Protein AF-A0A136PER0-F1 (afdb_monomer_lite)

Secondary structure (DSSP, 8-state):
-TTHHHHHHHHHHHHHHHSSSS---S-HHHHHHHHHHHHHHHHHTTTT---HHHHHHHHHHHHHHHHTT-BSS-SS-B-EE---------EEEE-TTS-EEEEETTTEEEEEETTTEEEES-TT---S---EEEEEEETTSSSPEEEEEES--TTTTS-------EEEESSTTSS-EE--TTPPSS--EEEEEEPTTSGGG--EEEEETTEEEEESSTTSS-EEEE--TT-B--EEEE-TTTSS-EEEE--BS-SSS-TT--EEEESSSSS--EEP--SS----SSEEEEE-SS-TT-EEEEEESSSEEEEEESSTTS--EEEB-SS---SGGGTS-EEEE-SS-TT-EEEESSS-EEESSTTSB-EE---SS---S-EEEEEEETTEEEEEEEEETTEEEEESSTTSS-EE---STT----BEEEEEESSSEEEEETTEEEEEESSSSSS-SEEESSEEEEEEEE-SS-TT-EEEEE-TTT--EEEESSTTSS--EEEPPTT--TT-S-SS---EE-SSSTT-EEEEEE-BTBSEEEEEEESSTTSS-B-TTTT-EEE-SSEEEEEEE-SS-TT-EEEEEEEE-SS-GGGS-EEEEEEEESSTTSS-EEEP--BTTS-S----PEEEEEEEE--SSTTS--EEEEEEES---SSS--SEEEESSTTSSBEE--TT--SS-EEEEEEEESSSSS--EEEEEEETTEEEEESSTTSS-EE-SB---SS-EEEEEEEGGGTEEEEEEBSS-EEEEEPSS-EEE-S-EEPPTTEEE-S-EEE-TT-EEE-TT-EEEEPTT--EEE-TT-EEEE-TT-EEEE-TT---EEE-TT-EEEEES-EE--SS-SEEE---TTS-PPEEEEES-EEE-SSS----BB-S-S-EEEES-EEE--S-SS----S--B-S-S--EE-TT---EE-SS---GGGTTTSTT-

Radius of gyration: 32.36 Å; chains: 1; bounding box: 67×89×111 Å

Sequence (938 aa):
MKNLSSLIKLLLFTLLFINSTFLVSGSDDSSSFKRNLWFYSQRYAPDDTISEAFMQNAVSERLFIESSGYMLNPLSNSWISLGGIIGRINFVKFTNDNRVIIGGPNAGPWIYDNSTGWQSLDPNNKLTSNVSGAIAIDNFTNPPTIYYGTGEGRYGYTYSYLGNGIFKTTNWGNNWTNISNGLESDLKIFRITIRPGEENNEQIFAATNKGLYRSTNSGDNWNVVAGTSGLNCNDIQFSQQTNTKAYLTGPSPSHQTLKGVGFRISTDGGETFTIYAGGDFLPYGRTQLAVCESNDNYIYAISDYGNIYSYTSTDGGSSFYYSHVNTETNAQGGHNMFIKVALNEPNVAFIGGVALRKTTNYGRTFFSGTGTEPIYYDFHDMDFNPNNSDEVVVVNDGGIFKSTNNGNNWVYFNNTDQIPFMNAYRISNGLKLFAGVTDRGFAARTAISGFADSFWGTHDGTSILSLKFNPNIVIGNCGADDGRIRRSTNNGNSLDNVVLLPGVWDGGNDWIGVLTEHPTSPGYIYTARRNTGRTEIDIYRSTDYGASWITNPVFGSVSGTRSPQNFTFSSKNPDIVYLSTSGYDGPNWYTQYFKRALYKSTNGGASWLLTPLVSEDDTETIPNLYITRVVTIPSSNSNYPDEVYLTFSGFYTGTNLGHILKSTNEGNNWININGNLPNSPVNDLVWWNAECGTGQKTLAAATDVGVFSSTNDGLSWQLLAQNLPMAPVLDLEYVRYNNSLLASTFGRGVWQVELEGDIYIKEITSIPTNTTISKNIVICNGGELNINNALLTINDNKQIIIKNGGKLVGGTDAAFYSSNSWNGIVVEPGGELILNGCYFDQTSIPITIGGDAFIPSPSISVTNCNFLNNTAIGTITINNRDNVTINSCKWSYPGSLSVFNKAIDCYNSNDILIDDNDFNIITETNADISAIFYRLRK

pLDDT: mean 78.53, std 17.51, range [23.62, 97.75]

Foldseek 3Di:
DVVVVVVVVVVVVVVVVVVVPPPPPDDPVVLVVLVLCVVVQQACPFPNDDWPVLLVQLQVLQVVQVVVVFAQDPDDWFWDFQFAFAFFWFEWDAALVGKIWTAGQQQAIWIQDPVPGIDHLAQAQQASGRGFAEKDWANPDVVIKIKTAHAHCQLPDDGGDFGPGIWIDSDSNPDIDHLQAAPDIRKRFNYKDFQADDVPSQWIWTWTQQAIWIGNGNRNHIDHQGHHGQFGKREKDAALPQSFWIWTADRHNALADFWQPGTWIGRGNSNHTDRQDDDPPTAGGHKYKEAARQARQWIKMWHAHQFIWIWIGNGNSNDIDTQDEPDTLGRSVSHAWDKYAQRNQQQWIWIAGQFIWIGNGNRNYIDGLEAPDDDHGRWNYKDANPVARLWIWTAGRSGIWIGNGNSNYIDDSPPDSHRQQWFWFEWEDALWTKTFTAQQAMFTDNDSHDDGPDTEDGGGWHDKYQDLVQNLWIWTAAFQQARWIWIGNGNRRYTDDTADDPQADRRFSARHWEWDAQQPQPQWIKIWGQHPPDQWIWIWITNHSPPYIDTPQQQPIHGHRFHWQYKDAFNLQRQWIKIKTWAFGDPPRVVGGTAIWIWIGNGNRNDIDTFDAAAPVNPDDQRRRGWQDWDWAQALDNPFTTKIKTAGHYADDDPDRARMWIDRHSRNHTDHLQASNRRFGFNDKDKDAQDASPRFMKIWTFTQQAIWIDRPSSNDIHGHHDDDHNFGFHYKDQQQQQQKIWTGGGGRHIIIMHDDAAREFQERGEYHAPAEAPHEYEFYAHGEYEQELHAYEYEAPYEYEFDANGEYEYEANREYHYDAHYPAYEYEANGEYYYENYEYAEAEENYEYDDDDPGHHYAEAHYNYEYEHADQDYEHEDDEDAHHHYYQYEYEYDDDDDRHDDHYPDDDDPHYDDDPPRHDYDYPDDDDPVVVPPPVPD

Structure (mmCIF, N/CA/C/O backbone):
data_AF-A0A136PER0-F1
#
_entry.id   AF-A0A136PER0-F1
#
loop_
_atom_site.group_PDB
_atom_site.id
_atom_site.type_symbol
_atom_site.label_atom_id
_atom_site.label_alt_id
_atom_site.label_comp_id
_atom_site.label_asym_id
_atom_site.label_entity_id
_atom_site.label_seq_id
_atom_site.pdbx_PDB_ins_code
_atom_site.Cartn_x
_atom_site.Cartn_y
_atom_site.Cartn_z
_atom_site.occupancy
_atom_site.B_iso_or_equiv
_atom_site.auth_seq_id
_atom_site.auth_comp_id
_atom_site.auth_asym_id
_atom_site.auth_atom_id
_atom_site.pdbx_PDB_model_num
ATOM 1 N N . MET A 1 1 ? 9.695 -63.902 23.438 1.00 44.69 1 MET A N 1
ATOM 2 C CA . MET A 1 1 ? 10.685 -62.820 23.213 1.00 44.69 1 MET A CA 1
ATOM 3 C C . MET A 1 1 ? 10.808 -62.340 21.760 1.00 44.69 1 MET A C 1
ATOM 5 O O . MET A 1 1 ? 11.106 -61.171 21.585 1.00 44.69 1 MET A O 1
ATOM 9 N N . LYS A 1 2 ? 10.516 -63.138 20.714 1.00 38.69 2 LYS A N 1
ATOM 10 C CA . LYS A 1 2 ? 10.539 -62.645 19.314 1.00 38.69 2 LYS A CA 1
ATOM 11 C C . LYS A 1 2 ? 9.322 -61.805 18.871 1.00 38.69 2 LYS A C 1
ATOM 13 O O . LYS A 1 2 ? 9.454 -61.060 17.916 1.00 38.69 2 LYS A O 1
ATOM 18 N N . ASN A 1 3 ? 8.199 -61.838 19.597 1.00 43.31 3 ASN A N 1
ATOM 19 C CA . ASN A 1 3 ? 7.017 -61.001 19.306 1.00 43.31 3 ASN A CA 1
ATOM 20 C C . ASN A 1 3 ? 6.974 -59.670 20.078 1.00 43.31 3 ASN A C 1
ATOM 22 O O . ASN A 1 3 ? 6.090 -58.856 19.835 1.00 43.31 3 ASN A O 1
ATOM 26 N N . LEU A 1 4 ? 7.923 -59.425 20.992 1.00 40.94 4 LEU A N 1
ATOM 27 C CA . LEU A 1 4 ? 7.987 -58.158 21.727 1.00 40.94 4 LEU A CA 1
ATOM 28 C C . LEU A 1 4 ? 8.712 -57.068 20.917 1.00 40.94 4 LEU A C 1
ATOM 30 O O . LEU A 1 4 ? 8.377 -55.897 21.042 1.00 40.94 4 LEU A O 1
ATOM 34 N N . SER A 1 5 ? 9.660 -57.433 20.041 1.00 44.72 5 SER A N 1
ATOM 35 C CA . SER A 1 5 ? 10.397 -56.444 19.239 1.00 44.72 5 SER A CA 1
ATOM 36 C C . SER A 1 5 ? 9.565 -55.872 18.088 1.00 44.72 5 SER A C 1
ATOM 38 O O . SER A 1 5 ? 9.750 -54.712 17.733 1.00 44.72 5 SER A O 1
ATOM 40 N N . SER A 1 6 ? 8.609 -56.636 17.554 1.00 44.00 6 SER A N 1
ATOM 41 C CA . SER A 1 6 ? 7.663 -56.174 16.531 1.00 44.00 6 SER A CA 1
ATOM 42 C C . SER A 1 6 ? 6.658 -55.176 17.108 1.00 44.00 6 SER A C 1
ATOM 44 O O . SER A 1 6 ? 6.365 -54.171 16.471 1.00 44.00 6 SER A O 1
ATOM 46 N N . LEU A 1 7 ? 6.183 -55.414 18.337 1.00 44.41 7 LEU A N 1
ATOM 47 C CA . LEU A 1 7 ? 5.237 -54.533 19.027 1.00 44.41 7 LEU A CA 1
ATOM 48 C C . LEU A 1 7 ? 5.909 -53.236 19.510 1.00 44.41 7 LEU A C 1
ATOM 50 O O . LEU A 1 7 ? 5.317 -52.168 19.409 1.00 44.41 7 LEU A O 1
ATOM 54 N N . ILE A 1 8 ? 7.170 -53.312 19.956 1.00 51.97 8 ILE A N 1
ATOM 55 C CA . ILE A 1 8 ? 7.969 -52.137 20.341 1.00 51.97 8 ILE A CA 1
ATOM 56 C C . ILE A 1 8 ? 8.364 -51.310 19.109 1.00 51.97 8 ILE A C 1
ATOM 58 O O . ILE A 1 8 ? 8.312 -50.087 19.167 1.00 51.97 8 ILE A O 1
ATOM 62 N N . LYS A 1 9 ? 8.681 -51.939 17.967 1.00 44.34 9 LYS A N 1
ATOM 63 C CA . LYS A 1 9 ? 8.921 -51.210 16.709 1.00 44.34 9 LYS A CA 1
ATOM 64 C C . LYS A 1 9 ? 7.655 -50.557 16.159 1.00 44.34 9 LYS A C 1
ATOM 66 O O . LYS A 1 9 ? 7.759 -49.458 15.634 1.00 44.34 9 LYS A O 1
ATOM 71 N N . LEU A 1 10 ? 6.486 -51.188 16.318 1.00 41.22 10 LEU A N 1
ATOM 72 C CA . LEU A 1 10 ? 5.210 -50.592 15.922 1.00 41.22 10 LEU A CA 1
ATOM 73 C C . LEU A 1 10 ? 4.840 -49.416 16.838 1.00 41.22 10 LEU A C 1
ATOM 75 O O . LEU A 1 10 ? 4.474 -48.378 16.309 1.00 41.22 10 LEU A O 1
ATOM 79 N N . LEU A 1 11 ? 5.039 -49.526 18.164 1.00 40.78 11 LEU A N 1
ATOM 80 C CA . LEU A 1 11 ? 4.832 -48.414 19.109 1.00 40.78 11 LEU A CA 1
ATOM 81 C C . LEU A 1 11 ? 5.816 -47.253 18.902 1.00 40.78 11 LEU A C 1
ATOM 83 O O . LEU A 1 11 ? 5.415 -46.101 19.021 1.00 40.78 11 LEU A O 1
ATOM 87 N N . LEU A 1 12 ? 7.086 -47.524 18.572 1.00 40.22 12 LEU A N 1
ATOM 88 C CA . LEU A 1 12 ? 8.046 -46.467 18.231 1.00 40.22 12 LEU A CA 1
ATOM 89 C C . LEU A 1 12 ? 7.720 -45.800 16.886 1.00 40.22 12 LEU A C 1
ATOM 91 O O . LEU A 1 12 ? 7.941 -44.601 16.756 1.00 40.22 12 LEU A O 1
ATOM 95 N N . PHE A 1 13 ? 7.145 -46.525 15.918 1.00 35.91 13 PHE A N 1
ATOM 96 C CA . PHE A 1 13 ? 6.682 -45.931 14.658 1.00 35.91 13 PHE A CA 1
ATOM 97 C C . PHE A 1 13 ? 5.423 -45.068 14.845 1.00 35.91 13 PHE A C 1
ATOM 99 O O . PHE A 1 13 ? 5.337 -44.005 14.238 1.00 35.91 13 PHE A O 1
ATOM 106 N N . THR A 1 14 ? 4.482 -45.445 15.721 1.00 35.00 14 THR A N 1
ATOM 107 C CA . THR A 1 14 ? 3.322 -44.591 16.048 1.00 35.00 14 THR A CA 1
ATOM 108 C C . THR A 1 14 ? 3.688 -43.396 16.928 1.00 35.00 14 THR A C 1
ATOM 110 O O . THR A 1 14 ? 3.130 -42.325 16.724 1.00 35.00 14 THR A O 1
ATOM 113 N N . LEU A 1 15 ? 4.663 -43.504 17.837 1.00 30.73 15 LEU A N 1
ATOM 114 C CA . LEU A 1 15 ? 5.162 -42.349 18.606 1.00 30.73 15 LEU A CA 1
ATOM 115 C C . LEU A 1 15 ? 5.995 -41.366 17.760 1.00 30.73 15 LEU A C 1
ATOM 117 O O . LEU A 1 15 ? 6.020 -40.178 18.073 1.00 30.73 15 LEU A O 1
ATOM 121 N N . LEU A 1 16 ? 6.618 -41.822 16.666 1.00 29.70 16 LEU A N 1
ATOM 122 C CA . LEU A 1 16 ? 7.291 -40.950 15.691 1.00 29.70 16 LEU A CA 1
ATOM 123 C C . LEU A 1 16 ? 6.317 -40.277 14.705 1.00 29.70 16 LEU A C 1
ATOM 125 O O . LEU A 1 16 ? 6.609 -39.176 14.255 1.00 29.70 16 LEU A O 1
ATOM 129 N N . PHE A 1 17 ? 5.151 -40.875 14.425 1.00 27.62 17 PHE A N 1
ATOM 130 C CA . PHE A 1 17 ? 4.117 -40.278 13.559 1.00 27.62 17 PHE A CA 1
ATOM 131 C C . PHE A 1 17 ? 3.076 -39.421 14.298 1.00 27.62 17 PHE A C 1
ATOM 133 O O . PHE A 1 17 ? 2.419 -38.596 13.670 1.00 27.62 17 PHE A O 1
ATOM 140 N N . ILE A 1 18 ? 2.938 -39.561 15.620 1.00 28.47 18 ILE A N 1
ATOM 141 C CA . ILE A 1 18 ? 2.051 -38.702 16.429 1.00 28.47 18 ILE A CA 1
ATOM 142 C C . ILE A 1 18 ? 2.748 -37.383 16.831 1.00 28.47 18 ILE A C 1
ATOM 144 O O . ILE A 1 18 ? 2.075 -36.402 17.129 1.00 28.47 18 ILE A O 1
ATOM 148 N N . ASN A 1 19 ? 4.081 -37.301 16.727 1.00 26.28 19 ASN A N 1
ATOM 149 C CA . ASN A 1 19 ? 4.842 -36.060 16.944 1.00 26.28 19 ASN A CA 1
ATOM 150 C C . ASN A 1 19 ? 5.072 -35.214 15.675 1.00 26.28 19 ASN A C 1
ATOM 152 O O . ASN A 1 19 ? 5.698 -34.162 15.760 1.00 26.28 19 ASN A O 1
ATOM 156 N N . SER A 1 20 ? 4.552 -35.621 14.512 1.00 27.86 20 SER A N 1
ATOM 157 C CA . SER A 1 20 ? 4.658 -34.855 13.256 1.00 27.86 20 SER A CA 1
ATOM 158 C C . SER A 1 20 ? 3.351 -34.188 12.809 1.00 27.86 20 SER A C 1
ATOM 160 O O . SER A 1 20 ? 3.313 -33.583 11.744 1.00 27.86 20 SER A O 1
ATOM 162 N N . THR A 1 21 ? 2.282 -34.263 13.608 1.00 28.08 21 THR A N 1
ATOM 163 C CA . THR A 1 21 ? 0.987 -33.606 13.319 1.00 28.08 21 THR A CA 1
ATOM 164 C C . THR A 1 21 ? 0.448 -32.752 14.472 1.00 28.08 21 THR A C 1
ATOM 166 O O . THR A 1 21 ? -0.672 -32.265 14.392 1.00 28.08 21 THR A O 1
ATOM 169 N N . PHE A 1 22 ? 1.237 -32.529 15.529 1.00 24.78 22 PHE A N 1
ATOM 170 C CA . PHE A 1 22 ? 0.875 -31.678 16.676 1.00 24.78 22 PHE A CA 1
ATOM 171 C C . PHE A 1 22 ? 2.004 -30.720 17.095 1.00 24.78 22 PHE A C 1
ATOM 173 O O . PHE A 1 22 ? 2.188 -30.409 18.266 1.00 24.78 22 PHE A O 1
ATOM 180 N N . LEU A 1 23 ? 2.741 -30.211 16.106 1.00 23.67 23 LEU A N 1
ATOM 181 C CA . LEU A 1 23 ? 3.565 -29.008 16.227 1.00 23.67 23 LEU A CA 1
ATOM 182 C C . LEU A 1 23 ? 3.180 -28.029 15.110 1.00 23.67 23 LEU A C 1
ATOM 184 O O . LEU A 1 23 ? 3.993 -27.656 14.277 1.00 23.67 23 LEU A O 1
ATOM 188 N N . VAL A 1 24 ? 1.914 -27.606 15.098 1.00 26.20 24 VAL A N 1
ATOM 189 C CA . VAL A 1 24 ? 1.584 -26.238 14.669 1.00 26.20 24 VAL A CA 1
ATOM 190 C C . VAL A 1 24 ? 1.727 -25.384 15.928 1.00 26.20 24 VAL A C 1
ATOM 192 O O . VAL A 1 24 ? 0.757 -24.992 16.568 1.00 26.20 24 VAL A O 1
ATOM 195 N N . SER A 1 25 ? 2.967 -25.235 16.394 1.00 23.62 25 SER A N 1
ATOM 196 C CA . SER A 1 25 ? 3.297 -24.347 17.502 1.00 23.62 25 SER A CA 1
ATOM 197 C C . SER A 1 25 ? 3.395 -22.926 16.951 1.00 23.62 25 SER A C 1
ATOM 199 O O . SER A 1 25 ? 4.369 -22.610 16.278 1.00 23.62 25 SER A O 1
ATOM 201 N N . GLY A 1 26 ? 2.365 -22.119 17.218 1.00 30.33 26 GLY A N 1
ATOM 202 C CA . GLY A 1 26 ? 2.329 -20.649 17.179 1.00 30.33 26 GLY A CA 1
ATOM 203 C C . GLY A 1 26 ? 3.413 -19.917 16.378 1.00 30.33 26 GLY A C 1
ATOM 204 O O . GLY A 1 26 ? 4.257 -19.261 16.980 1.00 30.33 26 GLY A O 1
ATOM 205 N N . SER A 1 27 ? 3.360 -19.989 15.045 1.00 29.89 27 SER A N 1
ATOM 206 C CA . SER A 1 27 ? 4.316 -19.315 14.152 1.00 29.89 27 SER A CA 1
ATOM 207 C C . SER A 1 27 ? 3.763 -18.102 13.394 1.00 29.89 27 SER A C 1
ATOM 209 O O . SER A 1 27 ? 4.539 -17.444 12.717 1.00 29.89 27 SER A O 1
ATOM 211 N N . ASP A 1 28 ? 2.479 -17.744 13.505 1.00 37.09 28 ASP A N 1
ATOM 212 C CA . ASP A 1 28 ? 1.947 -16.616 12.712 1.00 37.09 28 ASP A CA 1
ATOM 213 C C . ASP A 1 28 ? 2.297 -15.224 13.275 1.00 37.09 28 ASP A C 1
ATOM 215 O O . ASP A 1 28 ? 2.289 -14.243 12.533 1.00 37.09 28 ASP A O 1
ATOM 219 N N . ASP A 1 29 ? 2.689 -15.105 14.552 1.00 44.97 29 ASP A N 1
ATOM 220 C CA . ASP A 1 29 ? 2.998 -13.794 15.159 1.00 44.97 29 ASP A CA 1
ATOM 221 C C . ASP A 1 29 ? 4.417 -13.281 14.821 1.00 44.97 29 ASP A C 1
ATOM 223 O O . ASP A 1 29 ? 4.728 -12.108 15.024 1.00 44.97 29 ASP A O 1
ATOM 227 N N . SER A 1 30 ? 5.299 -14.120 14.254 1.00 50.25 30 SER A N 1
ATOM 228 C CA . SER A 1 30 ? 6.602 -13.642 13.770 1.00 50.25 30 SER A CA 1
ATOM 229 C C . SER A 1 30 ? 6.486 -12.838 12.477 1.00 50.25 30 SER A C 1
ATOM 231 O O . SER A 1 30 ? 7.208 -11.851 12.323 1.00 50.25 30 SER A O 1
ATOM 233 N N . SER A 1 31 ? 5.581 -13.207 11.568 1.00 54.66 31 SER A N 1
ATOM 234 C CA . SER A 1 31 ? 5.438 -12.542 10.267 1.00 54.66 31 SER A CA 1
ATOM 235 C C . SER A 1 31 ? 4.896 -11.123 10.423 1.00 54.66 31 SER A C 1
ATOM 237 O O . SER A 1 31 ? 5.509 -10.164 9.949 1.00 54.66 31 SER A O 1
ATOM 239 N N . SER A 1 32 ? 3.795 -10.976 11.163 1.00 59.72 32 SER A N 1
ATOM 240 C CA . SER A 1 32 ? 3.125 -9.702 11.429 1.00 59.72 32 SER A CA 1
ATOM 241 C C . SER A 1 32 ? 4.049 -8.732 12.168 1.00 59.72 32 SER A C 1
ATOM 243 O O . SER A 1 32 ? 4.173 -7.562 11.785 1.00 59.72 32 SER A O 1
ATOM 245 N N . PHE A 1 33 ? 4.776 -9.233 13.169 1.00 64.44 33 PHE A N 1
ATOM 246 C CA . PHE A 1 33 ? 5.789 -8.486 13.898 1.00 64.44 33 PHE A CA 1
ATOM 247 C C . PHE A 1 33 ? 6.938 -8.044 12.988 1.00 64.44 33 PHE A C 1
ATOM 249 O O . PHE A 1 33 ? 7.283 -6.863 12.981 1.00 64.44 33 PHE A O 1
ATOM 256 N N . LYS A 1 34 ? 7.524 -8.949 12.192 1.00 68.94 34 LYS A N 1
ATOM 257 C CA . LYS A 1 34 ? 8.655 -8.631 11.300 1.00 68.94 34 LYS A CA 1
ATOM 258 C C . LYS A 1 34 ? 8.260 -7.675 10.175 1.00 68.94 34 LYS A C 1
ATOM 260 O O . LYS A 1 34 ? 9.053 -6.800 9.837 1.00 68.94 34 LYS A O 1
ATOM 265 N N . ARG A 1 35 ? 7.047 -7.796 9.629 1.00 77.19 35 ARG A N 1
ATOM 266 C CA . ARG A 1 35 ? 6.463 -6.852 8.663 1.00 77.19 35 ARG A CA 1
ATOM 267 C C . ARG A 1 35 ? 6.403 -5.448 9.238 1.00 77.19 35 ARG A C 1
ATOM 269 O O . ARG A 1 35 ? 6.899 -4.504 8.623 1.00 77.19 35 ARG A O 1
ATOM 276 N N . ASN A 1 36 ? 5.790 -5.325 10.413 1.00 72.88 36 ASN A N 1
ATOM 277 C CA . ASN A 1 36 ? 5.671 -4.053 11.105 1.00 72.88 36 ASN A CA 1
ATOM 278 C C . ASN A 1 36 ? 7.073 -3.514 11.421 1.00 72.88 36 ASN A C 1
ATOM 280 O O . ASN A 1 36 ? 7.402 -2.402 11.022 1.00 72.88 36 ASN A O 1
ATOM 284 N N . LEU A 1 37 ? 7.953 -4.324 12.008 1.00 73.38 37 LEU A N 1
ATOM 285 C CA . LEU A 1 37 ? 9.338 -3.945 12.277 1.00 73.38 37 LEU A CA 1
ATOM 286 C C . LEU A 1 37 ? 10.058 -3.439 11.017 1.00 73.38 37 LEU A C 1
ATOM 288 O O . LEU A 1 37 ? 10.660 -2.369 11.064 1.00 73.38 37 LEU A O 1
ATOM 292 N N . TRP A 1 38 ? 9.978 -4.151 9.889 1.00 79.88 38 TRP A N 1
ATOM 293 C CA . TRP A 1 38 ? 10.557 -3.716 8.613 1.00 79.88 38 TRP A CA 1
ATOM 294 C C . TRP A 1 38 ? 10.008 -2.352 8.195 1.00 79.88 38 TRP A C 1
ATOM 296 O O . TRP A 1 38 ? 10.783 -1.449 7.891 1.00 79.88 38 TRP A O 1
ATOM 306 N N . PHE A 1 39 ? 8.689 -2.173 8.218 1.00 82.62 39 PHE A N 1
ATOM 307 C CA . PHE A 1 39 ? 8.058 -0.930 7.792 1.00 82.62 39 PHE A CA 1
ATOM 308 C C . PHE A 1 39 ? 8.435 0.255 8.703 1.00 82.62 39 PHE A C 1
ATOM 310 O O . PHE A 1 39 ? 8.856 1.302 8.209 1.00 82.62 39 PHE A O 1
ATOM 317 N N . TYR A 1 40 ? 8.357 0.109 10.028 1.00 78.69 40 TYR A N 1
ATOM 318 C CA . TYR A 1 40 ? 8.592 1.227 10.952 1.00 78.69 40 TYR A CA 1
ATOM 319 C C . TYR A 1 40 ? 10.076 1.512 11.205 1.00 78.69 40 TYR A C 1
ATOM 321 O O . TYR A 1 40 ? 10.456 2.677 11.284 1.00 78.69 40 TYR A O 1
ATOM 329 N N . SER A 1 41 ? 10.943 0.493 11.255 1.00 76.12 41 SER A N 1
ATOM 330 C CA . SER A 1 41 ? 12.395 0.689 11.461 1.00 76.12 41 SER A CA 1
ATOM 331 C C . SER A 1 41 ? 13.052 1.564 10.397 1.00 76.12 41 SER A C 1
ATOM 333 O O . SER A 1 41 ? 13.986 2.301 10.698 1.00 76.12 41 SER A O 1
ATOM 335 N N . GLN A 1 42 ? 12.527 1.557 9.173 1.00 83.88 42 GLN A N 1
ATOM 336 C CA . GLN A 1 42 ? 12.986 2.438 8.099 1.00 83.88 42 GLN A CA 1
ATOM 337 C C . GLN A 1 42 ? 12.685 3.917 8.357 1.00 83.88 42 GLN A C 1
ATOM 339 O O . GLN A 1 42 ? 13.325 4.782 7.766 1.00 83.88 42 GLN A O 1
ATOM 344 N N . ARG A 1 43 ? 11.695 4.215 9.199 1.00 84.69 43 ARG A N 1
ATOM 345 C CA . ARG A 1 43 ? 11.198 5.570 9.477 1.00 84.69 43 ARG A CA 1
ATOM 346 C C . ARG A 1 43 ? 11.742 6.143 10.785 1.00 84.69 43 ARG A C 1
ATOM 348 O O . ARG A 1 43 ? 11.720 7.353 10.957 1.00 84.69 43 ARG A O 1
ATOM 355 N N . TYR A 1 44 ? 12.240 5.276 11.668 1.00 75.94 44 TYR A N 1
ATOM 356 C CA . TYR A 1 44 ? 12.861 5.641 12.941 1.00 75.94 44 TYR A CA 1
ATOM 357 C C . TYR A 1 44 ? 14.287 6.194 12.796 1.00 75.94 44 TYR A C 1
ATOM 359 O O . TYR A 1 44 ? 14.752 6.907 13.676 1.00 75.94 44 TYR A O 1
ATOM 367 N N . ALA A 1 45 ? 14.993 5.882 11.706 1.00 69.94 45 ALA A N 1
ATOM 368 C CA . ALA A 1 45 ? 16.353 6.372 11.498 1.00 69.94 45 ALA A CA 1
ATOM 369 C C . ALA A 1 45 ? 16.384 7.903 11.266 1.00 69.94 45 ALA A C 1
ATOM 371 O O . ALA A 1 45 ? 15.544 8.403 10.513 1.00 69.94 45 ALA A O 1
ATOM 372 N N . PRO A 1 46 ? 17.366 8.635 11.839 1.00 66.38 46 PRO A N 1
ATOM 373 C CA . PRO A 1 46 ? 18.507 8.131 12.612 1.00 66.38 46 PRO A CA 1
ATOM 374 C C . PRO A 1 46 ? 18.265 8.044 14.130 1.00 66.38 46 PRO A C 1
ATOM 376 O O . PRO A 1 46 ? 19.077 7.434 14.822 1.00 66.38 46 PRO A O 1
ATOM 379 N N . ASP A 1 47 ? 17.191 8.652 14.636 1.00 66.69 47 ASP A N 1
ATOM 380 C CA . ASP A 1 47 ? 17.031 9.016 16.053 1.00 66.69 47 ASP A CA 1
ATOM 381 C C . ASP A 1 47 ? 16.153 8.041 16.859 1.00 66.69 47 ASP A C 1
ATOM 383 O O . ASP A 1 47 ? 15.708 8.356 17.963 1.00 66.69 47 ASP A O 1
ATOM 387 N N . ASP A 1 48 ? 15.857 6.873 16.293 1.00 67.25 48 ASP A N 1
ATOM 388 C CA . ASP A 1 48 ? 15.006 5.816 16.848 1.00 67.25 48 ASP A CA 1
ATOM 389 C C . ASP A 1 48 ? 13.594 6.276 17.272 1.00 67.25 48 ASP A C 1
ATOM 391 O O . ASP A 1 48 ? 12.909 5.614 18.055 1.00 67.25 48 ASP A O 1
ATOM 395 N N . THR A 1 49 ? 13.129 7.413 16.744 1.00 66.44 49 THR A N 1
ATOM 396 C CA . THR A 1 49 ? 11.847 8.031 17.106 1.00 66.44 49 THR A CA 1
ATOM 397 C C . THR A 1 49 ? 11.105 8.550 15.876 1.00 66.44 49 THR A C 1
ATOM 399 O O . THR A 1 49 ? 11.695 9.039 14.920 1.00 66.44 49 THR A O 1
ATOM 402 N N . ILE A 1 50 ? 9.777 8.420 15.894 1.00 72.81 50 ILE A N 1
ATOM 403 C CA . ILE A 1 50 ? 8.855 9.108 14.981 1.00 72.81 50 ILE A CA 1
ATOM 404 C C . ILE A 1 50 ? 7.935 9.921 15.883 1.00 72.81 50 ILE A C 1
ATOM 406 O O . ILE A 1 50 ? 7.494 9.411 16.913 1.00 72.81 50 ILE A O 1
ATOM 410 N N . SER A 1 51 ? 7.654 11.160 15.493 1.00 77.94 51 SER A N 1
ATOM 411 C CA . SER A 1 51 ? 6.661 12.000 16.153 1.00 77.94 51 SER A CA 1
ATOM 412 C C . SER A 1 51 ? 5.549 12.368 15.183 1.00 77.94 51 SER A C 1
ATOM 414 O O . SER A 1 51 ? 5.764 12.490 13.972 1.00 77.94 51 SER A O 1
ATOM 416 N N . GLU A 1 52 ? 4.361 12.587 15.727 1.00 81.25 52 GLU A N 1
ATOM 417 C CA . GLU A 1 52 ? 3.206 13.121 15.016 1.00 81.25 52 GLU A CA 1
ATOM 418 C C . GLU A 1 52 ? 3.540 14.454 14.327 1.00 81.25 52 GLU A C 1
ATOM 420 O O . GLU A 1 52 ? 3.086 14.702 13.213 1.00 81.25 52 GLU A O 1
ATOM 425 N N . ALA A 1 53 ? 4.409 15.276 14.923 1.00 82.88 53 ALA A N 1
ATOM 426 C CA . ALA A 1 53 ? 4.822 16.553 14.349 1.00 82.88 53 ALA A CA 1
ATOM 427 C C . ALA A 1 53 ? 5.556 16.396 13.005 1.00 82.88 53 ALA A C 1
ATOM 429 O O . ALA A 1 53 ? 5.302 17.163 12.076 1.00 82.88 53 ALA A O 1
ATOM 430 N N . PHE A 1 54 ? 6.428 15.390 12.857 1.00 83.62 54 PHE A N 1
ATOM 431 C CA . PHE A 1 54 ? 7.098 15.136 11.574 1.00 83.62 54 PHE A CA 1
ATOM 432 C C . PHE A 1 54 ? 6.100 14.754 10.484 1.00 83.62 54 PHE A C 1
ATOM 434 O O . PHE A 1 54 ? 6.147 15.291 9.378 1.00 83.62 54 PHE A O 1
ATOM 441 N N . MET A 1 55 ? 5.157 13.877 10.829 1.00 84.06 55 MET A N 1
ATOM 442 C CA . MET A 1 55 ? 4.079 13.470 9.934 1.00 84.06 55 MET A CA 1
ATOM 443 C C . MET A 1 55 ? 3.224 14.665 9.507 1.00 84.06 55 MET A C 1
ATOM 445 O O . MET A 1 55 ? 2.978 14.860 8.318 1.00 84.06 55 MET A O 1
ATOM 449 N N . GLN A 1 56 ? 2.804 15.498 10.461 1.00 85.50 56 GLN A N 1
ATOM 450 C CA . GLN A 1 56 ? 1.999 16.689 10.193 1.00 85.50 56 GLN A CA 1
ATOM 451 C C . GLN A 1 56 ? 2.738 17.710 9.318 1.00 85.50 56 GLN A C 1
ATOM 453 O O . GLN A 1 56 ? 2.119 18.307 8.434 1.00 85.50 56 GLN A O 1
ATOM 458 N N . ASN A 1 57 ? 4.047 17.886 9.515 1.00 88.12 57 ASN A N 1
ATOM 459 C CA . ASN A 1 57 ? 4.863 18.763 8.675 1.00 88.12 57 ASN A CA 1
ATOM 460 C C . ASN A 1 57 ? 4.915 18.253 7.229 1.00 88.12 57 ASN A C 1
ATOM 462 O O . ASN A 1 57 ? 4.584 19.006 6.316 1.00 88.12 57 ASN A O 1
ATOM 466 N N . ALA A 1 58 ? 5.208 16.965 7.024 1.00 89.31 58 ALA A N 1
ATOM 467 C CA . ALA A 1 58 ? 5.222 16.347 5.696 1.00 89.31 58 ALA A CA 1
ATOM 468 C C . ALA A 1 58 ? 3.868 16.475 4.976 1.00 89.31 58 ALA A C 1
ATOM 470 O O . ALA A 1 58 ? 3.800 16.772 3.780 1.00 89.31 58 ALA A O 1
ATOM 471 N N . VAL A 1 59 ? 2.768 16.278 5.711 1.00 89.62 59 VAL A N 1
ATOM 472 C CA . VAL A 1 59 ? 1.409 16.455 5.184 1.00 89.62 59 VAL A CA 1
ATOM 473 C C . VAL A 1 59 ? 1.139 17.917 4.826 1.00 89.62 59 VAL A C 1
ATOM 475 O O . VAL A 1 59 ? 0.577 18.191 3.767 1.00 89.62 59 VAL A O 1
ATOM 478 N N . SER A 1 60 ? 1.563 18.862 5.664 1.00 89.44 60 SER A N 1
ATOM 479 C CA . SER A 1 60 ? 1.397 20.296 5.402 1.00 89.44 60 SER A CA 1
ATOM 480 C C . SER A 1 60 ? 2.172 20.739 4.157 1.00 89.44 60 SER A C 1
ATOM 482 O O . SER A 1 60 ? 1.634 21.469 3.327 1.00 89.44 60 SER A O 1
ATOM 484 N N . GLU A 1 61 ? 3.397 20.244 3.975 1.00 90.94 61 GLU A N 1
ATOM 485 C CA . GLU A 1 61 ? 4.219 20.483 2.782 1.00 90.94 61 GLU A CA 1
ATOM 486 C C . GLU A 1 61 ? 3.583 19.881 1.520 1.00 90.94 61 GLU A C 1
ATOM 488 O O . GLU A 1 61 ? 3.494 20.560 0.494 1.00 90.94 61 GLU A O 1
ATOM 493 N N . ARG A 1 62 ? 3.050 18.649 1.594 1.00 89.44 62 ARG A N 1
ATOM 494 C CA . ARG A 1 62 ? 2.259 18.045 0.503 1.00 89.44 62 ARG A CA 1
ATOM 495 C C . ARG A 1 62 ? 1.073 18.938 0.124 1.00 89.44 62 ARG A C 1
ATOM 497 O O . ARG A 1 62 ? 0.900 19.242 -1.054 1.00 89.44 62 ARG A O 1
ATOM 504 N N . LEU A 1 63 ? 0.269 19.362 1.102 1.00 88.62 63 LEU A N 1
ATOM 505 C CA . LEU A 1 63 ? -0.914 20.203 0.868 1.00 88.62 63 LEU A CA 1
ATOM 506 C C . LEU A 1 63 ? -0.538 21.578 0.293 1.00 88.62 63 LEU A C 1
ATOM 508 O O . LEU A 1 63 ? -1.269 22.132 -0.532 1.00 88.62 63 LEU A O 1
ATOM 512 N N . PHE A 1 64 ? 0.614 22.126 0.682 1.00 88.94 64 PHE A N 1
ATOM 513 C CA . PHE A 1 64 ? 1.145 23.357 0.102 1.00 88.94 64 PHE A CA 1
ATOM 514 C C . PHE A 1 64 ? 1.510 23.184 -1.383 1.00 88.94 64 PHE A C 1
ATOM 516 O O . PHE A 1 64 ? 1.136 24.021 -2.207 1.00 88.94 64 PHE A O 1
ATOM 523 N N . ILE A 1 65 ? 2.171 22.081 -1.753 1.00 87.38 65 ILE A N 1
ATOM 524 C CA . ILE A 1 65 ? 2.489 21.767 -3.159 1.00 87.38 65 ILE A CA 1
ATOM 525 C C . ILE A 1 65 ? 1.205 21.575 -3.977 1.00 87.38 65 ILE A C 1
ATOM 527 O O . ILE A 1 65 ? 1.075 22.152 -5.056 1.00 87.38 65 ILE A O 1
ATOM 531 N N . GLU A 1 66 ? 0.242 20.820 -3.442 1.00 84.25 66 GLU A N 1
ATOM 532 C CA . GLU A 1 66 ? -1.050 20.548 -4.086 1.00 84.25 66 GLU A CA 1
ATOM 533 C C . GLU A 1 66 ? -1.859 21.837 -4.323 1.00 84.25 66 GLU A C 1
ATOM 535 O O . GLU A 1 66 ? -2.336 22.085 -5.431 1.00 84.25 66 GLU A O 1
ATOM 540 N N . SER A 1 67 ? -1.962 22.706 -3.310 1.00 82.12 67 SER A N 1
ATOM 541 C CA . SER A 1 67 ? -2.698 23.980 -3.405 1.00 82.12 67 SER A CA 1
ATOM 542 C C . SER A 1 67 ? -2.024 25.028 -4.292 1.00 82.12 67 SER A C 1
ATOM 544 O O . SER A 1 67 ? -2.702 25.916 -4.810 1.00 82.12 67 SER A O 1
ATOM 546 N N . SER A 1 68 ? -0.715 24.911 -4.525 1.00 80.19 68 SER A N 1
ATOM 547 C CA . SER A 1 68 ? 0.032 25.804 -5.416 1.00 80.19 68 SER A CA 1
ATOM 548 C C . SER A 1 68 ? -0.245 25.555 -6.910 1.00 80.19 68 SER A C 1
ATOM 550 O O . SER A 1 68 ? 0.272 26.283 -7.755 1.00 80.19 68 SER A O 1
ATOM 552 N N . GLY A 1 69 ? -1.056 24.545 -7.256 1.00 64.25 69 GLY A N 1
ATOM 553 C CA . GLY A 1 69 ? -1.468 24.257 -8.636 1.00 64.25 69 GLY A CA 1
ATOM 554 C C . GLY A 1 69 ? -0.406 23.552 -9.489 1.00 64.25 69 GLY A C 1
ATOM 555 O O . GLY A 1 69 ? -0.599 23.388 -10.692 1.00 64.25 69 GLY A O 1
ATOM 556 N N . TYR A 1 70 ? 0.701 23.113 -8.886 1.00 62.16 70 TYR A N 1
ATOM 557 C CA . TYR A 1 70 ? 1.764 22.368 -9.556 1.00 62.16 70 TYR A CA 1
ATOM 558 C C . TYR A 1 70 ? 1.414 20.875 -9.630 1.00 62.16 70 TYR A C 1
ATOM 560 O O . TYR A 1 70 ? 1.874 20.075 -8.816 1.00 62.16 70 TYR A O 1
ATOM 568 N N . MET A 1 71 ? 0.585 20.507 -10.605 1.00 61.09 71 MET A N 1
ATOM 569 C CA . MET A 1 71 ? 0.326 19.114 -10.981 1.00 61.09 71 MET A CA 1
ATOM 570 C C . MET A 1 71 ? 0.854 18.900 -12.401 1.00 61.09 71 MET A C 1
ATOM 572 O O . MET A 1 71 ? 0.552 19.714 -13.268 1.00 61.09 71 MET A O 1
ATOM 576 N N . LEU A 1 72 ? 1.585 17.809 -12.666 1.00 59.03 72 LEU A N 1
ATOM 577 C CA . LEU A 1 72 ? 2.036 17.490 -14.034 1.00 59.03 72 LEU A CA 1
ATOM 578 C C . LEU A 1 72 ? 0.896 17.018 -14.949 1.00 59.03 72 LEU A C 1
ATOM 580 O O . LEU A 1 72 ? 0.975 17.233 -16.149 1.00 59.03 72 LEU A O 1
ATOM 584 N N . ASN A 1 73 ? -0.173 16.441 -14.383 1.00 62.16 73 ASN A N 1
ATOM 585 C CA . ASN A 1 73 ? -1.367 15.992 -15.115 1.00 62.16 73 ASN A CA 1
ATOM 586 C C . ASN A 1 73 ? -2.647 16.644 -14.550 1.00 62.16 73 ASN A C 1
ATOM 588 O O . ASN A 1 73 ? -3.528 15.939 -14.040 1.00 62.16 73 ASN A O 1
ATOM 592 N N . PRO A 1 74 ? -2.772 17.982 -14.528 1.00 48.19 74 PRO A N 1
ATOM 593 C CA . PRO A 1 74 ? -4.000 18.610 -14.090 1.00 48.19 74 PRO A CA 1
ATOM 594 C C . PRO A 1 74 ? -5.008 18.506 -15.239 1.00 48.19 74 PRO A C 1
ATOM 596 O O . PRO A 1 74 ? -4.822 19.158 -16.258 1.00 48.19 74 PRO A O 1
ATOM 599 N N . LEU A 1 75 ? -6.100 17.757 -15.028 1.00 46.00 75 LEU A N 1
ATOM 600 C CA . LEU A 1 75 ? -7.386 17.800 -15.764 1.00 46.00 75 LEU A CA 1
ATOM 601 C C . LEU A 1 75 ? -7.765 16.606 -16.671 1.00 46.00 75 LEU A C 1
ATOM 603 O O . LEU A 1 75 ? -8.902 16.598 -17.136 1.00 46.00 75 LEU A O 1
ATOM 607 N N . SER A 1 76 ? -6.934 15.576 -16.877 1.00 56.22 76 SER A N 1
ATOM 608 C CA . SER A 1 76 ? -7.329 14.398 -17.691 1.00 56.22 76 SER A CA 1
ATOM 609 C C . SER A 1 76 ? -7.253 13.055 -16.950 1.00 56.22 76 SER A C 1
ATOM 611 O O . SER A 1 76 ? -8.209 12.283 -17.009 1.00 56.22 76 SER A O 1
ATOM 613 N N . ASN A 1 77 ? -6.179 12.799 -16.192 1.00 74.88 77 ASN A N 1
ATOM 614 C CA . ASN A 1 77 ? -5.911 11.483 -15.603 1.00 74.88 77 ASN A CA 1
ATOM 615 C C . ASN A 1 77 ? -5.883 11.524 -14.066 1.00 74.88 77 ASN A C 1
ATOM 617 O O . ASN A 1 77 ? -5.307 12.417 -13.447 1.00 74.88 77 ASN A O 1
ATOM 621 N N . SER A 1 78 ? -6.512 10.533 -13.437 1.00 88.12 78 SER A N 1
ATOM 622 C CA . SER A 1 78 ? -6.553 10.344 -11.982 1.00 88.12 78 SER A CA 1
ATOM 623 C C . SER A 1 78 ? -5.990 8.983 -11.613 1.00 88.12 78 SER A C 1
ATOM 625 O O . SER A 1 78 ? -6.052 8.051 -12.415 1.00 88.12 78 SER A O 1
ATOM 627 N N . TRP A 1 79 ?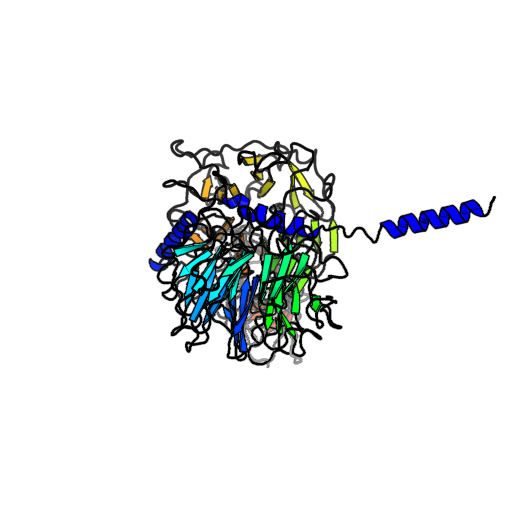 -5.491 8.854 -10.387 1.00 90.50 79 TRP A N 1
ATOM 628 C CA . TRP A 1 79 ? -5.196 7.545 -9.829 1.00 90.50 79 TRP A CA 1
ATOM 629 C C . TRP A 1 79 ? -6.483 6.740 -9.680 1.00 90.50 79 TRP A C 1
ATOM 631 O O . TRP A 1 79 ? -7.466 7.205 -9.100 1.00 90.50 79 TRP A O 1
ATOM 641 N N . ILE A 1 80 ? -6.456 5.516 -10.192 1.00 88.62 80 ILE A N 1
ATOM 642 C CA . ILE A 1 80 ? -7.545 4.552 -10.099 1.00 88.62 80 ILE A CA 1
ATOM 643 C C . ILE A 1 80 ? -7.050 3.395 -9.242 1.00 88.62 80 ILE A C 1
ATOM 645 O O . ILE A 1 80 ? -5.964 2.856 -9.473 1.00 88.62 80 ILE A O 1
ATOM 649 N N . SER A 1 81 ? -7.838 3.016 -8.237 1.00 86.56 81 SER A N 1
ATOM 650 C CA . SER A 1 81 ? -7.538 1.820 -7.462 1.00 86.56 81 SER A CA 1
ATOM 651 C C . SER A 1 81 ? -7.707 0.602 -8.356 1.00 86.56 81 SER A C 1
ATOM 653 O O . SER A 1 81 ? -8.736 0.422 -9.006 1.00 86.56 81 SER A O 1
ATOM 655 N N . LEU A 1 82 ? -6.702 -0.263 -8.348 1.00 81.75 82 LEU A N 1
ATOM 656 C CA . LEU A 1 82 ? -6.725 -1.540 -9.042 1.00 81.75 82 LEU A CA 1
ATOM 657 C C . LEU A 1 82 ? -7.547 -2.606 -8.297 1.00 81.75 82 LEU A C 1
ATOM 659 O O . LEU A 1 82 ? -7.483 -3.776 -8.662 1.00 81.75 82 LEU A O 1
ATOM 663 N N . GLY A 1 83 ? -8.315 -2.203 -7.280 1.00 70.94 83 GLY A N 1
ATOM 664 C CA . GLY A 1 83 ? -8.988 -3.110 -6.362 1.00 70.94 83 GLY A CA 1
ATOM 665 C C . GLY A 1 83 ? -7.992 -3.822 -5.447 1.00 70.94 83 GLY A C 1
ATOM 666 O O . GLY A 1 83 ? -6.770 -3.672 -5.550 1.00 70.94 83 GLY A O 1
ATOM 667 N N . GLY A 1 84 ? -8.509 -4.598 -4.507 1.00 63.50 84 GLY A N 1
ATOM 668 C CA . GLY A 1 84 ? -7.684 -5.408 -3.622 1.00 63.50 84 GLY A CA 1
ATOM 669 C C . GLY A 1 84 ? -8.506 -6.497 -2.961 1.00 63.50 84 GLY A C 1
ATOM 670 O O . GLY A 1 84 ? -9.723 -6.383 -2.846 1.00 63.50 84 GLY A O 1
ATOM 671 N N . ILE A 1 85 ? -7.835 -7.559 -2.516 1.00 61.47 85 ILE A N 1
ATOM 672 C CA . ILE A 1 85 ? -8.447 -8.417 -1.509 1.00 61.47 85 ILE A CA 1
ATOM 673 C C . ILE A 1 85 ? -8.372 -7.690 -0.179 1.00 61.47 85 ILE A C 1
ATOM 675 O O . ILE A 1 85 ? -7.393 -7.015 0.115 1.00 61.47 85 ILE A O 1
ATOM 679 N N . ILE A 1 86 ? -9.399 -7.857 0.634 1.00 70.88 86 ILE A N 1
ATOM 680 C CA . ILE A 1 86 ? -9.402 -7.389 2.006 1.00 70.88 86 ILE A CA 1
ATOM 681 C C . ILE A 1 86 ? -8.411 -8.218 2.840 1.00 70.88 86 ILE A C 1
ATOM 683 O O . ILE A 1 86 ? -8.465 -9.451 2.867 1.00 70.88 86 ILE A O 1
ATOM 687 N N . GLY A 1 87 ? -7.495 -7.513 3.488 1.00 76.00 87 GLY A N 1
ATOM 688 C CA . GLY A 1 87 ? -6.671 -7.940 4.609 1.00 76.00 87 GLY A CA 1
ATOM 689 C C . GLY A 1 87 ? -7.260 -7.429 5.926 1.00 76.00 87 GLY A C 1
ATOM 690 O O . GLY A 1 87 ? -8.447 -7.117 6.007 1.00 76.00 87 GLY A O 1
ATOM 691 N N . ARG A 1 88 ? -6.420 -7.289 6.953 1.00 82.94 88 ARG A N 1
ATOM 692 C CA . ARG A 1 88 ? -6.830 -6.875 8.304 1.00 82.94 88 ARG A CA 1
ATOM 693 C C . ARG A 1 88 ? -7.773 -5.669 8.343 1.00 82.94 88 ARG A C 1
ATOM 695 O O . ARG A 1 88 ? -7.429 -4.574 7.892 1.00 82.94 88 ARG A O 1
ATOM 702 N N . ILE A 1 89 ? -8.922 -5.854 8.988 1.00 87.81 89 ILE A N 1
ATOM 703 C CA . ILE A 1 89 ? -9.862 -4.788 9.348 1.00 87.81 89 ILE A CA 1
ATOM 704 C C . ILE A 1 89 ? -9.862 -4.623 10.862 1.00 87.81 89 ILE A C 1
ATOM 706 O O . ILE A 1 89 ? -10.014 -5.589 11.605 1.00 87.81 89 ILE A O 1
ATOM 710 N N . ASN A 1 90 ? -9.728 -3.380 11.320 1.00 87.69 90 ASN A N 1
ATOM 711 C CA . ASN A 1 90 ? -9.632 -3.085 12.733 1.00 87.69 90 ASN A CA 1
ATOM 712 C C . ASN A 1 90 ? -11.003 -3.079 13.413 1.00 87.69 90 ASN A C 1
ATOM 714 O O . ASN A 1 90 ? -11.198 -3.811 14.379 1.00 87.69 90 ASN A O 1
ATOM 718 N N . PHE A 1 91 ? -11.951 -2.277 12.945 1.00 92.31 91 PHE A N 1
ATOM 719 C CA . PHE A 1 91 ? -13.250 -2.126 13.608 1.00 92.31 91 PHE A CA 1
ATOM 720 C C . PHE A 1 91 ? -14.417 -2.337 12.652 1.00 92.31 91 PHE A C 1
ATOM 722 O O . PHE A 1 91 ? -14.261 -2.221 11.433 1.00 92.31 91 PHE A O 1
ATOM 729 N N . VAL A 1 92 ? -15.596 -2.569 13.228 1.00 95.56 92 VAL A N 1
ATOM 730 C CA . VAL A 1 92 ? -16.876 -2.531 12.518 1.00 95.56 92 VAL A CA 1
ATOM 731 C C . VAL A 1 92 ? -17.953 -1.884 13.384 1.00 95.56 92 VAL A C 1
ATOM 733 O O . VAL A 1 92 ? -18.001 -2.113 14.593 1.00 95.56 92 VAL A O 1
ATOM 736 N N . LYS A 1 93 ? -18.814 -1.067 12.769 1.00 95.94 93 LYS A N 1
ATOM 737 C CA . LYS A 1 93 ? -19.961 -0.424 13.413 1.00 95.94 93 LYS A CA 1
ATOM 738 C C . LYS A 1 93 ? -21.191 -0.365 12.528 1.00 95.94 93 LYS A C 1
ATOM 740 O O . LYS A 1 93 ? -21.094 0.035 11.372 1.00 95.94 93 LYS A O 1
ATOM 745 N N . PHE A 1 94 ? -22.346 -0.700 13.093 1.00 94.38 94 PHE A N 1
ATOM 746 C CA . PHE A 1 94 ? -23.632 -0.420 12.465 1.00 94.38 94 PHE A CA 1
ATOM 747 C C . PHE A 1 94 ? -24.087 1.016 12.734 1.00 94.38 94 PHE A C 1
ATOM 749 O O . PHE A 1 94 ? -23.877 1.574 13.813 1.00 94.38 94 PHE A O 1
ATOM 756 N N . THR A 1 95 ? -24.756 1.602 11.750 1.00 93.31 95 THR A N 1
ATOM 757 C CA . THR A 1 95 ? -25.558 2.818 11.913 1.00 93.31 95 THR A CA 1
ATOM 758 C C . THR A 1 95 ? -27.018 2.445 12.196 1.00 93.31 95 THR A C 1
ATOM 760 O O . THR A 1 95 ? -27.466 1.336 11.890 1.00 93.31 95 THR A O 1
ATOM 763 N N . ASN A 1 96 ? -27.806 3.389 12.719 1.00 89.81 96 ASN A N 1
ATOM 764 C CA . ASN A 1 96 ? -29.239 3.163 12.963 1.00 89.81 96 ASN A CA 1
ATOM 765 C C . ASN A 1 96 ? -30.060 2.929 11.683 1.00 89.81 96 ASN A C 1
ATOM 767 O O . ASN A 1 96 ? -31.163 2.396 11.759 1.00 89.81 96 ASN A O 1
ATOM 771 N N . ASP A 1 97 ? -29.542 3.310 10.515 1.00 90.12 97 ASP A N 1
ATOM 772 C CA . ASP A 1 97 ? -30.160 3.048 9.213 1.00 90.12 97 ASP A CA 1
ATOM 773 C C . ASP A 1 97 ? -29.585 1.807 8.502 1.00 90.12 97 ASP A C 1
ATOM 775 O O . ASP A 1 97 ? -29.747 1.649 7.293 1.00 90.12 97 ASP A O 1
ATOM 779 N N . ASN A 1 98 ? -28.964 0.894 9.262 1.00 90.19 98 ASN A N 1
ATOM 780 C CA . ASN A 1 98 ? -28.434 -0.401 8.812 1.00 90.19 98 ASN A CA 1
ATOM 781 C C . ASN A 1 98 ? -27.264 -0.326 7.813 1.00 90.19 98 ASN A C 1
ATOM 783 O O . ASN A 1 98 ? -26.971 -1.315 7.136 1.00 90.19 98 ASN A O 1
ATOM 787 N N . ARG A 1 99 ? -26.573 0.813 7.715 1.00 93.12 99 ARG A N 1
ATOM 788 C CA . ARG A 1 99 ? -25.266 0.886 7.049 1.00 93.12 99 ARG A CA 1
ATOM 789 C C . ARG A 1 99 ? -24.183 0.341 7.969 1.00 93.12 99 ARG A C 1
ATOM 791 O O . ARG A 1 99 ? -24.348 0.269 9.187 1.00 93.12 99 ARG A O 1
ATOM 798 N N . VAL A 1 100 ? -23.064 -0.053 7.370 1.00 94.81 100 VAL A N 1
ATOM 799 C CA . VAL A 1 100 ? -21.936 -0.650 8.093 1.00 94.81 100 VAL A CA 1
ATOM 800 C C . VAL A 1 100 ? -20.689 0.166 7.822 1.00 94.81 100 VAL A C 1
ATOM 802 O O . VAL A 1 100 ? -20.329 0.368 6.667 1.00 94.81 100 VAL A O 1
ATOM 805 N N . ILE A 1 101 ? -20.029 0.630 8.877 1.00 96.25 101 ILE A N 1
ATOM 806 C CA . ILE A 1 101 ? -18.757 1.339 8.805 1.00 96.25 101 ILE A CA 1
ATOM 807 C C . ILE A 1 101 ? -17.645 0.416 9.287 1.00 96.25 101 ILE A C 1
ATOM 809 O O . ILE A 1 101 ? -17.775 -0.229 10.324 1.00 96.25 101 ILE A O 1
ATOM 813 N N . ILE A 1 102 ? -16.539 0.377 8.557 1.00 94.62 102 ILE A N 1
ATOM 814 C CA . ILE A 1 102 ? -15.324 -0.364 8.908 1.00 94.62 102 ILE A CA 1
ATOM 815 C C . ILE A 1 102 ? -14.104 0.550 8.816 1.00 94.62 102 ILE A C 1
ATOM 817 O O . ILE A 1 102 ? -14.174 1.634 8.240 1.00 94.62 102 ILE A O 1
ATOM 821 N N . GLY A 1 103 ? -12.968 0.102 9.337 1.00 92.00 103 GLY A N 1
ATOM 822 C CA . GLY A 1 103 ? -11.693 0.793 9.154 1.00 92.00 103 GLY A CA 1
ATOM 823 C C . GLY A 1 103 ? -10.527 -0.168 9.275 1.00 92.00 103 GLY A C 1
ATOM 824 O O . GLY A 1 103 ? -10.551 -1.061 10.120 1.00 92.00 103 GLY A O 1
ATOM 825 N N . GLY A 1 104 ? -9.528 -0.014 8.411 1.00 87.19 104 GLY A N 1
ATOM 826 C CA . GLY A 1 104 ? -8.331 -0.855 8.373 1.00 87.19 104 GLY A CA 1
ATOM 827 C C . GLY A 1 104 ? -7.087 -0.118 8.887 1.00 87.19 104 GLY A C 1
ATOM 828 O O . GLY A 1 104 ? -7.057 1.112 8.847 1.00 87.19 104 GLY A O 1
ATOM 829 N N . PRO A 1 105 ? -6.035 -0.843 9.312 1.00 81.06 105 PRO A N 1
ATOM 830 C CA . PRO A 1 105 ? -4.816 -0.308 9.928 1.00 81.06 105 PRO A CA 1
ATOM 831 C C . PRO A 1 105 ? -4.265 0.976 9.327 1.00 81.06 105 PRO A C 1
ATOM 833 O O . PRO A 1 105 ? -3.885 1.865 10.069 1.00 81.06 105 PRO A O 1
ATOM 836 N N . ASN A 1 106 ? -4.238 1.083 8.000 1.00 84.75 106 ASN A N 1
ATOM 837 C CA . ASN A 1 106 ? -3.817 2.285 7.287 1.00 84.75 106 ASN A CA 1
ATOM 838 C C . ASN A 1 106 ? -4.676 2.518 6.035 1.00 84.75 106 ASN A C 1
ATOM 840 O O . ASN A 1 106 ? -4.201 2.930 4.977 1.00 84.75 106 ASN A O 1
ATOM 844 N N . ALA A 1 107 ? -5.953 2.151 6.148 1.00 87.00 107 ALA A N 1
ATOM 845 C CA . ALA A 1 107 ? -6.864 2.068 5.018 1.00 87.00 107 ALA A CA 1
ATOM 846 C C . ALA A 1 107 ? -7.969 3.139 5.032 1.00 87.00 107 ALA A C 1
ATOM 848 O O . ALA A 1 107 ? -8.703 3.263 4.045 1.00 87.00 107 ALA A O 1
ATOM 849 N N . GLY A 1 108 ? -8.058 3.911 6.121 1.00 91.00 108 GLY A N 1
ATOM 850 C CA . GLY A 1 108 ? -9.124 4.876 6.376 1.00 91.00 108 GLY A CA 1
ATOM 851 C C . GLY A 1 108 ? -10.471 4.213 6.709 1.00 91.00 108 GLY A C 1
ATOM 852 O O . GLY A 1 108 ? -10.604 2.986 6.631 1.00 91.00 108 GLY A O 1
ATOM 853 N N . PRO A 1 109 ? -11.484 5.013 7.082 1.00 94.19 109 PRO A N 1
ATOM 854 C CA . PRO A 1 109 ? -12.836 4.528 7.322 1.00 94.19 109 PRO A CA 1
ATOM 855 C C . PRO A 1 109 ? -13.594 4.304 6.003 1.00 94.19 109 PRO A C 1
ATOM 857 O O . PRO A 1 109 ? -13.439 5.062 5.045 1.00 94.19 109 PRO A O 1
ATOM 860 N N . TRP A 1 110 ? -14.424 3.265 5.948 1.00 93.81 110 TRP A N 1
ATOM 861 C CA . TRP A 1 110 ? -15.235 2.874 4.789 1.00 93.81 110 TRP A CA 1
ATOM 862 C C . TRP A 1 110 ? -16.661 2.583 5.212 1.00 93.81 110 TRP A C 1
ATOM 864 O O . TRP A 1 110 ? -16.879 2.089 6.312 1.00 93.81 110 TRP A O 1
ATOM 874 N N . ILE A 1 111 ? -17.618 2.861 4.335 1.00 94.06 111 ILE A N 1
ATOM 875 C CA . ILE A 1 111 ? -19.042 2.660 4.583 1.00 94.06 111 ILE A CA 1
ATOM 876 C C . ILE A 1 111 ? -19.659 1.781 3.501 1.00 94.06 111 ILE A C 1
ATOM 878 O O . ILE A 1 111 ? -19.372 1.939 2.316 1.00 94.06 111 ILE A O 1
ATOM 882 N N . TYR A 1 112 ? -20.510 0.856 3.924 1.00 93.75 112 TYR A N 1
ATOM 883 C CA . TYR A 1 112 ? -21.380 0.086 3.056 1.00 93.75 112 TYR A CA 1
ATOM 884 C C . TYR A 1 112 ? -22.757 0.734 2.993 1.00 93.75 112 TYR A C 1
ATOM 886 O O . TYR A 1 112 ? -23.412 0.914 4.025 1.00 93.75 112 TYR A O 1
ATOM 894 N N . ASP A 1 113 ? -23.208 1.022 1.778 1.00 89.12 113 ASP A N 1
ATOM 895 C CA . ASP A 1 113 ? -24.576 1.418 1.473 1.00 89.12 113 ASP A CA 1
ATOM 896 C C . ASP A 1 113 ? -25.222 0.367 0.559 1.00 89.12 113 ASP A C 1
ATOM 898 O O . ASP A 1 113 ? -24.608 -0.107 -0.396 1.00 89.12 113 ASP A O 1
ATOM 902 N N . ASN A 1 114 ? -26.478 -0.000 0.826 1.00 86.38 114 ASN A N 1
ATOM 903 C CA . ASN A 1 114 ? -27.185 -1.021 0.041 1.00 86.38 114 ASN A CA 1
ATOM 904 C C . ASN A 1 114 ? -27.329 -0.653 -1.450 1.00 86.38 114 ASN A C 1
ATOM 906 O O . ASN A 1 114 ? -27.528 -1.542 -2.277 1.00 86.38 114 ASN A O 1
ATOM 910 N N . SER A 1 115 ? -27.269 0.638 -1.795 1.00 88.75 115 SER A N 1
ATOM 911 C CA . SER A 1 115 ? -27.431 1.132 -3.167 1.00 88.75 115 SER A CA 1
ATOM 912 C C . SER A 1 115 ? -26.120 1.235 -3.948 1.00 88.75 115 SER A C 1
ATOM 914 O O . SER A 1 115 ? -26.131 1.059 -5.166 1.00 88.75 115 SER A O 1
ATOM 916 N N . THR A 1 116 ? -24.995 1.497 -3.276 1.00 86.81 116 THR A N 1
ATOM 917 C CA . THR A 1 116 ? -23.697 1.750 -3.933 1.00 86.81 116 THR A CA 1
ATOM 918 C C . THR A 1 116 ? -22.601 0.745 -3.576 1.00 86.81 116 THR A C 1
ATOM 920 O O . THR A 1 116 ? -21.564 0.701 -4.246 1.00 86.81 116 THR A O 1
ATOM 923 N N . GLY A 1 117 ? -22.829 -0.100 -2.572 1.00 89.75 117 GLY A N 1
ATOM 924 C CA . GLY A 1 117 ? -21.831 -1.013 -2.034 1.00 89.75 117 GLY A CA 1
ATOM 925 C C . GLY A 1 117 ? -20.850 -0.307 -1.100 1.00 89.75 117 GLY A C 1
ATOM 926 O O . GLY A 1 117 ? -21.203 0.633 -0.388 1.00 89.75 117 GLY A O 1
ATOM 927 N N . TRP A 1 118 ? -19.611 -0.790 -1.081 1.00 89.44 118 TRP A N 1
ATOM 928 C CA . TRP A 1 118 ? -18.546 -0.246 -0.246 1.00 89.44 118 TRP A CA 1
ATOM 929 C C . TRP A 1 118 ? -17.934 1.007 -0.873 1.00 89.44 118 TRP A C 1
ATOM 931 O O . TRP A 1 118 ? -17.525 1.007 -2.035 1.00 89.44 118 TRP A O 1
ATOM 941 N N . GLN A 1 119 ? -17.822 2.067 -0.076 1.00 89.69 119 GLN A N 1
ATOM 942 C CA . GLN A 1 119 ? -17.221 3.339 -0.466 1.00 89.69 119 GLN A CA 1
ATOM 943 C C . GLN A 1 119 ? -16.298 3.867 0.633 1.00 89.69 119 GLN A C 1
ATOM 945 O O . GLN A 1 119 ? -16.514 3.618 1.821 1.00 89.69 119 GLN A O 1
ATOM 950 N N . SER A 1 120 ? -15.275 4.629 0.243 1.00 90.31 120 SER A N 1
ATOM 951 C CA . SER A 1 120 ? -14.467 5.386 1.203 1.00 90.31 120 SER A CA 1
ATOM 952 C C . SER A 1 120 ? -15.370 6.357 1.969 1.00 90.31 120 SER A C 1
ATOM 954 O O . SER A 1 120 ? -16.098 7.127 1.344 1.00 90.31 120 SER A O 1
ATOM 956 N N . LEU A 1 121 ? -15.274 6.386 3.302 1.00 94.31 121 LEU A N 1
ATOM 957 C CA . LEU A 1 121 ? -15.860 7.442 4.144 1.00 94.31 121 LEU A CA 1
ATOM 958 C C . LEU A 1 121 ? -14.931 8.677 4.199 1.00 94.31 121 LEU A C 1
ATOM 960 O O . LEU A 1 121 ? -14.949 9.472 5.130 1.00 94.31 121 LEU A O 1
ATOM 964 N N . ASP A 1 122 ? -14.083 8.833 3.192 1.00 92.69 122 ASP A N 1
ATOM 965 C CA . ASP A 1 122 ? -13.332 10.043 2.884 1.00 92.69 122 ASP A CA 1
ATOM 966 C C . ASP A 1 122 ? -13.192 10.145 1.355 1.00 92.69 122 ASP A C 1
ATOM 968 O O . ASP A 1 122 ? -12.121 9.890 0.798 1.00 92.69 122 ASP A O 1
ATOM 972 N N . PRO A 1 123 ? -14.293 10.411 0.628 1.00 88.50 123 PRO A N 1
ATOM 973 C CA . PRO A 1 123 ? -14.297 10.383 -0.836 1.00 88.50 123 PRO A CA 1
ATOM 974 C C . PRO A 1 123 ? -13.423 11.482 -1.458 1.00 88.50 123 PRO A C 1
ATOM 976 O O . PRO A 1 123 ? -13.024 11.366 -2.612 1.00 88.50 123 PRO A O 1
ATOM 979 N N . ASN A 1 124 ? -13.104 12.529 -0.691 1.00 85.19 124 ASN A N 1
ATOM 980 C CA . ASN A 1 124 ? -12.327 13.683 -1.139 1.00 85.19 124 ASN A CA 1
ATOM 981 C C . ASN A 1 124 ? -10.876 13.680 -0.611 1.00 85.19 124 ASN A C 1
ATOM 983 O O . ASN A 1 124 ? -10.199 14.705 -0.735 1.00 85.19 124 ASN A O 1
ATOM 987 N N . ASN A 1 125 ? -10.417 12.569 -0.011 1.00 83.38 125 ASN A N 1
ATOM 988 C CA . ASN A 1 125 ? -9.079 12.394 0.573 1.00 83.38 125 ASN A CA 1
ATOM 989 C C . ASN A 1 125 ? -8.668 13.550 1.516 1.00 83.38 125 ASN A C 1
ATOM 991 O O . ASN A 1 125 ? -7.579 14.115 1.387 1.00 83.38 125 ASN A O 1
ATOM 995 N N . LYS A 1 126 ? -9.566 13.962 2.422 1.00 84.06 126 LYS A N 1
ATOM 996 C CA . LYS A 1 126 ? -9.363 15.071 3.373 1.00 84.06 126 LYS A CA 1
ATOM 997 C C . LYS A 1 126 ? -8.798 14.632 4.717 1.00 84.06 126 LYS A C 1
ATOM 999 O O . LYS A 1 126 ? -8.326 15.488 5.468 1.00 84.06 126 LYS A O 1
ATOM 1004 N N . LEU A 1 127 ? -8.825 13.341 5.039 1.00 89.69 127 LEU A N 1
ATOM 1005 C CA . LEU A 1 127 ? -8.161 12.828 6.229 1.00 89.69 127 LEU A CA 1
ATOM 1006 C C . LEU A 1 127 ? -6.646 12.940 6.063 1.00 89.69 127 LEU A C 1
ATOM 1008 O O . LEU A 1 127 ? -6.050 12.409 5.128 1.00 89.69 127 LEU A O 1
ATOM 1012 N N . THR A 1 128 ? -6.010 13.599 7.026 1.00 88.38 128 THR A N 1
ATOM 1013 C CA . THR A 1 128 ? -4.548 13.728 7.095 1.00 88.38 128 THR A CA 1
ATOM 1014 C C . THR A 1 128 ? -3.880 12.537 7.792 1.00 88.38 128 THR A C 1
ATOM 1016 O O . THR A 1 128 ? -2.663 12.507 7.939 1.00 88.38 128 THR A O 1
ATOM 1019 N N . SER A 1 129 ? -4.666 11.544 8.223 1.00 88.69 129 SER A N 1
ATOM 1020 C CA . SER A 1 129 ? -4.197 10.228 8.657 1.00 88.69 129 SER A CA 1
ATOM 1021 C C . SER A 1 129 ? -5.254 9.164 8.358 1.00 88.69 129 SER A C 1
ATOM 1023 O O . SER A 1 129 ? -6.415 9.291 8.751 1.00 88.69 129 SER A O 1
ATOM 1025 N N . ASN A 1 130 ? -4.838 8.090 7.686 1.00 88.75 130 ASN A N 1
ATOM 1026 C CA . ASN A 1 130 ? -5.683 6.938 7.359 1.00 88.75 130 ASN A CA 1
ATOM 1027 C C . ASN A 1 130 ? -5.534 5.779 8.354 1.00 88.75 130 ASN A C 1
ATOM 1029 O O . ASN A 1 130 ? -6.078 4.695 8.133 1.00 88.75 130 ASN A O 1
ATOM 1033 N N . VAL A 1 131 ? -4.831 6.005 9.466 1.00 89.69 131 VAL A N 1
ATOM 1034 C CA . VAL A 1 131 ? -4.550 4.965 10.453 1.00 89.69 131 VAL A CA 1
ATOM 1035 C C . VAL A 1 131 ? -5.757 4.760 11.360 1.00 89.69 131 VAL A C 1
ATOM 1037 O O . VAL A 1 131 ? -5.955 5.537 12.291 1.00 89.69 131 VAL A O 1
ATOM 1040 N N . SER A 1 132 ? -6.577 3.739 11.113 1.00 91.62 132 SER A N 1
ATOM 1041 C CA . SER A 1 132 ? -7.810 3.509 11.878 1.00 91.62 132 SER A CA 1
ATOM 1042 C C . SER A 1 132 ? -7.540 2.979 13.288 1.00 91.62 132 SER A C 1
ATOM 1044 O O . SER A 1 132 ? -7.147 1.823 13.458 1.00 91.62 132 SER A O 1
ATOM 1046 N N . GLY A 1 133 ? -7.811 3.810 14.300 1.00 92.19 133 GLY A N 1
ATOM 1047 C CA . GLY A 1 133 ? -7.778 3.434 15.715 1.00 92.19 133 GLY A CA 1
ATOM 1048 C C . GLY A 1 133 ? -9.155 3.023 16.236 1.00 92.19 133 GLY A C 1
ATOM 1049 O O . GLY A 1 133 ? -9.375 1.863 16.586 1.00 92.19 133 GLY A O 1
ATOM 1050 N N . ALA A 1 134 ? -10.101 3.964 16.238 1.00 93.69 134 ALA A N 1
ATOM 1051 C CA . ALA A 1 134 ? -11.449 3.763 16.761 1.00 93.69 134 ALA A CA 1
ATOM 1052 C C . ALA A 1 134 ? -12.488 4.615 16.024 1.00 93.69 134 ALA A C 1
ATOM 1054 O O . ALA A 1 134 ? -12.160 5.625 15.403 1.00 93.69 134 ALA A O 1
ATOM 1055 N N . ILE A 1 135 ? -13.760 4.241 16.151 1.00 96.25 135 ILE A N 1
ATOM 1056 C CA . ILE A 1 135 ? -14.880 5.022 15.631 1.00 96.25 135 ILE A CA 1
ATOM 1057 C C . ILE A 1 135 ? -16.036 5.050 16.636 1.00 96.25 135 ILE A C 1
ATOM 1059 O O . ILE A 1 135 ? -16.311 4.051 17.306 1.00 96.25 135 ILE A O 1
ATOM 1063 N N . ALA A 1 136 ? -16.717 6.188 16.725 1.00 95.38 136 ALA A N 1
ATOM 1064 C CA . ALA A 1 136 ? -17.988 6.334 17.423 1.00 95.38 136 ALA A CA 1
ATOM 1065 C C . ALA A 1 136 ? -18.982 7.097 16.544 1.00 95.38 136 ALA A C 1
ATOM 1067 O O . ALA A 1 136 ? -18.596 7.986 15.783 1.00 95.38 136 ALA A O 1
ATOM 1068 N N . ILE A 1 137 ? -20.258 6.735 16.652 1.00 94.12 137 ILE A N 1
ATOM 1069 C CA . ILE A 1 137 ? -21.342 7.292 15.845 1.00 94.12 137 ILE A CA 1
ATOM 1070 C C . ILE A 1 137 ? -22.389 7.841 16.805 1.00 94.12 137 ILE A C 1
ATOM 1072 O O . ILE A 1 137 ? -22.942 7.098 17.614 1.00 94.12 137 ILE A O 1
ATOM 1076 N N . ASP A 1 138 ? -22.648 9.138 16.710 1.00 91.00 138 ASP A N 1
ATOM 1077 C CA . ASP A 1 138 ? -23.792 9.771 17.344 1.00 91.00 138 ASP A CA 1
ATOM 1078 C C . ASP A 1 138 ? -24.972 9.752 16.371 1.00 91.00 138 ASP A C 1
ATOM 1080 O O . ASP A 1 138 ? -25.024 10.508 15.397 1.00 91.00 138 ASP A O 1
ATOM 1084 N N . ASN A 1 139 ? -25.919 8.858 16.640 1.00 84.31 139 ASN A N 1
ATOM 1085 C CA . ASN A 1 139 ? -27.106 8.679 15.812 1.00 84.31 139 ASN A CA 1
ATOM 1086 C C . ASN A 1 139 ? -28.251 9.656 16.149 1.00 84.31 139 ASN A C 1
ATOM 1088 O O . ASN A 1 139 ? -29.322 9.543 15.551 1.00 84.31 139 ASN A O 1
ATOM 1092 N N . PHE A 1 140 ? -28.072 10.589 17.093 1.00 81.56 140 PHE A N 1
ATOM 1093 C CA . PHE A 1 140 ? -29.110 11.575 17.428 1.00 81.56 140 PHE A CA 1
ATOM 1094 C C . PHE A 1 140 ? -29.162 12.743 16.440 1.00 81.56 140 PHE A C 1
ATOM 1096 O O . PHE A 1 140 ? -30.166 13.455 16.376 1.00 81.56 140 PHE A O 1
ATOM 1103 N N . THR A 1 141 ? -28.118 12.928 15.631 1.00 84.00 141 THR A N 1
ATOM 1104 C CA . THR A 1 141 ? -28.123 13.892 14.528 1.00 84.00 141 THR A CA 1
ATOM 1105 C C . THR A 1 141 ? -28.506 13.209 13.213 1.00 84.00 141 THR A C 1
ATOM 1107 O O . THR A 1 141 ? -28.291 12.013 13.024 1.00 84.00 141 THR A O 1
ATOM 1110 N N . ASN A 1 142 ? -29.070 13.969 12.271 1.00 86.19 142 ASN A N 1
ATOM 1111 C CA . ASN A 1 142 ? -29.359 13.482 10.922 1.00 86.19 142 ASN A CA 1
ATOM 1112 C C . ASN A 1 142 ? -28.854 14.487 9.870 1.00 86.19 142 ASN A C 1
ATOM 1114 O O . ASN A 1 142 ? -29.451 15.559 9.737 1.00 86.19 142 ASN A O 1
ATOM 1118 N N . PRO A 1 143 ? -27.785 14.172 9.117 1.00 90.06 143 PRO A N 1
ATOM 1119 C CA . PRO A 1 143 ? -26.969 12.951 9.196 1.00 90.06 143 PRO A CA 1
ATOM 1120 C C . PRO A 1 143 ? -26.261 12.775 10.563 1.00 90.06 143 PRO A C 1
ATOM 1122 O O . PRO A 1 143 ? -26.065 13.760 11.282 1.00 90.06 143 PRO A O 1
ATOM 1125 N N . PRO A 1 144 ? -25.888 11.539 10.944 1.00 91.25 144 PRO A N 1
ATOM 1126 C CA . PRO A 1 144 ? -25.187 11.252 12.188 1.00 91.25 144 PRO A CA 1
ATOM 1127 C C . PRO A 1 144 ? -23.820 11.927 12.226 1.00 91.25 144 PRO A C 1
ATOM 1129 O O . PRO A 1 144 ? -23.149 12.107 11.203 1.00 91.25 144 PRO A O 1
ATOM 1132 N N . THR A 1 145 ? -23.409 12.278 13.437 1.00 94.06 145 THR A N 1
ATOM 1133 C CA . THR A 1 145 ? -22.082 12.811 13.711 1.00 94.06 145 THR A CA 1
ATOM 1134 C C . THR A 1 145 ? -21.151 11.635 13.957 1.00 94.06 145 THR A C 1
ATOM 1136 O O . THR A 1 145 ? -21.444 10.759 14.766 1.00 94.06 145 THR A O 1
ATOM 1139 N N . ILE A 1 146 ? -20.027 11.590 13.249 1.00 96.44 146 ILE A N 1
ATOM 1140 C CA . ILE A 1 146 ? -19.073 10.482 13.326 1.00 96.44 146 ILE A CA 1
ATOM 1141 C C . ILE A 1 146 ? -17.746 11.017 13.847 1.00 96.44 146 ILE A C 1
ATOM 1143 O O . ILE A 1 146 ? -17.199 11.983 13.308 1.00 96.44 146 ILE A O 1
ATOM 1147 N N . TYR A 1 147 ? -17.229 10.355 14.876 1.00 97.50 147 TYR A N 1
ATOM 1148 C CA . TYR A 1 147 ? -15.928 10.613 15.475 1.00 97.50 147 TYR A CA 1
ATOM 1149 C C . TYR A 1 147 ? -14.972 9.489 15.085 1.00 97.50 147 TYR A C 1
ATOM 1151 O O . TYR A 1 147 ? -15.216 8.324 15.402 1.00 97.50 147 TYR A O 1
ATOM 1159 N N . TYR A 1 148 ? -13.888 9.834 14.401 1.00 97.12 148 TYR A N 1
ATOM 1160 C CA . TYR A 1 148 ? -12.879 8.908 13.904 1.00 97.12 148 TYR A CA 1
ATOM 1161 C C . TYR A 1 148 ? -11.545 9.172 14.602 1.00 97.12 148 TYR A C 1
ATOM 1163 O O . TYR A 1 148 ? -10.891 10.188 14.373 1.00 97.12 148 TYR A O 1
ATOM 1171 N N . GLY A 1 149 ? -11.162 8.262 15.492 1.00 95.44 149 GLY A N 1
ATOM 1172 C CA . GLY A 1 149 ? -9.889 8.288 16.199 1.00 95.44 149 GLY A CA 1
ATOM 1173 C C . GLY A 1 149 ? -8.813 7.592 15.387 1.00 95.44 149 GLY A C 1
ATOM 1174 O O . GLY A 1 149 ? -8.991 6.446 14.964 1.00 95.44 149 GLY A O 1
ATOM 1175 N N . THR A 1 150 ? -7.691 8.272 15.193 1.00 93.50 150 THR A N 1
ATOM 1176 C CA . THR A 1 150 ? -6.574 7.754 14.402 1.00 93.50 150 THR A CA 1
ATOM 1177 C C . THR A 1 150 ? -5.445 7.213 15.274 1.00 93.50 150 THR A C 1
ATOM 1179 O O . THR A 1 150 ? -5.364 7.491 16.468 1.00 93.50 150 THR A O 1
ATOM 1182 N N . GLY A 1 151 ? -4.568 6.409 14.678 1.00 88.31 151 GLY A N 1
ATOM 1183 C CA . GLY A 1 151 ? -3.478 5.738 15.382 1.00 88.31 151 GLY A CA 1
ATOM 1184 C C . GLY A 1 151 ? -3.934 4.399 15.949 1.00 88.31 151 GLY A C 1
ATOM 1185 O O . GLY A 1 151 ? -4.756 4.331 16.862 1.00 88.31 151 GLY A O 1
ATOM 1186 N N . GLU A 1 152 ? -3.387 3.313 15.408 1.00 80.19 152 GLU A N 1
ATOM 1187 C CA . GLU A 1 152 ? -3.764 1.964 15.819 1.00 80.19 152 GLU A CA 1
ATOM 1188 C C . GLU A 1 152 ? -3.160 1.626 17.183 1.00 80.19 152 GLU A C 1
ATOM 1190 O O . GLU A 1 152 ? -1.942 1.674 17.377 1.00 80.19 152 GLU A O 1
ATOM 1195 N N . GLY A 1 153 ? -4.024 1.235 18.118 1.00 71.31 153 GLY A N 1
ATOM 1196 C CA . GLY A 1 153 ? -3.636 0.861 19.473 1.00 71.31 153 GLY A CA 1
ATOM 1197 C C . GLY A 1 153 ? -3.245 -0.583 19.718 1.00 71.31 153 GLY A C 1
ATOM 1198 O O . GLY A 1 153 ? -2.766 -0.927 20.799 1.00 71.31 153 GLY A O 1
ATOM 1199 N N . ARG A 1 154 ? -3.460 -1.442 18.728 1.00 68.44 154 ARG A N 1
ATOM 1200 C CA . ARG A 1 154 ? -3.164 -2.872 18.822 1.00 68.44 154 ARG A CA 1
ATOM 1201 C C . ARG A 1 154 ? -1.646 -3.040 18.755 1.00 68.44 154 ARG A C 1
ATOM 1203 O O . ARG A 1 154 ? -0.983 -2.292 18.045 1.00 68.44 154 ARG A O 1
ATOM 1210 N N . TYR A 1 155 ? -1.100 -3.939 19.573 1.00 58.88 155 TYR A N 1
ATOM 1211 C CA . TYR A 1 155 ? 0.323 -4.083 19.948 1.00 58.88 155 TYR A CA 1
ATOM 1212 C C . TYR A 1 155 ? 0.905 -3.172 21.019 1.00 58.88 155 TYR A C 1
ATOM 1214 O O . TYR A 1 155 ? 2.060 -3.371 21.387 1.00 58.88 155 TYR A O 1
ATOM 1222 N N . GLY A 1 156 ? 0.147 -2.232 21.568 1.00 49.44 156 GLY A N 1
ATOM 1223 C CA . GLY A 1 156 ? 0.404 -1.633 22.871 1.00 49.44 156 GLY A CA 1
ATOM 1224 C C . GLY A 1 156 ? 1.720 -0.886 23.157 1.00 49.44 156 GLY A C 1
ATOM 1225 O O . GLY A 1 156 ? 1.724 -0.122 24.119 1.00 49.44 156 GLY A O 1
ATOM 1226 N N . TYR A 1 157 ? 2.792 -1.027 22.366 1.00 46.44 157 TYR A N 1
ATOM 1227 C CA . TYR A 1 157 ? 4.081 -0.377 22.624 1.00 46.44 157 TYR A CA 1
ATOM 1228 C C . TYR A 1 157 ? 4.883 0.064 21.405 1.00 46.44 157 TYR A C 1
ATOM 1230 O O . TYR A 1 157 ? 5.436 1.153 21.490 1.00 46.44 157 TYR A O 1
ATOM 1238 N N . THR A 1 158 ? 4.962 -0.670 20.288 1.00 48.66 158 THR A N 1
ATOM 1239 C CA . THR A 1 158 ? 6.189 -0.473 19.479 1.00 48.66 158 THR A CA 1
ATOM 1240 C C . THR A 1 158 ? 6.042 -0.276 17.968 1.00 48.66 158 THR A C 1
ATOM 1242 O O . THR A 1 158 ? 6.895 0.398 17.409 1.00 48.66 158 THR A O 1
ATOM 1245 N N . TYR A 1 159 ? 4.995 -0.766 17.286 1.00 59.00 159 TYR A N 1
ATOM 1246 C CA . TYR A 1 159 ? 5.008 -0.792 15.806 1.00 59.00 159 TYR A CA 1
ATOM 1247 C C . TYR A 1 159 ? 3.644 -0.527 15.150 1.00 59.00 159 TYR A C 1
ATOM 1249 O O . TYR A 1 159 ? 3.067 -1.402 14.508 1.00 59.00 159 TYR A O 1
ATOM 1257 N N . SER A 1 160 ? 3.116 0.685 15.310 1.00 65.69 160 SER A N 1
ATOM 1258 C CA . SER A 1 160 ? 1.975 1.161 14.518 1.00 65.69 160 SER A CA 1
ATOM 1259 C C . SER A 1 160 ? 2.233 2.585 14.038 1.00 65.69 160 SER A C 1
ATOM 1261 O O . SER A 1 160 ? 2.898 3.355 14.734 1.00 65.69 160 SER A O 1
ATOM 1263 N N . TYR A 1 161 ? 1.745 2.922 12.842 1.00 74.06 161 TYR A N 1
ATOM 1264 C CA . TYR A 1 161 ? 1.891 4.267 12.290 1.00 74.06 161 TYR A CA 1
ATOM 1265 C C . TYR A 1 161 ? 1.125 5.227 13.193 1.00 74.06 161 TYR A C 1
ATOM 1267 O O . TYR A 1 161 ? 0.061 4.876 13.713 1.00 74.06 161 TYR A O 1
ATOM 1275 N N . LEU A 1 162 ? 1.694 6.398 13.460 1.00 78.50 162 LEU A N 1
ATOM 1276 C CA . LEU A 1 162 ? 1.069 7.328 14.389 1.00 78.50 162 LEU A CA 1
ATOM 1277 C C . LEU A 1 162 ? -0.235 7.872 13.800 1.00 78.50 162 LEU A C 1
ATOM 1279 O O . LEU A 1 162 ? -0.383 8.049 12.587 1.00 78.50 162 LEU A O 1
ATOM 1283 N N . GLY A 1 163 ? -1.197 8.101 14.688 1.00 86.44 163 GLY A N 1
ATOM 1284 C CA . GLY A 1 163 ? -2.397 8.847 14.354 1.00 86.44 163 GLY A CA 1
ATOM 1285 C C . GLY A 1 163 ? -2.104 10.336 14.205 1.00 86.44 163 GLY A C 1
ATOM 1286 O O . GLY A 1 163 ? -1.001 10.806 14.461 1.00 86.44 163 GLY A O 1
ATOM 1287 N N . ASN A 1 164 ? -3.137 11.064 13.815 1.00 90.19 164 ASN A N 1
ATOM 1288 C CA . ASN A 1 164 ? -3.232 12.514 13.865 1.00 90.19 164 ASN A CA 1
ATOM 1289 C C . ASN A 1 164 ? -4.457 12.927 14.712 1.00 90.19 164 ASN A C 1
ATOM 1291 O O . ASN A 1 164 ? -5.348 13.647 14.253 1.00 90.19 164 ASN A O 1
ATOM 1295 N N . GLY A 1 165 ? -4.563 12.354 15.916 1.00 92.56 165 GLY A N 1
ATOM 1296 C CA . GLY A 1 165 ? -5.645 12.611 16.867 1.00 92.56 165 GLY A CA 1
ATOM 1297 C C . GLY A 1 165 ? -7.035 12.127 16.425 1.00 92.56 165 GLY A C 1
ATOM 1298 O O . GLY A 1 165 ? -7.194 10.999 15.944 1.00 92.56 165 GLY A O 1
ATOM 1299 N N . ILE A 1 166 ? -8.064 12.949 16.648 1.00 96.50 166 ILE A N 1
ATOM 1300 C CA . ILE A 1 166 ? -9.475 12.613 16.400 1.00 96.50 166 ILE A CA 1
ATOM 1301 C C . ILE A 1 166 ? -10.068 13.568 15.359 1.00 96.50 166 ILE A C 1
ATOM 1303 O O . ILE A 1 166 ? -9.911 14.786 15.446 1.00 96.50 166 ILE A O 1
ATOM 1307 N N . PHE A 1 167 ? -10.799 13.010 14.395 1.00 96.69 167 PHE A N 1
ATOM 1308 C CA . PHE A 1 167 ? -11.546 13.747 13.381 1.00 96.69 167 PHE A CA 1
ATOM 1309 C C . PHE A 1 167 ? -13.051 13.614 13.596 1.00 96.69 167 PHE A C 1
ATOM 1311 O O . PHE A 1 167 ? -13.542 12.581 14.049 1.00 96.69 167 PHE A O 1
ATOM 1318 N N . LYS A 1 168 ? -13.791 14.654 13.222 1.00 96.50 168 LYS A N 1
ATOM 1319 C CA . LYS A 1 168 ? -15.252 14.720 13.270 1.00 96.50 168 LYS A CA 1
ATOM 1320 C C . LYS A 1 168 ? -15.813 14.989 11.881 1.00 96.50 168 LYS A C 1
ATOM 1322 O O . LYS A 1 168 ? -15.293 15.842 11.162 1.00 96.50 168 LYS A O 1
ATOM 1327 N N . THR A 1 169 ? -16.901 14.315 11.530 1.00 96.31 169 THR A N 1
ATOM 1328 C CA . THR A 1 169 ? -17.721 14.651 10.361 1.00 96.31 169 THR A CA 1
ATOM 1329 C C . THR A 1 169 ? -19.197 14.672 10.733 1.00 96.31 169 THR A C 1
ATOM 1331 O O . THR A 1 169 ? -19.652 13.912 11.584 1.00 96.31 169 THR A O 1
ATOM 1334 N N . THR A 1 170 ? -19.943 15.553 10.077 1.00 95.31 170 THR A N 1
ATOM 1335 C CA . THR A 1 170 ? -21.403 15.685 10.179 1.00 95.31 170 THR A CA 1
ATOM 1336 C C . THR A 1 170 ? -22.056 15.576 8.802 1.00 95.31 170 THR A C 1
ATOM 1338 O O . THR A 1 170 ? -23.169 16.044 8.594 1.00 95.31 170 THR A O 1
ATOM 1341 N N . ASN A 1 171 ? -21.347 15.033 7.807 1.00 94.19 171 ASN A N 1
ATOM 1342 C CA . ASN A 1 171 ? -21.815 14.985 6.422 1.00 94.19 171 ASN A CA 1
ATOM 1343 C C . ASN A 1 171 ? -21.311 13.743 5.670 1.00 94.19 171 ASN A C 1
ATOM 1345 O O . ASN A 1 171 ? -20.988 13.827 4.483 1.00 94.19 171 ASN A O 1
ATOM 1349 N N . TRP A 1 172 ? -21.258 12.602 6.368 1.00 93.12 172 TRP A N 1
ATOM 1350 C CA . TRP A 1 172 ? -20.816 11.311 5.822 1.00 93.12 172 TRP A CA 1
ATOM 1351 C C . TRP A 1 172 ? -19.408 11.348 5.217 1.00 93.12 172 TRP A C 1
ATOM 1353 O O . TRP A 1 172 ? -19.157 10.773 4.163 1.00 93.12 172 TRP A O 1
ATOM 1363 N N . GLY A 1 173 ? -18.484 12.049 5.877 1.00 94.00 173 GLY A N 1
ATOM 1364 C CA . GLY A 1 173 ? -17.076 12.067 5.488 1.00 94.00 173 GLY A CA 1
ATOM 1365 C C . GLY A 1 173 ? -16.747 12.965 4.297 1.00 94.00 173 GLY A C 1
ATOM 1366 O O . GLY A 1 173 ? -15.586 13.044 3.907 1.00 94.00 173 GLY A O 1
ATOM 1367 N N . ASN A 1 174 ? -17.724 13.695 3.740 1.00 92.81 174 ASN A N 1
ATOM 1368 C CA . ASN A 1 174 ? -17.456 14.678 2.685 1.00 92.81 174 ASN A CA 1
ATOM 1369 C C . ASN A 1 174 ? -16.463 15.753 3.146 1.00 92.81 174 ASN A C 1
ATOM 1371 O O . ASN A 1 174 ? -15.650 16.212 2.344 1.00 92.81 174 ASN A O 1
ATOM 1375 N N . ASN A 1 175 ? -16.534 16.130 4.428 1.00 92.94 175 ASN A N 1
ATOM 1376 C CA . ASN A 1 175 ? -15.531 16.931 5.120 1.00 92.94 175 ASN A CA 1
ATOM 1377 C C . ASN A 1 175 ? -15.234 16.338 6.502 1.00 92.94 175 ASN A C 1
ATOM 1379 O O . ASN A 1 175 ? -16.130 15.813 7.170 1.00 92.94 175 ASN A O 1
ATOM 1383 N N . TRP A 1 176 ? -13.990 16.512 6.939 1.00 95.19 176 TRP A N 1
ATOM 1384 C CA . TRP A 1 176 ? -13.502 16.119 8.255 1.00 95.19 176 TRP A CA 1
ATOM 1385 C C . TRP A 1 176 ? -12.859 17.317 8.955 1.00 95.19 176 TRP A C 1
ATOM 1387 O O . TRP A 1 176 ? -12.106 18.074 8.343 1.00 95.19 176 TRP A O 1
ATOM 1397 N N . THR A 1 177 ? -13.136 17.479 10.245 1.00 95.25 177 THR A N 1
ATOM 1398 C CA . THR A 1 177 ? -12.520 18.494 11.107 1.00 95.25 177 THR A CA 1
ATOM 1399 C C . THR A 1 177 ? -11.671 17.798 12.157 1.00 95.25 177 THR A C 1
ATOM 1401 O O . THR A 1 177 ? -12.174 16.924 12.858 1.00 95.25 177 THR A O 1
ATOM 1404 N N . ASN A 1 178 ? -10.395 18.167 12.278 1.00 94.50 178 ASN A N 1
ATOM 1405 C CA . ASN A 1 178 ? -9.567 17.697 13.386 1.00 94.50 178 ASN A CA 1
ATOM 1406 C C . ASN A 1 178 ? -10.027 18.388 14.681 1.00 94.50 178 ASN A C 1
ATOM 1408 O O . ASN A 1 178 ? -10.067 19.615 14.746 1.00 94.50 178 ASN A O 1
ATOM 1412 N N . ILE A 1 179 ? -10.393 17.595 15.685 1.00 96.25 179 ILE A N 1
ATOM 1413 C CA . ILE A 1 179 ? -10.952 18.035 16.971 1.00 96.25 179 ILE A CA 1
ATOM 1414 C C . ILE A 1 179 ? -10.043 17.601 18.130 1.00 96.25 179 ILE A C 1
ATOM 1416 O O . ILE A 1 179 ? -10.502 17.117 19.159 1.00 96.25 179 ILE A O 1
ATOM 1420 N N . SER A 1 180 ? -8.728 17.710 17.942 1.00 94.56 180 SER A N 1
ATOM 1421 C CA . SER A 1 180 ? -7.728 17.198 18.895 1.00 94.56 180 SER A CA 1
ATOM 1422 C C . SER A 1 180 ? -7.248 18.241 19.906 1.00 94.56 180 SER A C 1
ATOM 1424 O O . 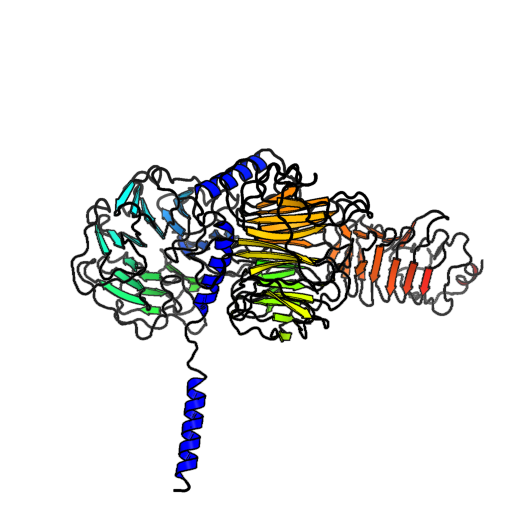SER A 1 180 ? -6.243 18.035 20.578 1.00 94.56 180 SER A O 1
ATOM 1426 N N . ASN A 1 181 ? -7.930 19.382 20.028 1.00 95.12 181 ASN A N 1
ATOM 1427 C CA . ASN A 1 181 ? -7.495 20.438 20.936 1.00 95.12 181 ASN A CA 1
ATOM 1428 C C . ASN A 1 181 ? -7.536 19.963 22.402 1.00 95.12 181 ASN A C 1
ATOM 1430 O O . ASN A 1 181 ? -8.571 19.509 22.888 1.00 95.12 181 ASN A O 1
ATOM 1434 N N . GLY A 1 182 ? -6.408 20.059 23.108 1.00 92.75 182 GLY A N 1
ATOM 1435 C CA . GLY A 1 182 ? -6.242 19.529 24.469 1.00 92.75 182 GLY A CA 1
ATOM 1436 C C . GLY A 1 182 ? -5.818 18.054 24.549 1.00 92.75 182 GLY A C 1
ATOM 1437 O O . GLY A 1 182 ? -5.578 17.552 25.648 1.00 92.75 182 GLY A O 1
ATOM 1438 N N . LEU A 1 183 ? -5.681 17.358 23.415 1.00 92.00 183 LEU A N 1
ATOM 1439 C CA . LEU A 1 183 ? -5.016 16.056 23.352 1.00 92.00 183 LEU A CA 1
ATOM 1440 C C . LEU A 1 183 ? -3.488 16.232 23.307 1.00 92.00 183 LEU A C 1
ATOM 1442 O O . LEU A 1 183 ? -2.980 17.190 22.726 1.00 92.00 183 LEU A O 1
ATOM 1446 N N . GLU A 1 184 ? -2.747 15.308 23.924 1.00 89.50 184 GLU A N 1
ATOM 1447 C CA . GLU A 1 184 ? -1.287 15.237 23.750 1.00 89.50 184 GLU A CA 1
ATOM 1448 C C . GLU A 1 184 ? -0.926 14.728 22.339 1.00 89.50 184 GLU A C 1
ATOM 1450 O O . GLU A 1 184 ? -1.760 14.127 21.665 1.00 89.50 184 GLU A O 1
ATOM 1455 N N . SER A 1 185 ? 0.320 14.935 21.897 1.00 87.38 185 SER A N 1
ATOM 1456 C CA . SER A 1 185 ? 0.829 14.353 20.645 1.00 87.38 185 SER A CA 1
ATOM 1457 C C . SER A 1 185 ? 1.069 12.845 20.768 1.00 87.38 185 SER A C 1
ATOM 1459 O O . SER A 1 185 ? 1.162 12.302 21.874 1.00 87.38 185 SER A O 1
ATOM 1461 N N . ASP A 1 186 ? 1.256 12.166 19.637 1.00 84.62 186 ASP A N 1
ATOM 1462 C CA . ASP A 1 186 ? 1.661 10.754 19.541 1.00 84.62 186 ASP A CA 1
ATOM 1463 C C . ASP A 1 186 ? 0.648 9.797 20.189 1.00 84.62 186 ASP A C 1
ATOM 1465 O O . ASP A 1 186 ? 0.997 8.750 20.761 1.00 84.62 186 ASP A O 1
ATOM 1469 N N . LEU A 1 187 ? -0.628 10.184 20.135 1.00 87.19 187 LEU A N 1
ATOM 1470 C CA . LEU A 1 187 ? -1.717 9.369 20.641 1.00 87.19 187 LEU A CA 1
ATOM 1471 C C . LEU A 1 187 ? -2.100 8.270 19.656 1.00 87.19 187 LEU A C 1
ATOM 1473 O O . LEU A 1 187 ? -2.146 8.437 18.437 1.00 87.19 187 LEU A O 1
ATOM 1477 N N . LYS A 1 188 ? -2.442 7.131 20.241 1.00 88.25 188 LYS A N 1
ATOM 1478 C CA . LYS A 1 188 ? -3.127 6.019 19.600 1.00 88.25 188 LYS A CA 1
ATOM 1479 C C . LYS A 1 188 ? -4.498 5.925 20.250 1.00 88.25 188 LYS A C 1
ATOM 1481 O O . LYS A 1 188 ? -4.587 5.756 21.469 1.00 88.25 188 LYS A O 1
ATOM 1486 N N . ILE A 1 189 ? -5.555 6.068 19.459 1.00 92.06 189 ILE A N 1
ATOM 1487 C CA . ILE A 1 189 ? -6.923 6.097 19.979 1.00 92.06 189 ILE A CA 1
ATOM 1488 C C . ILE A 1 189 ? -7.486 4.677 19.969 1.00 92.06 189 ILE A C 1
ATOM 1490 O O . ILE A 1 189 ? -7.781 4.114 18.917 1.00 92.06 189 ILE A O 1
ATOM 1494 N N . PHE A 1 190 ? -7.616 4.078 21.151 1.00 89.69 190 PHE A N 1
ATOM 1495 C CA . PHE A 1 190 ? -8.010 2.675 21.306 1.00 89.69 190 PHE A CA 1
ATOM 1496 C C . PHE A 1 190 ? -9.528 2.503 21.297 1.00 89.69 190 PHE A C 1
ATOM 1498 O O . PHE A 1 190 ? -10.050 1.518 20.772 1.00 89.69 190 PHE A O 1
ATOM 1505 N N . ARG A 1 191 ? -10.243 3.473 21.876 1.00 93.06 191 ARG A N 1
ATOM 1506 C CA . ARG A 1 191 ? -11.704 3.507 21.932 1.00 93.06 191 ARG A CA 1
ATOM 1507 C C . ARG A 1 191 ? -12.195 4.945 21.966 1.00 93.06 191 ARG A C 1
ATOM 1509 O O . ARG A 1 191 ? -11.623 5.765 22.677 1.00 93.06 191 ARG A O 1
ATOM 1516 N N . ILE A 1 192 ? -13.295 5.210 21.265 1.00 96.12 192 ILE A N 1
ATOM 1517 C CA . ILE A 1 192 ? -14.132 6.393 21.479 1.00 96.12 192 ILE A CA 1
ATOM 1518 C C . ILE A 1 192 ? -15.492 5.902 21.974 1.00 96.12 192 ILE A C 1
ATOM 1520 O O . ILE A 1 192 ? -16.021 4.911 21.461 1.00 96.12 192 ILE A O 1
ATOM 1524 N N . THR A 1 193 ? -16.050 6.563 22.982 1.00 94.31 193 THR A N 1
ATOM 1525 C CA . THR A 1 193 ? -17.431 6.329 23.412 1.00 94.31 193 THR A CA 1
ATOM 1526 C C . THR A 1 193 ? -18.130 7.654 23.669 1.00 94.31 193 THR A C 1
ATOM 1528 O O . THR A 1 193 ? -17.521 8.605 24.158 1.00 94.31 193 THR A O 1
ATOM 1531 N N . ILE A 1 194 ? -19.415 7.698 23.339 1.00 93.25 194 ILE A N 1
ATOM 1532 C CA . ILE A 1 194 ? -20.308 8.816 23.635 1.00 93.25 194 ILE A CA 1
ATOM 1533 C C . ILE A 1 194 ? -21.080 8.436 24.898 1.00 93.25 194 ILE A C 1
ATOM 1535 O O . ILE A 1 194 ? -21.495 7.279 25.038 1.00 93.25 194 ILE A O 1
ATOM 1539 N N . ARG A 1 195 ? -21.229 9.370 25.837 1.00 91.44 195 ARG A N 1
ATOM 1540 C CA . ARG A 1 195 ? -22.041 9.140 27.032 1.00 91.44 195 ARG A CA 1
ATOM 1541 C C . ARG A 1 195 ? -23.523 9.101 26.630 1.00 91.44 195 ARG A C 1
ATOM 1543 O O . ARG A 1 195 ? -23.997 10.055 26.020 1.00 91.44 195 ARG A O 1
ATOM 1550 N N . PRO A 1 196 ? -24.267 8.031 26.954 1.00 86.44 196 PRO A N 1
ATOM 1551 C CA . PRO A 1 196 ? -25.658 7.915 26.540 1.00 86.44 196 PRO A CA 1
ATOM 1552 C C . PRO A 1 196 ? -26.579 8.797 27.386 1.00 86.44 196 PRO A C 1
ATOM 1554 O O . PRO A 1 196 ? -26.359 8.952 28.583 1.00 86.44 196 PRO A O 1
ATOM 1557 N N . GLY A 1 197 ? -27.656 9.310 26.788 1.00 76.75 197 GLY A N 1
ATOM 1558 C CA . GLY A 1 197 ? -28.772 9.911 27.526 1.00 76.75 197 GLY A CA 1
ATOM 1559 C C . GLY A 1 197 ? -28.497 11.279 28.161 1.00 76.75 197 GLY A C 1
ATOM 1560 O O . GLY A 1 197 ? -29.164 11.611 29.141 1.00 76.75 197 GLY A O 1
ATOM 1561 N N . GLU A 1 198 ? -27.539 12.052 27.640 1.00 71.38 198 GLU A N 1
ATOM 1562 C CA . GLU A 1 198 ? -27.413 13.488 27.934 1.00 71.38 198 GLU A CA 1
ATOM 1563 C C . GLU A 1 198 ? -28.118 14.337 26.867 1.00 71.38 198 GLU A C 1
ATOM 1565 O O . GLU A 1 198 ? -28.226 13.935 25.707 1.00 71.38 198 GLU A O 1
ATOM 1570 N N . GLU A 1 199 ? -28.585 15.533 27.240 1.00 63.47 199 GLU A N 1
ATOM 1571 C CA . GLU A 1 199 ? -29.064 16.508 26.257 1.00 63.47 199 GLU A CA 1
ATOM 1572 C C . GLU A 1 199 ? -27.907 16.847 25.297 1.00 63.47 199 GLU A C 1
ATOM 1574 O O . GLU A 1 199 ? -26.837 17.270 25.725 1.00 63.47 199 GLU A O 1
ATOM 1579 N N . ASN A 1 200 ? -28.115 16.625 23.995 1.00 66.38 200 ASN A N 1
ATOM 1580 C CA . ASN A 1 200 ? -27.177 16.907 22.896 1.00 66.38 200 ASN A CA 1
ATOM 1581 C C . ASN A 1 200 ? -25.919 16.014 22.773 1.00 66.38 200 ASN A C 1
ATOM 1583 O O . ASN A 1 200 ? -25.110 16.284 21.888 1.00 66.38 200 ASN A O 1
ATOM 1587 N N . ASN A 1 201 ? -25.748 14.953 23.580 1.00 77.12 201 ASN A N 1
ATOM 1588 C CA . ASN A 1 201 ? -24.625 13.991 23.476 1.00 77.12 201 ASN A CA 1
ATOM 1589 C C . ASN A 1 201 ? -23.217 14.615 23.406 1.00 77.12 201 ASN A C 1
ATOM 1591 O O . ASN A 1 201 ? -22.300 14.079 22.776 1.00 77.12 201 ASN A O 1
ATOM 1595 N N . GLU A 1 202 ? -23.017 15.750 24.072 1.00 84.38 202 GLU A N 1
ATOM 1596 C CA . GLU A 1 202 ? -21.771 16.512 23.951 1.00 84.38 202 GLU A CA 1
ATOM 1597 C C . GLU A 1 202 ? -20.598 15.879 24.711 1.00 84.38 202 GLU A C 1
ATOM 1599 O O . GLU A 1 202 ? -19.439 16.226 24.465 1.00 84.38 202 GLU A O 1
ATOM 1604 N N . GLN A 1 203 ? -20.876 14.944 25.624 1.00 92.12 203 GLN A N 1
ATOM 1605 C CA . GLN A 1 203 ? -19.855 14.240 26.387 1.00 92.12 203 GLN A CA 1
ATOM 1606 C C . GLN A 1 203 ? -19.311 13.023 25.641 1.00 92.12 203 GLN A C 1
ATOM 1608 O O . GLN A 1 203 ? -19.983 12.000 25.477 1.00 92.12 203 GLN A O 1
ATOM 1613 N N . ILE A 1 204 ? -18.042 13.118 25.255 1.00 95.31 204 ILE A N 1
ATOM 1614 C CA . ILE A 1 204 ? -17.316 12.063 24.551 1.00 95.31 204 ILE A CA 1
ATOM 1615 C C . ILE A 1 204 ? -15.997 11.750 25.252 1.00 95.31 204 ILE A C 1
ATOM 1617 O O . ILE A 1 204 ? -15.340 12.623 25.822 1.00 95.31 204 ILE A O 1
ATOM 1621 N N . PHE A 1 205 ? -15.604 10.482 25.207 1.00 96.12 205 PHE A N 1
ATOM 1622 C CA . PHE A 1 205 ? -14.417 9.964 25.877 1.00 96.12 205 PHE A CA 1
ATOM 1623 C C . PHE A 1 205 ? -13.528 9.217 24.889 1.00 96.12 205 PHE A C 1
ATOM 1625 O O . PHE A 1 205 ? -14.030 8.488 24.031 1.00 96.12 205 PHE A O 1
ATOM 1632 N N . ALA A 1 206 ? -12.214 9.360 25.049 1.00 95.31 206 ALA A N 1
ATOM 1633 C CA . ALA A 1 206 ? -11.205 8.685 24.244 1.00 95.31 206 ALA A CA 1
ATOM 1634 C C . ALA A 1 206 ? -10.207 7.956 25.150 1.00 95.31 206 ALA A C 1
ATOM 1636 O O . ALA A 1 206 ? -9.486 8.582 25.931 1.00 95.31 206 ALA A O 1
ATOM 1637 N N . ALA A 1 207 ? -10.173 6.627 25.053 1.00 92.38 207 ALA A N 1
ATOM 1638 C CA . ALA A 1 207 ? -9.180 5.795 25.726 1.00 92.38 207 ALA A CA 1
ATOM 1639 C C . ALA A 1 207 ? -7.934 5.675 24.835 1.00 92.38 207 ALA A C 1
ATOM 1641 O O . ALA A 1 207 ? -8.058 5.383 23.641 1.00 92.38 207 ALA A O 1
ATOM 1642 N N . THR A 1 208 ? -6.750 5.949 25.390 1.00 89.69 208 THR A N 1
ATOM 1643 C CA . THR A 1 208 ? -5.507 6.084 24.618 1.00 89.69 208 THR A CA 1
ATOM 1644 C C . THR A 1 208 ? -4.302 5.432 25.302 1.00 89.69 208 THR A C 1
ATOM 1646 O O . THR A 1 208 ? -4.353 5.005 26.460 1.00 89.69 208 THR A O 1
ATOM 1649 N N . ASN A 1 209 ? -3.164 5.431 24.603 1.00 84.44 209 ASN A N 1
ATOM 1650 C CA . ASN A 1 209 ? -1.843 5.102 25.152 1.00 84.44 209 ASN A CA 1
ATOM 1651 C C . ASN A 1 209 ? -1.273 6.149 26.137 1.00 84.44 209 ASN A C 1
ATOM 1653 O O . ASN A 1 209 ? -0.128 6.020 26.561 1.00 84.44 209 ASN A O 1
ATOM 1657 N N . LYS A 1 210 ? -2.008 7.215 26.469 1.00 86.69 210 LYS A N 1
ATOM 1658 C CA . LYS A 1 210 ? -1.582 8.222 27.460 1.00 86.69 210 LYS A CA 1
ATOM 1659 C C . LYS A 1 210 ? -2.694 8.606 28.441 1.00 86.69 210 LYS A C 1
ATOM 1661 O O . LYS A 1 210 ? -2.600 9.625 29.115 1.00 86.69 210 LYS A O 1
ATOM 1666 N N . GLY A 1 211 ? -3.731 7.779 28.541 1.00 88.38 211 GLY A N 1
ATOM 1667 C CA . GLY A 1 211 ? -4.779 7.893 29.549 1.00 88.38 211 GLY A CA 1
ATOM 1668 C C . GLY A 1 211 ? -6.173 7.950 28.943 1.00 88.38 211 GLY A C 1
ATOM 1669 O O . GLY A 1 211 ? -6.392 7.639 27.772 1.00 88.38 211 GLY A O 1
ATOM 1670 N N . LEU A 1 212 ? -7.141 8.326 29.772 1.00 92.50 212 LEU A N 1
ATOM 1671 C CA . LEU A 1 212 ? -8.508 8.601 29.355 1.00 92.50 212 LEU A CA 1
ATOM 1672 C C . LEU A 1 212 ? -8.698 10.111 29.232 1.00 92.50 212 LEU A C 1
ATOM 1674 O O . LEU A 1 212 ? -8.552 10.838 30.219 1.00 92.50 212 LEU A O 1
ATOM 1678 N N . TYR A 1 213 ? -9.077 10.552 28.039 1.00 94.69 213 TYR A N 1
ATOM 1679 C CA . TYR A 1 213 ? -9.461 11.929 27.759 1.00 94.69 213 TYR A CA 1
ATOM 1680 C C . TYR A 1 213 ? -10.981 12.046 27.697 1.00 94.69 213 TYR A C 1
ATOM 1682 O O . TYR A 1 213 ? -11.669 11.126 27.248 1.00 94.69 213 TYR A O 1
ATOM 1690 N N . ARG A 1 214 ? -11.497 13.199 28.116 1.00 95.12 214 ARG A N 1
ATOM 1691 C CA . ARG A 1 214 ? -12.908 13.572 28.043 1.00 95.12 214 ARG A CA 1
ATOM 1692 C C . ARG A 1 214 ? -13.062 14.942 27.402 1.00 95.12 214 ARG A C 1
ATOM 1694 O O . ARG A 1 214 ? -12.355 15.879 27.770 1.00 95.12 214 ARG A O 1
ATOM 1701 N N . SER A 1 215 ? -14.040 15.062 26.520 1.00 95.62 215 SER A N 1
ATOM 1702 C CA . SER A 1 215 ? -14.597 16.328 26.062 1.00 95.62 215 SER A CA 1
ATOM 1703 C C . SER A 1 215 ? -16.041 16.439 26.543 1.00 95.62 215 SER A C 1
ATOM 1705 O O . SER A 1 215 ? -16.759 15.444 26.588 1.00 95.62 215 SER A O 1
ATOM 1707 N N . THR A 1 216 ? -16.454 17.646 26.923 1.00 93.50 216 THR A N 1
ATOM 1708 C CA . THR A 1 216 ? -17.833 17.974 27.328 1.00 93.50 216 THR A CA 1
ATOM 1709 C C . THR A 1 216 ? -18.514 18.907 26.326 1.00 93.50 216 THR A C 1
ATOM 1711 O O . THR A 1 216 ? -19.471 19.584 26.673 1.00 93.50 216 THR A O 1
ATOM 1714 N N . ASN A 1 217 ? -17.945 19.037 25.129 1.00 92.94 217 ASN A N 1
ATOM 1715 C CA . ASN A 1 217 ? -18.353 19.986 24.096 1.00 92.94 217 ASN A CA 1
ATOM 1716 C C . ASN A 1 217 ? -18.168 19.374 22.699 1.00 92.94 217 ASN A C 1
ATOM 1718 O O . ASN A 1 217 ? -17.636 20.003 21.788 1.00 92.94 217 ASN A O 1
ATOM 1722 N N . SER A 1 218 ? -18.568 18.109 22.537 1.00 91.06 218 SER A N 1
ATOM 1723 C CA . SER A 1 218 ? -18.553 17.382 21.260 1.00 91.06 218 SER A CA 1
ATOM 1724 C C . SER A 1 218 ? -17.196 17.367 20.539 1.00 91.06 218 SER A C 1
ATOM 1726 O O . SER A 1 218 ? -17.148 17.357 19.301 1.00 91.06 218 SER A O 1
ATOM 1728 N N . GLY A 1 219 ? -16.102 17.371 21.306 1.00 93.44 219 GLY A N 1
ATOM 1729 C CA . GLY A 1 219 ? -14.728 17.291 20.818 1.00 93.44 219 GLY A CA 1
ATOM 1730 C C . GLY A 1 219 ? -13.969 18.610 20.713 1.00 93.44 219 GLY A C 1
ATOM 1731 O O . GLY A 1 219 ? -12.779 18.567 20.427 1.00 93.44 219 GLY A O 1
ATOM 1732 N N . ASP A 1 220 ? -14.588 19.766 20.964 1.00 92.25 220 ASP A N 1
ATOM 1733 C CA . ASP A 1 220 ? -13.901 21.054 20.769 1.00 92.25 220 ASP A CA 1
ATOM 1734 C C . ASP A 1 220 ? -12.718 21.255 21.737 1.00 92.25 220 ASP A C 1
ATOM 1736 O O . ASP A 1 220 ? -11.746 21.927 21.395 1.00 92.25 220 ASP A O 1
ATOM 1740 N N . ASN A 1 221 ? -12.788 20.690 22.950 1.00 95.38 221 ASN A N 1
ATOM 1741 C CA . ASN A 1 221 ? -11.687 20.651 23.917 1.00 95.38 221 ASN A CA 1
ATOM 1742 C C . ASN A 1 221 ? -11.673 19.333 24.697 1.00 95.38 221 ASN A C 1
ATOM 1744 O O . ASN A 1 221 ? -12.723 18.862 25.143 1.00 95.38 221 ASN A O 1
ATOM 1748 N N . TRP A 1 222 ? -10.477 18.804 24.947 1.00 95.50 222 TRP A N 1
ATOM 1749 C CA . TRP A 1 222 ? -10.255 17.582 25.716 1.00 95.50 222 TRP A CA 1
ATOM 1750 C C . TRP A 1 222 ? -9.464 17.837 26.998 1.00 95.50 222 TRP A C 1
ATOM 1752 O O . TRP A 1 222 ? -8.556 18.661 27.035 1.00 95.50 222 TRP A O 1
ATOM 1762 N N . ASN A 1 223 ? -9.795 17.085 28.048 1.00 92.56 223 ASN A N 1
ATOM 1763 C CA . ASN A 1 223 ? -9.081 17.069 29.322 1.00 92.56 223 ASN A CA 1
ATOM 1764 C C . ASN A 1 223 ? -8.807 15.626 29.748 1.00 92.56 223 ASN A C 1
ATOM 1766 O O . ASN A 1 223 ? -9.643 14.746 29.544 1.00 92.56 223 ASN A O 1
ATOM 1770 N N . VAL A 1 224 ? -7.662 15.378 30.382 1.00 90.62 224 VAL A N 1
ATOM 1771 C CA . VAL A 1 224 ? -7.361 14.070 30.979 1.00 90.62 224 VAL A CA 1
ATOM 1772 C C . VAL A 1 224 ? -8.210 13.882 32.238 1.00 90.62 224 VAL A C 1
ATOM 1774 O O . VAL A 1 224 ? -8.199 14.735 33.124 1.00 90.62 224 VAL A O 1
ATOM 1777 N N . VAL A 1 225 ? -8.931 12.762 32.332 1.00 88.25 225 VAL A N 1
ATOM 1778 C CA . VAL A 1 225 ? -9.818 12.436 33.471 1.00 88.25 225 VAL A CA 1
ATOM 1779 C C . VAL A 1 225 ? -9.388 11.183 34.235 1.00 88.25 225 VAL A C 1
ATOM 1781 O O . VAL A 1 225 ? -9.733 11.018 35.404 1.00 88.25 225 VAL A O 1
ATOM 1784 N N . ALA A 1 226 ? -8.591 10.306 33.619 1.00 80.81 226 ALA A N 1
ATOM 1785 C CA . ALA A 1 226 ? -7.943 9.203 34.321 1.00 80.81 226 ALA A CA 1
ATOM 1786 C C . ALA A 1 226 ? -6.573 8.887 33.705 1.00 80.81 226 ALA A C 1
ATOM 1788 O O . ALA A 1 226 ? -6.475 8.592 32.516 1.00 80.81 226 ALA A O 1
ATOM 1789 N N . GLY A 1 227 ? -5.535 8.885 34.547 1.00 62.97 227 GLY A N 1
ATOM 1790 C CA . GLY A 1 227 ? -4.142 8.616 34.167 1.00 62.97 227 GLY A CA 1
ATOM 1791 C C . GLY A 1 227 ? -3.255 9.841 34.344 1.00 62.97 227 GLY A C 1
ATOM 1792 O O . GLY A 1 227 ? -3.677 10.962 34.100 1.00 62.97 227 GLY A O 1
ATOM 1793 N N . THR A 1 228 ? -2.027 9.634 34.814 1.00 56.69 228 THR A N 1
ATOM 1794 C CA . THR A 1 228 ? -0.927 10.574 34.563 1.00 56.69 228 THR A CA 1
ATOM 1795 C C . THR A 1 228 ? -0.379 10.298 33.163 1.00 56.69 228 THR A C 1
ATOM 1797 O O . THR A 1 228 ? -0.475 9.154 32.708 1.00 56.69 228 THR A O 1
ATOM 1800 N N . SER A 1 229 ? 0.218 11.299 32.504 1.00 52.66 229 SER A N 1
ATOM 1801 C CA . SER A 1 229 ? 0.909 11.105 31.218 1.00 52.66 229 SER A CA 1
ATOM 1802 C C . SER A 1 229 ? 1.798 9.849 31.278 1.00 52.66 229 SER A C 1
ATOM 1804 O O . SER A 1 229 ? 2.563 9.667 32.231 1.00 52.66 229 SER A O 1
ATOM 1806 N N . GLY A 1 230 ? 1.612 8.938 30.316 1.00 55.50 230 GLY A N 1
ATOM 1807 C CA . GLY A 1 230 ? 2.346 7.668 30.209 1.00 55.50 230 GLY A CA 1
ATOM 1808 C C . GLY A 1 230 ? 1.647 6.400 30.728 1.00 55.50 230 GLY A C 1
ATOM 1809 O O . GLY A 1 230 ? 2.284 5.348 30.752 1.00 55.50 230 GLY A O 1
ATOM 1810 N N . LEU A 1 231 ? 0.373 6.454 31.143 1.00 75.25 231 LEU A N 1
ATOM 1811 C CA . LEU A 1 231 ? -0.406 5.260 31.516 1.00 75.25 231 LEU A CA 1
ATOM 1812 C C . LEU A 1 231 ? -1.536 4.985 30.512 1.00 75.25 231 LEU A C 1
ATOM 1814 O O . LEU A 1 231 ? -2.341 5.862 30.224 1.00 75.25 231 LEU A O 1
ATOM 1818 N N . ASN A 1 232 ? -1.651 3.746 30.045 1.00 80.75 232 ASN A N 1
ATOM 1819 C CA . ASN A 1 232 ? -2.589 3.331 29.002 1.00 80.75 232 ASN A CA 1
ATOM 1820 C C . ASN A 1 232 ? -3.985 3.027 29.547 1.00 80.75 232 ASN A C 1
ATOM 1822 O O . ASN A 1 232 ? -4.115 2.336 30.563 1.00 80.75 232 ASN A O 1
ATOM 1826 N N . CYS A 1 233 ? -5.014 3.449 28.815 1.00 86.50 233 CYS A N 1
ATOM 1827 C CA . CYS A 1 233 ? -6.407 3.055 29.020 1.00 86.50 233 CYS A CA 1
ATOM 1828 C C . CYS A 1 233 ? -6.899 2.275 27.795 1.00 86.50 233 CYS A C 1
ATOM 1830 O O . CYS A 1 233 ? -6.939 2.844 26.711 1.00 86.50 233 CYS A O 1
ATOM 1832 N N . ASN A 1 234 ? -7.271 1.000 27.955 1.00 84.00 234 ASN A N 1
ATOM 1833 C CA . ASN A 1 234 ? -7.543 0.076 26.839 1.00 84.00 234 ASN A CA 1
ATOM 1834 C C . ASN A 1 234 ? -8.955 0.210 26.254 1.00 84.00 234 ASN A C 1
ATOM 1836 O O . ASN A 1 234 ? -9.146 0.097 25.045 1.00 84.00 234 ASN A O 1
ATOM 1840 N N . ASP A 1 235 ? -9.945 0.405 27.119 1.00 90.06 235 ASP A N 1
ATOM 1841 C CA . ASP A 1 235 ? -11.362 0.407 26.763 1.00 90.06 235 ASP A CA 1
ATOM 1842 C C . ASP A 1 235 ? -12.177 1.160 27.819 1.00 90.06 235 ASP A C 1
ATOM 1844 O O . ASP A 1 235 ? -11.821 1.176 29.004 1.00 90.06 235 ASP A O 1
ATOM 1848 N N . ILE A 1 236 ? -13.288 1.741 27.379 1.00 93.38 236 ILE A N 1
ATOM 1849 C CA . ILE A 1 236 ? -14.291 2.406 28.205 1.00 93.38 236 ILE A CA 1
ATOM 1850 C C . ILE A 1 236 ? -15.686 2.080 27.662 1.00 93.38 236 ILE A C 1
ATOM 1852 O O . ILE A 1 236 ? -15.923 2.156 26.455 1.00 93.38 236 ILE A O 1
ATOM 1856 N N . GLN A 1 237 ? -16.611 1.722 28.552 1.00 94.00 237 GLN A N 1
ATOM 1857 C CA . GLN A 1 237 ? -18.008 1.436 28.212 1.00 94.00 237 GLN A CA 1
ATOM 1858 C C . GLN A 1 237 ? -18.947 2.111 29.214 1.00 94.00 237 GLN A C 1
ATOM 1860 O O . GLN A 1 237 ? -18.679 2.110 30.416 1.00 94.00 237 GLN A O 1
ATOM 1865 N N . PHE A 1 238 ? -20.063 2.650 28.730 1.00 93.44 238 PHE A N 1
ATOM 1866 C CA . PHE A 1 238 ? -21.120 3.225 29.563 1.00 93.44 238 PHE A CA 1
ATOM 1867 C C . PHE A 1 238 ? -22.301 2.266 29.702 1.00 93.44 238 PHE A C 1
ATOM 1869 O O . PHE A 1 238 ? -22.616 1.514 28.778 1.00 93.44 238 PHE A O 1
ATOM 1876 N N . SER A 1 239 ? -22.987 2.335 30.843 1.00 91.56 239 SER A N 1
ATOM 1877 C CA . SER A 1 239 ? -24.333 1.774 30.964 1.00 91.56 239 SER A CA 1
ATOM 1878 C C . SER A 1 239 ? -25.314 2.597 30.128 1.00 91.56 239 SER A C 1
ATOM 1880 O O . SER A 1 239 ? -25.409 3.813 30.300 1.00 91.56 239 SER A O 1
ATOM 1882 N N . GLN A 1 240 ? -26.091 1.919 29.281 1.00 86.94 240 GLN A N 1
ATOM 1883 C CA . GLN A 1 240 ? -27.191 2.533 28.528 1.00 86.94 240 GLN A CA 1
ATOM 1884 C C . GLN A 1 240 ? -28.431 2.807 29.401 1.00 86.94 240 GLN A C 1
ATOM 1886 O O . GLN A 1 240 ? -29.321 3.540 28.987 1.00 86.94 240 GLN A O 1
ATOM 1891 N N . GLN A 1 241 ? -28.493 2.242 30.614 1.00 85.31 241 GLN A N 1
ATOM 1892 C CA . GLN A 1 241 ? -29.656 2.333 31.507 1.00 85.31 241 GLN A CA 1
ATOM 1893 C C . GLN A 1 241 ? -29.550 3.487 32.504 1.00 85.31 241 GLN A C 1
ATOM 1895 O O . GLN A 1 241 ? -30.542 4.143 32.814 1.00 85.31 241 GLN A O 1
ATOM 1900 N N . THR A 1 242 ? -28.355 3.719 33.052 1.00 82.19 242 THR A N 1
ATOM 1901 C CA . THR A 1 242 ? -28.189 4.612 34.209 1.00 82.19 242 THR A CA 1
ATOM 1902 C C . THR A 1 242 ? -27.490 5.924 33.891 1.00 82.19 242 THR A C 1
ATOM 1904 O O . THR A 1 242 ? -27.392 6.726 34.814 1.00 82.19 242 THR A O 1
ATOM 1907 N N . ASN A 1 243 ? -26.986 6.116 32.657 1.00 79.62 243 ASN A N 1
ATOM 1908 C CA . ASN A 1 243 ? -26.186 7.240 32.113 1.00 79.62 243 ASN A CA 1
ATOM 1909 C C . ASN A 1 243 ? -25.042 7.806 32.989 1.00 79.62 243 ASN A C 1
ATOM 1911 O O . ASN A 1 243 ? -24.298 8.683 32.560 1.00 79.62 243 ASN A O 1
ATOM 1915 N N . THR A 1 244 ? -24.869 7.296 34.202 1.00 88.25 244 THR A N 1
ATOM 1916 C CA . THR A 1 244 ? -23.929 7.724 35.240 1.00 88.25 244 THR A CA 1
ATOM 1917 C C . THR A 1 244 ? -22.878 6.656 35.505 1.00 88.25 244 THR A C 1
ATOM 1919 O O . THR A 1 244 ? -21.779 6.979 35.950 1.00 88.25 244 THR A O 1
ATOM 1922 N N . LYS A 1 245 ? -23.179 5.384 35.214 1.00 92.31 245 LYS A N 1
ATOM 1923 C CA . LYS A 1 245 ? -22.211 4.298 35.344 1.00 92.31 245 LYS A CA 1
ATOM 1924 C C . LYS A 1 245 ? -21.342 4.165 34.101 1.00 92.31 245 LYS A C 1
ATOM 1926 O O . LYS A 1 245 ? -21.857 4.010 32.992 1.00 92.31 245 LYS A O 1
ATOM 1931 N N . ALA A 1 246 ? -20.030 4.134 34.317 1.00 94.06 246 ALA A N 1
ATOM 1932 C CA . ALA A 1 246 ? -19.046 3.813 33.292 1.00 94.06 246 ALA A CA 1
ATOM 1933 C C . ALA A 1 246 ? -17.972 2.871 33.836 1.00 94.06 246 ALA A C 1
ATOM 1935 O O . ALA A 1 246 ? -17.620 2.915 35.017 1.00 94.06 246 ALA A O 1
ATOM 1936 N N . TYR A 1 247 ? -17.431 2.050 3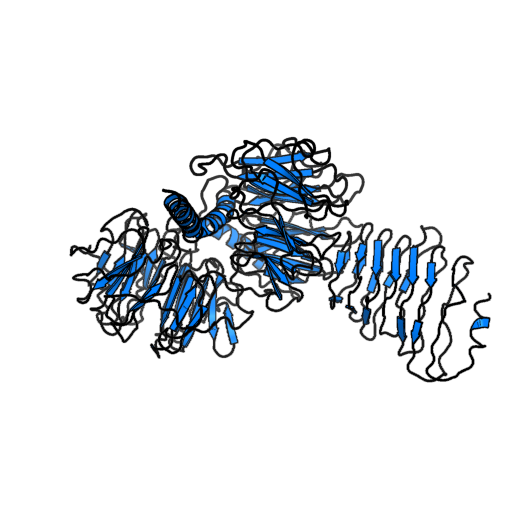2.948 1.00 92.75 247 TYR A N 1
ATOM 1937 C CA . TYR A 1 247 ? -16.438 1.032 33.244 1.00 92.75 247 TYR A CA 1
ATOM 1938 C C . TYR A 1 247 ? -15.201 1.294 32.399 1.00 92.75 247 TYR A C 1
ATOM 1940 O O . TYR A 1 247 ? -15.295 1.392 31.177 1.00 92.75 247 TYR A O 1
ATOM 1948 N N . LEU A 1 248 ? -14.052 1.420 33.051 1.00 90.94 248 LEU A N 1
ATOM 1949 C CA . LEU A 1 248 ? -12.774 1.746 32.427 1.00 90.94 248 LEU A CA 1
ATOM 1950 C C . LEU A 1 248 ? -11.775 0.623 32.686 1.00 90.94 248 LEU A C 1
ATOM 1952 O O . LEU A 1 248 ? -11.733 0.068 33.783 1.00 90.94 248 LEU A O 1
ATOM 1956 N N . THR A 1 249 ? -10.946 0.334 31.687 1.00 87.25 249 THR A N 1
ATOM 1957 C CA . THR A 1 249 ? -9.747 -0.500 31.829 1.00 87.25 249 THR A CA 1
ATOM 1958 C C . THR A 1 249 ? -8.489 0.364 31.684 1.00 87.25 249 THR A C 1
ATOM 1960 O O . THR A 1 249 ? -8.300 1.045 30.680 1.00 87.25 249 THR A O 1
ATOM 1963 N N . GLY A 1 250 ? -7.626 0.351 32.699 1.00 81.69 250 GLY A N 1
ATOM 1964 C CA . GLY A 1 250 ? -6.513 1.285 32.891 1.00 81.69 250 GLY A CA 1
ATOM 1965 C C . GLY A 1 250 ? -6.818 2.353 33.957 1.00 81.69 250 GLY A C 1
ATOM 1966 O O . GLY A 1 250 ? -7.811 2.261 34.679 1.00 81.69 250 GLY A O 1
ATOM 1967 N N . PRO A 1 251 ? -5.959 3.365 34.148 1.00 78.75 251 PRO A N 1
ATOM 1968 C CA . PRO A 1 251 ? -4.643 3.545 33.543 1.00 78.75 251 PRO A CA 1
ATOM 1969 C C . PRO A 1 251 ? -3.627 2.501 34.038 1.00 78.75 251 PRO A C 1
ATOM 1971 O O . PRO A 1 251 ? -3.594 2.203 35.235 1.00 78.75 251 PRO A O 1
ATOM 1974 N N . SER A 1 252 ? -2.797 1.965 33.139 1.00 71.12 252 SER A N 1
ATOM 1975 C CA . SER A 1 252 ? -1.719 1.007 33.441 1.00 71.12 252 SER A CA 1
ATOM 1976 C C . SER A 1 252 ? -0.416 1.392 32.721 1.00 71.12 252 SER A C 1
ATOM 1978 O O . SER A 1 252 ? -0.475 1.755 31.549 1.00 71.12 252 SER A O 1
ATOM 1980 N N . PRO A 1 253 ? 0.769 1.290 33.355 1.00 61.09 253 PRO A N 1
ATOM 1981 C CA . PRO A 1 253 ? 2.050 1.579 32.701 1.00 61.09 253 PRO A CA 1
ATOM 1982 C C . PRO A 1 253 ? 2.397 0.581 31.590 1.00 61.09 253 PRO A C 1
ATOM 1984 O O . PRO A 1 253 ? 3.189 0.906 30.709 1.00 61.09 253 PRO A O 1
ATOM 1987 N N . SER A 1 254 ? 1.828 -0.632 31.623 1.00 59.16 254 SER A N 1
ATOM 1988 C CA . SER A 1 254 ? 2.085 -1.673 30.629 1.00 59.16 254 SER A CA 1
ATOM 1989 C C . SER A 1 254 ? 0.804 -2.383 30.131 1.00 59.16 254 SER A C 1
ATOM 1991 O O . SER A 1 254 ? -0.064 -2.737 30.928 1.00 59.16 254 SER A O 1
ATOM 1993 N N . HIS A 1 255 ? 0.707 -2.662 28.824 1.00 58.03 255 HIS A N 1
ATOM 1994 C CA . HIS A 1 255 ? -0.211 -3.636 28.197 1.00 58.03 255 HIS A CA 1
ATOM 1995 C C . HIS A 1 255 ? 0.124 -5.101 28.522 1.00 58.03 255 HIS A C 1
ATOM 1997 O O . HIS A 1 255 ? -0.622 -5.971 28.094 1.00 58.03 255 HIS A O 1
ATOM 2003 N N . GLN A 1 256 ? 1.230 -5.414 29.212 1.00 53.53 256 GLN A N 1
ATOM 2004 C CA . GLN A 1 256 ? 1.700 -6.805 29.352 1.00 53.53 256 GLN A CA 1
ATOM 2005 C C . GLN A 1 256 ? 1.996 -7.268 30.788 1.00 53.53 256 GLN A C 1
ATOM 2007 O O . GLN A 1 256 ? 2.149 -8.468 30.999 1.00 53.53 256 GLN A O 1
ATOM 2012 N N . THR A 1 257 ? 2.091 -6.387 31.793 1.00 50.44 257 THR A N 1
ATOM 2013 C CA . THR A 1 257 ? 2.804 -6.762 33.038 1.00 50.44 257 THR A CA 1
ATOM 2014 C C . THR A 1 257 ? 2.184 -6.349 34.368 1.00 50.44 257 THR A C 1
ATOM 2016 O O . THR A 1 257 ? 2.903 -6.315 35.363 1.00 50.44 257 THR A O 1
ATOM 2019 N N . LEU A 1 258 ? 0.870 -6.133 34.477 1.00 50.34 258 LEU A N 1
ATOM 2020 C CA . LEU A 1 258 ? 0.270 -5.916 35.800 1.00 50.34 258 LEU A CA 1
ATOM 2021 C C . LEU A 1 258 ? -0.983 -6.749 36.047 1.00 50.34 258 LEU A C 1
ATOM 2023 O O . LEU A 1 258 ? -2.003 -6.595 35.388 1.00 50.34 258 LEU A O 1
ATOM 2027 N N . LYS A 1 259 ? -0.873 -7.621 37.050 1.00 52.28 259 LYS A N 1
ATOM 2028 C CA . LYS A 1 259 ? -1.957 -8.420 37.612 1.00 52.28 259 LYS A CA 1
ATOM 2029 C C . LYS A 1 259 ? -2.836 -7.528 38.491 1.00 52.28 259 LYS A C 1
ATOM 2031 O O . LYS A 1 259 ? -2.323 -6.911 39.424 1.00 52.28 259 LYS A O 1
ATOM 2036 N N . GLY A 1 260 ? -4.143 -7.489 38.231 1.00 53.19 260 GLY A N 1
ATOM 2037 C CA . GLY A 1 260 ? -5.105 -6.806 39.111 1.00 53.19 260 GLY A CA 1
ATOM 2038 C C . GLY A 1 260 ? -5.113 -5.277 39.007 1.00 53.19 260 GLY A C 1
ATOM 2039 O O . GLY A 1 260 ? -5.681 -4.614 39.871 1.00 53.19 260 GLY A O 1
ATOM 2040 N N . VAL A 1 261 ? -4.492 -4.699 37.974 1.00 55.12 261 VAL A N 1
ATOM 2041 C CA . VAL A 1 261 ? -4.500 -3.248 37.748 1.00 55.12 261 VAL A CA 1
ATOM 2042 C C . VAL A 1 261 ? -5.502 -2.913 36.651 1.00 55.12 261 VAL A C 1
ATOM 2044 O O . VAL A 1 261 ? -5.430 -3.445 35.550 1.00 55.12 261 VAL A O 1
ATOM 2047 N N . GLY A 1 262 ? -6.407 -1.978 36.939 1.00 65.06 262 GLY A N 1
ATOM 2048 C CA . GLY A 1 262 ? -6.996 -1.148 35.892 1.00 65.06 262 GLY A CA 1
ATOM 2049 C C . GLY A 1 262 ? -8.499 -1.245 35.680 1.00 65.06 262 GLY A C 1
ATOM 2050 O O . GLY A 1 262 ? -8.991 -0.400 34.953 1.00 65.06 262 GLY A O 1
ATOM 2051 N N . PHE A 1 263 ? -9.263 -2.158 36.287 1.00 80.88 263 PHE A N 1
ATOM 2052 C CA . PHE A 1 263 ? -10.723 -2.014 36.203 1.00 80.88 263 PHE A CA 1
ATOM 2053 C C . PHE A 1 263 ? -11.204 -0.944 37.172 1.00 80.88 263 PHE A C 1
ATOM 2055 O O . PHE A 1 263 ? -10.884 -0.963 38.366 1.00 80.88 263 PHE A O 1
ATOM 2062 N N . ARG A 1 264 ? -11.940 0.024 36.640 1.00 86.50 264 ARG A N 1
ATOM 2063 C CA . ARG A 1 264 ? -12.450 1.154 37.402 1.00 86.50 264 ARG A CA 1
ATOM 2064 C C . ARG A 1 264 ? -13.902 1.400 37.076 1.00 86.50 264 ARG A C 1
ATOM 2066 O O . ARG A 1 264 ? -14.328 1.222 35.938 1.00 86.50 264 ARG A O 1
ATOM 2073 N N . ILE A 1 265 ? -14.624 1.865 38.083 1.00 89.88 265 ILE A N 1
ATOM 2074 C CA . ILE A 1 265 ? -16.041 2.184 37.982 1.00 89.88 265 ILE A CA 1
ATOM 2075 C C . ILE A 1 265 ? -16.214 3.669 38.279 1.00 89.88 265 ILE A C 1
ATOM 2077 O O . ILE A 1 265 ? -15.713 4.183 39.287 1.00 89.88 265 ILE A O 1
ATOM 2081 N N . SER A 1 266 ? -16.924 4.343 37.386 1.00 92.75 266 SER A N 1
ATOM 2082 C CA . SER A 1 266 ? -17.523 5.647 37.631 1.00 92.75 266 SER A CA 1
ATOM 2083 C C . SER A 1 266 ? -19.001 5.461 37.961 1.00 92.75 266 SER A C 1
ATOM 2085 O O . SER A 1 266 ? -19.655 4.562 37.433 1.00 92.75 266 SER A O 1
ATOM 2087 N N . THR A 1 267 ? -19.513 6.314 38.843 1.00 92.75 267 THR A N 1
ATOM 2088 C CA . THR A 1 267 ? -20.947 6.417 39.176 1.00 92.75 267 THR A CA 1
ATOM 2089 C C . THR A 1 267 ? -21.468 7.847 39.014 1.00 92.75 267 THR A C 1
ATOM 2091 O O . THR A 1 267 ? -22.573 8.164 39.442 1.00 92.75 267 THR A O 1
ATOM 2094 N N . ASP A 1 268 ? -20.662 8.710 38.398 1.00 91.81 268 ASP A N 1
ATOM 2095 C CA . ASP A 1 268 ? -20.873 10.149 38.250 1.00 91.81 268 ASP A CA 1
ATOM 2096 C C . ASP A 1 268 ? -20.748 10.602 36.786 1.00 91.81 268 ASP A C 1
ATOM 2098 O O . ASP A 1 268 ? -20.467 11.762 36.511 1.00 91.81 268 ASP A O 1
ATOM 2102 N N . GLY A 1 269 ? -20.963 9.691 35.831 1.00 89.75 269 GLY A N 1
ATOM 2103 C CA . GLY A 1 269 ? -20.962 10.008 34.400 1.00 89.75 269 GLY A CA 1
ATOM 2104 C C . GLY A 1 269 ? -19.579 10.027 33.752 1.00 89.75 269 GLY A C 1
ATOM 2105 O O . GLY A 1 269 ? -19.416 10.594 32.678 1.00 89.75 269 GLY A O 1
ATOM 2106 N N . GLY A 1 270 ? -18.584 9.399 34.377 1.00 91.25 270 GLY A N 1
ATOM 2107 C CA . GLY A 1 270 ? -17.187 9.440 33.942 1.00 91.25 270 GLY A CA 1
ATOM 2108 C C . GLY A 1 270 ? -16.436 10.679 34.436 1.00 91.25 270 GLY A C 1
ATOM 2109 O O . GLY A 1 270 ? -15.375 11.001 33.895 1.00 91.25 270 GLY A O 1
ATOM 2110 N N . GLU A 1 271 ? -16.966 11.379 35.444 1.00 89.00 271 GLU A N 1
ATOM 2111 C CA . GLU A 1 271 ? -16.272 12.489 36.100 1.00 89.00 271 GLU A CA 1
ATOM 2112 C C . GLU A 1 271 ? -15.099 11.994 36.943 1.00 89.00 271 GLU A C 1
ATOM 2114 O O . GLU A 1 271 ? -13.987 12.516 36.835 1.00 89.00 271 GLU A O 1
ATOM 2119 N N . THR A 1 272 ? -15.315 10.933 37.719 1.00 90.19 272 THR A N 1
ATOM 2120 C CA . THR A 1 272 ? -14.267 10.274 38.497 1.00 90.19 272 THR A CA 1
ATOM 2121 C C . THR A 1 272 ? -14.344 8.754 38.367 1.00 90.19 272 THR A C 1
ATOM 2123 O O . THR A 1 272 ? -15.401 8.166 38.143 1.00 90.19 272 THR A O 1
ATOM 2126 N N . PHE A 1 273 ? -13.192 8.091 38.506 1.00 89.12 273 PHE A N 1
ATOM 2127 C CA . PHE A 1 273 ? -13.069 6.638 38.386 1.00 89.12 273 PHE A CA 1
ATOM 2128 C C . PHE A 1 273 ? -12.417 6.033 39.626 1.00 89.12 273 PHE A C 1
ATOM 2130 O O . PHE A 1 273 ? -11.240 6.270 39.920 1.00 89.12 273 PHE A O 1
ATOM 2137 N N . THR A 1 274 ? -13.166 5.179 40.315 1.00 86.44 274 THR A N 1
ATOM 2138 C CA . THR A 1 274 ? -12.689 4.448 41.495 1.00 86.44 274 THR A CA 1
ATOM 2139 C C . THR A 1 274 ? -12.136 3.087 41.099 1.00 86.44 274 THR A C 1
ATOM 2141 O O . THR A 1 274 ? -12.688 2.417 40.229 1.00 86.44 274 THR A O 1
ATOM 2144 N N . ILE A 1 275 ? -11.017 2.680 41.706 1.00 80.50 275 ILE A N 1
ATOM 2145 C CA . ILE A 1 275 ? -10.446 1.347 41.479 1.00 80.50 275 ILE A CA 1
ATOM 2146 C C . ILE A 1 275 ? -11.408 0.307 42.038 1.00 80.50 275 ILE A C 1
ATOM 2148 O O . ILE A 1 275 ? -11.843 0.404 43.186 1.00 80.50 275 ILE A O 1
ATOM 2152 N N . TYR A 1 276 ? -11.708 -0.699 41.228 1.00 76.62 276 TYR A N 1
ATOM 2153 C CA . TYR A 1 276 ? -12.471 -1.848 41.670 1.00 76.62 276 TYR A CA 1
ATOM 2154 C C . TYR A 1 276 ? -11.676 -2.662 42.701 1.00 76.62 276 TYR A C 1
ATOM 2156 O O . TYR A 1 276 ? -10.555 -3.089 42.434 1.00 76.62 276 TYR A O 1
ATOM 2164 N N . ALA A 1 277 ? -12.255 -2.857 43.887 1.00 65.06 277 ALA A N 1
ATOM 2165 C CA . ALA A 1 277 ? -11.600 -3.499 45.031 1.00 65.06 277 ALA A CA 1
ATOM 2166 C C . ALA A 1 277 ? -12.109 -4.929 45.326 1.00 65.06 277 ALA A C 1
ATOM 2168 O O . ALA A 1 277 ? -11.793 -5.478 46.381 1.00 65.06 277 ALA A O 1
ATOM 2169 N N . GLY A 1 278 ? -12.933 -5.521 44.450 1.00 59.44 278 GLY A N 1
ATOM 2170 C CA . GLY A 1 278 ? -13.598 -6.808 44.696 1.00 59.44 278 GLY A CA 1
ATOM 2171 C C . GLY A 1 278 ? -12.939 -8.030 44.032 1.00 59.44 278 GLY A C 1
ATOM 2172 O O . GLY A 1 278 ? -12.457 -7.955 42.912 1.00 59.44 278 GLY A O 1
ATOM 2173 N N . GLY A 1 279 ? -12.994 -9.185 44.707 1.00 59.69 279 GLY A N 1
ATOM 2174 C CA . GLY A 1 279 ? -12.943 -10.532 44.104 1.00 59.69 279 GLY A CA 1
ATOM 2175 C C . GLY A 1 279 ? -11.658 -11.009 43.394 1.00 59.69 279 GLY A C 1
ATOM 2176 O O . GLY A 1 279 ? -10.612 -10.370 43.430 1.00 59.69 279 GLY A O 1
ATOM 2177 N N . ASP A 1 280 ? -11.772 -12.176 42.737 1.00 55.03 280 ASP A N 1
ATOM 2178 C CA . ASP A 1 280 ? -10.718 -12.893 41.982 1.00 55.03 280 ASP A CA 1
ATOM 2179 C C . ASP A 1 280 ? -10.481 -12.336 40.555 1.00 55.03 280 ASP A C 1
ATOM 2181 O O . ASP A 1 280 ? -9.794 -12.957 39.735 1.00 55.03 280 ASP A O 1
ATOM 2185 N N . PHE A 1 281 ? -11.059 -11.175 40.218 1.00 63.50 281 PHE A N 1
ATOM 2186 C CA . PHE A 1 281 ? -10.863 -10.528 38.919 1.00 63.50 281 PHE A CA 1
ATOM 2187 C C . PHE A 1 281 ? -9.465 -9.912 38.851 1.00 63.50 281 PHE A C 1
ATOM 2189 O O . PHE A 1 281 ? -9.209 -8.803 39.317 1.00 63.50 281 PHE A O 1
ATOM 2196 N N . LEU A 1 282 ? -8.542 -10.672 38.271 1.00 58.72 282 LEU A N 1
ATOM 2197 C CA . LEU A 1 282 ? -7.143 -10.305 38.113 1.00 58.72 282 LEU A CA 1
ATOM 2198 C C . LEU A 1 282 ? -6.857 -10.150 36.618 1.00 58.72 282 LEU A C 1
ATOM 2200 O O . LEU A 1 282 ? -6.252 -11.052 36.041 1.00 58.72 282 LEU A O 1
ATOM 2204 N N . PRO A 1 283 ? -7.316 -9.060 35.969 1.00 59.84 283 PRO A N 1
ATOM 2205 C CA . PRO A 1 283 ? -7.002 -8.826 34.573 1.00 59.84 283 PRO A CA 1
ATOM 2206 C C . PRO A 1 283 ? -5.485 -8.778 34.431 1.00 59.84 283 PRO A C 1
ATOM 2208 O O . PRO A 1 283 ? -4.767 -8.235 35.279 1.00 59.84 283 PRO A O 1
ATOM 2211 N N . TYR A 1 284 ? -5.024 -9.406 33.365 1.00 60.62 284 TYR A N 1
ATOM 2212 C CA . TYR A 1 284 ? -3.642 -9.419 32.950 1.00 60.62 284 TYR A CA 1
ATOM 2213 C C . TYR A 1 284 ? -3.574 -8.752 31.571 1.00 60.62 284 TYR A C 1
ATOM 2215 O O . TYR A 1 284 ? -4.387 -9.053 30.699 1.00 60.62 284 TYR A O 1
ATOM 2223 N N . GLY A 1 285 ? -2.628 -7.839 31.381 1.00 69.44 285 GLY A N 1
ATOM 2224 C CA . GLY A 1 285 ? -2.347 -7.251 30.072 1.00 69.44 285 GLY A CA 1
ATOM 2225 C C . GLY A 1 285 ? -3.469 -6.383 29.470 1.00 69.44 285 GLY A C 1
ATOM 2226 O O . GLY A 1 285 ? -4.046 -5.541 30.160 1.00 69.44 285 GLY A O 1
ATOM 2227 N N . ARG A 1 286 ? -3.738 -6.534 28.161 1.00 78.88 286 ARG A N 1
ATOM 2228 C CA . ARG A 1 286 ? -4.818 -5.823 27.442 1.00 78.88 286 ARG A CA 1
ATOM 2229 C C . ARG A 1 286 ? -6.173 -6.391 27.864 1.00 78.88 286 ARG A C 1
ATOM 2231 O O . ARG A 1 286 ? -6.373 -7.600 27.810 1.00 78.88 286 ARG A O 1
ATOM 2238 N N . THR A 1 287 ? -7.114 -5.516 28.219 1.00 82.62 287 THR A N 1
ATOM 2239 C CA . THR A 1 287 ? -8.476 -5.893 28.629 1.00 82.62 287 THR A CA 1
ATOM 2240 C C . THR A 1 287 ? -9.509 -5.145 27.795 1.00 82.62 287 THR A C 1
ATOM 2242 O O . THR A 1 287 ? -9.339 -3.955 27.538 1.00 82.62 287 THR A O 1
ATOM 2245 N N . GLN A 1 288 ? -10.582 -5.825 27.395 1.00 88.56 288 GLN A N 1
ATOM 2246 C CA . GLN A 1 288 ? -11.746 -5.219 26.741 1.00 88.56 288 GLN A CA 1
ATOM 2247 C C . GLN A 1 288 ? -13.040 -5.594 27.456 1.00 88.56 288 GLN A C 1
ATOM 2249 O O . GLN A 1 288 ? -13.116 -6.639 28.107 1.00 88.56 288 GLN A O 1
ATOM 2254 N N . LEU A 1 289 ? -14.044 -4.729 27.326 1.00 91.81 289 LEU A N 1
ATOM 2255 C CA . LEU A 1 289 ? -15.312 -4.797 28.038 1.00 91.81 289 LEU A CA 1
ATOM 2256 C C . LEU A 1 289 ? -16.498 -4.767 27.070 1.00 91.81 289 LEU A C 1
ATOM 2258 O O . LEU A 1 289 ? -16.495 -4.041 26.074 1.00 91.81 289 LEU A O 1
ATOM 2262 N N . ALA A 1 290 ? -17.566 -5.471 27.437 1.00 94.38 290 ALA A N 1
ATOM 2263 C CA . ALA A 1 290 ? -18.883 -5.331 26.828 1.00 94.38 290 ALA A CA 1
ATOM 2264 C C . ALA A 1 290 ? -19.959 -5.241 27.918 1.00 94.38 290 ALA A C 1
ATOM 2266 O O . ALA A 1 290 ? -20.002 -6.075 28.821 1.00 94.38 290 ALA A O 1
ATOM 2267 N N . VAL A 1 291 ? -20.826 -4.233 27.830 1.00 94.12 291 VAL A N 1
ATOM 2268 C CA . VAL A 1 291 ? -21.949 -4.007 28.755 1.00 94.12 291 VAL A CA 1
ATOM 2269 C C . VAL A 1 291 ? -23.240 -4.264 27.989 1.00 94.12 291 VAL A C 1
ATOM 2271 O O . VAL A 1 291 ? -23.400 -3.747 26.885 1.00 94.12 291 VAL A O 1
ATOM 2274 N N . CYS A 1 292 ? -24.143 -5.079 28.535 1.00 93.31 292 CYS A N 1
ATOM 2275 C CA . CYS A 1 292 ? -25.411 -5.369 27.868 1.00 93.31 292 CYS A CA 1
ATOM 2276 C C . CYS A 1 292 ? -26.352 -4.161 27.957 1.00 93.31 292 CYS A C 1
ATOM 2278 O O . CYS A 1 292 ? -26.614 -3.657 29.048 1.00 93.31 292 CYS A O 1
ATOM 2280 N N . GLU A 1 293 ? -26.875 -3.705 26.816 1.00 90.50 293 GLU A N 1
ATOM 2281 C CA . GLU A 1 293 ? -27.708 -2.497 26.757 1.00 90.50 293 GLU A CA 1
ATOM 2282 C C . GLU A 1 293 ? -29.049 -2.684 27.471 1.00 90.50 293 GLU A C 1
ATOM 2284 O O . GLU A 1 293 ? -29.477 -1.819 28.234 1.00 90.50 293 GLU A O 1
ATOM 2289 N N . SER A 1 294 ? -29.690 -3.839 27.281 1.00 91.12 294 SER A N 1
ATOM 2290 C CA . SER A 1 294 ? -30.969 -4.177 27.921 1.00 91.12 294 SER A CA 1
ATOM 2291 C C . SER A 1 294 ? -30.872 -4.475 29.421 1.00 91.12 294 SER A C 1
ATOM 2293 O O . SER A 1 294 ? -31.890 -4.437 30.113 1.00 91.12 294 SER A O 1
ATOM 2295 N N . ASN A 1 295 ? -29.679 -4.788 29.942 1.00 93.06 295 ASN A N 1
ATOM 2296 C CA . ASN A 1 295 ? -29.470 -5.070 31.362 1.00 93.06 295 ASN A CA 1
ATOM 2297 C C . ASN A 1 295 ? -28.012 -4.824 31.775 1.00 93.06 295 ASN A C 1
ATOM 2299 O O . ASN A 1 295 ? -27.157 -5.704 31.650 1.00 93.06 295 ASN A O 1
ATOM 2303 N N . ASP A 1 296 ? -27.752 -3.650 32.350 1.00 91.56 296 ASP A N 1
ATOM 2304 C CA . ASP A 1 296 ? -26.412 -3.197 32.732 1.00 91.56 296 ASP A CA 1
ATOM 2305 C C . ASP A 1 296 ? -25.810 -3.932 33.942 1.00 91.56 296 ASP A C 1
ATOM 2307 O O . ASP A 1 296 ? -24.653 -3.698 34.295 1.00 91.56 296 ASP A O 1
ATOM 2311 N N . ASN A 1 297 ? -26.544 -4.877 34.542 1.00 92.06 297 ASN A N 1
ATOM 2312 C CA . ASN A 1 297 ? -25.957 -5.812 35.496 1.00 92.06 297 ASN A CA 1
ATOM 2313 C C . ASN A 1 297 ? -24.997 -6.801 34.826 1.00 92.06 297 ASN A C 1
ATOM 2315 O O . ASN A 1 297 ? -24.110 -7.324 35.502 1.00 92.06 297 ASN A O 1
ATOM 2319 N N . TYR A 1 298 ? -25.183 -7.070 33.529 1.00 93.19 298 TYR A N 1
ATOM 2320 C CA . TYR A 1 298 ? -24.369 -8.016 32.775 1.00 93.19 298 TYR A CA 1
ATOM 2321 C C . TYR A 1 298 ? -23.212 -7.309 32.080 1.00 93.19 298 TYR A C 1
ATOM 2323 O O . TYR A 1 298 ? -23.398 -6.558 31.118 1.00 93.19 298 TYR A O 1
ATOM 2331 N N . ILE A 1 299 ? -22.007 -7.600 32.563 1.00 92.31 299 ILE A N 1
ATOM 2332 C CA . ILE A 1 299 ? -20.757 -7.065 32.025 1.00 92.31 299 ILE A CA 1
ATOM 2333 C C . ILE A 1 299 ? -19.838 -8.230 31.717 1.00 92.31 299 ILE A C 1
ATOM 2335 O O . ILE A 1 299 ? -19.570 -9.064 32.580 1.00 92.31 299 ILE A O 1
ATOM 2339 N N . TYR A 1 300 ? -19.323 -8.255 30.500 1.00 92.25 300 TYR A N 1
ATOM 2340 C CA . TYR A 1 300 ? -18.319 -9.204 30.060 1.00 92.25 300 TYR A CA 1
ATOM 2341 C C . TYR A 1 300 ? -16.973 -8.503 29.965 1.00 92.25 300 TYR A C 1
ATOM 2343 O O . TYR A 1 300 ? -16.884 -7.374 29.482 1.00 92.25 300 TYR A O 1
ATOM 2351 N N . ALA A 1 301 ? -15.923 -9.188 30.398 1.00 88.94 301 ALA A N 1
ATOM 2352 C CA . ALA A 1 301 ? -14.553 -8.733 30.265 1.00 88.94 301 ALA A CA 1
ATOM 2353 C C . ALA A 1 301 ? -13.681 -9.863 29.725 1.00 88.94 301 ALA A C 1
ATOM 2355 O O . ALA A 1 301 ? -13.816 -11.014 30.147 1.00 88.94 301 ALA A O 1
ATOM 2356 N N . ILE A 1 302 ? -12.764 -9.527 28.822 1.00 85.75 302 ILE A N 1
ATOM 2357 C CA . ILE A 1 302 ? -11.712 -10.440 28.373 1.00 85.75 302 ILE A CA 1
ATOM 2358 C C . ILE A 1 302 ? -10.340 -9.807 28.559 1.00 85.75 302 ILE A C 1
ATOM 2360 O O . ILE A 1 302 ? -10.199 -8.598 28.387 1.00 85.75 302 ILE A O 1
ATOM 2364 N N . SER A 1 303 ? -9.341 -10.616 28.903 1.00 81.88 303 SER A N 1
ATOM 2365 C CA . SER A 1 303 ? -7.977 -10.166 29.190 1.00 81.88 303 SER A CA 1
ATOM 2366 C C . SER A 1 303 ? -6.941 -11.100 28.573 1.00 81.88 303 SER A C 1
ATOM 2368 O O . SER A 1 303 ? -7.118 -12.314 28.638 1.00 81.88 303 SER A O 1
ATOM 2370 N N . ASP A 1 304 ? -5.864 -10.549 28.015 1.00 76.50 304 ASP A N 1
ATOM 2371 C CA . ASP A 1 304 ? -4.786 -11.317 27.378 1.00 76.50 304 ASP A CA 1
ATOM 2372 C C . ASP A 1 304 ? -3.551 -11.510 28.277 1.00 76.50 304 ASP A C 1
ATOM 2374 O O . ASP A 1 304 ? -2.933 -10.542 28.727 1.00 76.50 304 ASP A O 1
ATOM 2378 N N . TYR A 1 305 ? -3.160 -12.772 28.493 1.00 70.75 305 TYR A N 1
ATOM 2379 C CA . TYR A 1 305 ? -1.930 -13.153 29.203 1.00 70.75 305 TYR A CA 1
ATOM 2380 C C . TYR A 1 305 ? -1.378 -14.497 28.748 1.00 70.75 305 TYR A C 1
ATOM 2382 O O . TYR A 1 305 ? -1.399 -15.491 29.476 1.00 70.75 305 TYR A O 1
ATOM 2390 N N . GLY A 1 306 ? -0.945 -14.550 27.489 1.00 63.47 306 GLY A N 1
ATOM 2391 C CA . GLY A 1 306 ? -0.540 -15.808 26.857 1.00 63.47 306 GLY A CA 1
ATOM 2392 C C . GLY A 1 306 ? -1.725 -16.726 26.524 1.00 63.47 306 GLY A C 1
ATOM 2393 O O . GLY A 1 306 ? -1.529 -17.799 25.971 1.00 63.47 306 GLY A O 1
ATOM 2394 N N . ASN A 1 307 ? -2.940 -16.306 26.877 1.00 71.19 307 ASN A N 1
ATOM 2395 C CA . ASN A 1 307 ? -4.248 -16.873 26.570 1.00 71.19 307 ASN A CA 1
ATOM 2396 C C . ASN A 1 307 ? -5.293 -15.772 26.810 1.00 71.19 307 ASN A C 1
ATOM 2398 O O . ASN A 1 307 ? -5.058 -14.862 27.611 1.00 71.19 307 ASN A O 1
ATOM 2402 N N . ILE A 1 308 ? -6.463 -15.880 26.174 1.00 76.75 308 ILE A N 1
ATOM 2403 C CA . ILE A 1 308 ? -7.596 -14.991 26.472 1.00 76.75 308 ILE A CA 1
ATOM 2404 C C . ILE A 1 308 ? -8.399 -15.563 27.647 1.00 76.75 308 ILE A C 1
ATOM 2406 O O . ILE A 1 308 ? -8.994 -16.638 27.561 1.00 76.75 308 ILE A O 1
ATOM 2410 N N . TYR A 1 309 ? -8.438 -14.816 28.746 1.00 79.94 309 TYR A N 1
ATOM 2411 C CA . TYR A 1 309 ? -9.231 -15.110 29.937 1.00 79.94 309 TYR A CA 1
ATOM 2412 C C . TYR A 1 309 ? -10.539 -14.331 29.887 1.00 79.94 309 TYR A C 1
ATOM 2414 O O . TYR A 1 309 ? -10.525 -13.143 29.577 1.00 79.94 309 TYR A O 1
ATOM 2422 N N . SER A 1 310 ? -11.659 -14.976 30.218 1.00 83.81 310 SER A N 1
ATOM 2423 C CA . SER A 1 310 ? -12.984 -14.346 30.201 1.00 83.81 310 SER A CA 1
ATOM 2424 C C . SER A 1 310 ? -13.612 -14.289 31.591 1.00 83.81 310 SER A C 1
ATOM 2426 O O . SER A 1 310 ? -13.468 -15.211 32.400 1.00 83.81 310 SER A O 1
ATOM 2428 N N . TYR A 1 311 ? -14.326 -13.202 31.860 1.00 86.50 311 TYR A N 1
ATOM 2429 C CA . TYR A 1 311 ? -14.965 -12.918 33.136 1.00 86.50 311 TYR A CA 1
ATOM 2430 C C . TYR A 1 311 ? -16.335 -12.301 32.897 1.00 86.50 311 TYR A C 1
ATOM 2432 O O . TYR A 1 311 ? -16.514 -11.518 31.963 1.00 86.50 311 TYR A O 1
ATOM 2440 N N . THR A 1 312 ? -17.279 -12.621 33.775 1.00 89.62 312 THR A N 1
ATOM 2441 C CA . THR A 1 312 ? -18.645 -12.106 33.685 1.00 89.62 312 THR A CA 1
ATOM 2442 C C . THR A 1 312 ? -19.084 -11.568 35.041 1.00 89.62 312 THR A C 1
ATOM 2444 O O . THR A 1 312 ? -18.871 -12.215 36.067 1.00 89.62 312 THR A O 1
ATOM 2447 N N . SER A 1 313 ? -19.697 -10.389 35.046 1.00 90.69 313 SER A N 1
ATOM 2448 C CA . SER A 1 313 ? -20.442 -9.832 36.173 1.00 90.69 313 SER A CA 1
ATOM 2449 C C . SER A 1 313 ? -21.935 -9.931 35.885 1.00 90.69 313 SER A C 1
ATOM 2451 O O . SER A 1 313 ? -22.359 -9.792 34.739 1.00 90.69 313 SER A O 1
ATOM 2453 N N . THR A 1 314 ? -22.718 -10.195 36.928 1.00 92.12 314 THR A N 1
ATOM 2454 C CA . THR A 1 314 ? -24.192 -10.246 36.896 1.00 92.12 314 THR A CA 1
ATOM 2455 C C . THR A 1 314 ? -24.814 -9.248 37.875 1.00 92.12 314 THR A C 1
ATOM 2457 O O . THR A 1 314 ? -25.997 -9.351 38.192 1.00 92.12 314 THR A O 1
ATOM 2460 N N . ASP A 1 315 ? -24.012 -8.336 38.424 1.00 90.88 315 ASP A N 1
ATOM 2461 C CA . ASP A 1 315 ? -24.379 -7.389 39.484 1.00 90.88 315 ASP A CA 1
ATOM 2462 C C . ASP A 1 315 ? -23.819 -5.976 39.224 1.00 90.88 315 ASP A C 1
ATOM 2464 O O . ASP A 1 315 ? -23.546 -5.200 40.149 1.00 90.88 315 ASP A O 1
ATOM 2468 N N . GLY A 1 316 ? -23.621 -5.648 37.945 1.00 88.81 316 GLY A N 1
ATOM 2469 C CA . GLY A 1 316 ? -23.245 -4.308 37.499 1.00 88.81 316 GLY A CA 1
ATOM 2470 C C . GLY A 1 316 ? -21.797 -3.946 37.807 1.00 88.81 316 GLY A C 1
ATOM 2471 O O . GLY A 1 316 ? -21.491 -2.764 37.985 1.00 88.81 316 GLY A O 1
ATOM 2472 N N . GLY A 1 317 ? -20.922 -4.952 37.866 1.00 86.69 317 GLY A N 1
ATOM 2473 C CA . GLY A 1 317 ? -19.491 -4.809 38.122 1.00 86.69 317 GLY A CA 1
ATOM 2474 C C . GLY A 1 317 ? -19.119 -4.856 39.601 1.00 86.69 317 GLY A C 1
ATOM 2475 O O . GLY A 1 317 ? -17.993 -4.503 39.937 1.00 86.69 317 GLY A O 1
ATOM 2476 N N . SER A 1 318 ? -20.029 -5.274 40.489 1.00 86.12 318 SER A N 1
ATOM 2477 C CA . SER A 1 318 ? -19.734 -5.408 41.924 1.00 86.12 318 SER A CA 1
ATOM 2478 C C . SER A 1 318 ? -18.910 -6.672 42.206 1.00 86.12 318 SER A C 1
ATOM 2480 O O . SER A 1 318 ? -18.001 -6.659 43.040 1.00 86.12 318 SER A O 1
ATOM 2482 N N . SER A 1 319 ? -19.163 -7.753 41.469 1.00 85.38 319 SER A N 1
ATOM 2483 C CA . SER A 1 319 ? -18.395 -8.998 41.471 1.00 85.38 319 SER A CA 1
ATOM 2484 C C . SER A 1 319 ? -18.276 -9.584 40.064 1.00 85.38 319 SER A C 1
ATOM 2486 O O . SER A 1 319 ? -19.121 -9.354 39.198 1.00 85.38 319 SER A O 1
ATOM 2488 N N . PHE A 1 320 ? -17.206 -10.347 39.835 1.00 85.62 320 PHE A N 1
ATOM 2489 C CA . PHE A 1 320 ? -16.985 -11.102 38.605 1.00 85.62 320 PHE A CA 1
ATOM 2490 C C . PHE A 1 320 ? -16.691 -12.560 38.939 1.00 85.62 320 PHE A C 1
ATOM 2492 O O . PHE A 1 320 ? -15.977 -12.850 39.901 1.00 85.62 320 PHE A O 1
ATOM 2499 N N . TYR A 1 321 ? -17.185 -13.472 38.107 1.00 84.19 321 TYR A N 1
ATOM 2500 C CA . TYR A 1 321 ? -16.788 -14.876 38.132 1.00 84.19 321 TYR A CA 1
ATOM 2501 C C . TYR A 1 321 ? -16.022 -15.248 36.864 1.00 84.19 321 TYR A C 1
ATOM 2503 O O . TYR A 1 321 ? -16.264 -14.716 35.775 1.00 84.19 321 TYR A O 1
ATOM 2511 N N . TYR A 1 322 ? -15.089 -16.188 37.017 1.00 80.12 322 TYR A N 1
ATOM 2512 C CA . TYR A 1 322 ? -14.342 -16.741 35.898 1.00 80.12 322 TYR A CA 1
ATOM 2513 C C . TYR A 1 322 ? -15.268 -17.540 34.979 1.00 80.12 322 TYR A C 1
ATOM 2515 O O . TYR A 1 322 ? -16.018 -18.413 35.420 1.00 80.12 322 TYR A O 1
ATOM 2523 N N . SER A 1 323 ? -15.208 -17.224 33.694 1.00 72.44 323 SER A N 1
ATOM 2524 C CA . SER A 1 323 ? -15.989 -17.858 32.640 1.00 72.44 323 SER A CA 1
ATOM 2525 C C . SER A 1 323 ? -15.116 -18.928 31.971 1.00 72.44 323 SER A C 1
ATOM 2527 O O . SER A 1 323 ? -14.040 -18.628 31.451 1.00 72.44 323 SER A O 1
ATOM 2529 N N . HIS A 1 324 ? -15.520 -20.204 32.046 1.00 62.91 324 HIS A N 1
ATOM 2530 C CA . HIS A 1 324 ? -14.713 -21.313 31.531 1.00 62.91 324 HIS A CA 1
ATOM 2531 C C . HIS A 1 324 ? -14.701 -21.301 29.997 1.00 62.91 324 HIS A C 1
ATOM 2533 O O . HIS A 1 324 ? -15.656 -21.727 29.341 1.00 62.91 324 HIS A O 1
ATOM 2539 N N . VAL A 1 325 ? -13.583 -20.879 29.409 1.00 59.84 325 VAL A N 1
ATOM 2540 C CA . VAL A 1 325 ? -13.308 -21.094 27.985 1.00 59.84 325 VAL A CA 1
ATOM 2541 C C . VAL A 1 325 ? -12.729 -22.504 27.843 1.00 59.84 325 VAL A C 1
ATOM 2543 O O . VAL A 1 325 ? -11.558 -22.743 28.126 1.00 59.84 325 VAL A O 1
ATOM 2546 N N . ASN A 1 326 ? -13.568 -23.484 27.489 1.00 47.62 326 ASN A N 1
ATOM 2547 C CA . ASN A 1 326 ? -13.078 -24.820 27.148 1.00 47.62 326 ASN A CA 1
ATOM 2548 C C . ASN A 1 326 ? -12.305 -24.707 25.826 1.00 47.62 326 ASN A C 1
ATOM 2550 O O . ASN A 1 326 ? -12.915 -24.512 24.778 1.00 47.62 326 ASN A O 1
ATOM 2554 N N . THR A 1 327 ? -10.984 -24.887 25.893 1.00 47.59 327 THR A N 1
ATOM 2555 C CA . THR A 1 327 ? -9.964 -24.781 24.825 1.00 47.59 327 THR A CA 1
ATOM 2556 C C . THR A 1 327 ? -9.396 -23.380 24.596 1.00 47.59 327 THR A C 1
ATOM 2558 O O . THR A 1 327 ? -10.127 -22.418 24.383 1.00 47.59 327 THR A O 1
ATOM 2561 N N . GLU A 1 328 ? -8.063 -23.315 24.638 1.00 49.59 328 GLU A N 1
ATOM 2562 C CA . GLU A 1 328 ? -7.204 -22.154 24.407 1.00 49.59 328 GLU A CA 1
ATOM 2563 C C . GLU A 1 328 ? -7.649 -21.374 23.158 1.00 49.59 328 GLU A C 1
ATOM 2565 O O . GLU A 1 328 ? -7.509 -21.822 22.019 1.00 49.59 328 GLU A O 1
ATOM 2570 N N . THR A 1 329 ? -8.221 -20.189 23.350 1.00 54.34 329 THR A N 1
ATOM 2571 C CA . THR A 1 329 ? -8.148 -19.130 22.341 1.00 54.34 329 THR A CA 1
ATOM 2572 C C . THR A 1 329 ? -6.718 -18.613 22.404 1.00 54.34 329 THR A C 1
ATOM 2574 O O . THR A 1 329 ? -6.355 -17.930 23.362 1.00 54.34 329 THR A O 1
ATOM 2577 N N . ASN A 1 330 ? -5.914 -19.058 21.440 1.00 58.34 330 ASN A N 1
ATOM 2578 C CA . ASN A 1 330 ? -4.474 -18.842 21.348 1.00 58.34 330 ASN A CA 1
ATOM 2579 C C . ASN A 1 330 ? -4.054 -17.377 21.631 1.00 58.34 330 ASN A C 1
ATOM 2581 O O . ASN A 1 330 ? -4.824 -16.444 21.406 1.00 58.34 330 ASN A O 1
ATOM 2585 N N . ALA A 1 331 ? -2.815 -17.206 22.097 1.00 58.59 331 ALA A N 1
ATOM 2586 C CA . ALA A 1 331 ? -2.225 -16.051 22.793 1.00 58.59 331 ALA A CA 1
ATOM 2587 C C . ALA A 1 331 ? -2.130 -14.696 22.050 1.00 58.59 331 ALA A C 1
ATOM 2589 O O . ALA A 1 331 ? -1.394 -13.816 22.491 1.00 58.59 331 ALA A O 1
ATOM 2590 N N . GLN A 1 332 ? -2.812 -14.497 20.922 1.00 72.69 332 GLN A N 1
ATOM 2591 C CA . GLN A 1 332 ? -2.644 -13.293 20.098 1.00 72.69 332 GLN A CA 1
ATOM 2592 C C . GLN A 1 332 ? -3.465 -12.078 20.583 1.00 72.69 332 GLN A C 1
ATOM 2594 O O . GLN A 1 332 ? -3.693 -11.152 19.813 1.00 72.69 332 GLN A O 1
ATOM 2599 N N . GLY A 1 333 ? -3.885 -12.003 21.853 1.00 72.75 333 GLY A N 1
ATOM 2600 C CA . GLY A 1 333 ? -4.762 -10.920 22.336 1.00 72.75 333 GLY A CA 1
ATOM 2601 C C . GLY A 1 333 ? -4.163 -9.505 22.224 1.00 72.75 333 GLY A C 1
ATOM 2602 O O . GLY A 1 333 ? -4.880 -8.519 22.014 1.00 72.75 333 GLY A O 1
ATOM 2603 N N . GLY A 1 334 ? -2.834 -9.378 22.239 1.00 71.44 334 GLY A N 1
ATOM 2604 C CA . GLY A 1 334 ? -2.135 -8.141 21.872 1.00 71.44 334 GLY A CA 1
ATOM 2605 C C . GLY A 1 334 ? -2.411 -7.666 20.434 1.00 71.44 334 GLY A C 1
ATOM 2606 O O . GLY A 1 334 ? -2.439 -6.455 20.191 1.00 71.44 334 GLY A O 1
ATOM 2607 N N . HIS A 1 335 ? -2.670 -8.600 19.515 1.00 74.38 335 HIS A N 1
ATOM 2608 C CA . HIS A 1 335 ? -2.981 -8.387 18.100 1.00 74.38 335 HIS A CA 1
ATOM 2609 C C . HIS A 1 335 ? -4.496 -8.385 17.831 1.00 74.38 335 HIS A C 1
ATOM 2611 O O . HIS A 1 335 ? -5.052 -7.354 17.444 1.00 74.38 335 HIS A O 1
ATOM 2617 N N . ASN A 1 336 ? -5.168 -9.510 18.086 1.00 79.38 336 ASN A N 1
ATOM 2618 C CA . ASN A 1 336 ? -6.574 -9.767 17.792 1.00 79.38 336 ASN A CA 1
ATOM 2619 C C . ASN A 1 336 ? -7.335 -10.186 19.060 1.00 79.38 336 ASN A C 1
ATOM 2621 O O . ASN A 1 336 ? -7.052 -11.182 19.713 1.00 79.38 336 ASN A O 1
ATOM 2625 N N . MET A 1 337 ? -8.322 -9.389 19.451 1.00 83.62 337 MET A N 1
ATOM 2626 C CA . MET A 1 337 ? -9.298 -9.783 20.465 1.00 83.62 337 MET A CA 1
ATOM 2627 C C . MET A 1 337 ? -10.478 -8.826 20.413 1.00 83.62 337 MET A C 1
ATOM 2629 O O . MET A 1 337 ? -10.286 -7.619 20.224 1.00 83.62 337 MET A O 1
ATOM 2633 N N . PHE A 1 338 ? -11.673 -9.369 20.631 1.00 89.94 338 PHE A N 1
ATOM 2634 C CA . PHE A 1 338 ? -12.867 -8.584 20.909 1.00 89.94 338 PHE A CA 1
ATOM 2635 C C . PHE A 1 338 ? -13.821 -9.330 21.842 1.00 89.94 338 PHE A C 1
ATOM 2637 O O . PHE A 1 338 ? -13.846 -10.559 21.856 1.00 89.94 338 PHE A O 1
ATOM 2644 N N . ILE A 1 339 ? -14.637 -8.588 22.592 1.00 91.94 339 ILE A N 1
ATOM 2645 C CA . ILE A 1 339 ? -15.825 -9.102 23.284 1.00 91.94 339 ILE A CA 1
ATOM 2646 C C . ILE A 1 339 ? -17.025 -8.234 22.902 1.00 91.94 339 ILE A C 1
ATOM 2648 O O . ILE A 1 339 ? -16.944 -7.005 22.935 1.00 91.94 339 ILE A O 1
ATOM 2652 N N . LYS A 1 340 ? -18.144 -8.865 22.538 1.00 94.38 340 LYS A N 1
ATOM 2653 C CA . LYS A 1 340 ? -19.424 -8.190 22.277 1.00 94.38 340 LYS A CA 1
ATOM 2654 C C . LYS A 1 340 ? -20.576 -8.992 22.855 1.00 94.38 340 LYS A C 1
ATOM 2656 O O . LYS A 1 340 ? -20.611 -10.209 22.724 1.00 94.38 340 LYS A O 1
ATOM 2661 N N . VAL A 1 341 ? -21.528 -8.304 23.472 1.00 93.94 341 VAL A N 1
ATOM 2662 C CA . VAL A 1 341 ? -22.766 -8.882 24.007 1.00 93.94 341 VAL A CA 1
ATOM 2663 C C . VAL A 1 341 ? -23.935 -8.428 23.142 1.00 93.94 341 VAL A C 1
ATOM 2665 O O . VAL A 1 341 ? -23.929 -7.299 22.651 1.00 93.94 341 VAL A O 1
ATOM 2668 N N . ALA A 1 342 ? -24.912 -9.306 22.928 1.00 92.06 342 ALA A N 1
ATOM 2669 C CA . ALA A 1 342 ? -26.124 -8.950 22.206 1.00 92.06 342 ALA A CA 1
ATOM 2670 C C . ALA A 1 342 ? -26.896 -7.855 22.961 1.00 92.06 342 ALA A C 1
ATOM 2672 O O . ALA A 1 342 ? -26.980 -7.867 24.192 1.00 92.06 342 ALA A O 1
ATOM 2673 N N . LEU A 1 343 ? -27.483 -6.917 22.213 1.00 88.38 343 LEU A N 1
ATOM 2674 C CA . LEU A 1 343 ? -28.113 -5.711 22.769 1.00 88.38 343 LEU A CA 1
ATOM 2675 C C . LEU A 1 343 ? -29.256 -6.061 23.744 1.00 88.38 343 LEU A C 1
ATOM 2677 O O . LEU A 1 343 ? -29.319 -5.543 24.861 1.00 88.38 343 LEU A O 1
ATOM 2681 N N . ASN A 1 344 ? -30.100 -7.025 23.355 1.00 88.06 344 ASN A N 1
ATOM 2682 C CA . ASN A 1 344 ? -31.332 -7.403 24.061 1.00 88.06 344 ASN A CA 1
ATOM 2683 C C . ASN A 1 344 ? -31.307 -8.805 24.700 1.00 88.06 344 ASN A C 1
ATOM 2685 O O . ASN A 1 344 ? -32.314 -9.255 25.243 1.00 88.06 344 ASN A O 1
ATOM 2689 N N . GLU A 1 345 ? -30.171 -9.504 24.643 1.00 90.94 345 GLU A N 1
ATOM 2690 C CA . GLU A 1 345 ? -30.036 -10.888 25.114 1.00 90.94 345 GLU A CA 1
ATOM 2691 C C . GLU A 1 345 ? -28.772 -11.040 25.974 1.00 90.94 345 GLU A C 1
ATOM 2693 O O . GLU A 1 345 ? -27.717 -11.429 25.470 1.00 90.94 345 GLU A O 1
ATOM 2698 N N . PRO A 1 346 ? -28.839 -10.765 27.291 1.00 92.50 346 PRO A N 1
ATOM 2699 C CA . PRO A 1 346 ? -27.657 -10.765 28.156 1.00 92.50 346 PRO A CA 1
ATOM 2700 C C . PRO A 1 346 ? -26.968 -12.130 28.272 1.00 92.50 346 PRO A C 1
ATOM 2702 O O . PRO A 1 346 ? -25.836 -12.194 28.745 1.00 92.50 346 PRO A O 1
ATOM 2705 N N . ASN A 1 347 ? -27.621 -13.226 27.870 1.00 92.31 347 ASN A N 1
ATOM 2706 C CA . ASN A 1 347 ? -27.033 -14.564 27.832 1.00 92.31 347 ASN A CA 1
ATOM 2707 C C . ASN A 1 347 ? -26.193 -14.835 26.577 1.00 92.31 347 ASN A C 1
ATOM 2709 O O . ASN A 1 347 ? -25.480 -15.843 26.571 1.00 92.31 347 ASN A O 1
ATOM 2713 N N . VAL A 1 348 ? -26.282 -13.985 25.547 1.00 92.25 348 VAL A N 1
ATOM 2714 C CA . VAL A 1 348 ? -25.596 -14.149 24.263 1.00 92.25 348 VAL A CA 1
ATOM 2715 C C . VAL A 1 348 ? -24.437 -13.167 24.137 1.00 92.25 348 VAL A C 1
ATOM 2717 O O . VAL A 1 348 ? -24.623 -11.953 24.133 1.00 92.25 348 VAL A O 1
ATOM 2720 N N . ALA A 1 349 ? -23.227 -13.699 23.980 1.00 92.12 349 ALA A N 1
ATOM 2721 C CA . ALA A 1 349 ? -22.028 -12.907 23.723 1.00 92.12 349 ALA A CA 1
ATOM 2722 C C . ALA A 1 349 ? -21.044 -13.656 22.818 1.00 92.12 349 ALA A C 1
ATOM 2724 O O . ALA A 1 349 ? -21.058 -14.888 22.739 1.00 92.12 349 ALA A O 1
ATOM 2725 N N . PHE A 1 350 ? -20.177 -12.899 22.155 1.00 92.19 350 PHE A N 1
ATOM 2726 C CA . PHE A 1 350 ? -19.142 -13.386 21.255 1.00 92.19 350 PHE A CA 1
ATOM 2727 C C . PHE A 1 350 ? -17.772 -12.899 21.703 1.00 92.19 350 PHE A C 1
ATOM 2729 O O . PHE A 1 350 ? -17.611 -11.727 22.045 1.00 92.19 350 PHE A O 1
ATOM 2736 N N . ILE A 1 351 ? -16.798 -13.804 21.657 1.00 89.25 351 ILE A N 1
ATOM 2737 C CA . ILE A 1 351 ? -15.379 -13.513 21.856 1.00 89.25 351 ILE A CA 1
ATOM 2738 C C . ILE A 1 351 ? -14.644 -13.802 20.553 1.00 89.25 351 ILE A C 1
ATOM 2740 O O . ILE A 1 351 ? -14.793 -14.884 19.982 1.00 89.25 351 ILE A O 1
ATOM 2744 N N . GLY A 1 352 ? -13.840 -12.840 20.114 1.00 86.50 352 GLY A N 1
ATOM 2745 C CA . GLY A 1 352 ? -12.865 -12.999 19.045 1.00 86.50 352 GLY A CA 1
ATOM 2746 C C . GLY A 1 352 ? -11.433 -13.097 19.566 1.00 86.50 352 GLY A C 1
ATOM 2747 O O . GLY A 1 352 ? -11.127 -12.729 20.698 1.00 86.50 352 GLY A O 1
ATOM 2748 N N . GLY A 1 353 ? -10.571 -13.589 18.691 1.00 82.50 353 GLY A N 1
ATOM 2749 C CA . GLY A 1 353 ? -9.137 -13.832 18.832 1.00 82.50 353 GLY A CA 1
ATOM 2750 C C . GLY A 1 353 ? -8.720 -14.589 17.573 1.00 82.50 353 GLY A C 1
ATOM 2751 O O . GLY A 1 353 ? -9.337 -14.388 16.528 1.00 82.50 353 GLY A O 1
ATOM 2752 N N . VAL A 1 354 ? -7.819 -15.567 17.660 1.00 80.06 354 VAL A N 1
ATOM 2753 C CA . VAL A 1 354 ? -7.562 -16.471 16.515 1.00 80.06 354 VAL A CA 1
ATOM 2754 C C . VAL A 1 354 ? -8.843 -17.183 16.042 1.00 80.06 354 VAL A C 1
ATOM 2756 O O . VAL A 1 354 ? -9.041 -17.390 14.849 1.00 80.06 354 VAL A O 1
ATOM 2759 N N . ALA A 1 355 ? -9.760 -17.513 16.958 1.00 81.88 355 ALA A N 1
ATOM 2760 C CA . ALA A 1 355 ? -11.034 -18.159 16.645 1.00 81.88 355 ALA A CA 1
ATOM 2761 C C . ALA A 1 355 ? -12.228 -17.389 17.220 1.00 81.88 355 ALA A C 1
ATOM 2763 O O . ALA A 1 355 ? -12.151 -16.840 18.320 1.00 81.88 355 ALA A O 1
ATOM 2764 N N . LEU A 1 356 ? -13.358 -17.430 16.510 1.00 86.69 356 LEU A N 1
ATOM 2765 C CA . LEU A 1 356 ? -14.626 -16.878 16.976 1.00 86.69 356 LEU A CA 1
ATOM 2766 C C . LEU A 1 356 ? -15.335 -17.863 17.908 1.00 86.69 356 LEU A C 1
ATOM 2768 O O . LEU A 1 356 ? -15.543 -19.033 17.570 1.00 86.69 356 LEU A O 1
ATOM 2772 N N . ARG A 1 357 ? -15.754 -17.382 19.077 1.00 86.31 357 ARG A N 1
ATOM 2773 C CA . ARG A 1 357 ? -16.466 -18.162 20.091 1.00 86.31 357 ARG A CA 1
ATOM 2774 C C . ARG A 1 357 ? -17.766 -17.478 20.490 1.00 86.31 357 ARG A C 1
ATOM 2776 O O . ARG A 1 357 ? -17.821 -16.256 20.560 1.00 86.31 357 ARG A O 1
ATOM 2783 N N . LYS A 1 358 ? -18.792 -18.270 20.801 1.00 89.19 358 LYS A N 1
ATOM 2784 C CA . LYS A 1 358 ? -20.114 -17.798 21.239 1.00 89.19 358 LYS A CA 1
ATOM 2785 C C . LYS A 1 358 ? -20.484 -18.410 22.588 1.00 89.19 358 LYS A C 1
ATOM 2787 O O . LYS A 1 358 ? -20.152 -19.561 22.864 1.00 89.19 358 LYS A O 1
ATOM 2792 N N . THR A 1 359 ? -21.197 -17.654 23.413 1.00 89.12 359 THR A N 1
ATOM 2793 C CA . THR A 1 359 ? -21.926 -18.157 24.581 1.00 89.12 359 THR A CA 1
ATOM 2794 C C . THR A 1 359 ? -23.421 -17.898 24.414 1.00 89.12 359 THR A C 1
ATOM 2796 O O . THR A 1 359 ? -23.827 -16.954 23.741 1.00 89.12 359 THR A O 1
ATOM 2799 N N . THR A 1 360 ? -24.237 -18.757 25.018 1.00 91.75 360 THR A N 1
ATOM 2800 C CA . THR A 1 360 ? -25.697 -18.601 25.159 1.00 91.75 360 THR A CA 1
ATOM 2801 C C . THR A 1 360 ? -26.147 -18.833 26.605 1.00 91.75 360 THR A C 1
ATOM 2803 O O . THR A 1 360 ? -27.343 -18.930 26.886 1.00 91.75 360 THR A O 1
ATOM 2806 N N . ASN A 1 361 ? -25.190 -18.949 27.535 1.00 91.25 361 ASN A N 1
ATOM 2807 C CA . ASN A 1 361 ? -25.413 -19.286 28.939 1.00 91.25 361 ASN A CA 1
ATOM 2808 C C . ASN A 1 361 ? -24.692 -18.321 29.889 1.00 91.25 361 ASN A C 1
ATOM 2810 O O . ASN A 1 361 ? -24.147 -18.739 30.915 1.00 91.25 361 ASN A O 1
ATOM 2814 N N . TYR A 1 362 ? -24.734 -17.031 29.547 1.00 91.12 362 TYR A N 1
ATOM 2815 C CA . TYR A 1 362 ? -24.184 -15.940 30.353 1.00 91.12 362 TYR A CA 1
ATOM 2816 C C . TYR A 1 362 ? -22.666 -16.044 30.561 1.00 91.12 362 TYR A C 1
ATOM 2818 O O . TYR A 1 362 ? -22.170 -15.809 31.653 1.00 91.12 362 TYR A O 1
ATOM 2826 N N . GLY A 1 363 ? -21.917 -16.495 29.552 1.00 86.94 363 GLY A N 1
ATOM 2827 C CA . GLY A 1 363 ? -20.458 -16.609 29.638 1.00 86.94 363 GLY A CA 1
ATOM 2828 C C . GLY A 1 363 ? -19.949 -17.814 30.426 1.00 86.94 363 GLY A C 1
ATOM 2829 O O . GLY A 1 363 ? -18.756 -18.078 30.397 1.00 86.94 363 GLY A O 1
ATOM 2830 N N . ARG A 1 364 ? -20.808 -18.623 31.063 1.00 85.50 364 ARG A N 1
ATOM 2831 C CA . ARG A 1 364 ? -20.355 -19.817 31.808 1.00 85.50 364 ARG A CA 1
ATOM 2832 C C . ARG A 1 364 ? -19.496 -20.748 30.956 1.00 85.50 364 ARG A C 1
ATOM 2834 O O . ARG A 1 364 ? -18.520 -21.298 31.461 1.00 85.50 364 ARG A O 1
ATOM 2841 N N . THR A 1 365 ? -19.864 -20.909 29.685 1.00 83.69 365 THR A N 1
ATOM 2842 C CA . THR A 1 365 ? -19.061 -21.615 28.683 1.00 83.69 365 THR A CA 1
ATOM 2843 C C . THR A 1 365 ? -19.121 -20.921 27.331 1.00 83.69 365 THR A C 1
ATOM 2845 O O . THR A 1 365 ? -20.181 -20.435 26.926 1.00 83.69 365 THR A O 1
ATOM 2848 N N . PHE A 1 366 ? -18.017 -20.992 26.593 1.00 82.94 366 PHE A N 1
ATOM 2849 C CA . PHE A 1 366 ? -17.928 -20.577 25.196 1.00 82.94 366 PHE A CA 1
ATOM 2850 C C . PHE A 1 366 ? -17.698 -21.788 24.283 1.00 82.94 366 PHE A C 1
ATOM 2852 O O . PHE A 1 366 ? -16.876 -22.654 24.584 1.00 82.94 366 PHE A O 1
ATOM 2859 N N . PHE A 1 367 ? -18.427 -21.851 23.171 1.00 80.19 367 PHE A N 1
ATOM 2860 C CA . PHE A 1 367 ? -18.315 -22.884 22.136 1.00 80.19 367 PHE A CA 1
ATOM 2861 C C . PHE A 1 367 ? -17.883 -22.264 20.800 1.00 80.19 367 PHE A C 1
ATOM 2863 O O . PHE A 1 367 ? -17.836 -21.040 20.673 1.00 80.19 367 PHE A O 1
ATOM 2870 N N . SER A 1 368 ? -17.508 -23.091 19.814 1.00 74.62 368 SER A N 1
ATOM 2871 C CA . SER A 1 368 ? -17.135 -22.580 18.484 1.00 74.62 368 SER A CA 1
ATOM 2872 C C . SER A 1 368 ? -18.285 -21.766 17.889 1.00 74.62 368 SER A C 1
ATOM 2874 O O . SER A 1 368 ? -19.403 -22.268 17.801 1.00 74.62 368 SER A O 1
ATOM 2876 N N . GLY A 1 369 ? -18.011 -20.518 17.508 1.00 61.81 369 GLY A N 1
ATOM 2877 C CA . GLY A 1 369 ? -18.970 -19.617 16.859 1.00 61.81 369 GLY A CA 1
ATOM 2878 C C . GLY A 1 369 ? -19.008 -19.768 15.335 1.00 61.81 369 GLY A C 1
ATOM 2879 O O . GLY A 1 369 ? -19.629 -18.960 14.650 1.00 61.81 369 GLY A O 1
ATOM 2880 N N . THR A 1 370 ? -18.310 -20.766 14.794 1.00 61.59 370 THR A N 1
ATOM 2881 C CA . THR A 1 370 ? -18.295 -21.085 13.366 1.00 61.59 370 THR A CA 1
ATOM 2882 C C . THR A 1 370 ? -19.446 -22.042 13.051 1.00 61.59 370 THR A C 1
ATOM 2884 O O . THR A 1 370 ? -19.527 -23.120 13.644 1.00 61.59 370 THR A O 1
ATOM 2887 N N . GLY A 1 371 ? -20.325 -21.653 12.128 1.00 54.56 371 GLY A N 1
ATOM 2888 C CA . GLY A 1 371 ? -21.318 -22.543 11.522 1.00 54.56 371 GLY A CA 1
ATOM 2889 C C . GLY A 1 371 ? -20.687 -23.661 10.686 1.00 54.56 371 GLY A C 1
ATOM 2890 O O . GLY A 1 371 ? -19.518 -24.000 10.847 1.00 54.56 371 GLY A O 1
ATOM 2891 N N . THR A 1 372 ? -21.452 -24.229 9.753 1.00 45.84 372 THR A N 1
ATOM 2892 C CA . THR A 1 372 ? -20.948 -25.264 8.829 1.00 45.84 372 THR A CA 1
ATOM 2893 C C . THR A 1 372 ? -19.966 -24.732 7.778 1.00 45.84 372 THR A C 1
ATOM 2895 O O . THR A 1 372 ? -19.241 -25.528 7.191 1.00 45.84 372 THR A O 1
ATOM 2898 N N . GLU A 1 373 ? -19.925 -23.414 7.554 1.00 50.56 373 GLU A N 1
ATOM 2899 C CA . GLU A 1 373 ? -19.021 -22.753 6.603 1.00 50.56 373 GLU A CA 1
ATOM 2900 C C . GLU A 1 373 ? -17.754 -22.218 7.298 1.00 50.56 373 GLU A C 1
ATOM 2902 O O . GLU A 1 373 ? -17.864 -21.566 8.346 1.00 50.56 373 GLU A O 1
ATOM 2907 N N . PRO A 1 374 ? -16.551 -22.447 6.737 1.00 59.69 374 PRO A N 1
ATOM 2908 C CA . PRO A 1 374 ? -15.312 -21.923 7.295 1.00 59.69 374 PRO A CA 1
ATOM 2909 C C . PRO A 1 374 ? -15.221 -20.405 7.086 1.00 59.69 374 PRO A C 1
ATOM 2911 O O . PRO A 1 374 ? -15.116 -19.917 5.963 1.00 59.69 374 PRO A O 1
ATOM 2914 N N . ILE A 1 375 ? -15.227 -19.653 8.185 1.00 74.62 375 ILE A N 1
ATOM 2915 C CA . ILE A 1 375 ? -14.820 -18.241 8.220 1.00 74.62 375 ILE A CA 1
ATOM 2916 C C . ILE A 1 375 ? -13.327 -18.144 8.568 1.00 74.62 375 ILE A C 1
ATOM 2918 O O . ILE A 1 375 ? -12.802 -19.018 9.256 1.00 74.62 375 ILE A O 1
ATOM 2922 N N . TYR A 1 376 ? -12.641 -17.112 8.066 1.00 77.12 376 TYR A N 1
ATOM 2923 C CA . TYR A 1 376 ? -11.193 -16.905 8.265 1.00 77.12 376 TYR A CA 1
ATOM 2924 C C . TYR A 1 376 ? -10.826 -16.700 9.753 1.00 77.12 376 TYR A C 1
ATOM 2926 O O . TYR A 1 376 ? -11.710 -16.460 10.574 1.00 77.12 376 TYR A O 1
ATOM 2934 N N . TYR A 1 377 ? -9.541 -16.794 10.107 1.00 80.81 377 TYR A N 1
ATOM 2935 C CA . TYR A 1 377 ? -9.036 -16.618 11.480 1.00 80.81 377 TYR A CA 1
ATOM 2936 C C . TYR A 1 377 ? -8.742 -15.142 11.811 1.00 80.81 377 TYR A C 1
ATOM 2938 O O . TYR A 1 377 ? -8.889 -14.274 10.953 1.00 80.81 377 TYR A O 1
ATOM 2946 N N . ASP A 1 378 ? -8.339 -14.864 13.053 1.00 82.12 378 ASP A N 1
ATOM 2947 C CA . ASP A 1 378 ? -7.821 -13.562 13.513 1.00 82.12 378 ASP A CA 1
ATOM 2948 C C . ASP A 1 378 ? -8.852 -12.429 13.560 1.00 82.12 378 ASP A C 1
ATOM 2950 O O . ASP A 1 378 ? -8.804 -11.441 12.831 1.00 82.12 378 ASP A O 1
ATOM 2954 N N . PHE A 1 379 ? -9.819 -12.586 14.458 1.00 88.00 379 PHE A N 1
ATOM 2955 C CA . PHE A 1 379 ? -10.962 -11.701 14.611 1.00 88.00 379 PHE A CA 1
ATOM 2956 C C . PHE A 1 379 ? -10.677 -10.460 15.460 1.00 88.00 379 PHE A C 1
ATOM 2958 O O . PHE A 1 379 ? -10.181 -10.538 16.587 1.00 88.00 379 PHE A O 1
ATOM 2965 N N . HIS A 1 380 ? -11.100 -9.310 14.941 1.00 88.88 380 HIS A N 1
ATOM 2966 C CA . HIS A 1 380 ? -10.689 -7.990 15.419 1.00 88.88 380 HIS A CA 1
ATOM 2967 C C . HIS A 1 380 ? -11.803 -7.167 16.052 1.00 88.88 380 HIS A C 1
ATOM 2969 O O . HIS A 1 380 ? -11.541 -6.411 16.987 1.00 88.88 380 HIS A O 1
ATOM 2975 N N . ASP A 1 381 ? -13.025 -7.293 15.537 1.00 93.75 381 ASP A N 1
ATOM 2976 C CA . ASP A 1 381 ? -14.218 -6.635 16.066 1.00 93.75 381 ASP A CA 1
ATOM 2977 C C . ASP A 1 381 ? -15.486 -7.293 15.499 1.00 93.75 381 ASP A C 1
ATOM 2979 O O . ASP A 1 381 ? -15.452 -8.052 14.523 1.00 93.75 381 ASP A O 1
ATOM 2983 N N . MET A 1 382 ? -16.615 -6.976 16.116 1.00 94.75 382 MET A N 1
ATOM 2984 C CA . MET A 1 382 ? -17.949 -7.401 15.712 1.00 94.75 382 MET A CA 1
ATOM 2985 C C . MET A 1 382 ? -18.951 -6.328 16.110 1.00 94.75 382 MET A C 1
ATOM 2987 O O . MET A 1 382 ? -18.750 -5.632 17.103 1.00 94.75 382 MET A O 1
ATOM 2991 N N . ASP A 1 383 ? -20.066 -6.212 15.406 1.00 95.88 383 ASP A N 1
ATOM 2992 C CA . ASP A 1 383 ? -21.166 -5.361 15.851 1.00 95.88 383 ASP A CA 1
ATOM 2993 C C . ASP A 1 383 ? -22.510 -6.010 15.512 1.00 95.88 383 ASP A C 1
ATOM 2995 O O . ASP A 1 383 ? -22.623 -6.800 14.568 1.00 95.88 383 ASP A O 1
ATOM 2999 N N . PHE A 1 384 ? -23.512 -5.711 16.335 1.00 95.06 384 PHE A N 1
ATOM 3000 C CA . PHE A 1 384 ? -24.890 -6.150 16.139 1.00 95.06 384 PHE A CA 1
ATOM 3001 C C . PHE A 1 384 ? -25.656 -5.063 15.397 1.00 95.06 384 PHE A C 1
ATOM 3003 O O . PHE A 1 384 ? -25.467 -3.881 15.685 1.00 95.06 384 PHE A O 1
ATOM 3010 N N . ASN A 1 385 ? -26.542 -5.452 14.481 1.00 94.00 385 ASN A N 1
ATOM 3011 C CA . ASN A 1 385 ? -27.475 -4.500 13.900 1.00 94.00 385 ASN A CA 1
ATOM 3012 C C . ASN A 1 385 ? -28.395 -3.969 15.026 1.00 94.00 385 ASN A C 1
ATOM 3014 O O . ASN A 1 385 ? -29.070 -4.773 15.681 1.00 94.00 385 ASN A O 1
ATOM 3018 N N . PRO A 1 386 ? -28.462 -2.640 15.254 1.00 90.94 386 PRO A N 1
ATOM 3019 C CA . PRO A 1 386 ? -29.264 -2.050 16.328 1.00 90.94 386 PRO A CA 1
ATOM 3020 C C . PRO A 1 386 ? -30.765 -2.331 16.194 1.00 90.94 386 PRO A C 1
ATOM 3022 O O . PRO A 1 386 ? -31.488 -2.321 17.188 1.00 90.94 386 PRO A O 1
ATOM 3025 N N . ASN A 1 387 ? -31.237 -2.623 14.981 1.00 90.75 387 ASN A N 1
ATOM 3026 C CA . ASN A 1 387 ? -32.638 -2.908 14.687 1.00 90.75 387 ASN A CA 1
ATOM 3027 C C . ASN A 1 387 ? -32.952 -4.412 14.613 1.00 90.75 387 ASN A C 1
ATOM 3029 O O . ASN A 1 387 ? -34.122 -4.783 14.507 1.00 90.75 387 ASN A O 1
ATOM 3033 N N . ASN A 1 388 ? -31.935 -5.282 14.625 1.00 91.31 388 ASN A N 1
ATOM 3034 C CA . ASN A 1 388 ? -32.098 -6.731 14.516 1.00 91.31 388 ASN A CA 1
ATOM 3035 C C . ASN A 1 388 ? -30.888 -7.481 15.100 1.00 91.31 388 ASN A C 1
ATOM 3037 O O . ASN A 1 388 ? -29.889 -7.677 14.415 1.00 91.31 388 ASN A O 1
ATOM 3041 N N . SER A 1 389 ? -30.990 -7.984 16.332 1.00 87.06 389 SER A N 1
ATOM 3042 C CA . SER A 1 389 ? -29.886 -8.690 17.002 1.00 87.06 389 SER A CA 1
ATOM 3043 C C . SER A 1 389 ? -29.508 -10.044 16.385 1.00 87.06 389 SER A C 1
ATOM 3045 O O . SER A 1 389 ? -28.458 -10.585 16.730 1.00 87.06 389 SER A O 1
ATOM 3047 N N . ASP A 1 390 ? -30.314 -10.589 15.467 1.00 89.38 390 ASP A N 1
ATOM 3048 C CA . ASP A 1 390 ? -29.922 -11.765 14.680 1.00 89.38 390 ASP A CA 1
ATOM 3049 C C . ASP A 1 390 ? -28.962 -11.406 13.540 1.00 89.38 390 ASP A C 1
ATOM 3051 O O . ASP A 1 390 ? -28.242 -12.272 13.035 1.00 89.38 390 ASP A O 1
ATOM 3055 N N . GLU A 1 391 ? -28.931 -10.142 13.123 1.00 93.75 391 GLU A N 1
ATOM 3056 C CA . GLU A 1 391 ? -28.007 -9.664 12.111 1.00 93.75 391 GLU A CA 1
ATOM 3057 C C . GLU A 1 391 ? -26.733 -9.120 12.754 1.00 93.75 391 GLU A C 1
ATOM 3059 O O . GLU A 1 391 ? -26.751 -8.182 13.552 1.00 93.75 391 GLU A O 1
ATOM 3064 N N . VAL A 1 392 ? -25.602 -9.712 12.382 1.00 94.19 392 VAL A N 1
ATOM 3065 C CA . VAL A 1 392 ? -24.290 -9.361 12.921 1.00 94.19 392 VAL A CA 1
ATOM 3066 C C . VAL A 1 392 ? -23.246 -9.318 11.822 1.00 94.19 392 VAL A C 1
ATOM 3068 O O . VAL A 1 392 ? -23.293 -10.099 10.867 1.00 94.19 392 VAL A O 1
ATOM 3071 N N . VAL A 1 393 ? -22.275 -8.425 11.980 1.00 95.06 393 VAL A N 1
ATOM 3072 C CA . VAL A 1 393 ? -21.094 -8.356 11.119 1.00 95.06 393 VAL A CA 1
ATOM 3073 C C . VAL A 1 393 ? -19.860 -8.526 11.984 1.00 95.06 393 VAL A C 1
ATOM 3075 O O . VAL A 1 393 ? -19.746 -7.913 13.043 1.00 95.06 393 VAL A O 1
ATOM 3078 N N . VAL A 1 394 ? -18.941 -9.368 11.525 1.00 93.38 394 VAL A N 1
ATOM 3079 C CA . VAL A 1 394 ? -17.650 -9.620 12.160 1.00 93.38 394 VAL A CA 1
ATOM 3080 C C . VAL A 1 394 ? -16.533 -9.366 11.154 1.00 93.38 394 VAL A C 1
ATOM 3082 O O . VAL A 1 394 ? -16.700 -9.601 9.953 1.00 93.38 394 VAL A O 1
ATOM 3085 N N . VAL A 1 395 ? -15.400 -8.872 11.646 1.00 91.50 395 VAL A N 1
ATOM 3086 C CA . VAL A 1 395 ? -14.229 -8.543 10.831 1.00 91.50 395 VAL A CA 1
ATOM 3087 C C . VAL A 1 395 ? -12.971 -9.244 11.337 1.00 91.50 395 VAL A C 1
ATOM 3089 O O . VAL A 1 395 ? -12.774 -9.403 12.546 1.00 91.50 395 VAL A O 1
ATOM 3092 N N . ASN A 1 396 ? -12.133 -9.688 10.402 1.00 87.12 396 ASN A N 1
ATOM 3093 C CA . ASN A 1 396 ? -10.891 -10.416 10.662 1.00 87.12 396 ASN A CA 1
ATOM 3094 C C . ASN A 1 396 ? -9.839 -10.160 9.558 1.00 87.12 396 ASN A C 1
ATOM 3096 O O . ASN A 1 396 ? -10.059 -9.316 8.685 1.00 87.12 396 ASN A O 1
ATOM 3100 N N . ASP A 1 397 ? -8.711 -10.877 9.576 1.00 82.50 397 ASP A N 1
ATOM 3101 C CA . ASP A 1 397 ? -7.635 -10.723 8.575 1.00 82.50 397 ASP A CA 1
ATOM 3102 C C . ASP A 1 397 ? -8.027 -11.198 7.163 1.00 82.50 397 ASP A C 1
ATOM 3104 O O . ASP A 1 397 ? -7.452 -10.764 6.166 1.00 82.50 397 ASP A O 1
ATOM 3108 N N . GLY A 1 398 ? -9.071 -12.023 7.051 1.00 78.69 398 GLY A N 1
ATOM 3109 C CA . GLY A 1 398 ? -9.645 -12.473 5.781 1.00 78.69 398 GLY A CA 1
ATOM 3110 C C . GLY A 1 398 ? -10.768 -11.585 5.238 1.00 78.69 398 GLY A C 1
ATOM 3111 O O . GLY A 1 398 ? -11.207 -11.805 4.103 1.00 78.69 398 GLY A O 1
ATOM 3112 N N . GLY A 1 399 ? -11.230 -10.611 6.027 1.00 84.62 399 GLY A N 1
ATOM 3113 C CA . GLY A 1 399 ? -12.185 -9.573 5.657 1.00 84.62 399 GLY A CA 1
ATOM 3114 C C . GLY A 1 399 ? -13.480 -9.563 6.465 1.00 84.62 399 GLY A C 1
ATOM 3115 O O . GLY A 1 399 ? -13.463 -9.747 7.680 1.00 84.62 399 GLY A O 1
ATOM 3116 N N . ILE A 1 400 ? -14.599 -9.256 5.802 1.00 89.56 400 ILE A N 1
ATOM 3117 C CA . ILE A 1 400 ? -15.888 -8.970 6.438 1.00 89.56 400 ILE A CA 1
ATOM 3118 C C . ILE A 1 400 ? -16.833 -10.146 6.230 1.00 89.56 400 ILE A C 1
ATOM 3120 O O . ILE A 1 400 ? -17.019 -10.634 5.110 1.00 89.56 400 ILE A O 1
ATOM 3124 N N . PHE A 1 401 ? -17.471 -10.572 7.311 1.00 90.06 401 PHE A N 1
ATOM 3125 C CA . PHE A 1 401 ? -18.437 -11.658 7.304 1.00 90.06 401 PHE A CA 1
ATOM 3126 C C . PHE A 1 401 ? -19.725 -11.197 7.964 1.00 90.06 401 PHE A C 1
ATOM 3128 O O . PHE A 1 401 ? -19.707 -10.533 9.000 1.00 90.06 401 PHE A O 1
ATOM 3135 N N . LYS A 1 402 ? -20.853 -11.572 7.369 1.00 92.06 402 LYS A N 1
ATOM 3136 C CA . LYS A 1 402 ? -22.188 -11.235 7.858 1.00 92.06 402 LYS A CA 1
ATOM 3137 C C . LYS A 1 402 ? -22.953 -12.501 8.206 1.00 92.06 402 LYS A C 1
ATOM 3139 O O . LYS A 1 402 ? -22.873 -13.501 7.497 1.00 92.06 402 LYS A O 1
ATOM 3144 N N . SER A 1 403 ? -23.721 -12.441 9.282 1.00 92.50 403 SER A N 1
ATOM 3145 C CA . SER A 1 403 ? -24.698 -13.454 9.659 1.00 92.50 403 SER A CA 1
ATOM 3146 C C . SER A 1 403 ? -26.055 -12.791 9.843 1.00 92.50 403 SER A C 1
ATOM 3148 O O . SER A 1 403 ? -26.130 -11.661 10.310 1.00 92.50 403 SER A O 1
ATOM 3150 N N . THR A 1 404 ? -27.122 -13.488 9.464 1.00 93.25 404 THR A N 1
ATOM 3151 C CA . THR A 1 404 ? -28.520 -13.058 9.650 1.00 93.25 404 THR A CA 1
ATOM 3152 C C . THR A 1 404 ? -29.279 -13.962 10.621 1.00 93.25 404 THR A C 1
ATOM 3154 O O . THR A 1 404 ? -30.503 -13.905 10.699 1.00 93.25 404 THR A O 1
ATOM 3157 N N . ASN A 1 405 ? -28.565 -14.850 11.315 1.00 90.50 405 ASN A N 1
ATOM 3158 C CA . ASN A 1 405 ? -29.128 -15.832 12.235 1.00 90.50 405 ASN A CA 1
ATOM 3159 C C . ASN A 1 405 ? -28.279 -15.969 13.508 1.00 90.50 405 ASN A C 1
ATOM 3161 O O . ASN A 1 405 ? -28.018 -17.081 13.978 1.00 90.50 405 ASN A O 1
ATOM 3165 N N . ASN A 1 406 ? -27.837 -14.829 14.044 1.00 87.31 406 ASN A N 1
ATOM 3166 C CA . ASN A 1 406 ? -27.104 -14.691 15.299 1.00 87.31 406 ASN A CA 1
ATOM 3167 C C . ASN A 1 406 ? -25.798 -15.505 15.305 1.00 87.31 406 ASN A C 1
ATOM 3169 O O . ASN A 1 406 ? -25.517 -16.272 16.229 1.00 87.31 406 ASN A O 1
ATOM 3173 N N . GLY A 1 407 ? -25.017 -15.405 14.229 1.00 87.06 407 GLY A N 1
ATOM 3174 C CA . GLY A 1 407 ? -23.709 -16.050 14.102 1.00 87.06 407 GLY A CA 1
ATOM 3175 C C . GLY A 1 407 ? -23.743 -17.571 13.941 1.00 87.06 407 GLY A C 1
ATOM 3176 O O . GLY A 1 407 ? -22.709 -18.211 14.111 1.00 87.06 407 GLY A O 1
ATOM 3177 N N . ASN A 1 408 ? -24.902 -18.168 13.632 1.00 85.31 408 ASN A N 1
ATOM 3178 C CA . ASN A 1 408 ? -24.994 -19.609 13.374 1.00 85.31 408 ASN A CA 1
ATOM 3179 C C . ASN A 1 408 ? -24.489 -19.976 11.970 1.00 85.31 408 ASN A C 1
ATOM 3181 O O . ASN A 1 408 ? -23.914 -21.043 11.803 1.00 85.31 408 ASN A O 1
ATOM 3185 N N . ASN A 1 409 ? -24.691 -19.106 10.976 1.00 87.38 409 ASN A N 1
ATOM 3186 C CA . ASN A 1 409 ? -24.145 -19.214 9.620 1.00 87.38 409 ASN A CA 1
ATOM 3187 C C . ASN A 1 409 ? -23.560 -17.872 9.185 1.00 87.38 409 ASN A C 1
ATOM 3189 O O . ASN A 1 409 ? -24.090 -16.823 9.552 1.00 87.38 409 ASN A O 1
ATOM 3193 N N . TRP A 1 410 ? -22.520 -17.913 8.357 1.00 88.12 410 TRP A N 1
ATOM 3194 C CA . TRP A 1 410 ? -21.794 -16.731 7.905 1.00 88.12 410 TRP A CA 1
ATOM 3195 C C . TRP A 1 410 ? -21.674 -16.717 6.387 1.00 88.12 410 TRP A C 1
ATOM 3197 O O . TRP A 1 410 ? -21.492 -17.760 5.764 1.00 88.12 410 TRP A O 1
ATOM 3207 N N . VAL A 1 411 ? -21.748 -15.525 5.806 1.00 87.81 411 VAL A N 1
ATOM 3208 C CA . VAL A 1 411 ? -21.468 -15.277 4.391 1.00 87.81 411 VAL A CA 1
ATOM 3209 C C . VAL A 1 411 ? -20.402 -14.199 4.269 1.00 87.81 411 VAL A C 1
ATOM 3211 O O . VAL A 1 411 ? -20.350 -13.276 5.087 1.00 87.81 411 VAL A O 1
ATOM 3214 N N . TYR A 1 412 ? -19.560 -14.298 3.241 1.00 86.00 412 TYR A N 1
ATOM 3215 C CA . TYR A 1 412 ? -18.673 -13.200 2.872 1.00 86.00 412 TYR A CA 1
ATOM 3216 C C . TYR A 1 412 ? -19.504 -11.949 2.584 1.00 86.00 412 TYR A C 1
ATOM 3218 O O . TYR A 1 412 ? -20.457 -11.998 1.807 1.00 86.00 412 TYR A O 1
ATOM 3226 N N . PHE A 1 413 ? -19.124 -10.835 3.204 1.00 87.00 413 PHE A N 1
ATOM 3227 C CA . PHE A 1 413 ? -19.750 -9.525 3.025 1.00 87.00 413 PHE A CA 1
ATOM 3228 C C . PHE A 1 413 ? -18.806 -8.549 2.301 1.00 87.00 413 PHE A C 1
ATOM 3230 O O . PHE A 1 413 ? -18.777 -7.343 2.540 1.00 87.00 413 PHE A O 1
ATOM 3237 N N . ASN A 1 414 ? -18.017 -9.126 1.393 1.00 71.12 414 ASN A N 1
ATOM 3238 C CA . ASN A 1 414 ? -16.923 -8.512 0.642 1.00 71.12 414 ASN A CA 1
ATOM 3239 C C . ASN A 1 414 ? -17.225 -8.489 -0.860 1.00 71.12 414 ASN A C 1
ATOM 3241 O O . ASN A 1 414 ? -16.324 -8.641 -1.674 1.00 71.12 414 ASN A O 1
ATOM 3245 N N . ASN A 1 415 ? -18.497 -8.412 -1.242 1.00 59.41 415 ASN A N 1
ATOM 3246 C CA . ASN A 1 415 ? -18.993 -8.823 -2.559 1.00 59.41 415 ASN A CA 1
ATOM 3247 C C . ASN A 1 415 ? -18.520 -7.921 -3.718 1.00 59.41 415 ASN A C 1
ATOM 3249 O O . ASN A 1 415 ? -19.076 -7.999 -4.813 1.00 59.41 415 ASN A O 1
ATOM 3253 N N . THR A 1 416 ? -17.566 -7.022 -3.480 1.00 56.53 416 THR A N 1
ATOM 3254 C CA . THR A 1 416 ? -17.155 -5.989 -4.412 1.00 56.53 416 THR A CA 1
ATOM 3255 C C . THR A 1 416 ? -15.633 -5.843 -4.449 1.00 56.53 416 THR A C 1
ATOM 3257 O O . THR A 1 416 ? -14.968 -5.790 -3.417 1.00 56.53 416 THR A O 1
ATOM 3260 N N . ASP A 1 417 ? -15.090 -5.657 -5.655 1.00 62.81 417 ASP A N 1
ATOM 3261 C CA . ASP A 1 417 ? -13.691 -5.264 -5.920 1.00 62.81 417 ASP A CA 1
ATOM 3262 C C . ASP A 1 417 ? -13.362 -3.839 -5.419 1.00 62.81 417 ASP A C 1
ATOM 3264 O O . ASP A 1 417 ? -12.351 -3.244 -5.790 1.00 62.81 417 ASP A O 1
ATOM 3268 N N . GLN A 1 418 ? -14.248 -3.252 -4.610 1.00 69.88 418 GLN A N 1
ATOM 3269 C CA . GLN A 1 418 ? -14.236 -1.845 -4.230 1.00 69.88 418 GLN A CA 1
ATOM 3270 C C . GLN A 1 418 ? -13.328 -1.557 -3.036 1.00 69.88 418 GLN A C 1
ATOM 3272 O O . GLN A 1 418 ? -12.931 -0.406 -2.891 1.00 69.88 418 GLN A O 1
ATOM 3277 N N . ILE A 1 419 ? -13.016 -2.540 -2.177 1.00 78.69 419 ILE A N 1
ATOM 3278 C CA . ILE A 1 419 ? -12.249 -2.303 -0.943 1.00 78.69 419 ILE A CA 1
ATOM 3279 C C . ILE A 1 419 ? -10.767 -2.636 -1.159 1.00 78.69 419 ILE A C 1
ATOM 3281 O O . ILE A 1 419 ? -10.399 -3.809 -1.193 1.00 78.69 419 ILE A O 1
ATOM 3285 N N . PRO A 1 420 ? -9.865 -1.643 -1.207 1.00 79.88 420 PRO A N 1
ATOM 3286 C CA . PRO A 1 420 ? -8.453 -1.890 -1.448 1.00 79.88 420 PRO A CA 1
ATOM 3287 C C . PRO A 1 420 ? -7.683 -2.070 -0.128 1.00 79.88 420 PRO A C 1
ATOM 3289 O O . PRO A 1 420 ? -6.639 -1.458 0.074 1.00 79.88 420 PRO A O 1
ATOM 3292 N N . PHE A 1 421 ? -8.208 -2.853 0.819 1.00 82.81 421 PHE A N 1
ATOM 3293 C CA . PHE A 1 421 ? -7.593 -3.027 2.143 1.00 82.81 421 PHE A CA 1
ATOM 3294 C C . PHE A 1 421 ? -6.475 -4.059 2.069 1.00 82.81 421 PHE A C 1
ATOM 3296 O O . PHE A 1 421 ? -6.647 -5.185 2.499 1.00 82.81 421 PHE A O 1
ATOM 3303 N N . MET A 1 422 ? -5.326 -3.710 1.507 1.00 83.19 422 MET A N 1
ATOM 3304 C CA . MET A 1 422 ? -4.207 -4.647 1.387 1.00 83.19 422 MET A CA 1
ATOM 3305 C C . MET A 1 422 ? -2.887 -3.899 1.443 1.00 83.19 422 MET A C 1
ATOM 3307 O O . MET A 1 422 ? -2.777 -2.808 0.877 1.00 83.19 422 MET A O 1
ATOM 3311 N N . ASN A 1 423 ? -1.871 -4.482 2.081 1.00 86.44 423 ASN A N 1
ATOM 3312 C CA . ASN A 1 423 ? -0.509 -4.016 1.853 1.00 86.44 423 ASN A CA 1
ATOM 3313 C C . ASN A 1 423 ? 0.019 -4.694 0.593 1.00 86.44 423 ASN A C 1
ATOM 3315 O O . ASN A 1 423 ? -0.046 -5.919 0.473 1.00 86.44 423 ASN A O 1
ATOM 3319 N N . ALA A 1 424 ? 0.549 -3.888 -0.317 1.00 89.06 424 ALA A N 1
ATOM 3320 C CA . ALA A 1 424 ? 1.336 -4.350 -1.447 1.00 89.06 424 ALA A CA 1
ATOM 3321 C C . ALA A 1 424 ? 2.764 -3.827 -1.260 1.00 89.06 424 ALA A C 1
ATOM 3323 O O . ALA A 1 424 ? 2.950 -2.629 -1.054 1.00 89.06 424 ALA A O 1
ATOM 3324 N N . TYR A 1 425 ? 3.757 -4.720 -1.260 1.00 89.94 425 TYR A N 1
ATOM 3325 C CA . TYR A 1 425 ? 5.128 -4.358 -0.867 1.00 89.94 425 TYR A CA 1
ATOM 3326 C C . TYR A 1 425 ? 6.038 -4.052 -2.049 1.00 89.94 425 TYR A C 1
ATOM 3328 O O . TYR A 1 425 ? 6.740 -3.042 -2.041 1.00 89.94 425 TYR A O 1
ATOM 3336 N N . ARG A 1 426 ? 6.076 -4.960 -3.026 1.00 92.44 426 ARG A N 1
ATOM 3337 C CA . ARG A 1 426 ? 6.783 -4.791 -4.293 1.00 92.44 426 ARG A CA 1
ATOM 3338 C C . ARG A 1 426 ? 5.864 -5.188 -5.423 1.00 92.44 426 ARG A C 1
ATOM 3340 O O . ARG A 1 426 ? 5.068 -6.124 -5.279 1.00 92.44 426 ARG A O 1
ATOM 3347 N N . ILE A 1 427 ? 5.990 -4.477 -6.526 1.00 93.75 427 ILE A N 1
ATOM 3348 C CA . ILE A 1 427 ? 5.204 -4.681 -7.731 1.00 93.75 427 ILE A CA 1
ATOM 3349 C C . ILE A 1 427 ? 6.127 -4.903 -8.918 1.00 93.75 427 ILE A C 1
ATOM 3351 O O . ILE A 1 427 ? 7.267 -4.456 -8.946 1.00 93.75 427 ILE A O 1
ATOM 3355 N N . SER A 1 428 ? 5.637 -5.652 -9.895 1.00 93.12 428 SER A N 1
ATOM 3356 C CA . SER A 1 428 ? 6.364 -5.912 -11.131 1.00 93.12 428 SER A CA 1
ATOM 3357 C C . SER A 1 428 ? 5.379 -6.042 -12.282 1.00 93.12 428 SER A C 1
ATOM 3359 O O . SER A 1 428 ? 4.214 -6.399 -12.077 1.00 93.12 428 SER A O 1
ATOM 3361 N N . ASN A 1 429 ? 5.837 -5.753 -13.496 1.00 89.94 429 ASN A N 1
ATOM 3362 C CA . ASN A 1 429 ? 5.027 -5.882 -14.699 1.00 89.94 429 ASN A CA 1
ATOM 3363 C C . ASN A 1 429 ? 5.697 -6.741 -15.780 1.00 89.94 429 ASN A C 1
ATOM 3365 O O . ASN A 1 429 ? 6.918 -6.823 -15.887 1.00 89.94 429 ASN A O 1
ATOM 3369 N N . GLY A 1 430 ? 4.858 -7.374 -16.591 1.00 87.25 430 GLY A N 1
ATOM 3370 C CA . GLY A 1 430 ? 5.230 -8.141 -17.773 1.00 87.25 430 GLY A CA 1
ATOM 3371 C C . GLY A 1 430 ? 3.983 -8.389 -18.612 1.00 87.25 430 GLY A C 1
ATOM 3372 O O . GLY A 1 430 ? 3.261 -7.454 -18.951 1.00 87.25 430 GLY A O 1
ATOM 3373 N N . LEU A 1 431 ? 3.670 -9.658 -18.878 1.00 87.31 431 LEU A N 1
ATOM 3374 C CA . LEU A 1 431 ? 2.397 -10.040 -19.507 1.00 87.31 431 LEU A CA 1
ATOM 3375 C C . LEU A 1 431 ? 1.190 -9.913 -18.557 1.00 87.31 431 LEU A C 1
ATOM 3377 O O . LEU A 1 431 ? 0.046 -9.986 -18.997 1.00 87.31 431 LEU A O 1
ATOM 3381 N N . LYS A 1 432 ? 1.448 -9.756 -17.257 1.00 88.12 432 LYS A N 1
ATOM 3382 C CA . LYS A 1 432 ? 0.487 -9.435 -16.199 1.00 88.12 432 LYS A CA 1
ATOM 3383 C C . LYS A 1 432 ? 1.086 -8.381 -15.271 1.00 88.12 432 LYS A C 1
ATOM 3385 O O . LYS A 1 432 ? 2.287 -8.105 -15.315 1.00 88.12 432 LYS A O 1
ATOM 3390 N N . LEU A 1 433 ? 0.241 -7.811 -14.425 1.00 88.75 433 LEU A N 1
ATOM 3391 C CA . LEU A 1 433 ? 0.653 -7.034 -13.265 1.00 88.75 433 LEU A CA 1
ATOM 3392 C C . LEU A 1 433 ? 0.783 -7.964 -12.061 1.00 88.75 433 LEU A C 1
ATOM 3394 O O . LEU A 1 433 ? -0.064 -8.838 -11.848 1.00 88.75 433 LEU A O 1
ATOM 3398 N N . PHE A 1 434 ? 1.830 -7.759 -11.272 1.00 90.69 434 PHE A N 1
ATOM 3399 C CA . PHE A 1 434 ? 2.152 -8.587 -10.120 1.00 90.69 434 PHE A CA 1
ATOM 3400 C C . PHE A 1 434 ? 2.367 -7.743 -8.874 1.00 90.69 434 PHE A C 1
ATOM 3402 O O . PHE A 1 434 ? 2.959 -6.668 -8.947 1.00 90.69 434 PHE A O 1
ATOM 3409 N N . ALA A 1 435 ? 1.942 -8.266 -7.727 1.00 91.25 435 ALA A N 1
ATOM 3410 C CA . ALA A 1 435 ? 2.206 -7.663 -6.428 1.00 91.25 435 ALA A CA 1
ATOM 3411 C C . ALA A 1 435 ? 2.507 -8.741 -5.385 1.00 91.25 435 ALA A C 1
ATOM 3413 O O . ALA A 1 435 ? 1.790 -9.739 -5.297 1.00 91.25 435 ALA A O 1
ATOM 3414 N N . GLY A 1 436 ? 3.535 -8.520 -4.568 1.00 90.12 436 GLY A N 1
ATOM 3415 C CA . GLY A 1 436 ? 3.662 -9.201 -3.283 1.00 90.12 436 GLY A CA 1
ATOM 3416 C C . GLY A 1 436 ? 2.692 -8.584 -2.279 1.00 90.12 436 GLY A C 1
ATOM 3417 O O . GLY A 1 436 ? 2.719 -7.366 -2.075 1.00 90.12 436 GLY A O 1
ATOM 3418 N N . VAL A 1 437 ? 1.826 -9.407 -1.685 1.00 86.25 437 VAL A N 1
ATOM 3419 C CA . VAL A 1 437 ? 0.730 -8.968 -0.814 1.00 86.25 437 VAL A CA 1
ATOM 3420 C C . VAL A 1 437 ? 0.710 -9.709 0.522 1.00 86.25 437 VAL A C 1
ATOM 3422 O O . VAL A 1 437 ? 1.233 -10.817 0.651 1.00 86.25 437 VAL A O 1
ATOM 3425 N N . THR A 1 438 ? 0.091 -9.091 1.527 1.00 81.62 438 THR A N 1
ATOM 3426 C CA . THR A 1 438 ? -0.097 -9.686 2.862 1.00 81.62 438 THR A CA 1
ATOM 3427 C C . THR A 1 438 ? -0.999 -10.928 2.818 1.00 81.62 438 THR A C 1
ATOM 3429 O O . THR A 1 438 ? -1.994 -10.944 2.089 1.00 81.62 438 THR A O 1
ATOM 3432 N N . ASP A 1 439 ? -0.638 -11.953 3.592 1.00 75.50 439 ASP A N 1
ATOM 3433 C CA . ASP A 1 439 ? -1.298 -13.240 3.877 1.00 75.50 439 ASP A CA 1
ATOM 3434 C C . ASP A 1 439 ? -1.583 -14.165 2.678 1.00 75.50 439 ASP A C 1
ATOM 3436 O O . ASP A 1 439 ? -1.763 -15.374 2.842 1.00 75.50 439 ASP A O 1
ATOM 3440 N N . ARG A 1 440 ? -1.607 -13.629 1.454 1.00 77.69 440 ARG A N 1
ATOM 3441 C CA . ARG A 1 440 ? -2.026 -14.333 0.231 1.00 77.69 440 ARG A CA 1
ATOM 3442 C C . ARG A 1 440 ? -0.910 -14.542 -0.791 1.00 77.69 440 ARG A C 1
ATOM 3444 O O . ARG A 1 440 ? -1.181 -14.916 -1.931 1.00 77.69 440 ARG A O 1
ATOM 3451 N N . GLY A 1 441 ? 0.342 -14.335 -0.397 1.00 85.25 441 GLY A N 1
ATOM 3452 C CA . GLY A 1 441 ? 1.507 -14.534 -1.247 1.00 85.25 441 GLY A CA 1
ATOM 3453 C C . GLY A 1 441 ? 1.578 -13.476 -2.342 1.00 85.25 441 GLY A C 1
ATOM 3454 O O . GLY A 1 441 ? 1.785 -12.295 -2.070 1.00 85.25 441 GLY A O 1
ATOM 3455 N N . PHE A 1 442 ? 1.423 -13.902 -3.592 1.00 88.12 442 PHE A N 1
ATOM 3456 C CA . PHE A 1 442 ? 1.538 -13.035 -4.759 1.00 88.12 442 PHE A CA 1
ATOM 3457 C C . PHE A 1 442 ? 0.232 -12.978 -5.530 1.00 88.12 442 PHE A C 1
ATOM 3459 O O . PHE A 1 442 ? -0.330 -14.011 -5.894 1.00 88.12 442 PHE A O 1
ATOM 3466 N N . ALA A 1 443 ? -0.202 -11.759 -5.825 1.00 87.69 443 ALA A N 1
ATOM 3467 C CA . ALA A 1 443 ? -1.309 -11.488 -6.724 1.00 87.69 443 ALA A CA 1
ATOM 3468 C C . ALA A 1 443 ? -0.788 -11.370 -8.161 1.00 87.69 443 ALA A C 1
ATOM 3470 O O . ALA A 1 443 ? 0.235 -10.719 -8.399 1.00 87.69 443 ALA A O 1
ATOM 3471 N N . ALA A 1 444 ? -1.501 -11.962 -9.115 1.00 87.25 444 ALA A N 1
ATOM 3472 C CA . ALA A 1 444 ? -1.254 -11.809 -10.544 1.00 87.25 444 ALA A CA 1
ATOM 3473 C C . ALA A 1 444 ? -2.538 -11.397 -11.264 1.00 87.25 444 ALA A C 1
ATOM 3475 O O . ALA A 1 444 ? -3.623 -11.892 -10.949 1.00 87.25 444 ALA A O 1
ATOM 3476 N N . ARG A 1 445 ? -2.417 -10.496 -12.244 1.00 81.81 445 ARG A N 1
ATOM 3477 C CA . ARG A 1 445 ? -3.584 -9.886 -12.882 1.00 81.81 445 ARG A CA 1
ATOM 3478 C C . ARG A 1 445 ? -3.365 -9.481 -14.336 1.00 81.81 445 ARG A C 1
ATOM 3480 O O . ARG A 1 445 ? -2.332 -8.910 -14.670 1.00 81.81 445 ARG A O 1
ATOM 3487 N N . THR A 1 446 ? -4.355 -9.746 -15.180 1.00 73.44 446 THR A N 1
ATOM 3488 C CA . THR A 1 446 ? -4.368 -9.427 -16.618 1.00 73.44 446 THR A CA 1
ATOM 3489 C C . THR A 1 446 ? -5.014 -8.084 -16.947 1.00 73.44 446 THR A C 1
ATOM 3491 O O . THR A 1 446 ? -4.548 -7.397 -17.851 1.00 73.44 446 THR A O 1
ATOM 3494 N N . ALA A 1 447 ? -6.081 -7.707 -16.241 1.00 61.97 447 ALA A N 1
ATOM 3495 C CA . ALA A 1 447 ? -6.875 -6.519 -16.554 1.00 61.97 447 ALA A CA 1
ATOM 3496 C C . ALA A 1 447 ? -6.464 -5.258 -15.767 1.00 61.97 447 ALA A C 1
ATOM 3498 O O . ALA A 1 447 ? -5.875 -5.336 -14.691 1.00 61.97 447 ALA A O 1
ATOM 3499 N N . ILE A 1 448 ? -6.854 -4.085 -16.288 1.00 56.38 448 ILE A N 1
ATOM 3500 C CA . ILE A 1 448 ? -6.660 -2.758 -15.667 1.00 56.38 448 ILE A CA 1
ATOM 3501 C C . ILE A 1 448 ? -7.789 -2.415 -14.656 1.00 56.38 448 ILE A C 1
ATOM 3503 O O . ILE A 1 448 ? -7.575 -1.623 -13.748 1.00 56.38 448 ILE A O 1
ATOM 3507 N N . SER A 1 449 ? -8.955 -3.088 -14.665 1.00 49.38 449 SER A N 1
ATOM 3508 C CA . SER A 1 449 ? -10.010 -3.004 -13.605 1.00 49.38 449 SER A CA 1
ATOM 3509 C C . SER A 1 449 ? -10.459 -4.392 -13.058 1.00 49.38 449 SER A C 1
ATOM 3511 O O . SER A 1 449 ? -10.257 -5.392 -13.745 1.00 49.38 449 SER A O 1
ATOM 3513 N N . GLY A 1 450 ? -10.864 -4.497 -11.776 1.00 49.44 450 GLY A N 1
ATOM 3514 C CA . GLY A 1 450 ? -11.320 -5.749 -11.113 1.00 49.44 450 GLY A CA 1
ATOM 3515 C C . GLY A 1 450 ? -10.320 -6.535 -10.228 1.00 49.44 450 GLY A C 1
ATOM 3516 O O . GLY A 1 450 ? -9.150 -6.173 -10.133 1.00 49.44 450 GLY A O 1
ATOM 3517 N N . PHE A 1 451 ? -10.795 -7.610 -9.574 1.00 51.84 451 PHE A N 1
ATOM 3518 C CA . PHE A 1 451 ? -10.025 -8.537 -8.709 1.00 51.84 451 PHE A CA 1
ATOM 3519 C C . PHE A 1 451 ? -8.777 -9.123 -9.398 1.00 51.84 451 PHE A C 1
ATOM 3521 O O . PHE A 1 451 ? -8.719 -9.219 -10.623 1.00 51.84 451 PHE A O 1
ATOM 3528 N N . ALA A 1 452 ? -7.775 -9.567 -8.630 1.00 58.66 452 ALA A N 1
ATOM 3529 C CA . ALA A 1 452 ? -6.644 -10.296 -9.212 1.00 58.66 452 ALA A CA 1
ATOM 3530 C C . ALA A 1 452 ? -7.066 -11.700 -9.679 1.00 58.66 452 ALA A C 1
ATOM 3532 O O . ALA A 1 452 ? -7.707 -12.437 -8.933 1.00 58.66 452 ALA A O 1
ATOM 3533 N N . ASP A 1 453 ? -6.669 -12.077 -10.897 1.00 67.50 453 ASP A N 1
ATOM 3534 C CA . ASP A 1 453 ? -7.083 -13.333 -11.542 1.00 67.50 453 ASP A CA 1
ATOM 3535 C C . ASP A 1 453 ? -6.605 -14.581 -10.789 1.00 67.50 453 ASP A C 1
ATOM 3537 O O . ASP A 1 453 ? -7.221 -15.644 -10.876 1.00 67.50 453 ASP A O 1
ATOM 3541 N N . SER A 1 454 ? -5.472 -14.476 -10.093 1.00 75.50 454 SER A N 1
ATOM 3542 C CA . SER A 1 454 ? -4.879 -15.590 -9.363 1.00 75.50 454 SER A CA 1
ATOM 3543 C C . SER A 1 454 ? -4.017 -15.123 -8.195 1.00 75.50 454 SER A C 1
ATOM 3545 O O . SER A 1 454 ? -3.362 -14.078 -8.236 1.00 75.50 454 SER A O 1
ATOM 3547 N N . PHE A 1 455 ? -3.995 -15.963 -7.161 1.00 80.38 455 PHE A N 1
ATOM 3548 C CA . PHE A 1 455 ? -3.071 -15.883 -6.037 1.00 80.38 455 PHE A CA 1
ATOM 3549 C C . PHE A 1 455 ? -2.234 -17.145 -6.007 1.00 80.38 455 PHE A C 1
ATOM 3551 O O . PHE A 1 455 ? -2.741 -18.245 -6.241 1.00 80.38 455 PHE A O 1
ATOM 3558 N N . TRP A 1 456 ? -0.951 -16.994 -5.718 1.00 80.31 456 TRP A N 1
ATOM 3559 C CA . TRP A 1 456 ? -0.046 -18.125 -5.587 1.00 80.31 456 TRP A CA 1
ATOM 3560 C C . TRP A 1 456 ? 0.986 -17.875 -4.494 1.00 80.31 456 TRP A C 1
ATOM 3562 O O . TRP A 1 456 ? 1.310 -16.743 -4.140 1.00 80.31 456 TRP A O 1
ATOM 3572 N N . GLY A 1 457 ? 1.509 -18.971 -3.948 1.00 74.81 457 GLY A N 1
ATOM 3573 C CA . GLY A 1 457 ? 2.331 -18.936 -2.743 1.00 74.81 457 GLY A CA 1
ATOM 3574 C C . GLY A 1 457 ? 1.502 -19.046 -1.461 1.00 74.81 457 GLY A C 1
ATOM 3575 O O . GLY A 1 457 ? 0.347 -19.458 -1.484 1.00 74.81 457 GLY A O 1
ATOM 3576 N N . THR A 1 458 ? 2.145 -18.746 -0.336 1.00 69.94 458 THR A N 1
ATOM 3577 C CA . THR A 1 458 ? 1.578 -18.766 1.023 1.00 69.94 458 THR A CA 1
ATOM 3578 C C . THR A 1 458 ? 2.249 -17.658 1.841 1.00 69.94 458 THR A C 1
ATOM 3580 O O . THR A 1 458 ? 3.354 -17.248 1.470 1.00 69.94 458 THR A O 1
ATOM 3583 N N . HIS A 1 459 ? 1.638 -17.230 2.954 1.00 76.31 459 HIS A N 1
ATOM 3584 C CA . HIS A 1 459 ? 2.126 -16.141 3.823 1.00 76.31 459 HIS A CA 1
ATOM 3585 C C . HIS A 1 459 ? 2.204 -14.785 3.093 1.00 76.31 459 HIS A C 1
ATOM 3587 O O . HIS A 1 459 ? 1.618 -14.616 2.028 1.00 76.31 459 HIS A O 1
ATOM 3593 N N . ASP A 1 460 ? 2.936 -13.814 3.641 1.00 81.94 460 ASP A N 1
ATOM 3594 C CA . ASP A 1 460 ? 3.186 -12.527 2.986 1.00 81.94 460 ASP A CA 1
ATOM 3595 C C . ASP A 1 460 ? 4.142 -12.711 1.796 1.00 81.94 460 ASP A C 1
ATOM 3597 O O . ASP A 1 460 ? 5.309 -13.074 1.979 1.00 81.94 460 ASP A O 1
ATOM 3601 N N . GLY A 1 461 ? 3.688 -12.446 0.570 1.00 86.88 461 GLY A N 1
ATOM 3602 C CA . GLY A 1 461 ? 4.595 -12.303 -0.570 1.00 86.88 461 GLY A CA 1
ATOM 3603 C C . GLY A 1 461 ? 5.220 -10.919 -0.522 1.00 86.88 461 GLY A C 1
ATOM 3604 O O . GLY A 1 461 ? 4.504 -9.936 -0.407 1.00 86.88 461 GLY A O 1
ATOM 3605 N N . THR A 1 462 ? 6.545 -10.814 -0.575 1.00 86.94 462 THR A N 1
ATOM 3606 C CA . THR A 1 462 ? 7.248 -9.533 -0.428 1.00 86.94 462 THR A CA 1
ATOM 3607 C C . THR A 1 462 ? 7.749 -9.031 -1.770 1.00 86.94 462 THR A C 1
ATOM 3609 O O . THR A 1 462 ? 7.039 -8.299 -2.453 1.00 86.94 462 THR A O 1
ATOM 3612 N N . SER A 1 463 ? 8.945 -9.443 -2.180 1.00 89.75 463 SER A N 1
ATOM 3613 C CA . SER A 1 463 ? 9.499 -9.077 -3.485 1.00 89.75 463 SER A CA 1
ATOM 3614 C C . SER A 1 463 ? 8.974 -9.966 -4.589 1.00 89.75 463 SER A C 1
ATOM 3616 O O . SER A 1 463 ? 8.873 -11.176 -4.405 1.00 89.75 463 SER A O 1
ATOM 3618 N N . ILE A 1 464 ? 8.709 -9.378 -5.750 1.00 92.75 464 ILE A N 1
ATOM 3619 C CA . ILE A 1 464 ? 8.280 -10.088 -6.949 1.00 92.75 464 ILE A CA 1
ATOM 3620 C C . ILE A 1 464 ? 8.967 -9.499 -8.178 1.00 92.75 464 ILE A C 1
ATOM 3622 O O . ILE A 1 464 ? 9.197 -8.296 -8.245 1.00 92.75 464 ILE A O 1
ATOM 3626 N N . LEU A 1 465 ? 9.313 -10.361 -9.129 1.00 94.25 465 LEU A N 1
ATOM 3627 C CA . LEU A 1 465 ? 9.992 -10.009 -10.366 1.00 94.25 465 LEU A CA 1
ATOM 3628 C C . LEU A 1 465 ? 9.436 -10.857 -11.514 1.00 94.25 465 LEU A C 1
ATOM 3630 O O . LEU A 1 465 ? 9.617 -12.077 -11.538 1.00 94.25 465 LEU A O 1
ATOM 3634 N N . SER A 1 466 ? 8.775 -10.207 -12.469 1.00 93.88 466 SER A N 1
ATOM 3635 C CA . SER A 1 466 ? 8.515 -10.765 -13.797 1.00 93.88 466 SER A CA 1
ATOM 3636 C C . SER A 1 466 ? 9.769 -10.595 -14.651 1.00 93.88 466 SER A C 1
ATOM 3638 O O . SER A 1 466 ? 10.301 -9.490 -14.748 1.00 93.88 466 SER A O 1
ATOM 3640 N N . LEU A 1 467 ? 10.257 -11.673 -15.266 1.00 94.12 467 LEU A N 1
ATOM 3641 C CA . LEU A 1 467 ? 11.498 -11.617 -16.041 1.00 94.12 467 LEU A CA 1
ATOM 3642 C C . LEU A 1 467 ? 11.276 -10.954 -17.402 1.00 94.12 467 LEU A C 1
ATOM 3644 O O . LEU A 1 467 ? 10.344 -11.284 -18.133 1.00 94.12 467 LEU A O 1
ATOM 3648 N N . LYS A 1 468 ? 12.175 -10.050 -17.777 1.00 89.56 468 LYS A N 1
ATOM 3649 C CA . LYS A 1 468 ? 12.139 -9.286 -19.026 1.00 89.56 468 LYS A CA 1
ATOM 3650 C C . LYS A 1 468 ? 12.373 -10.172 -20.245 1.00 89.56 468 LYS A C 1
ATOM 3652 O O . LYS A 1 468 ? 11.681 -10.026 -21.250 1.00 89.56 468 LYS A O 1
ATOM 3657 N N . PHE A 1 469 ? 13.336 -11.094 -20.164 1.00 90.75 469 PHE A N 1
ATOM 3658 C CA . PHE A 1 469 ? 13.673 -11.983 -21.285 1.00 90.75 469 PHE A CA 1
ATOM 3659 C C . PHE A 1 469 ? 12.711 -13.171 -21.424 1.00 90.75 469 PHE A C 1
ATOM 3661 O O . PHE A 1 469 ? 12.650 -13.789 -22.486 1.00 90.75 469 PHE A O 1
ATOM 3668 N N . ASN A 1 470 ? 11.963 -13.504 -20.367 1.00 91.94 470 ASN A N 1
ATOM 3669 C CA . ASN A 1 470 ? 10.926 -14.532 -20.402 1.00 91.94 470 ASN A CA 1
ATOM 3670 C C . ASN A 1 470 ? 9.805 -14.212 -19.396 1.00 91.94 470 ASN A C 1
ATOM 3672 O O . ASN A 1 470 ? 9.807 -14.757 -18.289 1.00 91.94 470 ASN A O 1
ATOM 3676 N N . PRO A 1 471 ? 8.819 -13.380 -19.773 1.00 89.75 471 PRO A N 1
ATOM 3677 C CA . PRO A 1 471 ? 7.781 -12.904 -18.854 1.00 89.75 471 PRO A CA 1
ATOM 3678 C C . PRO A 1 471 ? 6.765 -13.980 -18.445 1.00 89.75 471 PRO A C 1
ATOM 3680 O O . PRO A 1 471 ? 5.897 -13.720 -17.619 1.00 89.75 471 PRO A O 1
ATOM 3683 N N . ASN A 1 472 ? 6.868 -15.208 -18.972 1.00 90.75 472 ASN A N 1
ATOM 3684 C CA . ASN A 1 472 ? 6.138 -16.348 -18.411 1.00 90.75 472 ASN A CA 1
ATOM 3685 C C . ASN A 1 472 ? 6.736 -16.816 -17.079 1.00 90.75 472 ASN A C 1
ATOM 3687 O O . ASN A 1 472 ? 6.063 -17.505 -16.308 1.00 90.75 472 ASN A O 1
ATOM 3691 N N . ILE A 1 473 ? 7.991 -16.463 -16.799 1.00 93.62 473 ILE A N 1
ATOM 3692 C CA . ILE A 1 473 ? 8.659 -16.812 -15.556 1.00 93.62 473 ILE A CA 1
ATOM 3693 C C . ILE A 1 473 ? 8.575 -15.632 -14.595 1.00 93.62 473 ILE A C 1
ATOM 3695 O O . ILE A 1 473 ? 9.019 -14.524 -14.892 1.00 93.62 473 ILE A O 1
ATOM 3699 N N . VAL A 1 474 ? 8.013 -15.903 -13.421 1.00 94.12 474 VAL A N 1
ATOM 3700 C CA . VAL A 1 474 ? 7.831 -14.927 -12.344 1.00 94.12 474 VAL A CA 1
ATOM 3701 C C . VAL A 1 474 ? 8.442 -15.502 -11.081 1.00 94.12 474 VAL A C 1
ATOM 3703 O O . VAL A 1 474 ? 8.203 -16.664 -10.739 1.00 94.12 474 VAL A O 1
ATOM 3706 N N . ILE A 1 475 ? 9.244 -14.696 -10.397 1.00 93.44 475 ILE A N 1
ATOM 3707 C CA . ILE A 1 475 ? 9.975 -15.095 -9.199 1.00 93.44 475 ILE A CA 1
ATOM 3708 C C . ILE A 1 475 ? 9.532 -14.207 -8.050 1.00 93.44 475 ILE A C 1
ATOM 3710 O O . ILE A 1 475 ? 9.512 -12.987 -8.170 1.00 93.44 475 ILE A O 1
ATOM 3714 N N . GLY A 1 476 ? 9.180 -14.828 -6.933 1.00 90.56 476 GLY A N 1
ATOM 3715 C CA . GLY A 1 476 ? 8.747 -14.149 -5.726 1.00 90.56 476 GLY A CA 1
ATOM 3716 C C . GLY A 1 476 ? 9.542 -14.598 -4.509 1.00 90.56 476 GLY A C 1
ATOM 3717 O O . GLY A 1 476 ? 9.995 -15.738 -4.426 1.00 90.56 476 GLY A O 1
ATOM 3718 N N . ASN A 1 477 ? 9.691 -13.708 -3.538 1.00 85.94 477 ASN A N 1
ATOM 3719 C CA . ASN A 1 477 ? 10.167 -14.028 -2.201 1.00 85.94 477 ASN A CA 1
ATOM 3720 C C . ASN A 1 477 ? 9.024 -13.885 -1.198 1.00 85.94 477 ASN A C 1
ATOM 3722 O O . ASN A 1 477 ? 8.362 -12.851 -1.194 1.00 85.94 477 ASN A O 1
ATOM 3726 N N . CYS A 1 478 ? 8.813 -14.872 -0.332 1.00 78.94 478 CYS A N 1
ATOM 3727 C CA . CYS A 1 478 ? 7.909 -14.684 0.802 1.00 78.94 478 CYS A CA 1
ATOM 3728 C C . CYS A 1 478 ? 8.650 -14.122 2.015 1.00 78.94 478 CYS A C 1
ATOM 3730 O O . CYS A 1 478 ? 9.880 -14.179 2.101 1.00 78.94 478 CYS A O 1
ATOM 3732 N N . GLY A 1 479 ? 7.885 -13.556 2.943 1.00 69.75 479 GLY A N 1
ATOM 3733 C CA . GLY A 1 479 ? 8.374 -13.006 4.196 1.00 69.75 479 GLY A CA 1
ATOM 3734 C C . GLY A 1 479 ? 9.231 -13.986 5.005 1.00 69.75 479 GLY A C 1
ATOM 3735 O O . GLY A 1 479 ? 9.282 -15.195 4.758 1.00 69.75 479 GLY A O 1
ATOM 3736 N N . ALA A 1 480 ? 9.922 -13.429 5.996 1.00 56.88 480 ALA A N 1
ATOM 3737 C CA . ALA A 1 480 ? 11.019 -14.048 6.745 1.00 56.88 480 ALA A CA 1
ATOM 3738 C C . ALA A 1 480 ? 10.652 -15.255 7.635 1.00 56.88 480 ALA A C 1
ATOM 3740 O O . ALA A 1 480 ? 11.482 -15.676 8.439 1.00 56.88 480 ALA A O 1
ATOM 3741 N N . ASP A 1 481 ? 9.444 -15.800 7.523 1.00 51.81 481 ASP A N 1
ATOM 3742 C CA . ASP A 1 481 ? 9.049 -17.041 8.204 1.00 51.81 481 ASP A CA 1
ATOM 3743 C C . ASP A 1 481 ? 9.284 -18.274 7.319 1.00 51.81 481 ASP A C 1
ATOM 3745 O O . ASP A 1 481 ? 9.404 -19.386 7.821 1.00 51.81 481 ASP A O 1
ATOM 3749 N N . ASP A 1 482 ? 9.470 -18.055 6.015 1.00 59.53 482 ASP A N 1
ATOM 3750 C CA . ASP A 1 482 ? 9.854 -19.082 5.047 1.00 59.53 482 ASP A CA 1
ATOM 3751 C C . ASP A 1 482 ? 11.133 -18.658 4.300 1.00 59.53 482 ASP A C 1
ATOM 3753 O O . ASP A 1 482 ? 12.045 -19.454 4.117 1.00 59.53 482 ASP A O 1
ATOM 3757 N N . GLY A 1 483 ? 11.265 -17.384 3.891 1.00 61.31 483 GLY A N 1
ATOM 3758 C CA . GLY A 1 483 ? 12.464 -16.864 3.204 1.00 61.31 483 GLY A CA 1
ATOM 3759 C C . GLY A 1 483 ? 12.797 -17.543 1.861 1.00 61.31 483 GLY A C 1
ATOM 3760 O O . GLY A 1 483 ? 13.828 -17.249 1.250 1.00 61.31 483 GLY A O 1
ATOM 3761 N N . ARG A 1 484 ? 11.930 -18.454 1.400 1.00 76.19 484 ARG A N 1
ATOM 3762 C CA . ARG A 1 484 ? 12.111 -19.271 0.199 1.00 76.19 484 ARG A CA 1
ATOM 3763 C C . ARG A 1 484 ? 11.737 -18.497 -1.054 1.00 76.19 484 ARG A C 1
ATOM 3765 O O . ARG A 1 484 ? 10.765 -17.734 -1.082 1.00 76.19 484 ARG A O 1
ATOM 3772 N N . ILE A 1 485 ? 12.482 -18.773 -2.118 1.00 84.50 485 ILE A N 1
ATOM 3773 C CA . ILE A 1 485 ? 12.161 -18.292 -3.453 1.00 84.50 485 ILE A CA 1
ATOM 3774 C C . ILE A 1 485 ? 11.039 -19.163 -4.016 1.00 84.50 485 ILE A C 1
ATOM 3776 O O . ILE A 1 485 ? 11.106 -20.391 -4.002 1.00 84.50 485 ILE A O 1
ATOM 3780 N N . ARG A 1 486 ? 9.991 -18.523 -4.513 1.00 87.56 486 ARG A N 1
ATOM 3781 C CA . ARG A 1 486 ? 8.894 -19.156 -5.239 1.00 87.56 486 ARG A CA 1
ATOM 3782 C C . ARG A 1 486 ? 9.007 -18.786 -6.702 1.00 87.56 486 ARG A C 1
ATOM 3784 O O . ARG A 1 486 ? 9.349 -17.655 -7.041 1.00 87.56 486 ARG A O 1
ATOM 3791 N N . ARG A 1 487 ? 8.705 -19.745 -7.563 1.00 90.56 487 ARG A N 1
ATOM 3792 C CA . ARG A 1 487 ? 8.792 -19.583 -9.009 1.00 90.56 487 ARG A CA 1
ATOM 3793 C C . ARG A 1 487 ? 7.498 -20.045 -9.653 1.00 90.56 487 ARG A C 1
ATOM 3795 O O . ARG A 1 487 ? 6.965 -21.094 -9.301 1.00 90.56 487 ARG A O 1
ATOM 3802 N N . SER A 1 488 ? 7.025 -19.265 -10.612 1.00 92.12 488 SER A N 1
ATOM 3803 C CA . SER A 1 488 ? 5.978 -19.622 -11.564 1.00 92.12 488 SER A CA 1
ATOM 3804 C C . SER A 1 488 ? 6.599 -19.680 -12.957 1.00 92.12 488 SER A C 1
ATOM 3806 O O . SER A 1 488 ? 7.399 -18.813 -13.296 1.00 92.12 488 SER A O 1
ATOM 3808 N N . THR A 1 489 ? 6.187 -20.641 -13.781 1.00 93.25 489 THR A N 1
ATOM 3809 C CA . THR A 1 489 ? 6.596 -20.781 -15.195 1.00 93.25 489 THR A CA 1
ATOM 3810 C C . THR A 1 489 ? 5.474 -20.483 -16.186 1.00 93.25 489 THR A C 1
ATOM 3812 O O . THR A 1 489 ? 5.666 -20.607 -17.394 1.00 93.25 489 THR A O 1
ATOM 3815 N N . ASN A 1 490 ? 4.299 -20.098 -15.685 1.00 90.81 490 ASN A N 1
ATOM 3816 C CA . ASN A 1 490 ? 3.087 -19.885 -16.467 1.00 90.81 490 ASN A CA 1
ATOM 3817 C C . ASN A 1 490 ? 2.451 -18.515 -16.186 1.00 90.81 490 ASN A C 1
ATOM 3819 O O . ASN A 1 490 ? 1.230 -18.407 -16.076 1.00 90.81 490 ASN A O 1
ATOM 3823 N N . ASN A 1 491 ? 3.280 -17.472 -16.072 1.00 88.50 491 ASN A N 1
ATOM 3824 C CA . ASN A 1 491 ? 2.858 -16.075 -15.936 1.00 88.50 491 ASN A CA 1
ATOM 3825 C C . ASN A 1 491 ? 2.005 -15.813 -14.670 1.00 88.50 491 ASN A C 1
ATOM 3827 O O . ASN A 1 491 ? 1.016 -15.082 -14.695 1.00 88.50 491 ASN A O 1
ATOM 3831 N N . GLY A 1 492 ? 2.353 -16.475 -13.562 1.00 88.81 492 GLY A N 1
ATOM 3832 C CA . GLY A 1 492 ? 1.710 -16.350 -12.251 1.00 88.81 492 GLY A CA 1
ATOM 3833 C C . GLY A 1 492 ? 0.319 -16.972 -12.155 1.00 88.81 492 GLY A C 1
ATOM 3834 O O . GLY A 1 492 ? -0.441 -16.625 -11.251 1.00 88.81 492 GLY A O 1
ATOM 3835 N N . ASN A 1 493 ? -0.040 -17.876 -13.073 1.00 86.88 493 ASN A N 1
ATOM 3836 C CA . ASN A 1 493 ? -1.293 -18.627 -12.977 1.00 86.88 493 ASN A CA 1
ATOM 3837 C C . ASN A 1 493 ? -1.237 -19.679 -11.860 1.00 86.88 493 ASN A C 1
ATOM 3839 O O . ASN A 1 493 ? -2.247 -19.939 -11.211 1.00 86.88 493 ASN A O 1
ATOM 3843 N N . SER A 1 494 ? -0.068 -20.275 -11.614 1.00 86.94 494 SER A N 1
ATOM 3844 C CA . SER A 1 494 ? 0.140 -21.193 -10.495 1.00 86.94 494 SER A CA 1
ATOM 3845 C C . SER A 1 494 ? 1.587 -21.181 -10.012 1.00 86.94 494 SER A C 1
ATOM 3847 O O . SER A 1 494 ? 2.511 -20.842 -10.750 1.00 86.94 494 SER A O 1
ATOM 3849 N N . LEU A 1 495 ? 1.796 -21.617 -8.771 1.00 85.94 495 LEU A N 1
ATOM 3850 C CA . LEU A 1 495 ? 3.133 -21.925 -8.278 1.00 85.94 495 LEU A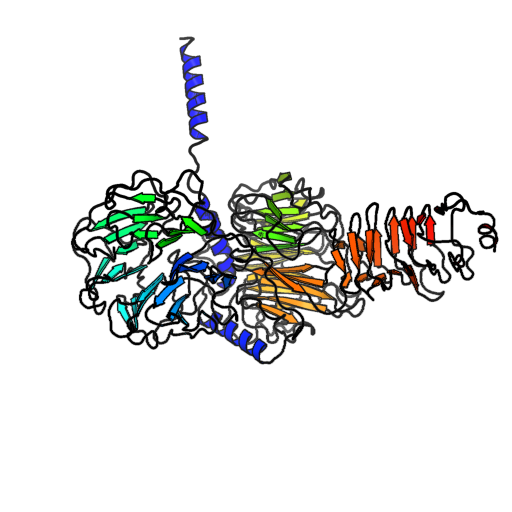 CA 1
ATOM 3851 C C . LEU A 1 495 ? 3.667 -23.163 -9.018 1.00 85.94 495 LEU A C 1
ATOM 3853 O O . LEU A 1 495 ? 2.988 -24.186 -9.058 1.00 85.94 495 LEU A O 1
ATOM 3857 N N . ASP A 1 496 ? 4.861 -23.060 -9.600 1.00 83.31 496 ASP A N 1
ATOM 3858 C CA . ASP A 1 496 ? 5.581 -24.197 -10.186 1.00 83.31 496 ASP A CA 1
ATOM 3859 C C . ASP A 1 496 ? 6.394 -24.904 -9.098 1.00 83.31 496 ASP A C 1
ATOM 3861 O O . ASP A 1 496 ? 6.158 -26.069 -8.798 1.00 83.31 496 ASP A O 1
ATOM 3865 N N . ASN A 1 497 ? 7.314 -24.177 -8.453 1.00 75.44 497 ASN A N 1
ATOM 3866 C CA . ASN A 1 497 ? 8.229 -24.746 -7.467 1.00 75.44 497 ASN A CA 1
ATOM 3867 C C . ASN A 1 497 ? 8.573 -23.768 -6.335 1.00 75.44 497 ASN A C 1
ATOM 3869 O O . ASN A 1 497 ? 8.615 -22.546 -6.516 1.00 75.44 497 ASN A O 1
ATOM 3873 N N . VAL A 1 498 ? 8.886 -24.339 -5.170 1.00 79.12 498 VAL A N 1
ATOM 3874 C CA . VAL A 1 498 ? 9.583 -23.661 -4.070 1.00 79.12 498 VAL A CA 1
ATOM 3875 C C . VAL A 1 498 ? 11.060 -24.038 -4.162 1.00 79.12 498 VAL A C 1
ATOM 3877 O O . VAL A 1 498 ? 11.403 -25.217 -4.100 1.00 79.12 498 VAL A O 1
ATOM 3880 N N . VAL A 1 499 ? 11.929 -23.045 -4.333 1.00 79.81 499 VAL A N 1
ATOM 3881 C CA . VAL A 1 499 ? 13.371 -23.223 -4.536 1.00 79.81 499 VAL A CA 1
ATOM 3882 C C . VAL A 1 499 ? 14.121 -22.736 -3.298 1.00 79.81 499 VAL A C 1
ATOM 3884 O O . VAL A 1 499 ? 13.947 -21.602 -2.844 1.00 79.81 499 VAL A O 1
ATOM 3887 N N . LEU A 1 500 ? 14.967 -23.606 -2.748 1.00 76.31 500 LEU A N 1
ATOM 3888 C CA . LEU A 1 500 ? 15.807 -23.293 -1.596 1.00 76.31 500 LEU A CA 1
ATOM 3889 C C . LEU A 1 500 ? 17.116 -22.644 -2.048 1.00 76.31 500 LEU A C 1
ATOM 3891 O O . LEU A 1 500 ? 17.777 -23.127 -2.968 1.00 76.31 500 LEU A O 1
ATOM 3895 N N . LEU A 1 501 ? 17.511 -21.569 -1.366 1.00 78.44 501 LEU A N 1
ATOM 3896 C CA . LEU A 1 501 ? 18.826 -20.966 -1.552 1.00 78.44 501 LEU A CA 1
ATOM 3897 C C . LEU A 1 501 ? 19.887 -21.798 -0.808 1.00 78.44 501 LEU A C 1
ATOM 3899 O O . LEU A 1 501 ? 19.693 -22.115 0.369 1.00 78.44 501 LEU A O 1
ATOM 3903 N N . PRO A 1 502 ? 21.024 -22.143 -1.441 1.00 74.69 502 PRO A N 1
ATOM 3904 C CA . PRO A 1 502 ? 22.075 -22.908 -0.777 1.00 74.69 502 PRO A CA 1
ATOM 3905 C C . PRO A 1 502 ? 22.598 -22.218 0.492 1.00 74.69 502 PRO A C 1
ATOM 3907 O O . PRO A 1 502 ? 22.982 -21.051 0.471 1.00 74.69 502 PRO A O 1
ATOM 3910 N N . GLY A 1 503 ? 22.665 -22.949 1.606 1.00 65.94 503 GLY A N 1
ATOM 3911 C CA . GLY A 1 503 ? 23.270 -22.447 2.845 1.00 65.94 503 GLY A CA 1
ATOM 3912 C C . GLY A 1 503 ? 22.456 -21.391 3.606 1.00 65.94 503 GLY A C 1
ATOM 3913 O O . GLY A 1 503 ? 22.977 -20.841 4.578 1.00 65.94 503 GLY A O 1
ATOM 3914 N N . VAL A 1 504 ? 21.205 -21.134 3.204 1.00 65.12 504 VAL A N 1
ATOM 3915 C CA . VAL A 1 504 ? 20.228 -20.367 3.992 1.00 65.12 504 VAL A CA 1
ATOM 3916 C C . VAL A 1 504 ? 19.399 -21.356 4.810 1.00 65.12 504 VAL A C 1
ATOM 3918 O O . VAL A 1 504 ? 18.748 -22.233 4.248 1.00 65.12 504 VAL A O 1
ATOM 3921 N N . TRP A 1 505 ? 19.445 -21.237 6.134 1.00 52.97 505 TRP A N 1
ATOM 3922 C CA . TRP A 1 505 ? 18.538 -21.958 7.030 1.00 52.97 505 TRP A CA 1
ATOM 3923 C C . TRP A 1 505 ? 17.231 -21.159 7.153 1.00 52.97 505 TRP A C 1
ATOM 3925 O O . TRP A 1 505 ? 17.289 -19.928 7.192 1.00 52.97 505 TRP A O 1
ATOM 3935 N N . ASP A 1 506 ? 16.078 -21.845 7.166 1.00 49.06 506 ASP A N 1
ATOM 3936 C CA . ASP A 1 506 ? 14.742 -21.233 7.312 1.00 49.06 506 ASP A CA 1
ATOM 3937 C C . ASP A 1 506 ? 14.759 -20.143 8.409 1.00 49.06 506 ASP A C 1
ATOM 3939 O O . ASP A 1 506 ? 15.243 -20.380 9.519 1.00 49.06 506 ASP A O 1
ATOM 3943 N N . GLY A 1 507 ? 14.243 -18.946 8.095 1.00 50.50 507 GLY A N 1
ATOM 3944 C CA . GLY A 1 507 ? 14.067 -17.855 9.068 1.00 50.50 507 GLY A CA 1
ATOM 3945 C C . GLY A 1 507 ? 15.034 -16.660 8.986 1.00 50.50 507 GLY A C 1
ATOM 3946 O O . GLY A 1 507 ? 15.060 -15.844 9.907 1.00 50.50 507 GLY A O 1
ATOM 3947 N N . GLY A 1 508 ? 15.823 -16.521 7.914 1.00 51.28 508 GLY A N 1
ATOM 3948 C CA . GLY A 1 508 ? 16.773 -15.411 7.740 1.00 51.28 508 GLY A CA 1
ATOM 3949 C C . GLY A 1 508 ? 16.111 -14.020 7.752 1.00 51.28 508 GLY A C 1
ATOM 3950 O O . GLY A 1 508 ? 15.257 -13.730 6.923 1.00 51.28 508 GLY A O 1
ATOM 3951 N N . ASN A 1 509 ? 16.539 -13.163 8.685 1.00 57.22 509 ASN A N 1
ATOM 3952 C CA . ASN A 1 509 ? 15.955 -11.884 9.147 1.00 57.22 509 ASN A CA 1
ATOM 3953 C C . ASN A 1 509 ? 15.567 -10.794 8.114 1.00 57.22 509 ASN A C 1
ATOM 3955 O O . ASN A 1 509 ? 15.134 -9.716 8.526 1.00 57.22 509 ASN A O 1
ATOM 3959 N N . ASP A 1 510 ? 15.722 -11.009 6.808 1.00 70.50 510 ASP A N 1
ATOM 3960 C CA . ASP A 1 510 ? 15.375 -10.015 5.789 1.00 70.50 510 ASP A CA 1
ATOM 3961 C C . ASP A 1 510 ? 13.937 -10.234 5.315 1.00 70.50 510 ASP A C 1
ATOM 3963 O O . ASP A 1 510 ? 13.661 -11.098 4.481 1.00 70.50 510 ASP A O 1
ATOM 3967 N N . TRP A 1 511 ? 13.016 -9.438 5.867 1.00 75.56 511 TRP A N 1
ATOM 3968 C CA . TRP A 1 511 ? 11.593 -9.495 5.529 1.00 75.56 511 TRP A CA 1
ATOM 3969 C C . TRP A 1 511 ? 11.351 -9.362 4.017 1.00 75.56 511 TRP A C 1
ATOM 3971 O O . TRP A 1 511 ? 10.690 -10.205 3.406 1.00 75.56 511 TRP A O 1
ATOM 3981 N N . ILE A 1 512 ? 11.957 -8.346 3.398 1.00 79.12 512 ILE A N 1
ATOM 3982 C CA . ILE A 1 512 ? 11.940 -8.138 1.949 1.00 79.12 512 ILE A CA 1
ATOM 3983 C C . ILE A 1 512 ? 13.321 -8.475 1.387 1.00 79.12 512 ILE A C 1
ATOM 3985 O O . ILE A 1 512 ? 14.286 -7.761 1.636 1.00 79.12 512 ILE A O 1
ATOM 3989 N N . GLY A 1 513 ? 13.419 -9.569 0.630 1.00 79.50 513 GLY A N 1
ATOM 3990 C CA . GLY A 1 513 ? 14.634 -9.937 -0.100 1.00 79.50 513 GLY A CA 1
ATOM 3991 C C . GLY A 1 513 ? 14.747 -9.201 -1.434 1.00 79.50 513 GLY A C 1
ATOM 3992 O O . GLY A 1 513 ? 13.740 -8.934 -2.075 1.00 79.50 513 GLY A O 1
ATOM 3993 N N . VAL A 1 514 ? 15.955 -8.902 -1.903 1.00 87.38 514 VAL A N 1
ATOM 3994 C CA . VAL A 1 514 ? 16.147 -8.235 -3.205 1.00 87.38 514 VAL A CA 1
ATOM 3995 C C . VAL A 1 514 ? 16.073 -9.240 -4.358 1.00 87.38 514 VAL A C 1
ATOM 3997 O O . VAL A 1 514 ? 16.576 -10.354 -4.228 1.00 87.38 514 VAL A O 1
ATOM 4000 N N . LEU A 1 515 ? 15.468 -8.863 -5.484 1.00 91.25 515 LEU A N 1
ATOM 4001 C CA . LEU A 1 515 ? 15.439 -9.651 -6.721 1.00 91.25 515 LEU A CA 1
ATOM 4002 C C . LEU A 1 515 ? 15.749 -8.725 -7.894 1.00 91.25 515 LEU A C 1
ATOM 4004 O O . LEU A 1 515 ? 15.153 -7.657 -7.995 1.00 91.25 515 LEU A O 1
ATOM 4008 N N . THR A 1 516 ? 16.665 -9.128 -8.771 1.00 93.00 516 THR A N 1
ATOM 4009 C CA . THR A 1 516 ? 16.940 -8.391 -10.009 1.00 93.00 516 THR A CA 1
ATOM 4010 C C . THR A 1 516 ? 17.401 -9.328 -11.121 1.00 93.00 516 THR A C 1
ATOM 4012 O O . THR A 1 516 ? 18.051 -10.343 -10.858 1.00 93.00 516 THR A O 1
ATOM 4015 N N . GLU A 1 517 ? 17.066 -9.002 -12.364 1.00 93.88 517 GLU A N 1
ATOM 4016 C CA . GLU A 1 517 ? 17.539 -9.716 -13.550 1.00 93.88 517 GLU A CA 1
ATOM 4017 C C . GLU A 1 517 ? 18.751 -8.987 -14.142 1.00 93.88 517 GLU A C 1
ATOM 4019 O O . GLU A 1 517 ? 18.825 -7.758 -14.132 1.00 93.88 517 GLU A O 1
ATOM 4024 N N . HIS A 1 518 ? 19.719 -9.741 -14.660 1.00 93.38 518 HIS A N 1
ATOM 4025 C CA . HIS A 1 518 ? 20.854 -9.160 -15.368 1.00 93.38 518 HIS A CA 1
ATOM 4026 C C . HIS A 1 518 ? 20.363 -8.386 -16.603 1.00 93.38 518 HIS A C 1
ATOM 4028 O O . HIS A 1 518 ? 19.591 -8.940 -17.383 1.00 93.38 518 HIS A O 1
ATOM 4034 N N . PRO A 1 519 ? 20.836 -7.156 -16.866 1.00 90.00 519 PRO A N 1
ATOM 4035 C CA . PRO A 1 519 ? 20.245 -6.285 -17.889 1.00 90.00 519 PRO A CA 1
ATOM 4036 C C . PRO A 1 519 ? 20.361 -6.817 -19.328 1.00 90.00 519 PRO A C 1
ATOM 4038 O O . PRO A 1 519 ? 19.559 -6.438 -20.182 1.00 90.00 519 PRO A O 1
ATOM 4041 N N . THR A 1 520 ? 21.348 -7.680 -19.600 1.00 88.81 520 THR A N 1
ATOM 4042 C CA . THR A 1 520 ? 21.696 -8.161 -20.954 1.00 88.81 520 THR A CA 1
ATOM 4043 C C . THR A 1 520 ? 21.869 -9.679 -21.089 1.00 88.81 520 THR A C 1
ATOM 4045 O O . THR A 1 520 ? 22.133 -10.152 -22.191 1.00 88.81 520 THR A O 1
ATOM 4048 N N . SER A 1 521 ? 21.721 -10.458 -20.008 1.00 91.75 521 SER A N 1
ATOM 4049 C CA . SER A 1 521 ? 22.017 -11.904 -20.013 1.00 91.75 521 SER A CA 1
ATOM 4050 C C . SER A 1 521 ? 20.764 -12.703 -19.643 1.00 91.75 521 SER A C 1
ATOM 4052 O O . SER A 1 521 ? 20.457 -12.815 -18.454 1.00 91.75 521 SER A O 1
ATOM 4054 N N . PRO A 1 522 ? 20.034 -13.267 -20.624 1.00 92.81 522 PRO A N 1
ATOM 4055 C CA . PRO A 1 522 ? 18.811 -14.025 -20.370 1.00 92.81 522 PRO A CA 1
ATOM 4056 C C . PRO A 1 522 ? 19.020 -15.173 -19.376 1.00 92.81 522 PRO A C 1
ATOM 4058 O O . PRO A 1 522 ? 19.973 -15.944 -19.497 1.00 92.81 522 PRO A O 1
ATOM 4061 N N . GLY A 1 523 ? 18.119 -15.298 -18.399 1.00 91.94 523 GLY A N 1
ATOM 4062 C CA . GLY A 1 523 ? 18.149 -16.360 -17.387 1.00 91.94 523 GLY A CA 1
ATOM 4063 C C . GLY A 1 523 ? 19.050 -16.088 -16.183 1.00 91.94 523 GLY A C 1
ATOM 4064 O O . GLY A 1 523 ? 19.044 -16.894 -15.250 1.00 91.94 523 GLY A O 1
ATOM 4065 N N . TYR A 1 524 ? 19.783 -14.968 -16.174 1.00 93.25 524 TYR A N 1
ATOM 4066 C CA . TYR A 1 524 ? 20.647 -14.573 -15.066 1.00 93.25 524 TYR A CA 1
ATOM 4067 C C . TYR A 1 524 ? 19.877 -13.706 -14.069 1.00 93.25 524 TYR A C 1
ATOM 4069 O O . TYR A 1 524 ? 19.533 -12.568 -14.376 1.00 93.25 524 TYR A O 1
ATOM 4077 N N . ILE A 1 525 ? 19.629 -14.223 -12.865 1.00 93.38 525 ILE A N 1
ATOM 4078 C CA . ILE A 1 525 ? 18.888 -13.515 -11.806 1.00 93.38 525 ILE A CA 1
ATOM 4079 C C . ILE A 1 525 ? 19.718 -13.505 -10.533 1.00 93.38 525 ILE A C 1
ATOM 4081 O O . ILE A 1 525 ? 20.409 -14.480 -10.236 1.00 93.38 525 ILE A O 1
ATOM 4085 N N . TYR A 1 526 ? 19.627 -12.420 -9.775 1.00 91.50 526 TYR A N 1
ATOM 4086 C CA . TYR A 1 526 ? 20.399 -12.191 -8.566 1.00 91.50 526 TYR A CA 1
ATOM 4087 C C . TYR A 1 526 ? 19.490 -11.908 -7.370 1.00 91.50 526 TYR A C 1
ATOM 4089 O O . TYR A 1 526 ? 18.458 -11.244 -7.484 1.00 91.50 526 TYR A O 1
ATOM 4097 N N . THR A 1 527 ? 19.900 -12.403 -6.205 1.00 89.25 527 THR A N 1
ATOM 4098 C CA . THR A 1 527 ? 19.337 -12.035 -4.900 1.00 89.25 527 THR A CA 1
ATOM 4099 C C . THR A 1 527 ? 20.465 -11.936 -3.879 1.00 89.25 527 THR A C 1
ATOM 4101 O O . THR A 1 527 ? 21.478 -12.621 -3.999 1.00 89.25 527 THR A O 1
ATOM 4104 N N . ALA A 1 528 ? 20.312 -11.081 -2.874 1.00 86.12 528 ALA A N 1
ATOM 4105 C CA . ALA A 1 528 ? 21.252 -10.954 -1.767 1.00 86.12 528 ALA A CA 1
ATOM 4106 C C . ALA A 1 528 ? 20.516 -11.221 -0.457 1.00 86.12 528 ALA A C 1
ATOM 4108 O O . ALA A 1 528 ? 19.394 -10.738 -0.271 1.00 86.12 528 ALA A O 1
ATOM 4109 N N . ARG A 1 529 ? 21.137 -11.991 0.440 1.00 80.81 529 ARG A N 1
ATOM 4110 C CA . ARG A 1 529 ? 20.552 -12.371 1.730 1.00 80.81 529 ARG A CA 1
ATOM 4111 C C . ARG A 1 529 ? 21.564 -12.269 2.848 1.00 80.81 529 ARG A C 1
ATOM 4113 O O . ARG A 1 529 ? 22.719 -12.671 2.707 1.00 80.81 529 ARG A O 1
ATOM 4120 N N . ARG A 1 530 ? 21.099 -11.794 3.995 1.00 77.75 530 ARG A N 1
ATOM 4121 C CA . ARG A 1 530 ? 21.823 -11.929 5.249 1.00 77.75 530 ARG A CA 1
ATOM 4122 C C . ARG A 1 530 ? 21.775 -13.382 5.714 1.00 77.75 530 ARG A C 1
ATOM 4124 O O . ARG A 1 530 ? 20.702 -13.977 5.806 1.00 77.75 530 ARG A O 1
ATOM 4131 N N . ASN A 1 531 ? 22.927 -13.930 6.078 1.00 67.75 531 ASN A N 1
ATOM 4132 C CA . ASN A 1 531 ? 23.005 -15.266 6.653 1.00 67.75 531 ASN A CA 1
ATOM 4133 C C . ASN A 1 531 ? 23.022 -15.182 8.188 1.00 67.75 531 ASN A C 1
ATOM 4135 O O . ASN A 1 531 ? 23.965 -14.656 8.786 1.00 67.75 531 ASN A O 1
ATOM 4139 N N . THR A 1 532 ? 21.966 -15.674 8.841 1.00 57.09 532 THR A N 1
ATOM 4140 C CA . THR A 1 532 ? 21.836 -15.694 10.306 1.00 57.09 532 THR A CA 1
ATOM 4141 C C . THR A 1 532 ? 22.834 -16.686 10.903 1.00 57.09 532 THR A C 1
ATOM 4143 O O . THR A 1 532 ? 22.554 -17.871 11.045 1.00 57.09 532 THR A O 1
ATOM 4146 N N . GLY A 1 533 ? 24.030 -16.194 11.215 1.00 58.41 533 GLY A N 1
ATOM 4147 C CA . GLY A 1 533 ? 25.157 -17.003 11.689 1.00 58.41 533 GLY A CA 1
ATOM 4148 C C . GLY A 1 533 ? 26.500 -16.592 11.086 1.00 58.41 533 GLY A C 1
ATOM 4149 O O . GLY A 1 533 ? 27.539 -17.054 11.555 1.00 58.41 533 GLY A O 1
ATOM 4150 N N . ARG A 1 534 ? 26.498 -15.706 10.081 1.00 64.88 534 ARG A N 1
ATOM 4151 C CA . ARG A 1 534 ? 27.707 -15.123 9.488 1.00 64.88 534 ARG A CA 1
ATOM 4152 C C . ARG A 1 534 ? 27.686 -13.603 9.596 1.00 64.88 534 ARG A C 1
ATOM 4154 O O . ARG A 1 534 ? 26.638 -12.975 9.700 1.00 64.88 534 ARG A O 1
ATOM 4161 N N . THR A 1 535 ? 28.870 -13.010 9.556 1.00 69.88 535 THR A N 1
ATOM 4162 C CA . THR A 1 535 ? 29.079 -11.554 9.542 1.00 69.88 535 THR A CA 1
ATOM 4163 C C . THR A 1 535 ? 29.089 -10.990 8.122 1.00 69.88 535 THR A C 1
ATOM 4165 O O . THR A 1 535 ? 29.734 -9.974 7.864 1.00 69.88 535 THR A O 1
ATOM 4168 N N . GLU A 1 536 ? 28.442 -11.685 7.190 1.00 76.62 536 GLU A N 1
ATOM 4169 C CA . GLU A 1 536 ? 28.503 -11.412 5.760 1.00 76.62 536 GLU A CA 1
ATOM 4170 C C . GLU A 1 536 ? 27.118 -11.551 5.120 1.00 76.62 536 GLU A C 1
ATOM 4172 O O . GLU A 1 536 ? 26.266 -12.323 5.576 1.00 76.62 536 GLU A O 1
ATOM 4177 N N . ILE A 1 537 ? 26.918 -10.796 4.045 1.00 81.62 537 ILE A N 1
ATOM 4178 C CA . ILE A 1 537 ? 25.778 -10.899 3.140 1.00 81.62 537 ILE A CA 1
ATOM 4179 C C . ILE A 1 537 ? 26.206 -11.776 1.966 1.00 81.62 537 ILE A C 1
ATOM 4181 O O . ILE A 1 537 ? 27.189 -11.475 1.279 1.00 81.62 537 ILE A O 1
ATOM 4185 N N . ASP A 1 538 ? 25.443 -12.842 1.742 1.00 82.00 538 ASP A N 1
ATOM 4186 C CA . ASP A 1 538 ? 25.643 -13.784 0.650 1.00 82.00 538 ASP A CA 1
ATOM 4187 C C . ASP A 1 538 ? 24.902 -13.287 -0.601 1.00 82.00 538 ASP A C 1
ATOM 4189 O O . ASP A 1 538 ? 23.746 -12.850 -0.537 1.00 82.00 538 ASP A O 1
ATOM 4193 N N . ILE A 1 539 ? 25.567 -13.376 -1.753 1.00 86.50 539 ILE A N 1
ATOM 4194 C CA . ILE A 1 539 ? 25.001 -13.022 -3.058 1.00 86.50 539 ILE A CA 1
ATOM 4195 C C . ILE A 1 539 ? 24.784 -14.301 -3.851 1.00 86.50 539 ILE A C 1
ATOM 4197 O O . ILE A 1 539 ? 25.698 -15.100 -4.058 1.00 86.50 539 ILE A O 1
ATOM 4201 N N . TYR A 1 540 ? 23.551 -14.482 -4.300 1.00 87.69 540 TYR A N 1
ATOM 4202 C CA . TYR A 1 540 ? 23.097 -15.647 -5.031 1.00 87.69 540 TYR A CA 1
ATOM 4203 C C . TYR A 1 540 ? 22.829 -15.276 -6.478 1.00 87.69 540 TYR A C 1
ATOM 4205 O O . TYR A 1 540 ? 22.248 -14.227 -6.760 1.00 87.69 540 TYR A O 1
ATOM 4213 N N . ARG A 1 541 ? 23.192 -16.182 -7.384 1.00 90.38 541 ARG A N 1
ATOM 4214 C CA . ARG A 1 541 ? 22.895 -16.081 -8.810 1.00 90.38 541 ARG A CA 1
ATOM 4215 C C . ARG A 1 541 ? 22.223 -17.353 -9.309 1.00 90.38 541 ARG A C 1
ATOM 4217 O O . ARG A 1 541 ? 22.695 -18.450 -9.021 1.00 90.38 541 ARG A O 1
ATOM 4224 N N . SER A 1 542 ? 21.192 -17.196 -10.122 1.00 92.38 542 SER A N 1
ATOM 4225 C CA . SER A 1 542 ? 20.682 -18.225 -11.026 1.00 92.38 542 SER A CA 1
ATOM 4226 C C . SER A 1 542 ? 21.144 -17.934 -12.454 1.00 92.38 542 SER A C 1
ATOM 4228 O O . SER A 1 542 ? 21.335 -16.772 -12.799 1.00 92.38 542 SER A O 1
ATOM 4230 N N . THR A 1 543 ? 21.335 -18.971 -13.270 1.00 93.38 543 THR A N 1
ATOM 4231 C CA . THR A 1 543 ? 21.618 -18.865 -14.718 1.00 93.38 543 THR A CA 1
ATOM 4232 C C . THR A 1 543 ? 20.610 -19.652 -15.564 1.00 93.38 543 THR A C 1
ATOM 4234 O O . THR A 1 543 ? 20.841 -19.899 -16.744 1.00 93.38 543 THR A O 1
ATOM 4237 N N . ASP A 1 544 ? 19.521 -20.111 -14.947 1.00 93.38 544 ASP A N 1
ATOM 4238 C CA . ASP A 1 544 ? 18.517 -21.011 -15.519 1.00 93.38 544 ASP A CA 1
ATOM 4239 C C . ASP A 1 544 ? 17.088 -20.536 -15.204 1.00 93.38 544 ASP A C 1
ATOM 4241 O O . ASP A 1 544 ? 16.167 -21.328 -14.986 1.00 93.38 544 ASP A O 1
ATOM 4245 N N . TYR A 1 545 ? 16.898 -19.213 -15.193 1.00 93.56 545 TYR A N 1
ATOM 4246 C CA . TYR A 1 545 ? 15.612 -18.570 -14.920 1.00 93.56 545 TYR A CA 1
ATOM 4247 C C . TYR A 1 545 ? 15.034 -18.920 -13.535 1.00 93.56 545 TYR A C 1
ATOM 4249 O O . TYR A 1 545 ? 13.832 -19.155 -13.382 1.00 93.56 545 TYR A O 1
ATOM 4257 N N . GLY A 1 546 ? 15.894 -18.978 -12.517 1.00 91.69 546 GLY A N 1
ATOM 4258 C CA . GLY A 1 546 ? 15.523 -19.172 -11.116 1.00 91.69 546 GLY A CA 1
ATOM 4259 C C . GLY A 1 546 ? 15.234 -20.619 -10.725 1.00 91.69 546 GLY A C 1
ATOM 4260 O O . GLY A 1 546 ? 14.715 -20.833 -9.629 1.00 91.69 546 GLY A O 1
ATOM 4261 N N . ALA A 1 547 ? 15.524 -21.596 -11.592 1.00 90.44 547 ALA A N 1
ATOM 4262 C CA . ALA A 1 547 ? 15.312 -23.011 -11.290 1.00 90.44 547 ALA A CA 1
ATOM 4263 C C . ALA A 1 547 ? 16.358 -23.546 -10.297 1.00 90.44 547 ALA A C 1
ATOM 4265 O O . ALA A 1 547 ? 16.030 -24.361 -9.434 1.00 90.44 547 ALA A O 1
ATOM 4266 N N . SER A 1 548 ? 17.591 -23.043 -10.364 1.00 89.69 548 SER A N 1
ATOM 4267 C CA . SER A 1 548 ? 18.649 -23.311 -9.394 1.00 89.69 548 SER A CA 1
ATOM 4268 C C . SER A 1 548 ? 19.462 -22.054 -9.081 1.00 89.69 548 SER A C 1
ATOM 4270 O O . SER A 1 548 ? 19.484 -21.087 -9.846 1.00 89.69 548 SER A O 1
ATOM 4272 N N . TRP A 1 549 ? 20.119 -22.056 -7.919 1.00 88.75 549 TRP A N 1
ATOM 4273 C CA . TRP A 1 549 ? 20.898 -20.925 -7.419 1.00 88.75 549 TRP A CA 1
ATOM 4274 C C . TRP A 1 549 ? 22.268 -21.387 -6.938 1.00 88.75 549 TRP A C 1
ATOM 4276 O O . TRP A 1 549 ? 22.394 -22.434 -6.304 1.00 88.75 549 TRP A O 1
ATOM 4286 N N . ILE A 1 550 ? 23.284 -20.572 -7.201 1.00 87.06 550 ILE A N 1
ATOM 4287 C CA . ILE A 1 550 ? 24.648 -20.728 -6.689 1.00 87.06 550 ILE A CA 1
ATOM 4288 C C . ILE A 1 550 ? 25.048 -19.487 -5.887 1.00 87.06 550 ILE A C 1
ATOM 4290 O O . ILE A 1 550 ? 24.524 -18.400 -6.117 1.00 87.06 550 ILE A O 1
ATOM 4294 N N . THR A 1 551 ? 25.989 -19.642 -4.959 1.00 82.38 551 THR A N 1
ATOM 4295 C CA . THR A 1 551 ? 26.579 -18.553 -4.159 1.00 82.38 551 THR A CA 1
ATOM 4296 C C . THR A 1 551 ? 28.105 -18.725 -4.088 1.00 82.38 551 THR A C 1
ATOM 4298 O O . THR A 1 551 ? 28.658 -19.504 -4.868 1.00 82.38 551 THR A O 1
ATOM 4301 N N . ASN A 1 552 ? 28.783 -17.969 -3.218 1.00 68.44 552 ASN A N 1
ATOM 4302 C CA . ASN A 1 552 ? 30.220 -17.990 -2.904 1.00 68.44 552 ASN A CA 1
ATOM 4303 C C . ASN A 1 552 ? 30.924 -19.350 -3.180 1.00 68.44 552 ASN A C 1
ATOM 4305 O O . ASN A 1 552 ? 30.378 -20.399 -2.819 1.00 68.44 552 ASN A O 1
ATOM 4309 N N . PRO A 1 553 ? 32.131 -19.356 -3.798 1.00 61.31 553 PRO A N 1
ATOM 4310 C CA . PRO A 1 553 ? 33.032 -18.209 -4.027 1.00 61.31 553 PRO A CA 1
ATOM 4311 C C . PRO A 1 553 ? 32.810 -17.437 -5.326 1.00 61.31 553 PRO A C 1
ATOM 4313 O O . PRO A 1 553 ? 33.544 -16.495 -5.603 1.00 61.31 553 PRO A O 1
ATOM 4316 N N . VAL A 1 554 ? 31.796 -17.787 -6.118 1.00 60.78 554 VAL A N 1
ATOM 4317 C CA . VAL A 1 554 ? 31.619 -17.219 -7.466 1.00 60.78 554 VAL A CA 1
ATOM 4318 C C . VAL A 1 554 ? 31.246 -15.718 -7.450 1.00 60.78 554 VAL A C 1
ATOM 4320 O O . VAL A 1 554 ? 31.576 -15.019 -8.400 1.00 60.78 554 VAL A O 1
ATOM 4323 N N . PHE A 1 555 ? 30.618 -15.213 -6.375 1.00 66.44 555 PHE A N 1
ATOM 4324 C CA . PHE A 1 555 ? 30.070 -13.840 -6.255 1.00 66.44 555 PHE A CA 1
ATOM 4325 C C . PHE A 1 555 ? 30.594 -13.032 -5.056 1.00 66.44 555 PHE A C 1
ATOM 4327 O O . PHE A 1 555 ? 29.967 -12.062 -4.626 1.00 66.44 555 PHE A O 1
ATOM 4334 N N . GLY A 1 556 ? 31.725 -13.453 -4.482 1.00 66.06 556 GLY A N 1
ATOM 4335 C CA . GLY A 1 556 ? 32.246 -12.864 -3.248 1.00 66.06 556 GLY A CA 1
ATOM 4336 C C . GLY A 1 556 ? 31.228 -12.881 -2.097 1.00 66.06 556 GLY A C 1
ATOM 4337 O O . GLY A 1 556 ? 30.255 -13.636 -2.101 1.00 66.06 556 GLY A O 1
ATOM 4338 N N . SER A 1 557 ? 31.472 -12.050 -1.091 1.00 70.56 557 SER A N 1
ATOM 4339 C CA . SER A 1 557 ? 30.519 -11.712 -0.034 1.00 70.56 557 SER A CA 1
ATOM 4340 C C . SER A 1 557 ? 30.757 -10.268 0.399 1.00 70.56 557 SER A C 1
ATOM 4342 O O . SER A 1 557 ? 31.824 -9.693 0.152 1.00 70.56 557 SER A O 1
ATOM 4344 N N . VAL A 1 558 ? 29.747 -9.655 1.012 1.00 78.31 558 VAL A N 1
ATOM 4345 C CA . VAL A 1 558 ? 29.851 -8.293 1.542 1.00 78.31 558 VAL A CA 1
ATOM 4346 C C . VAL A 1 558 ? 29.919 -8.349 3.058 1.00 78.31 558 VAL A C 1
ATOM 4348 O O . VAL A 1 558 ? 29.057 -8.947 3.696 1.00 78.31 558 VAL A O 1
ATOM 4351 N N . SER A 1 559 ? 30.928 -7.710 3.648 1.00 72.50 559 SER A N 1
ATOM 4352 C CA . SER A 1 559 ? 31.075 -7.661 5.101 1.00 72.50 559 SER A CA 1
ATOM 4353 C C . SER A 1 559 ? 29.951 -6.841 5.744 1.00 72.50 559 SER A C 1
ATOM 4355 O O . SER A 1 559 ? 29.730 -5.675 5.411 1.00 72.50 559 SER A O 1
ATOM 4357 N N . GLY A 1 560 ? 29.243 -7.441 6.698 1.00 70.06 560 GLY A N 1
ATOM 4358 C CA . GLY A 1 560 ? 28.170 -6.795 7.447 1.00 70.06 560 GLY A CA 1
ATOM 4359 C C . GLY A 1 560 ? 27.013 -7.733 7.780 1.00 70.06 560 GLY A C 1
ATOM 4360 O O . GLY A 1 560 ? 26.795 -8.749 7.133 1.00 70.06 560 GLY A O 1
ATOM 4361 N N . THR A 1 561 ? 26.241 -7.354 8.798 1.00 67.75 561 THR A N 1
ATOM 4362 C CA . THR A 1 561 ? 25.029 -8.069 9.242 1.00 67.75 561 THR A CA 1
ATOM 4363 C C . THR A 1 561 ? 23.734 -7.324 8.899 1.00 67.75 561 THR A C 1
ATOM 4365 O O . THR A 1 561 ? 22.677 -7.654 9.431 1.00 67.75 561 THR A O 1
ATOM 4368 N N . ARG A 1 562 ? 23.815 -6.282 8.062 1.00 79.69 562 ARG A N 1
ATOM 4369 C CA . ARG A 1 562 ? 22.690 -5.406 7.688 1.00 79.69 562 ARG A CA 1
ATOM 4370 C C . ARG A 1 562 ? 21.773 -6.079 6.663 1.00 79.69 562 ARG A C 1
ATOM 4372 O O . ARG A 1 562 ? 22.229 -6.931 5.905 1.00 79.69 562 ARG A O 1
ATOM 4379 N N . SER A 1 563 ? 20.506 -5.663 6.598 1.00 82.00 563 SER A N 1
ATOM 4380 C CA . SER A 1 563 ? 19.600 -6.116 5.536 1.00 82.00 563 SER A CA 1
ATOM 4381 C C . SER A 1 563 ? 20.019 -5.517 4.191 1.00 82.00 563 SER A C 1
ATOM 4383 O O . SER A 1 563 ? 20.171 -4.291 4.113 1.00 82.00 563 SER A O 1
ATOM 4385 N N . PRO A 1 564 ? 20.165 -6.333 3.134 1.00 87.38 564 PRO A N 1
ATOM 4386 C CA . PRO A 1 564 ? 20.150 -5.865 1.751 1.00 87.38 564 PRO A CA 1
ATOM 4387 C C . PRO A 1 564 ? 18.841 -5.133 1.449 1.00 87.38 564 PRO A C 1
ATOM 4389 O O . PRO A 1 564 ? 17.775 -5.629 1.800 1.00 87.38 564 PRO A O 1
ATOM 4392 N N . GLN A 1 565 ? 18.922 -3.973 0.798 1.00 88.44 565 GLN A N 1
ATOM 4393 C CA . GLN A 1 565 ? 17.744 -3.156 0.464 1.00 88.44 565 GLN A CA 1
ATOM 4394 C C . GLN A 1 565 ? 17.474 -3.120 -1.029 1.00 88.44 565 GLN A C 1
ATOM 4396 O O . GLN A 1 565 ? 16.338 -3.276 -1.472 1.00 88.44 565 GLN A O 1
ATOM 4401 N N . ASN A 1 566 ? 18.531 -2.949 -1.819 1.00 92.25 566 ASN A N 1
ATOM 4402 C CA . ASN A 1 566 ? 18.441 -2.966 -3.265 1.00 92.25 566 ASN A CA 1
ATOM 4403 C C . ASN A 1 566 ? 19.733 -3.501 -3.891 1.00 92.25 566 ASN A C 1
ATOM 4405 O O . ASN A 1 566 ? 20.823 -3.317 -3.348 1.00 92.25 566 ASN A O 1
ATOM 4409 N N . PHE A 1 567 ? 19.583 -4.167 -5.033 1.00 91.69 567 PHE A N 1
ATOM 4410 C CA . PHE A 1 567 ? 20.666 -4.688 -5.855 1.00 91.69 567 PHE A CA 1
ATOM 4411 C C . PHE A 1 567 ? 20.383 -4.274 -7.300 1.00 91.69 567 PHE A C 1
ATOM 4413 O O . PHE A 1 567 ? 19.341 -4.645 -7.846 1.00 91.69 567 PHE A O 1
ATOM 4420 N N . THR A 1 568 ? 21.291 -3.524 -7.922 1.00 94.00 568 THR A N 1
ATOM 4421 C CA . THR A 1 568 ? 21.094 -3.016 -9.287 1.00 94.00 568 THR A CA 1
ATOM 4422 C C . THR A 1 568 ? 22.385 -3.008 -10.100 1.00 94.00 568 THR A C 1
ATOM 4424 O O . THR A 1 568 ? 23.484 -2.909 -9.551 1.00 94.00 568 THR A O 1
ATOM 4427 N N . PHE A 1 569 ? 22.245 -3.106 -11.419 1.00 94.25 569 PHE A N 1
ATOM 4428 C CA . PHE A 1 569 ? 23.337 -3.076 -12.388 1.00 94.25 569 PHE A CA 1
ATOM 4429 C C . PHE A 1 569 ? 23.419 -1.708 -13.056 1.00 94.25 569 PHE A C 1
ATOM 4431 O O . PHE A 1 569 ? 22.396 -1.058 -13.276 1.00 94.25 569 PHE A O 1
ATOM 4438 N N . SER A 1 570 ? 24.615 -1.289 -13.465 1.00 93.25 570 SER A N 1
ATOM 4439 C CA . SER A 1 570 ? 24.699 -0.280 -14.518 1.00 93.25 570 SER A CA 1
ATOM 4440 C C . SER A 1 570 ? 24.144 -0.865 -15.818 1.00 93.25 570 SER A C 1
ATOM 4442 O O . SER A 1 570 ? 24.479 -1.974 -16.235 1.00 93.25 570 SER A O 1
ATOM 4444 N N . SER A 1 571 ? 23.285 -0.085 -16.459 1.00 84.56 571 SER A N 1
ATOM 4445 C CA . SER A 1 571 ? 22.708 -0.373 -17.768 1.00 84.56 571 SER A CA 1
ATOM 4446 C C . SER A 1 571 ? 23.746 -0.314 -18.895 1.00 84.56 571 SER A C 1
ATOM 4448 O O . SER A 1 571 ? 23.625 -1.055 -19.869 1.00 84.56 571 SER A O 1
ATOM 4450 N N . LYS A 1 572 ? 24.784 0.528 -18.757 1.00 85.12 572 LYS A N 1
ATOM 4451 C CA . LYS A 1 572 ? 25.887 0.652 -19.726 1.00 85.12 572 LYS A CA 1
ATOM 4452 C C . LYS A 1 572 ? 26.983 -0.392 -19.532 1.00 85.12 572 LYS A C 1
ATOM 4454 O O . LYS A 1 572 ? 27.522 -0.885 -20.520 1.00 85.12 572 LYS A O 1
ATOM 4459 N N . ASN A 1 573 ? 27.329 -0.712 -18.285 1.00 90.88 573 ASN A N 1
ATOM 4460 C CA . ASN A 1 573 ? 28.344 -1.713 -17.970 1.00 90.88 573 ASN A CA 1
ATOM 4461 C C . ASN A 1 573 ? 27.865 -2.654 -16.851 1.00 90.88 573 ASN A C 1
ATOM 4463 O O . ASN A 1 573 ? 28.026 -2.321 -15.678 1.00 90.88 573 ASN A O 1
ATOM 4467 N N . PRO A 1 574 ? 27.347 -3.849 -17.182 1.00 91.69 574 PRO A N 1
ATOM 4468 C CA . PRO A 1 574 ? 26.851 -4.800 -16.187 1.00 91.69 574 PRO A CA 1
ATOM 4469 C C . PRO A 1 574 ? 27.919 -5.371 -15.236 1.00 91.69 574 PRO A C 1
ATOM 4471 O O . PRO A 1 574 ? 27.562 -5.995 -14.238 1.00 91.69 574 PRO A O 1
ATOM 4474 N N . ASP A 1 575 ? 29.215 -5.133 -15.481 1.00 91.69 575 ASP A N 1
ATOM 4475 C CA . ASP A 1 575 ? 30.255 -5.423 -14.484 1.00 91.69 575 ASP A CA 1
ATOM 4476 C C . ASP A 1 575 ? 30.202 -4.454 -13.294 1.00 91.69 575 ASP A C 1
ATOM 4478 O O . ASP A 1 575 ? 30.713 -4.768 -12.214 1.00 91.69 575 ASP A O 1
ATOM 4482 N N . ILE A 1 576 ? 29.584 -3.284 -13.477 1.00 94.12 576 ILE A N 1
ATOM 4483 C CA . ILE A 1 576 ? 29.326 -2.324 -12.412 1.00 94.12 576 ILE A CA 1
ATOM 4484 C C . ILE A 1 576 ? 28.000 -2.672 -11.741 1.00 94.12 576 ILE A C 1
ATOM 4486 O O . ILE A 1 576 ? 26.929 -2.584 -12.344 1.00 94.12 576 ILE A O 1
ATOM 4490 N N . VAL A 1 577 ? 28.081 -3.033 -10.463 1.00 94.06 577 VAL A N 1
ATOM 4491 C CA . VAL A 1 577 ? 26.936 -3.490 -9.667 1.00 94.06 577 VAL A CA 1
ATOM 4492 C C . VAL A 1 577 ? 26.908 -2.749 -8.342 1.00 94.06 577 VAL A C 1
ATOM 4494 O O . VAL A 1 577 ? 27.949 -2.576 -7.711 1.00 94.06 577 VAL A O 1
ATOM 4497 N N . TYR A 1 578 ? 25.722 -2.350 -7.899 1.00 95.25 578 TYR A N 1
ATOM 4498 C CA . TYR A 1 578 ? 25.509 -1.688 -6.620 1.00 95.25 578 TYR A CA 1
ATOM 4499 C C . TYR A 1 578 ? 24.648 -2.545 -5.698 1.00 95.25 578 TYR A C 1
ATOM 4501 O O . TYR A 1 578 ? 23.634 -3.101 -6.117 1.00 95.25 578 TYR A O 1
ATOM 4509 N N . LEU A 1 579 ? 25.038 -2.602 -4.426 1.00 93.69 579 LEU A N 1
ATOM 4510 C CA . LEU A 1 579 ? 24.275 -3.225 -3.350 1.00 93.69 579 LEU A CA 1
ATOM 4511 C C . LEU A 1 579 ? 24.158 -2.240 -2.190 1.00 93.69 579 LEU A C 1
ATOM 4513 O O . LEU A 1 579 ? 25.163 -1.885 -1.568 1.00 93.69 579 LEU A O 1
ATOM 4517 N N . SER A 1 580 ? 22.939 -1.813 -1.872 1.00 93.12 580 SER A N 1
ATOM 4518 C CA . SER A 1 580 ? 22.683 -1.038 -0.660 1.00 93.12 580 SER A CA 1
ATOM 4519 C C . SER A 1 580 ? 22.284 -1.944 0.498 1.00 93.12 580 SER A C 1
ATOM 4521 O O . SER A 1 580 ? 21.594 -2.954 0.344 1.00 93.12 580 SER A O 1
ATOM 4523 N N . THR A 1 581 ? 22.722 -1.559 1.691 1.00 89.38 581 THR A N 1
ATOM 4524 C CA . THR A 1 581 ? 22.393 -2.232 2.945 1.00 89.38 581 THR A CA 1
ATOM 4525 C C . THR A 1 581 ? 21.975 -1.192 3.970 1.00 89.38 581 THR A C 1
ATOM 4527 O O . THR A 1 581 ? 22.529 -0.091 4.012 1.00 89.38 581 THR A O 1
ATOM 4530 N N . SER A 1 582 ? 20.994 -1.519 4.799 1.00 87.69 582 SER A N 1
ATOM 4531 C CA . SER A 1 582 ? 20.540 -0.669 5.901 1.00 87.69 582 SER A CA 1
ATOM 4532 C C . SER A 1 582 ? 19.959 -1.523 7.015 1.00 87.69 582 SER A C 1
ATOM 4534 O O . SER A 1 582 ? 19.484 -2.638 6.783 1.00 87.69 582 SER A O 1
ATOM 4536 N N . GLY A 1 583 ? 20.044 -1.016 8.237 1.00 78.00 583 GLY A N 1
ATOM 4537 C CA . GLY A 1 583 ? 19.455 -1.637 9.412 1.00 78.00 583 GLY A CA 1
ATOM 4538 C C . GLY A 1 583 ? 20.339 -1.509 10.642 1.00 78.00 583 GLY A C 1
ATOM 4539 O O . GLY A 1 583 ? 21.388 -0.868 10.637 1.00 78.00 583 GLY A O 1
ATOM 4540 N N . TYR A 1 584 ? 19.890 -2.156 11.703 1.00 70.75 584 TYR A N 1
ATOM 4541 C CA . TYR A 1 584 ? 20.597 -2.245 12.970 1.00 70.75 584 TYR A CA 1
ATOM 4542 C C . TYR A 1 584 ? 21.488 -3.494 12.941 1.00 70.75 584 TYR A C 1
ATOM 4544 O O . TYR A 1 584 ? 21.061 -4.548 12.460 1.00 70.75 584 TYR A O 1
ATOM 4552 N N . ASP A 1 585 ? 22.741 -3.379 13.388 1.00 55.31 585 ASP A N 1
ATOM 4553 C CA . ASP A 1 585 ? 23.639 -4.539 13.475 1.00 55.31 585 ASP A CA 1
ATOM 4554 C C . ASP A 1 585 ? 23.130 -5.539 14.545 1.00 55.31 585 ASP A C 1
ATOM 4556 O O . ASP A 1 585 ? 22.308 -5.197 15.389 1.00 55.31 585 ASP A O 1
ATOM 4560 N N . GLY A 1 586 ? 23.590 -6.797 14.506 1.00 48.62 586 GLY A N 1
ATOM 4561 C CA . GLY A 1 586 ? 23.411 -7.790 15.583 1.00 48.62 586 GLY A CA 1
ATOM 4562 C C . GLY A 1 586 ? 21.987 -8.347 15.843 1.00 48.62 586 GLY A C 1
ATOM 4563 O O . GLY A 1 586 ? 21.003 -7.911 15.253 1.00 48.62 586 GLY A O 1
ATOM 4564 N N . PRO A 1 587 ? 21.858 -9.360 16.727 1.00 46.28 587 PRO A N 1
ATOM 4565 C CA . PRO A 1 587 ? 20.584 -10.026 17.031 1.00 46.28 587 PRO A CA 1
ATOM 4566 C C . PRO A 1 587 ? 19.660 -9.232 17.979 1.00 46.28 587 PRO A C 1
ATOM 4568 O O . PRO A 1 587 ? 18.463 -9.499 18.013 1.00 46.28 587 PRO A O 1
ATOM 4571 N N . ASN A 1 588 ? 20.189 -8.246 18.720 1.00 45.91 588 ASN A N 1
ATOM 4572 C CA . ASN A 1 588 ? 19.454 -7.441 19.709 1.00 45.91 588 ASN A CA 1
ATOM 4573 C C . ASN A 1 588 ? 19.389 -5.975 19.259 1.00 45.91 588 ASN A C 1
ATOM 4575 O O . ASN A 1 588 ? 20.179 -5.137 19.689 1.00 45.91 588 ASN A O 1
ATOM 4579 N N . TRP A 1 589 ? 18.500 -5.681 18.321 1.00 50.28 589 TRP A N 1
ATOM 4580 C CA . TRP A 1 589 ? 18.458 -4.416 17.579 1.00 50.28 589 TRP A CA 1
ATOM 4581 C C . TRP A 1 589 ? 18.060 -3.188 18.432 1.00 50.28 589 TRP A C 1
ATOM 4583 O O . TRP A 1 589 ? 18.481 -2.084 18.115 1.00 50.28 589 TRP A O 1
ATOM 4593 N N . TYR A 1 590 ? 17.348 -3.366 19.553 1.00 51.50 590 TYR A N 1
ATOM 4594 C CA . TYR A 1 590 ? 16.869 -2.276 20.428 1.00 51.50 590 TYR A CA 1
ATOM 4595 C C . TYR A 1 590 ? 17.959 -1.605 21.292 1.00 51.50 590 TYR A C 1
ATOM 4597 O O . TYR A 1 590 ? 17.661 -0.711 22.080 1.00 51.50 590 TYR A O 1
ATOM 4605 N N . THR A 1 591 ? 19.220 -2.039 21.187 1.00 44.44 591 THR A N 1
ATOM 4606 C CA . THR A 1 591 ? 20.364 -1.435 21.897 1.00 44.44 591 THR A CA 1
ATOM 4607 C C . THR A 1 591 ? 21.473 -0.966 20.952 1.00 44.44 591 THR A C 1
ATOM 4609 O O . THR A 1 591 ? 22.614 -0.816 21.390 1.00 44.44 591 THR A O 1
ATOM 4612 N N . GLN A 1 592 ? 21.206 -0.844 19.647 1.00 61.12 592 GLN A N 1
ATOM 4613 C CA . GLN A 1 592 ? 22.257 -0.703 18.634 1.00 61.12 592 GLN A CA 1
ATOM 4614 C C . GLN A 1 592 ? 22.048 0.510 17.729 1.00 61.12 592 GLN A C 1
ATOM 4616 O O . GLN A 1 592 ? 20.929 0.920 17.474 1.00 61.12 592 GLN A O 1
ATOM 4621 N N . TYR A 1 593 ? 23.150 1.072 17.232 1.00 67.25 593 TYR A N 1
ATOM 4622 C CA . TYR A 1 593 ? 23.131 2.224 16.335 1.00 67.25 593 TYR A CA 1
ATOM 4623 C C . TYR A 1 593 ? 22.714 1.814 14.921 1.00 67.25 593 TYR A C 1
ATOM 4625 O O . TYR A 1 593 ? 23.256 0.850 14.365 1.00 67.25 593 TYR A O 1
ATOM 4633 N N . PHE A 1 594 ? 21.803 2.583 14.323 1.00 77.06 594 PHE A N 1
ATOM 4634 C CA . PHE A 1 594 ? 21.437 2.457 12.917 1.00 77.06 594 PHE A CA 1
ATOM 4635 C C . PHE A 1 594 ? 22.666 2.626 12.002 1.00 77.06 594 PHE A C 1
ATOM 4637 O O . PHE A 1 594 ? 23.453 3.570 12.146 1.00 77.06 594 PHE A O 1
ATOM 4644 N N . LYS A 1 595 ? 22.829 1.722 11.027 1.00 81.12 595 LYS A N 1
ATOM 4645 C CA . LYS A 1 595 ? 23.888 1.800 10.014 1.00 81.12 595 LYS A CA 1
ATOM 4646 C C . LYS A 1 595 ? 23.355 1.546 8.613 1.00 81.12 595 LYS A C 1
ATOM 4648 O O . LYS A 1 595 ? 22.450 0.746 8.383 1.00 81.12 595 LYS A O 1
ATOM 4653 N N . ARG A 1 596 ? 24.044 2.145 7.648 1.00 87.31 596 ARG A N 1
ATOM 4654 C CA . ARG A 1 596 ? 23.841 1.926 6.216 1.00 87.31 596 ARG A CA 1
ATOM 4655 C C . ARG A 1 596 ? 25.171 1.820 5.490 1.00 87.31 596 ARG A C 1
ATOM 4657 O O . ARG A 1 596 ? 26.188 2.314 5.975 1.00 87.31 596 ARG A O 1
ATOM 4664 N N . ALA A 1 597 ? 25.146 1.209 4.317 1.00 89.62 597 ALA A N 1
ATOM 4665 C CA . ALA A 1 597 ? 26.281 1.199 3.409 1.00 89.62 597 ALA A CA 1
ATOM 4666 C C . ALA A 1 597 ? 25.812 1.004 1.968 1.00 89.62 597 ALA A C 1
ATOM 4668 O O . ALA A 1 597 ? 24.872 0.247 1.722 1.00 89.62 597 ALA A O 1
ATOM 4669 N N . LEU A 1 598 ? 26.510 1.649 1.038 1.00 93.31 598 LEU A N 1
ATOM 4670 C CA . LEU A 1 598 ? 26.450 1.352 -0.386 1.00 93.31 598 LEU A CA 1
ATOM 4671 C C . LEU A 1 598 ? 27.740 0.630 -0.769 1.00 93.31 598 LEU A C 1
ATOM 4673 O O . LEU A 1 598 ? 28.828 1.099 -0.440 1.00 93.31 598 LEU A O 1
ATOM 4677 N N . TYR A 1 599 ? 27.619 -0.498 -1.452 1.00 93.50 599 TYR A N 1
ATOM 4678 C CA . TYR A 1 599 ? 28.745 -1.235 -2.003 1.00 93.50 599 TYR A CA 1
ATOM 4679 C C . TYR A 1 599 ? 28.698 -1.193 -3.519 1.00 93.50 599 TYR A C 1
ATOM 4681 O O . TYR A 1 599 ? 27.621 -1.303 -4.105 1.00 93.50 599 TYR A O 1
ATOM 4689 N N . LYS A 1 600 ? 29.872 -1.094 -4.136 1.00 94.69 600 LYS A N 1
ATOM 4690 C CA . LYS A 1 600 ? 30.061 -1.151 -5.582 1.00 94.69 600 LYS A CA 1
ATOM 4691 C C . LYS A 1 600 ? 30.989 -2.306 -5.938 1.00 94.69 600 LYS A C 1
ATOM 4693 O O . LYS A 1 600 ? 32.049 -2.476 -5.334 1.00 94.69 600 LYS A O 1
ATOM 4698 N N . SER A 1 601 ? 30.597 -3.072 -6.942 1.00 93.69 601 SER A N 1
ATOM 4699 C CA . SER A 1 601 ? 31.463 -3.986 -7.675 1.00 93.69 601 SER A CA 1
ATOM 4700 C C . SER A 1 601 ? 31.786 -3.388 -9.040 1.00 93.69 601 SER A C 1
ATOM 4702 O O . SER A 1 601 ? 30.971 -2.660 -9.597 1.00 93.69 601 SER A O 1
ATOM 4704 N N . THR A 1 602 ? 32.972 -3.684 -9.565 1.00 94.06 602 THR A N 1
ATOM 4705 C CA . THR A 1 602 ? 33.409 -3.314 -10.924 1.00 94.06 602 THR A CA 1
ATOM 4706 C C . THR A 1 602 ? 33.827 -4.540 -11.741 1.00 94.06 602 THR A C 1
ATOM 4708 O O . THR A 1 602 ? 34.531 -4.414 -12.739 1.00 94.06 602 THR A O 1
ATOM 4711 N N . ASN A 1 603 ? 33.457 -5.737 -11.278 1.00 91.25 603 ASN A N 1
ATOM 4712 C CA . ASN A 1 603 ? 33.796 -7.025 -11.881 1.00 91.25 603 ASN A CA 1
ATOM 4713 C C . ASN A 1 603 ? 32.634 -8.028 -11.781 1.00 91.25 603 ASN A C 1
ATOM 4715 O O . ASN A 1 603 ? 32.832 -9.199 -11.446 1.00 91.25 603 ASN A O 1
ATOM 4719 N N . GLY A 1 604 ? 31.408 -7.550 -12.006 1.00 86.44 604 GLY A N 1
ATOM 4720 C CA . GLY A 1 604 ? 30.212 -8.391 -12.104 1.00 86.44 604 GLY A CA 1
ATOM 4721 C C . GLY A 1 604 ? 29.808 -9.047 -10.783 1.00 86.44 604 GLY A C 1
ATOM 4722 O O . GLY A 1 604 ? 29.166 -10.099 -10.776 1.00 86.44 604 GLY A O 1
ATOM 4723 N N . GLY A 1 605 ? 30.207 -8.451 -9.656 1.00 86.81 605 GLY A N 1
ATOM 4724 C CA . GLY A 1 605 ? 29.930 -8.948 -8.313 1.00 86.81 605 GLY A CA 1
ATOM 4725 C C . GLY A 1 605 ? 30.994 -9.881 -7.740 1.00 86.81 605 GLY A C 1
ATOM 4726 O O . GLY A 1 605 ? 30.780 -10.395 -6.651 1.00 86.81 605 GLY A O 1
ATOM 4727 N N . ALA A 1 606 ? 32.134 -10.110 -8.402 1.00 84.62 606 ALA A N 1
ATOM 4728 C CA . ALA A 1 606 ? 33.181 -10.985 -7.858 1.00 84.62 606 ALA A CA 1
ATOM 4729 C C . ALA A 1 606 ? 33.868 -10.398 -6.604 1.00 84.62 606 ALA A C 1
ATOM 4731 O O . ALA A 1 606 ? 34.290 -11.140 -5.717 1.00 84.62 606 ALA A O 1
ATOM 4732 N N . SER A 1 607 ? 33.961 -9.069 -6.505 1.00 87.81 607 SER A N 1
ATOM 4733 C CA . SER A 1 607 ? 34.434 -8.351 -5.313 1.00 87.81 607 SER A CA 1
ATOM 4734 C C . SER A 1 607 ? 33.688 -7.034 -5.106 1.00 87.81 607 SER A C 1
ATOM 4736 O O . SER A 1 607 ? 33.239 -6.423 -6.078 1.00 87.81 607 SER A O 1
ATOM 4738 N N . TRP A 1 608 ? 33.630 -6.569 -3.856 1.00 90.50 608 TRP A N 1
ATOM 4739 C CA . TRP A 1 608 ? 32.837 -5.410 -3.441 1.00 90.50 608 TRP A CA 1
ATOM 4740 C C . TRP A 1 608 ? 33.667 -4.421 -2.630 1.00 90.50 608 TRP A C 1
ATOM 4742 O O . TRP A 1 608 ? 34.398 -4.810 -1.719 1.00 90.50 608 TRP A O 1
ATOM 4752 N N . LEU A 1 609 ? 33.518 -3.137 -2.940 1.00 91.25 609 LEU A N 1
ATOM 4753 C CA . LEU A 1 609 ? 34.132 -2.033 -2.210 1.00 91.25 609 LEU A CA 1
ATOM 4754 C C . LEU A 1 609 ? 33.048 -1.144 -1.612 1.00 91.25 609 LEU A C 1
ATOM 4756 O O . LEU A 1 609 ? 32.004 -0.928 -2.225 1.00 91.25 609 LEU A O 1
ATOM 4760 N N . LEU A 1 610 ? 33.303 -0.626 -0.412 1.00 90.94 610 LEU A N 1
ATOM 4761 C CA . LEU A 1 610 ? 32.433 0.366 0.208 1.00 90.94 610 LEU A CA 1
ATOM 4762 C C . LEU A 1 610 ? 32.508 1.672 -0.593 1.00 90.94 610 LEU A C 1
ATOM 4764 O O . LEU A 1 610 ? 33.594 2.208 -0.813 1.00 90.94 610 LEU A O 1
ATOM 4768 N N . THR A 1 611 ? 31.355 2.183 -1.003 1.00 90.69 611 THR A N 1
ATOM 4769 C CA . THR A 1 611 ? 31.224 3.459 -1.702 1.00 90.69 611 THR A CA 1
ATOM 4770 C C . THR A 1 611 ? 31.043 4.585 -0.681 1.00 90.69 611 THR A C 1
ATOM 4772 O O . THR A 1 611 ? 30.162 4.482 0.180 1.00 90.69 611 THR A O 1
ATOM 4775 N N . PRO A 1 612 ? 31.856 5.655 -0.737 1.00 86.19 612 PRO A N 1
ATOM 4776 C CA . PRO A 1 612 ? 31.703 6.788 0.163 1.00 86.19 612 PRO A CA 1
ATOM 4777 C C . PRO A 1 612 ? 30.380 7.523 -0.099 1.00 86.19 612 PRO A C 1
ATOM 4779 O O . PRO A 1 612 ? 29.973 7.735 -1.240 1.00 86.19 612 PRO A O 1
ATOM 4782 N N . LEU A 1 613 ? 29.712 7.934 0.979 1.00 85.38 613 LEU A N 1
ATOM 4783 C CA . LEU A 1 613 ? 28.565 8.840 0.929 1.00 85.38 613 LEU A CA 1
ATOM 4784 C C . LEU A 1 613 ? 29.052 10.229 1.342 1.00 85.38 613 LEU A C 1
ATOM 4786 O O . LEU A 1 613 ? 28.929 10.610 2.504 1.00 85.38 613 LEU A O 1
ATOM 4790 N N . VAL A 1 614 ? 29.659 10.941 0.391 1.00 81.94 614 VAL A N 1
ATOM 4791 C CA . VAL A 1 614 ? 30.232 12.285 0.573 1.00 81.94 614 VAL A CA 1
ATOM 4792 C C . VAL A 1 614 ? 29.612 13.237 -0.453 1.00 81.94 614 VAL A C 1
ATOM 4794 O O . VAL A 1 614 ? 29.457 12.866 -1.621 1.00 81.94 614 VAL A O 1
ATOM 4797 N N . SER A 1 615 ? 29.223 14.439 -0.022 1.00 77.88 615 SER A N 1
ATOM 4798 C CA . SER A 1 615 ? 28.674 15.468 -0.914 1.00 77.88 615 SER A CA 1
ATOM 4799 C C . SER A 1 615 ? 29.735 15.987 -1.886 1.00 77.88 615 SER A C 1
ATOM 4801 O O . SER A 1 615 ? 30.902 16.073 -1.512 1.00 77.88 615 SER A O 1
ATOM 4803 N N . GLU A 1 616 ? 29.344 16.390 -3.096 1.00 78.19 616 GLU A N 1
ATOM 4804 C CA . GLU A 1 616 ? 30.269 16.932 -4.108 1.00 78.19 616 GLU A CA 1
ATOM 4805 C C . GLU A 1 616 ? 31.114 18.114 -3.609 1.00 78.19 616 GLU A C 1
ATOM 4807 O O . GLU A 1 616 ? 32.318 18.134 -3.855 1.00 78.19 616 GLU A O 1
ATOM 4812 N N . ASP A 1 617 ? 30.520 19.026 -2.839 1.00 73.06 617 ASP A N 1
ATOM 4813 C CA . ASP A 1 617 ? 31.211 20.215 -2.328 1.00 73.06 617 ASP A CA 1
ATOM 4814 C C . ASP A 1 617 ? 31.880 20.008 -0.954 1.00 73.06 617 ASP A C 1
ATOM 4816 O O . ASP A 1 617 ? 32.481 20.937 -0.421 1.00 73.06 617 ASP A O 1
ATOM 4820 N N . ASP A 1 618 ? 31.762 18.816 -0.352 1.00 65.06 618 ASP A N 1
ATOM 4821 C CA . ASP A 1 618 ? 32.195 18.501 1.031 1.00 65.06 618 ASP A CA 1
ATOM 4822 C C . ASP A 1 618 ? 31.660 19.477 2.113 1.00 65.06 618 ASP A C 1
ATOM 4824 O O . ASP A 1 618 ? 32.154 19.545 3.238 1.00 65.06 618 ASP A O 1
ATOM 4828 N N . THR A 1 619 ? 30.633 20.263 1.773 1.00 63.59 619 THR A N 1
ATOM 4829 C CA . THR A 1 619 ? 29.992 21.255 2.649 1.00 63.59 619 THR A CA 1
ATOM 4830 C C . THR A 1 619 ? 28.749 20.709 3.349 1.00 63.59 619 THR A C 1
ATOM 4832 O O . THR A 1 619 ? 28.325 21.276 4.358 1.00 63.59 619 THR A O 1
ATOM 4835 N N . GLU A 1 620 ? 28.173 19.605 2.856 1.00 69.38 620 GLU A N 1
ATOM 4836 C CA . GLU A 1 620 ? 26.935 19.017 3.368 1.00 69.38 620 GLU A CA 1
ATOM 4837 C C . GLU A 1 620 ? 27.175 17.624 3.963 1.00 69.38 620 GLU A C 1
ATOM 4839 O O . GLU A 1 620 ? 27.600 16.681 3.296 1.00 69.38 620 GLU A O 1
ATOM 4844 N N . THR A 1 621 ? 26.838 17.454 5.243 1.00 73.94 621 THR A N 1
ATOM 4845 C CA . THR A 1 621 ? 26.834 16.123 5.863 1.00 73.94 621 THR A CA 1
ATOM 4846 C C . THR A 1 621 ? 25.565 15.377 5.460 1.00 73.94 621 THR A C 1
ATOM 4848 O O . THR A 1 621 ? 24.473 15.750 5.881 1.00 73.94 621 THR A O 1
ATOM 4851 N N . ILE A 1 622 ? 25.694 14.294 4.688 1.00 79.50 622 ILE A N 1
ATOM 4852 C CA . ILE A 1 622 ? 24.548 13.454 4.309 1.00 79.50 622 ILE A CA 1
ATOM 4853 C C . ILE A 1 622 ? 23.987 12.763 5.574 1.00 79.50 622 ILE A C 1
ATOM 4855 O O . ILE A 1 622 ? 24.690 11.933 6.164 1.00 79.50 622 ILE A O 1
ATOM 4859 N N . PRO A 1 623 ? 22.725 13.017 5.982 1.00 76.38 623 PRO A N 1
ATOM 4860 C CA . PRO A 1 623 ? 22.157 12.470 7.215 1.00 76.38 623 PRO A CA 1
ATOM 4861 C C . PRO A 1 623 ? 22.122 10.954 7.180 1.00 76.38 623 PRO A C 1
ATOM 4863 O O . PRO A 1 623 ? 21.813 10.401 6.128 1.00 76.38 623 PRO A O 1
ATOM 4866 N N . ASN A 1 624 ? 22.377 10.283 8.306 1.00 82.19 624 ASN A N 1
ATOM 4867 C CA . ASN A 1 624 ? 22.416 8.819 8.424 1.00 82.19 624 ASN A CA 1
ATOM 4868 C C . ASN A 1 624 ? 21.012 8.167 8.405 1.00 82.19 624 ASN A C 1
ATOM 4870 O O . ASN A 1 624 ? 20.600 7.535 9.368 1.00 82.19 624 ASN A O 1
ATOM 4874 N N . LEU A 1 625 ? 20.283 8.330 7.302 1.00 87.12 625 LEU A N 1
ATOM 4875 C CA . LEU A 1 625 ? 18.957 7.765 7.015 1.00 87.12 625 LEU A CA 1
ATOM 4876 C C . LEU A 1 625 ? 19.000 6.396 6.326 1.00 87.12 625 LEU A C 1
ATOM 4878 O O . LEU A 1 625 ? 20.003 6.022 5.712 1.00 87.12 625 LEU A O 1
ATOM 4882 N N . TYR A 1 626 ? 17.880 5.681 6.358 1.00 89.12 626 TYR A N 1
ATOM 4883 C CA . TYR A 1 626 ? 17.722 4.356 5.763 1.00 89.12 626 TYR A CA 1
ATOM 4884 C C . TYR A 1 626 ? 17.751 4.408 4.234 1.00 89.12 626 TYR A C 1
ATOM 4886 O O . TYR A 1 626 ? 16.917 5.084 3.649 1.00 89.12 626 TYR A O 1
ATOM 4894 N N . ILE A 1 627 ? 18.670 3.697 3.567 1.00 92.00 627 ILE A N 1
ATOM 4895 C CA . ILE A 1 627 ? 18.686 3.634 2.092 1.00 92.00 627 ILE A CA 1
ATOM 4896 C C . ILE A 1 627 ? 17.572 2.694 1.638 1.00 92.00 627 ILE A C 1
ATOM 4898 O O . ILE A 1 627 ? 17.584 1.522 2.004 1.00 92.00 627 ILE A O 1
ATOM 4902 N N . THR A 1 628 ? 16.648 3.175 0.814 1.00 93.38 628 THR A N 1
ATOM 4903 C CA . THR A 1 628 ? 15.498 2.385 0.341 1.00 93.38 628 THR A CA 1
ATOM 4904 C C . THR A 1 628 ? 15.670 1.877 -1.089 1.00 93.38 628 THR A C 1
ATOM 4906 O O . THR A 1 628 ? 15.304 0.737 -1.380 1.00 93.38 628 THR A O 1
ATOM 4909 N N . ARG A 1 629 ? 16.300 2.661 -1.976 1.00 94.81 629 ARG A N 1
ATOM 4910 C CA . ARG A 1 629 ? 16.535 2.291 -3.380 1.00 94.81 629 ARG A CA 1
ATOM 4911 C C . ARG A 1 629 ? 17.891 2.779 -3.879 1.00 94.81 629 ARG A C 1
ATOM 4913 O O . ARG A 1 629 ? 18.391 3.816 -3.445 1.00 94.81 629 ARG A O 1
ATOM 4920 N N . VAL A 1 630 ? 18.457 2.020 -4.816 1.00 95.94 630 VAL A N 1
ATOM 4921 C CA . VAL A 1 630 ? 19.532 2.462 -5.709 1.00 95.94 630 VAL A CA 1
ATOM 4922 C C . VAL A 1 630 ? 19.000 2.355 -7.132 1.00 95.94 630 VAL A C 1
ATOM 4924 O O . VAL A 1 630 ? 18.471 1.313 -7.515 1.00 95.94 630 VAL A O 1
ATOM 4927 N N . VAL A 1 631 ? 19.116 3.421 -7.918 1.00 95.38 631 VAL A N 1
ATOM 4928 C CA . VAL A 1 631 ? 18.635 3.444 -9.306 1.00 95.38 631 VAL A CA 1
ATOM 4929 C C . VAL A 1 631 ? 19.763 3.901 -10.210 1.00 95.38 631 VAL A C 1
ATOM 4931 O O . VAL A 1 631 ? 20.399 4.917 -9.948 1.00 95.38 631 VAL A O 1
ATOM 4934 N N . THR A 1 632 ? 20.010 3.152 -11.275 1.00 94.69 632 THR A N 1
ATOM 4935 C CA . THR A 1 632 ? 20.952 3.512 -12.335 1.00 94.69 632 THR A CA 1
ATOM 4936 C C . THR A 1 632 ? 20.160 4.022 -13.534 1.00 94.69 632 THR A C 1
ATOM 4938 O O . THR A 1 632 ? 19.205 3.388 -13.987 1.00 94.69 632 THR A O 1
ATOM 4941 N N . ILE A 1 633 ? 20.528 5.201 -14.031 1.00 92.00 633 ILE A N 1
ATOM 4942 C CA . ILE A 1 633 ? 19.888 5.834 -15.185 1.00 92.00 633 ILE A CA 1
ATOM 4943 C C . ILE A 1 633 ? 20.966 6.107 -16.239 1.00 92.00 633 ILE A C 1
ATOM 4945 O O . ILE A 1 633 ? 21.962 6.762 -15.921 1.00 92.00 633 ILE A O 1
ATOM 4949 N N . PRO A 1 634 ? 20.793 5.657 -17.497 1.00 88.50 634 PRO A N 1
ATOM 4950 C CA . PRO A 1 634 ? 21.725 5.985 -18.564 1.00 88.50 634 PRO A CA 1
ATOM 4951 C C . PRO A 1 634 ? 21.905 7.497 -18.707 1.00 88.50 634 PRO A C 1
ATOM 4953 O O . PRO A 1 634 ? 20.932 8.225 -18.909 1.00 88.50 634 PRO A O 1
ATOM 4956 N N . SER A 1 635 ? 23.153 7.974 -18.657 1.00 85.38 635 SER A N 1
ATOM 4957 C CA . SER A 1 635 ? 23.438 9.381 -18.960 1.00 85.38 635 SER A CA 1
ATOM 4958 C C . SER A 1 635 ? 23.021 9.720 -20.392 1.00 85.38 635 SER A C 1
ATOM 4960 O O . SER A 1 635 ? 23.253 8.932 -21.318 1.00 85.38 635 SER A O 1
ATOM 4962 N N . SER A 1 636 ? 22.459 10.922 -20.565 1.00 78.62 636 SER A N 1
ATOM 4963 C CA . SER A 1 636 ? 22.055 11.487 -21.859 1.00 78.62 636 SER A CA 1
ATOM 4964 C C . SER A 1 636 ? 23.201 11.545 -22.867 1.00 78.62 636 SER A C 1
ATOM 4966 O O . SER A 1 636 ? 22.971 11.486 -24.073 1.00 78.62 636 SER A O 1
ATOM 4968 N N . ASN A 1 637 ? 24.439 11.611 -22.380 1.00 82.50 637 ASN A N 1
ATOM 4969 C CA . ASN A 1 637 ? 25.628 11.513 -23.200 1.00 82.50 637 ASN A CA 1
ATOM 4970 C C . ASN A 1 637 ? 26.270 10.130 -23.009 1.00 82.50 637 ASN A C 1
ATOM 4972 O O . ASN A 1 637 ? 26.639 9.713 -21.909 1.00 82.50 637 ASN A O 1
ATOM 4976 N N . SER A 1 638 ? 26.393 9.400 -24.119 1.00 78.75 638 SER A N 1
ATOM 4977 C CA . SER A 1 638 ? 26.883 8.021 -24.156 1.00 78.75 638 SER A CA 1
ATOM 4978 C C . SER A 1 638 ? 28.304 7.863 -23.613 1.00 78.75 638 SER A C 1
ATOM 4980 O O . SER A 1 638 ? 28.625 6.780 -23.135 1.00 78.75 638 SER A O 1
ATOM 4982 N N . ASN A 1 639 ? 29.118 8.923 -23.634 1.00 84.94 639 ASN A N 1
ATOM 4983 C CA . ASN A 1 639 ? 30.505 8.907 -23.162 1.00 84.94 639 ASN A CA 1
ATOM 4984 C C . ASN A 1 639 ? 30.637 9.013 -21.637 1.00 84.94 639 ASN A C 1
ATOM 4986 O O . ASN A 1 639 ? 31.716 8.755 -21.108 1.00 84.94 639 ASN A O 1
ATOM 4990 N N . TYR A 1 640 ? 29.575 9.409 -20.934 1.00 87.19 640 TYR A N 1
ATOM 4991 C CA . TYR A 1 640 ? 29.559 9.441 -19.474 1.00 87.19 640 TYR A CA 1
ATOM 4992 C C . TYR A 1 640 ? 28.965 8.151 -18.912 1.00 87.19 640 TYR A C 1
ATOM 4994 O O . TYR A 1 640 ? 28.137 7.518 -19.578 1.00 87.19 640 TYR A O 1
ATOM 5002 N N . PRO A 1 641 ? 29.352 7.751 -17.694 1.00 90.75 641 PRO A N 1
ATOM 5003 C CA . PRO A 1 641 ? 28.756 6.596 -17.041 1.00 90.75 641 PRO A CA 1
ATOM 5004 C C . PRO A 1 641 ? 27.272 6.816 -16.720 1.00 90.75 641 PRO A C 1
ATOM 5006 O O . PRO A 1 641 ? 26.713 7.886 -16.970 1.00 90.75 641 PRO A O 1
ATOM 5009 N N . ASP A 1 642 ? 26.619 5.788 -16.186 1.00 92.12 642 ASP A N 1
ATOM 5010 C CA . ASP A 1 642 ? 25.259 5.938 -15.670 1.00 92.12 642 ASP A CA 1
ATOM 5011 C C . ASP A 1 642 ? 25.231 6.910 -14.488 1.00 92.12 642 ASP A C 1
ATOM 5013 O O . ASP A 1 642 ? 26.128 6.931 -13.640 1.00 92.12 642 ASP A O 1
ATOM 5017 N N . GLU A 1 643 ? 24.165 7.701 -14.428 1.00 94.25 643 GLU A N 1
ATOM 5018 C CA . GLU A 1 643 ? 23.812 8.446 -13.231 1.00 94.25 643 GLU A CA 1
ATOM 5019 C C . GLU A 1 643 ? 23.300 7.452 -12.178 1.00 94.25 643 GLU A C 1
ATOM 5021 O O . GLU A 1 643 ? 22.528 6.542 -12.493 1.00 94.25 643 GLU A O 1
ATOM 5026 N N . VAL A 1 644 ? 23.717 7.618 -10.924 1.00 95.69 644 VAL A N 1
ATOM 5027 C CA . VAL A 1 644 ? 23.302 6.766 -9.802 1.00 95.69 644 VAL A CA 1
ATOM 5028 C C . VAL A 1 644 ? 22.480 7.596 -8.834 1.00 95.69 644 VAL A C 1
ATOM 5030 O O . VAL A 1 644 ? 22.916 8.659 -8.406 1.00 95.69 644 VAL A O 1
ATOM 5033 N N . TYR A 1 645 ? 21.308 7.105 -8.464 1.00 96.25 645 TYR A N 1
ATOM 5034 C CA . TYR A 1 645 ? 20.405 7.763 -7.532 1.00 96.25 645 TYR A CA 1
ATOM 5035 C C . TYR A 1 645 ? 20.223 6.912 -6.280 1.00 96.25 645 TYR A C 1
ATOM 5037 O O . TYR A 1 645 ? 20.135 5.685 -6.367 1.00 96.25 645 TYR A O 1
ATOM 5045 N N . LEU A 1 646 ? 20.139 7.570 -5.126 1.00 95.50 646 LEU A N 1
ATOM 5046 C CA . LEU A 1 646 ? 19.794 6.960 -3.844 1.00 95.50 646 LEU A CA 1
ATOM 5047 C C . LEU A 1 646 ? 18.556 7.626 -3.274 1.00 95.50 646 LEU A C 1
ATOM 5049 O O . LEU A 1 646 ? 18.467 8.853 -3.282 1.00 95.50 646 LEU A O 1
ATOM 5053 N N . THR A 1 647 ? 17.659 6.820 -2.720 1.00 95.62 647 THR A N 1
ATOM 5054 C CA . THR A 1 647 ? 16.525 7.305 -1.931 1.00 95.62 647 THR A CA 1
ATOM 5055 C C . THR A 1 647 ? 16.670 6.929 -0.467 1.00 95.62 647 THR A C 1
ATOM 5057 O O . THR A 1 647 ? 17.253 5.888 -0.134 1.00 95.62 647 THR A O 1
ATOM 5060 N N . PHE A 1 648 ? 16.116 7.771 0.403 1.00 93.12 648 PHE A N 1
ATOM 5061 C CA . PHE A 1 648 ? 16.226 7.622 1.845 1.00 93.12 648 PHE A CA 1
ATOM 5062 C C . PHE A 1 648 ? 14.870 7.692 2.555 1.00 93.12 648 PHE A C 1
ATOM 5064 O O . PHE A 1 648 ? 14.084 8.618 2.345 1.00 93.12 648 PHE A O 1
ATOM 5071 N N . SER A 1 649 ? 14.645 6.748 3.468 1.00 91.06 649 SER A N 1
ATOM 5072 C CA . SER A 1 649 ? 13.542 6.750 4.430 1.00 91.06 649 SER A CA 1
ATOM 5073 C C . SER A 1 649 ? 14.007 7.224 5.810 1.00 91.06 649 SER A C 1
ATOM 5075 O O . SER A 1 649 ? 15.160 7.024 6.200 1.00 91.06 649 SER A O 1
ATOM 5077 N N . GLY A 1 650 ? 13.078 7.837 6.540 1.00 86.56 650 GLY A N 1
ATOM 5078 C CA . GLY A 1 650 ? 13.268 8.456 7.849 1.00 86.56 650 GLY A CA 1
ATOM 5079 C C . GLY A 1 650 ? 12.662 9.853 7.877 1.00 86.56 650 GLY A C 1
ATOM 5080 O O . GLY A 1 650 ? 12.304 10.387 6.831 1.00 86.56 650 GLY A O 1
ATOM 5081 N N . PHE A 1 651 ? 12.540 10.429 9.066 1.00 80.62 651 PHE A N 1
ATOM 5082 C CA . PHE A 1 651 ? 12.248 11.851 9.254 1.00 80.62 651 PHE A CA 1
ATOM 5083 C C . PHE A 1 651 ? 13.475 12.496 9.886 1.00 80.62 651 PHE A C 1
ATOM 5085 O O . PHE A 1 651 ? 1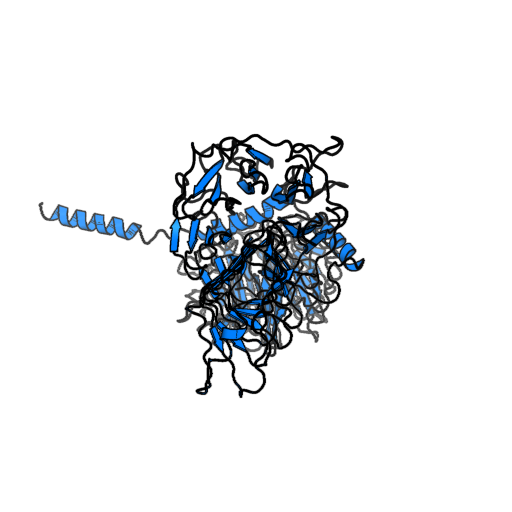4.166 11.854 10.675 1.00 80.62 651 PHE A O 1
ATOM 5092 N N . TYR A 1 652 ? 13.770 13.749 9.551 1.00 74.12 652 TYR A N 1
ATOM 5093 C CA . TYR A 1 652 ? 14.936 14.428 10.117 1.00 74.12 652 TYR A CA 1
ATOM 5094 C C . TYR A 1 652 ? 14.624 15.869 10.527 1.00 74.12 652 TYR A C 1
ATOM 5096 O O . TYR A 1 652 ? 13.812 16.560 9.909 1.00 74.12 652 TYR A O 1
ATOM 5104 N N . THR A 1 653 ? 15.299 16.337 11.578 1.00 66.56 653 THR A N 1
ATOM 5105 C CA . THR A 1 653 ? 15.270 17.734 12.028 1.00 66.56 653 THR A CA 1
ATOM 5106 C C . THR A 1 653 ? 16.439 18.492 11.400 1.00 66.56 653 THR A C 1
ATOM 5108 O O . THR A 1 653 ? 17.567 18.408 11.881 1.00 66.56 653 THR A O 1
ATOM 5111 N N . GLY A 1 654 ? 16.210 19.224 10.312 1.00 62.44 654 GLY A N 1
ATOM 5112 C CA . GLY A 1 654 ? 17.250 20.046 9.689 1.00 62.44 654 GLY A CA 1
ATOM 5113 C C . GLY A 1 654 ? 16.776 20.737 8.416 1.00 62.44 654 GLY A C 1
ATOM 5114 O O . GLY A 1 654 ? 15.794 20.329 7.806 1.00 62.44 654 GLY A O 1
ATOM 5115 N N . THR A 1 655 ? 17.474 21.792 8.005 1.00 50.91 655 THR A N 1
ATOM 5116 C CA . THR A 1 655 ? 17.218 22.481 6.734 1.00 50.91 655 THR A CA 1
ATOM 5117 C C . THR A 1 655 ? 18.071 21.850 5.631 1.00 50.91 655 THR A C 1
ATOM 5119 O O . THR A 1 655 ? 19.278 21.723 5.811 1.00 50.91 655 THR A O 1
ATOM 5122 N N . ASN A 1 656 ? 17.461 21.506 4.493 1.00 54.31 656 ASN A N 1
ATOM 5123 C CA . ASN A 1 656 ? 18.115 21.155 3.219 1.00 54.31 656 ASN A CA 1
ATOM 5124 C C . ASN A 1 656 ? 18.788 19.782 3.041 1.00 54.31 656 ASN A C 1
ATOM 5126 O O . ASN A 1 656 ? 19.460 19.619 2.035 1.00 54.31 656 ASN A O 1
ATOM 5130 N N . LEU A 1 657 ? 18.611 18.766 3.889 1.00 61.09 657 LEU A N 1
ATOM 5131 C CA . LEU A 1 657 ? 19.280 17.473 3.658 1.00 61.09 657 LEU A CA 1
ATOM 5132 C C . LEU A 1 657 ? 18.364 16.445 2.977 1.00 61.09 657 LEU A C 1
ATOM 5134 O O . LEU A 1 657 ? 17.392 15.985 3.553 1.00 61.09 657 LEU A O 1
ATOM 5138 N N . GLY A 1 658 ? 18.664 16.106 1.727 1.00 68.25 658 GLY A N 1
ATOM 5139 C CA . GLY A 1 658 ? 17.704 15.465 0.837 1.00 68.25 658 GLY A CA 1
ATOM 5140 C C . GLY A 1 658 ? 17.398 13.997 1.091 1.00 68.25 658 GLY A C 1
ATOM 5141 O O . GLY A 1 658 ? 18.281 13.204 1.416 1.00 68.25 658 GLY A O 1
ATOM 5142 N N . HIS A 1 659 ? 16.154 13.612 0.798 1.00 90.06 659 HIS A N 1
ATOM 5143 C CA . HIS A 1 659 ? 15.749 12.211 0.679 1.00 90.06 659 HIS A CA 1
ATOM 5144 C C . HIS A 1 659 ? 16.178 11.567 -0.638 1.00 90.06 659 HIS A C 1
ATOM 5146 O O . HIS A 1 659 ? 16.021 10.356 -0.801 1.00 90.06 659 HIS A O 1
ATOM 5152 N N . ILE A 1 660 ? 16.700 12.356 -1.580 1.00 93.88 660 ILE A N 1
ATOM 5153 C CA . ILE A 1 660 ? 17.169 11.874 -2.873 1.00 93.88 660 ILE A CA 1
ATOM 5154 C C . ILE A 1 660 ? 18.534 12.483 -3.172 1.00 93.88 660 ILE A C 1
ATOM 5156 O O . ILE A 1 660 ? 18.696 13.706 -3.213 1.00 93.88 660 ILE A O 1
ATOM 5160 N N . LEU A 1 661 ? 19.507 11.608 -3.409 1.00 93.25 661 LEU A N 1
ATOM 5161 C CA . LEU A 1 661 ? 20.837 11.979 -3.871 1.00 93.25 661 LEU A CA 1
ATOM 5162 C C . LEU A 1 661 ? 21.070 11.453 -5.281 1.00 93.25 661 LEU A C 1
ATOM 5164 O O . LEU A 1 661 ? 20.623 10.359 -5.622 1.00 93.25 661 LEU A O 1
ATOM 5168 N N . LYS A 1 662 ? 21.823 12.214 -6.068 1.00 94.31 662 LYS A N 1
ATOM 5169 C CA . LYS A 1 662 ? 22.255 11.888 -7.425 1.00 94.31 662 LYS A CA 1
ATOM 5170 C C . LYS A 1 662 ? 23.779 11.890 -7.494 1.00 94.31 662 LYS A C 1
ATOM 5172 O O . LYS A 1 662 ? 24.420 12.773 -6.947 1.00 94.31 662 LYS A O 1
ATOM 5177 N N . SER A 1 663 ? 24.360 10.956 -8.225 1.00 94.25 663 SER A N 1
ATOM 5178 C CA . SER A 1 663 ? 25.770 10.938 -8.594 1.00 94.25 663 SER A CA 1
ATOM 5179 C C . SER A 1 663 ? 25.896 10.838 -10.108 1.00 94.25 663 SER A C 1
ATOM 5181 O O . SER A 1 663 ? 25.209 10.039 -10.741 1.00 94.25 663 SER A O 1
ATOM 5183 N N . THR A 1 664 ? 26.782 11.633 -10.700 1.00 93.38 664 THR A N 1
ATOM 5184 C CA . THR A 1 664 ? 27.092 11.620 -12.144 1.00 93.38 664 THR A CA 1
ATOM 5185 C C . THR A 1 664 ? 28.434 10.949 -12.450 1.00 93.38 664 THR A C 1
ATOM 5187 O O . THR A 1 664 ? 28.849 10.874 -13.605 1.00 93.38 664 THR A O 1
ATOM 5190 N N . ASN A 1 665 ? 29.119 10.447 -11.420 1.00 91.88 665 ASN A N 1
ATOM 5191 C CA . ASN A 1 665 ? 30.448 9.845 -11.502 1.00 91.88 665 ASN A CA 1
ATOM 5192 C C . ASN A 1 665 ? 30.496 8.476 -10.810 1.00 91.88 665 ASN A C 1
ATOM 5194 O O . ASN A 1 665 ? 31.469 8.142 -10.133 1.00 91.88 665 ASN A O 1
ATOM 5198 N N . GLU A 1 666 ? 29.439 7.682 -10.999 1.00 90.06 666 GLU A N 1
ATOM 5199 C CA . GLU A 1 666 ? 29.327 6.299 -10.519 1.00 90.06 666 GLU A CA 1
ATOM 5200 C C . GLU A 1 666 ? 29.395 6.123 -8.990 1.00 90.06 666 GLU A C 1
ATOM 5202 O O . GLU A 1 666 ? 29.870 5.085 -8.503 1.00 90.06 666 GLU A O 1
ATOM 5207 N N . GLY A 1 667 ? 28.904 7.106 -8.234 1.00 90.62 667 GLY A N 1
ATOM 5208 C CA . GLY A 1 667 ? 28.798 7.063 -6.775 1.00 90.62 667 GLY A CA 1
ATOM 5209 C C . GLY A 1 667 ? 30.026 7.581 -6.026 1.00 90.62 667 GLY A C 1
ATOM 5210 O O . GLY A 1 667 ? 30.120 7.352 -4.825 1.00 90.62 667 GLY A O 1
ATOM 5211 N N . ASN A 1 668 ? 30.974 8.250 -6.696 1.00 89.25 668 ASN A N 1
ATOM 5212 C CA . ASN A 1 668 ? 32.150 8.808 -6.016 1.00 89.25 668 ASN A CA 1
ATOM 5213 C C . ASN A 1 668 ? 31.799 10.044 -5.176 1.00 89.25 668 ASN A C 1
ATOM 5215 O O . ASN A 1 668 ? 32.316 10.195 -4.071 1.00 89.25 668 ASN A O 1
ATOM 5219 N N . ASN A 1 669 ? 30.918 10.907 -5.685 1.00 90.75 669 ASN A N 1
ATOM 5220 C CA . ASN A 1 669 ? 30.329 12.016 -4.939 1.00 90.75 669 ASN A CA 1
ATOM 5221 C C . ASN A 1 669 ? 28.821 12.125 -5.208 1.00 90.75 669 ASN A C 1
ATOM 5223 O O . ASN A 1 669 ? 28.297 11.504 -6.141 1.00 90.75 669 ASN A O 1
ATOM 5227 N N . TRP A 1 670 ? 28.133 12.888 -4.360 1.00 91.69 670 TRP A N 1
ATOM 5228 C CA . TRP A 1 670 ? 26.677 12.979 -4.361 1.00 91.69 670 TRP A CA 1
ATOM 5229 C C . TRP A 1 670 ? 26.190 14.427 -4.335 1.00 91.69 670 TRP A C 1
ATOM 5231 O O . TRP A 1 670 ? 26.696 15.259 -3.584 1.00 91.69 670 TRP A O 1
ATOM 5241 N N . ILE A 1 671 ? 25.162 14.686 -5.131 1.00 91.25 671 ILE A N 1
ATOM 5242 C CA . ILE A 1 671 ? 24.430 15.940 -5.251 1.00 91.25 671 ILE A CA 1
ATOM 5243 C C . ILE A 1 671 ? 23.047 15.716 -4.654 1.00 91.25 671 ILE A C 1
ATOM 5245 O O . ILE A 1 671 ? 22.348 14.763 -5.005 1.00 91.25 671 ILE A O 1
ATOM 5249 N N . ASN A 1 672 ? 22.642 16.602 -3.761 1.00 90.00 672 ASN A N 1
ATOM 5250 C CA . ASN A 1 672 ? 21.303 16.610 -3.207 1.00 90.00 672 ASN A CA 1
ATOM 5251 C C . ASN A 1 672 ? 20.308 17.204 -4.212 1.00 90.00 672 ASN A C 1
ATOM 5253 O O . ASN A 1 672 ? 20.489 18.325 -4.681 1.00 90.00 672 ASN A O 1
ATOM 5257 N N . ILE A 1 673 ? 19.256 16.450 -4.537 1.00 91.88 673 ILE A N 1
ATOM 5258 C CA . ILE A 1 673 ? 18.221 16.857 -5.501 1.00 91.88 673 ILE A CA 1
ATOM 5259 C C . ILE A 1 673 ? 16.818 16.851 -4.878 1.00 91.88 673 ILE A C 1
ATOM 5261 O O . ILE A 1 673 ? 15.820 16.538 -5.528 1.00 91.88 673 ILE A O 1
ATOM 5265 N N . ASN A 1 674 ? 16.737 17.156 -3.583 1.00 89.12 674 ASN A N 1
ATOM 5266 C CA . ASN A 1 674 ? 15.466 17.183 -2.865 1.00 89.12 674 ASN A CA 1
ATOM 5267 C C . ASN A 1 674 ? 14.545 18.309 -3.340 1.00 89.12 674 ASN A C 1
ATOM 5269 O O . ASN A 1 674 ? 13.331 18.141 -3.331 1.00 89.12 674 ASN A O 1
ATOM 5273 N N . GLY A 1 675 ? 15.099 19.457 -3.743 1.00 89.81 675 GLY A N 1
ATOM 5274 C CA . GLY A 1 675 ? 14.308 20.619 -4.148 1.00 89.81 675 GLY A CA 1
ATOM 5275 C C . GLY A 1 675 ? 13.250 20.976 -3.094 1.00 89.81 675 GLY A C 1
ATOM 5276 O O . GLY A 1 675 ? 13.567 21.143 -1.918 1.00 89.81 675 GLY A O 1
ATOM 5277 N N . ASN A 1 676 ? 11.986 21.047 -3.517 1.00 90.19 676 ASN A N 1
ATOM 5278 C CA . ASN A 1 676 ? 10.809 21.265 -2.666 1.00 90.19 676 ASN A CA 1
ATOM 5279 C C . ASN A 1 676 ? 10.072 19.969 -2.262 1.00 90.19 676 ASN A C 1
ATOM 5281 O O . ASN A 1 676 ? 8.903 20.051 -1.888 1.00 90.19 676 ASN A O 1
ATOM 5285 N N . LEU A 1 677 ? 10.681 18.786 -2.393 1.00 91.44 677 LEU A N 1
ATOM 5286 C CA . LEU A 1 677 ? 10.056 17.530 -1.969 1.00 91.44 677 LEU A CA 1
ATOM 5287 C C . LEU A 1 677 ? 9.763 17.574 -0.454 1.00 91.44 677 LEU A C 1
ATOM 5289 O O . LEU A 1 677 ? 10.656 17.979 0.297 1.00 91.44 677 LEU A O 1
ATOM 5293 N N . PRO A 1 678 ? 8.565 17.150 0.006 1.00 90.81 678 PRO A N 1
ATOM 5294 C CA . PRO A 1 678 ? 8.259 17.108 1.434 1.00 90.81 678 PRO A CA 1
ATOM 5295 C C . PRO A 1 678 ? 9.277 16.278 2.225 1.00 90.81 678 PRO A C 1
ATOM 5297 O O . PRO A 1 678 ? 9.759 15.261 1.720 1.00 90.81 678 PRO A O 1
ATOM 5300 N N . ASN A 1 679 ? 9.552 16.668 3.472 1.00 88.81 679 ASN A N 1
ATOM 5301 C CA . ASN A 1 679 ? 10.360 15.908 4.432 1.00 88.81 679 ASN A CA 1
ATOM 5302 C C . ASN A 1 679 ? 9.585 14.666 4.890 1.00 88.81 679 ASN A C 1
ATOM 5304 O O . ASN A 1 679 ? 8.967 14.617 5.955 1.00 88.81 679 ASN A O 1
ATOM 5308 N N . SER A 1 680 ? 9.551 13.684 4.005 1.00 90.12 680 SER A N 1
ATOM 5309 C CA . SER A 1 680 ? 8.790 12.458 4.112 1.00 90.12 680 SER A CA 1
ATOM 5310 C C . SER A 1 680 ? 9.655 11.317 3.587 1.00 90.12 680 SER A C 1
ATOM 5312 O O . SER A 1 680 ? 10.331 11.502 2.573 1.00 90.12 680 SER A O 1
ATOM 5314 N N . PRO A 1 681 ? 9.615 10.128 4.216 1.00 92.44 681 PRO A N 1
ATOM 5315 C CA . PRO A 1 681 ? 10.296 8.948 3.713 1.00 92.44 681 PRO A CA 1
ATOM 5316 C C . PRO A 1 681 ? 10.094 8.758 2.211 1.00 92.44 681 PRO A C 1
ATOM 5318 O O . PRO A 1 681 ? 8.953 8.707 1.752 1.00 92.44 681 PRO A O 1
ATOM 5321 N N . VAL A 1 682 ? 11.189 8.617 1.459 1.00 95.81 682 VAL A N 1
ATOM 5322 C CA . VAL A 1 682 ? 11.147 8.225 0.047 1.00 95.81 682 VAL A CA 1
ATOM 5323 C C . VAL A 1 682 ? 11.461 6.737 -0.031 1.00 95.81 682 VAL A C 1
ATOM 5325 O O . VAL A 1 682 ? 12.572 6.308 0.287 1.00 95.81 682 VAL A O 1
ATOM 5328 N N . ASN A 1 683 ? 10.472 5.932 -0.415 1.00 95.62 683 ASN A N 1
ATOM 5329 C CA . ASN A 1 683 ? 10.559 4.469 -0.413 1.00 95.62 683 ASN A CA 1
ATOM 5330 C C . ASN A 1 683 ? 11.058 3.903 -1.752 1.00 95.62 683 ASN A C 1
ATOM 5332 O O . ASN A 1 683 ? 11.642 2.820 -1.773 1.00 95.62 683 ASN A O 1
ATOM 5336 N N . ASP A 1 684 ? 10.844 4.624 -2.854 1.00 97.38 684 ASP A N 1
ATOM 5337 C CA . ASP A 1 684 ? 11.241 4.193 -4.192 1.00 97.38 684 ASP A CA 1
ATOM 5338 C C . ASP A 1 684 ? 11.400 5.380 -5.154 1.00 97.38 684 ASP A C 1
ATOM 5340 O O . ASP A 1 684 ? 10.859 6.467 -4.921 1.00 97.38 684 ASP A O 1
ATOM 5344 N N . LEU A 1 685 ? 12.139 5.162 -6.241 1.00 97.31 685 LEU A N 1
ATOM 5345 C CA . LEU A 1 685 ? 12.326 6.112 -7.333 1.00 97.31 685 LEU A CA 1
ATOM 5346 C C . LEU A 1 685 ? 12.285 5.353 -8.655 1.00 97.31 685 LEU A C 1
ATOM 5348 O O . LEU A 1 685 ? 13.061 4.425 -8.878 1.00 97.31 685 LEU A O 1
ATOM 5352 N N . VAL A 1 686 ? 11.425 5.794 -9.562 1.00 96.06 686 VAL A N 1
ATOM 5353 C CA . VAL A 1 686 ? 11.385 5.289 -10.937 1.00 96.06 686 VAL A CA 1
ATOM 5354 C C . VAL A 1 686 ? 11.521 6.432 -11.922 1.00 96.06 686 VAL A C 1
ATOM 5356 O O . VAL A 1 686 ? 11.395 7.607 -11.572 1.00 96.06 686 VAL A O 1
ATOM 5359 N N . TRP A 1 687 ? 11.805 6.087 -13.171 1.00 93.38 687 TRP A N 1
ATOM 5360 C CA . TRP A 1 687 ? 11.997 7.063 -14.225 1.00 93.38 687 TRP A CA 1
ATOM 5361 C C . TRP A 1 687 ? 11.459 6.554 -15.556 1.00 93.38 687 TRP A C 1
ATOM 5363 O O . TRP A 1 687 ? 11.389 5.349 -15.805 1.00 93.38 687 TRP A O 1
ATOM 5373 N N . TRP A 1 688 ? 11.113 7.493 -16.427 1.00 90.00 688 TRP A N 1
ATOM 5374 C CA . TRP A 1 688 ? 10.810 7.229 -17.829 1.00 90.00 688 TRP A CA 1
ATOM 5375 C C . TRP A 1 688 ? 11.286 8.392 -18.696 1.00 90.00 688 TRP A C 1
ATOM 5377 O O . TRP A 1 688 ? 11.635 9.471 -18.210 1.00 90.00 688 TRP A O 1
ATOM 5387 N N . ASN A 1 689 ? 11.341 8.158 -20.004 1.00 82.25 689 ASN A N 1
ATOM 5388 C CA . ASN A 1 689 ? 11.787 9.161 -20.961 1.00 82.25 689 ASN A CA 1
ATOM 5389 C C . ASN A 1 689 ? 10.613 9.996 -21.450 1.00 82.25 689 ASN A C 1
ATOM 5391 O O . ASN A 1 689 ? 9.537 9.455 -21.690 1.00 82.25 689 ASN A O 1
ATOM 5395 N N . ALA A 1 690 ? 10.867 11.283 -21.670 1.00 76.06 690 ALA A N 1
ATOM 5396 C CA . ALA A 1 690 ? 9.921 12.146 -22.367 1.00 76.06 690 ALA A CA 1
ATOM 5397 C C . ALA A 1 690 ? 10.046 12.014 -23.896 1.00 76.06 690 ALA A C 1
ATOM 5399 O O . ALA A 1 690 ? 9.064 12.224 -24.600 1.00 76.06 690 ALA A O 1
ATOM 5400 N N . GLU A 1 691 ? 11.238 11.656 -24.404 1.00 83.44 691 GLU A N 1
ATOM 5401 C CA . GLU A 1 691 ? 11.498 11.473 -25.837 1.00 83.44 691 GLU A CA 1
ATOM 5402 C C . GLU A 1 691 ? 12.746 10.594 -26.109 1.00 83.44 691 GLU A C 1
ATOM 5404 O O . GLU A 1 691 ? 13.658 10.453 -25.277 1.00 83.44 691 GLU A O 1
ATOM 5409 N N . CYS A 1 692 ? 12.817 9.963 -27.288 1.00 84.12 692 CYS A N 1
ATOM 5410 C CA . CYS A 1 692 ? 14.034 9.279 -27.738 1.00 84.12 692 CYS A CA 1
ATOM 5411 C C . CYS A 1 692 ? 15.167 10.294 -27.991 1.00 84.12 692 CYS A C 1
ATOM 5413 O O . CYS A 1 692 ? 14.972 11.300 -28.656 1.00 84.12 692 CYS A O 1
ATOM 5415 N N . GLY A 1 693 ? 16.385 10.004 -27.524 1.00 78.12 693 GLY A N 1
ATOM 5416 C CA . GLY A 1 693 ? 17.593 10.758 -27.896 1.00 78.12 693 GLY A CA 1
ATOM 5417 C C . GLY A 1 693 ? 17.768 12.158 -27.286 1.00 78.12 693 GLY A C 1
ATOM 5418 O O . GLY A 1 693 ? 18.865 12.696 -27.379 1.00 78.12 693 GLY A O 1
ATOM 5419 N N . THR A 1 694 ? 16.762 12.734 -26.620 1.00 81.56 694 THR A N 1
ATOM 5420 C CA . THR A 1 694 ? 16.870 14.081 -26.016 1.00 81.56 694 THR A CA 1
ATOM 5421 C C . THR A 1 694 ? 17.579 14.099 -24.665 1.00 81.56 694 THR A C 1
ATOM 5423 O O . THR A 1 694 ? 18.010 15.151 -24.201 1.00 81.56 694 THR A O 1
ATOM 5426 N N . GLY A 1 695 ? 17.669 12.945 -23.999 1.00 78.50 695 GLY A N 1
ATOM 5427 C CA . GLY A 1 695 ? 18.158 12.853 -22.623 1.00 78.50 695 GLY A CA 1
ATOM 5428 C C . GLY A 1 695 ? 17.175 13.370 -21.569 1.00 78.50 695 GLY A C 1
ATOM 5429 O O . GLY A 1 695 ? 17.487 13.310 -20.382 1.00 78.50 695 GLY A O 1
ATOM 5430 N N . GLN A 1 696 ? 15.995 13.848 -21.979 1.00 84.56 696 GLN A N 1
ATOM 5431 C CA . GLN A 1 696 ? 14.955 14.288 -21.060 1.00 84.56 696 GLN A CA 1
ATOM 5432 C C . GLN A 1 696 ? 14.306 13.088 -20.374 1.00 84.56 696 GLN A C 1
ATOM 5434 O O . GLN A 1 696 ? 13.835 12.145 -21.023 1.00 84.56 696 GLN A O 1
ATOM 5439 N N . LYS A 1 697 ? 14.244 13.158 -19.047 1.00 88.44 697 LYS A N 1
ATOM 5440 C CA . LYS A 1 697 ? 13.640 12.142 -18.192 1.00 88.44 697 LYS A CA 1
ATOM 5441 C C . LYS A 1 697 ? 12.688 12.780 -17.197 1.00 88.44 697 LYS A C 1
ATOM 5443 O O . LYS A 1 697 ? 12.873 13.922 -16.787 1.00 88.44 697 LYS A O 1
ATOM 5448 N N . THR A 1 698 ? 11.677 12.017 -16.813 1.00 91.62 698 THR A N 1
ATOM 5449 C CA . THR A 1 698 ? 10.852 12.315 -15.646 1.00 91.62 698 THR A CA 1
ATOM 5450 C C . THR A 1 698 ? 11.230 11.345 -14.541 1.00 91.62 698 THR A C 1
ATOM 5452 O O . THR A 1 698 ? 11.359 10.147 -14.791 1.00 91.62 698 THR A O 1
ATOM 5455 N N . LEU A 1 699 ? 11.434 11.871 -13.339 1.00 95.56 699 LEU A N 1
ATOM 5456 C CA . LEU A 1 699 ? 11.621 11.103 -12.115 1.00 95.56 699 LEU A CA 1
ATOM 5457 C C . LEU A 1 699 ? 10.293 11.067 -11.361 1.00 95.56 699 LEU A C 1
ATOM 5459 O O . LEU A 1 699 ? 9.615 12.091 -11.298 1.00 95.56 699 LEU A O 1
ATOM 5463 N N . ALA A 1 700 ? 9.947 9.933 -10.758 1.00 96.56 700 ALA A N 1
ATOM 5464 C CA . ALA A 1 700 ? 8.832 9.822 -9.824 1.00 96.56 700 ALA A CA 1
ATOM 5465 C C . ALA A 1 700 ? 9.287 9.174 -8.516 1.00 96.56 700 ALA A C 1
ATOM 5467 O O . ALA A 1 700 ? 9.830 8.070 -8.523 1.00 96.56 700 ALA A O 1
ATOM 5468 N N . ALA A 1 701 ? 9.058 9.872 -7.409 1.00 97.50 701 ALA A N 1
ATOM 5469 C CA . ALA A 1 701 ? 9.412 9.468 -6.060 1.00 97.50 701 ALA A CA 1
ATOM 5470 C C . ALA A 1 701 ? 8.170 8.969 -5.310 1.00 97.50 701 ALA A C 1
ATOM 5472 O O . ALA A 1 701 ? 7.152 9.666 -5.238 1.00 97.50 701 ALA A O 1
ATOM 5473 N N . ALA A 1 702 ? 8.273 7.771 -4.738 1.00 97.75 702 ALA A N 1
ATOM 5474 C CA . ALA A 1 702 ? 7.271 7.188 -3.855 1.00 97.75 702 ALA A CA 1
ATOM 5475 C C . ALA A 1 702 ? 7.507 7.683 -2.430 1.00 97.75 702 ALA A C 1
ATOM 5477 O O . ALA A 1 702 ? 8.571 7.405 -1.873 1.00 97.75 702 ALA A O 1
ATOM 5478 N N . THR A 1 703 ? 6.549 8.391 -1.833 1.00 95.75 703 THR A N 1
ATOM 5479 C CA . THR A 1 703 ? 6.697 8.924 -0.474 1.00 95.75 703 THR A CA 1
ATOM 5480 C C . THR A 1 703 ? 5.596 8.458 0.465 1.00 95.75 703 THR A C 1
ATOM 5482 O O . THR A 1 703 ? 4.601 7.851 0.056 1.00 95.75 703 THR A O 1
ATOM 5485 N N . ASP A 1 704 ? 5.756 8.763 1.751 1.00 92.69 704 ASP A N 1
ATOM 5486 C CA . ASP A 1 704 ? 4.727 8.489 2.752 1.00 92.69 704 ASP A CA 1
ATOM 5487 C C . ASP A 1 704 ? 3.470 9.358 2.608 1.00 92.69 704 ASP A C 1
ATOM 5489 O O . ASP A 1 704 ? 2.414 9.038 3.157 1.00 92.69 704 ASP A O 1
ATOM 5493 N N . VAL A 1 705 ? 3.578 10.443 1.841 1.00 91.94 705 VAL A N 1
ATOM 5494 C CA . VAL A 1 705 ? 2.514 11.429 1.636 1.00 91.94 705 VAL A CA 1
ATOM 5495 C C . VAL A 1 705 ? 2.062 11.532 0.178 1.00 91.94 705 VAL A C 1
ATOM 5497 O O . VAL A 1 705 ? 1.249 12.400 -0.131 1.00 91.94 705 VAL A O 1
ATOM 5500 N N . GLY A 1 706 ? 2.510 10.645 -0.715 1.00 92.75 706 GLY A N 1
ATOM 5501 C CA . GLY A 1 706 ? 2.019 10.545 -2.093 1.00 92.75 706 GLY A CA 1
ATOM 5502 C C . GLY A 1 706 ? 3.104 10.186 -3.106 1.00 92.75 706 GLY A C 1
ATOM 5503 O O . GLY A 1 706 ? 4.183 9.721 -2.753 1.00 92.75 706 GLY A O 1
ATOM 5504 N N . VAL A 1 707 ? 2.814 10.411 -4.388 1.00 95.62 707 VAL A N 1
ATOM 5505 C CA . VAL A 1 707 ? 3.795 10.269 -5.472 1.00 95.62 707 VAL A CA 1
ATOM 5506 C C . VAL A 1 707 ? 4.113 11.647 -6.021 1.00 95.62 707 VAL A C 1
ATOM 5508 O O . VAL A 1 707 ? 3.213 12.372 -6.445 1.00 95.62 707 VAL A O 1
ATOM 5511 N N . PHE A 1 708 ? 5.394 11.997 -6.025 1.00 94.50 708 PHE A N 1
ATOM 5512 C CA . PHE A 1 708 ? 5.880 13.267 -6.551 1.00 94.50 708 PHE A CA 1
ATOM 5513 C C . PHE A 1 708 ? 6.713 13.030 -7.792 1.00 94.50 708 PHE A C 1
ATOM 5515 O O . PHE A 1 708 ? 7.357 11.997 -7.925 1.00 94.50 708 PHE A O 1
ATOM 5522 N N . SER A 1 709 ? 6.723 13.994 -8.699 1.00 93.75 709 SER A N 1
ATOM 5523 C CA . SER A 1 709 ? 7.417 13.883 -9.974 1.00 93.75 709 SER A CA 1
ATOM 5524 C C . SER A 1 709 ? 8.217 15.129 -10.306 1.00 93.75 709 SER A C 1
ATOM 5526 O O . SER A 1 709 ? 7.836 16.236 -9.928 1.00 93.75 709 SER A O 1
ATOM 5528 N N . SER A 1 710 ? 9.330 14.935 -11.007 1.00 93.38 710 SER A N 1
ATOM 5529 C CA . SER A 1 710 ? 10.233 15.997 -11.435 1.00 93.38 710 SER A CA 1
ATOM 5530 C C . SER A 1 710 ? 10.644 15.797 -12.889 1.00 93.38 710 SER A C 1
ATOM 5532 O O . SER A 1 710 ? 11.074 14.713 -13.282 1.00 93.38 710 SER A O 1
ATOM 5534 N N . THR A 1 711 ? 10.538 16.861 -13.680 1.00 91.38 711 THR A N 1
ATOM 5535 C CA . THR A 1 711 ? 10.960 16.926 -15.091 1.00 91.38 711 THR A CA 1
ATOM 5536 C C . THR A 1 711 ? 12.230 17.760 -15.286 1.00 91.38 711 THR A C 1
ATOM 5538 O O . THR A 1 711 ? 12.661 17.989 -16.413 1.00 91.38 711 THR A O 1
ATOM 5541 N N . ASN A 1 712 ? 12.837 18.226 -14.190 1.00 90.88 712 ASN A N 1
ATOM 5542 C CA . ASN A 1 712 ? 13.997 19.119 -14.173 1.00 90.88 712 ASN A CA 1
ATOM 5543 C C . ASN A 1 712 ? 15.116 18.583 -13.264 1.00 90.88 712 ASN A C 1
ATOM 5545 O O . ASN A 1 712 ? 15.752 19.340 -12.536 1.00 90.88 712 ASN A O 1
ATOM 5549 N N . ASP A 1 713 ? 15.336 17.265 -13.305 1.00 89.44 713 ASP A N 1
ATOM 5550 C CA . ASP A 1 713 ? 16.399 16.570 -12.565 1.00 89.44 713 ASP A CA 1
ATOM 5551 C C . ASP A 1 713 ? 16.366 16.779 -11.035 1.00 89.44 713 ASP A C 1
ATOM 5553 O O . ASP A 1 713 ? 17.401 16.749 -10.371 1.00 89.44 713 ASP A O 1
ATOM 5557 N N . GLY A 1 714 ? 15.170 16.941 -10.461 1.00 91.44 714 GLY A N 1
ATOM 5558 C CA . GLY A 1 714 ? 14.950 17.070 -9.016 1.00 91.44 714 GLY A CA 1
ATOM 5559 C C . GLY A 1 714 ? 15.090 18.493 -8.468 1.00 91.44 714 GLY A C 1
ATOM 5560 O O . GLY A 1 714 ? 14.975 18.690 -7.261 1.00 91.44 714 GLY A O 1
ATOM 5561 N N . LEU A 1 715 ? 15.281 19.505 -9.327 1.00 89.56 715 LEU A N 1
ATOM 5562 C CA . LEU A 1 715 ? 15.275 20.911 -8.896 1.00 89.56 715 LEU A CA 1
ATOM 5563 C C . LEU A 1 715 ? 13.925 21.311 -8.286 1.00 89.56 715 LEU A C 1
ATOM 5565 O O . LEU A 1 715 ? 13.880 22.061 -7.311 1.00 89.56 715 LEU A O 1
ATOM 5569 N N . SER A 1 716 ? 12.827 20.801 -8.846 1.00 91.19 716 SER A N 1
ATOM 5570 C CA . SER A 1 716 ? 11.506 20.886 -8.234 1.00 91.19 716 SER A CA 1
ATOM 5571 C C . SER A 1 716 ? 10.649 19.650 -8.505 1.00 91.19 716 SER A C 1
ATOM 5573 O O . SER A 1 716 ? 10.826 18.927 -9.487 1.00 91.19 716 SER A O 1
ATOM 5575 N N . TRP A 1 717 ? 9.705 19.432 -7.597 1.00 92.75 717 TRP A N 1
ATOM 5576 C CA . TRP A 1 717 ? 8.813 18.294 -7.498 1.00 92.75 717 TRP A CA 1
ATOM 5577 C C . TRP A 1 717 ? 7.360 18.764 -7.454 1.00 92.75 717 TRP A C 1
ATOM 5579 O O . TRP A 1 717 ? 7.022 19.769 -6.821 1.00 92.75 717 TRP A O 1
ATOM 5589 N N . GLN A 1 718 ? 6.501 18.011 -8.128 1.00 91.75 718 GLN A N 1
ATOM 5590 C CA . GLN A 1 718 ? 5.067 18.253 -8.259 1.00 91.75 718 GLN A CA 1
ATOM 5591 C C . GLN A 1 718 ? 4.298 16.996 -7.870 1.00 91.75 718 GLN A C 1
ATOM 5593 O O . GLN A 1 718 ? 4.776 15.888 -8.123 1.00 91.75 718 GLN A O 1
ATOM 5598 N N . LEU A 1 719 ? 3.108 17.140 -7.287 1.00 91.06 719 LEU A N 1
ATOM 5599 C CA . LEU A 1 719 ? 2.270 15.981 -6.984 1.00 91.06 719 LEU A CA 1
ATOM 5600 C C . LEU A 1 719 ? 1.803 15.339 -8.307 1.00 91.06 719 LEU A C 1
ATOM 5602 O O . LEU A 1 719 ? 1.314 16.013 -9.218 1.00 91.06 719 LEU A O 1
ATOM 5606 N N . LEU A 1 720 ? 2.002 14.028 -8.446 1.00 90.88 720 LEU A N 1
ATOM 5607 C CA . LEU A 1 720 ? 1.658 13.295 -9.660 1.00 90.88 720 LEU A CA 1
ATOM 5608 C C . LEU A 1 720 ? 0.180 12.882 -9.606 1.00 90.88 720 LEU A C 1
ATOM 5610 O O . LEU A 1 720 ? -0.143 11.904 -8.947 1.00 90.88 720 LEU A O 1
ATOM 5614 N N . ALA A 1 721 ? -0.684 13.591 -10.339 1.00 88.81 721 ALA A N 1
ATOM 5615 C CA . ALA A 1 721 ? -2.126 13.327 -10.500 1.00 88.81 721 ALA A CA 1
ATOM 5616 C C . ALA A 1 721 ? -2.986 13.328 -9.209 1.00 88.81 721 ALA A C 1
ATOM 5618 O O . ALA A 1 721 ? -2.495 13.343 -8.084 1.00 88.81 721 ALA A O 1
ATOM 5619 N N . GLN A 1 722 ? -4.311 13.362 -9.378 1.00 86.19 722 GLN A N 1
ATOM 5620 C CA . GLN A 1 722 ? -5.283 13.433 -8.275 1.00 86.19 722 GLN A CA 1
ATOM 5621 C C . GLN A 1 722 ? -5.745 12.042 -7.810 1.00 86.19 722 GLN A C 1
ATOM 5623 O O . GLN A 1 722 ? -5.522 11.043 -8.490 1.00 86.19 722 GLN A O 1
ATOM 5628 N N . ASN A 1 723 ? -6.459 11.994 -6.681 1.00 87.25 723 ASN A N 1
ATOM 5629 C CA . ASN A 1 723 ? -7.170 10.826 -6.133 1.00 87.25 723 ASN A CA 1
ATOM 5630 C C . ASN A 1 723 ? -6.330 9.702 -5.508 1.00 87.25 723 ASN A C 1
ATOM 5632 O O . ASN A 1 723 ? -6.915 8.752 -4.988 1.00 87.25 723 ASN A O 1
ATOM 5636 N N . LEU A 1 724 ? -4.999 9.823 -5.451 1.00 89.38 724 LEU A N 1
ATOM 5637 C CA . LEU A 1 724 ? -4.208 8.915 -4.619 1.00 89.38 724 LEU A CA 1
ATOM 5638 C C . LEU A 1 724 ? -4.452 9.231 -3.129 1.00 89.38 724 LEU A C 1
ATOM 5640 O O . LEU A 1 724 ? -4.236 10.377 -2.707 1.00 89.38 724 LEU A O 1
ATOM 5644 N N . PRO A 1 725 ? -4.882 8.249 -2.313 1.00 86.44 725 PRO A N 1
ATOM 5645 C CA . PRO A 1 725 ? -5.107 8.464 -0.889 1.00 86.44 725 PRO A CA 1
ATOM 5646 C C . PRO A 1 725 ? -3.801 8.813 -0.171 1.00 86.44 725 PRO A C 1
ATOM 5648 O O . PRO A 1 725 ? -2.707 8.463 -0.614 1.00 86.44 725 PRO A O 1
ATOM 5651 N N . MET A 1 726 ? -3.910 9.489 0.973 1.00 85.31 726 MET A N 1
ATOM 5652 C CA . MET A 1 726 ? -2.768 9.771 1.846 1.00 85.31 726 MET A CA 1
ATOM 5653 C C . MET A 1 726 ? -2.337 8.503 2.587 1.00 85.31 726 MET A C 1
ATOM 5655 O O . MET A 1 726 ? -2.722 8.262 3.730 1.00 85.31 726 MET A O 1
ATOM 5659 N N . ALA A 1 727 ? -1.596 7.654 1.887 1.00 88.12 727 ALA A N 1
ATOM 5660 C CA . ALA A 1 727 ? -1.027 6.427 2.410 1.00 88.12 727 ALA A CA 1
ATOM 5661 C C . ALA A 1 727 ? 0.420 6.277 1.925 1.00 88.12 727 ALA A C 1
ATOM 5663 O O . ALA A 1 727 ? 0.732 6.714 0.815 1.00 88.12 727 ALA A O 1
ATOM 5664 N N . PRO A 1 728 ? 1.282 5.609 2.707 1.00 92.06 728 PRO A N 1
ATOM 5665 C CA . PRO A 1 728 ? 2.637 5.311 2.304 1.00 92.06 728 PRO A CA 1
ATOM 5666 C C . PRO A 1 728 ? 2.700 4.502 1.023 1.00 92.06 728 PRO A C 1
ATOM 5668 O O . PRO A 1 728 ? 2.142 3.404 0.950 1.00 92.06 728 PRO A O 1
ATOM 5671 N N . VAL A 1 729 ? 3.396 5.057 0.032 1.00 95.81 729 VAL A N 1
ATOM 5672 C CA . VAL A 1 729 ? 3.668 4.412 -1.251 1.00 95.81 729 VAL A CA 1
ATOM 5673 C C . VAL A 1 729 ? 5.011 3.699 -1.146 1.00 95.81 729 VAL A C 1
ATOM 5675 O O . VAL A 1 729 ? 6.022 4.336 -0.857 1.00 95.81 729 VAL A O 1
ATOM 5678 N N . LEU A 1 730 ? 5.017 2.378 -1.329 1.00 94.50 730 LEU A N 1
ATOM 5679 C CA . LEU A 1 730 ? 6.158 1.512 -1.003 1.00 94.50 730 LEU A CA 1
ATOM 5680 C C . LEU A 1 730 ? 7.053 1.148 -2.187 1.00 94.50 730 LEU A C 1
ATOM 5682 O O . LEU A 1 730 ? 8.218 0.808 -1.971 1.00 94.50 730 LEU A O 1
ATOM 5686 N N . ASP A 1 731 ? 6.494 1.150 -3.392 1.00 96.25 731 ASP A N 1
ATOM 5687 C CA . ASP A 1 731 ? 7.158 0.747 -4.634 1.00 96.25 731 ASP A CA 1
ATOM 5688 C C . ASP A 1 731 ? 6.349 1.302 -5.811 1.00 96.25 731 ASP A C 1
ATOM 5690 O O . ASP A 1 731 ? 5.106 1.324 -5.759 1.00 96.25 731 ASP A O 1
ATOM 5694 N N . LEU A 1 732 ? 7.055 1.744 -6.845 1.00 97.50 732 LEU A N 1
ATOM 5695 C CA . LEU A 1 732 ? 6.504 2.220 -8.105 1.00 97.50 732 LEU A CA 1
ATOM 5696 C C . LEU A 1 732 ? 6.956 1.301 -9.235 1.00 97.50 732 LEU A C 1
ATOM 5698 O O . LEU A 1 732 ? 8.062 0.773 -9.222 1.00 97.50 732 LEU A O 1
ATOM 5702 N N . GLU A 1 733 ? 6.118 1.151 -10.255 1.00 94.38 733 GLU A N 1
ATOM 5703 C CA . GLU A 1 733 ? 6.483 0.383 -11.445 1.00 94.38 733 GLU A CA 1
ATOM 5704 C C . GLU A 1 733 ? 5.970 1.082 -12.702 1.00 94.38 733 GLU A C 1
ATOM 5706 O O . GLU A 1 733 ? 4.772 1.348 -12.841 1.00 94.38 733 GLU A O 1
ATOM 5711 N N . TYR A 1 734 ? 6.886 1.390 -13.626 1.00 92.56 734 TYR A N 1
ATOM 5712 C CA . TYR A 1 734 ? 6.536 1.989 -14.912 1.00 92.56 734 TYR A CA 1
ATOM 5713 C C . TYR A 1 734 ? 6.137 0.907 -15.918 1.00 92.56 734 TYR A C 1
ATOM 5715 O O . TYR A 1 734 ? 6.958 0.089 -16.356 1.00 92.56 734 TYR A O 1
ATOM 5723 N N . VAL A 1 735 ? 4.869 0.933 -16.324 1.00 90.19 735 VAL A N 1
ATOM 5724 C CA . VAL A 1 735 ? 4.304 0.013 -17.310 1.00 90.19 735 VAL A CA 1
ATOM 5725 C C . VAL A 1 735 ? 4.492 0.623 -18.695 1.00 90.19 735 VAL A C 1
ATOM 5727 O O . VAL A 1 735 ? 3.731 1.478 -19.154 1.00 90.19 735 VAL A O 1
ATOM 5730 N N . ARG A 1 736 ? 5.561 0.185 -19.363 1.00 85.88 736 ARG A N 1
ATOM 5731 C CA . ARG A 1 736 ? 6.052 0.788 -20.611 1.00 85.88 736 ARG A CA 1
ATOM 5732 C C . ARG A 1 736 ? 5.015 0.730 -21.728 1.00 85.88 736 ARG A C 1
ATOM 5734 O O . ARG A 1 736 ? 4.779 1.733 -22.383 1.00 85.88 736 ARG A O 1
ATOM 5741 N N . TYR A 1 737 ? 4.362 -0.415 -21.929 1.00 82.94 737 TYR A N 1
ATOM 5742 C CA . TYR A 1 737 ? 3.506 -0.638 -23.101 1.00 82.94 737 TYR A CA 1
ATOM 5743 C C . TYR A 1 737 ? 2.192 0.160 -23.113 1.00 82.94 737 TYR A C 1
ATOM 5745 O O . TYR A 1 737 ? 1.576 0.268 -24.168 1.00 82.94 737 TYR A O 1
ATOM 5753 N N . ASN A 1 738 ? 1.747 0.709 -21.979 1.00 84.12 738 ASN A N 1
ATOM 5754 C CA . ASN A 1 738 ? 0.531 1.532 -21.893 1.00 84.12 738 ASN A CA 1
ATOM 5755 C C . ASN A 1 738 ? 0.799 2.940 -21.326 1.00 84.12 738 ASN A C 1
ATOM 5757 O O . ASN A 1 738 ? -0.144 3.691 -21.080 1.00 84.12 738 ASN A O 1
ATOM 5761 N N . ASN A 1 739 ? 2.075 3.302 -21.137 1.00 88.31 739 ASN A N 1
ATOM 5762 C CA . ASN A 1 739 ? 2.521 4.567 -20.555 1.00 88.31 739 ASN A CA 1
ATOM 5763 C C . ASN A 1 739 ? 1.751 4.918 -19.268 1.00 88.31 739 ASN A C 1
ATOM 5765 O O . ASN A 1 739 ? 1.121 5.976 -19.163 1.00 88.31 739 ASN A O 1
ATOM 5769 N N . SER A 1 740 ? 1.769 3.995 -18.306 1.00 90.06 740 SER A N 1
ATOM 5770 C CA . SER A 1 740 ? 1.148 4.180 -16.995 1.00 90.06 740 SER A CA 1
ATOM 5771 C C . SER A 1 740 ? 2.123 3.893 -15.861 1.00 90.06 740 SER A C 1
ATOM 5773 O O . SER A 1 740 ? 3.134 3.208 -16.035 1.00 90.06 740 SER A O 1
ATOM 5775 N N . LEU A 1 741 ? 1.816 4.444 -14.693 1.00 93.69 741 LEU A N 1
ATOM 5776 C CA . LEU A 1 741 ? 2.571 4.231 -13.472 1.00 93.69 741 LEU A CA 1
ATOM 5777 C C . LEU A 1 741 ? 1.707 3.485 -12.462 1.00 93.69 741 LEU A C 1
ATOM 5779 O O . LEU A 1 741 ? 0.565 3.873 -12.208 1.00 93.69 741 LEU A O 1
ATOM 5783 N N . LEU A 1 742 ? 2.272 2.434 -11.879 1.00 94.38 742 LEU A N 1
ATOM 5784 C CA . LEU A 1 742 ? 1.688 1.718 -10.756 1.00 94.38 742 LEU A CA 1
ATOM 5785 C C . LEU A 1 742 ? 2.286 2.209 -9.443 1.00 94.38 742 LEU A C 1
ATOM 5787 O O . LEU A 1 742 ? 3.479 2.495 -9.376 1.00 94.38 742 LEU A O 1
ATOM 5791 N N . ALA A 1 743 ? 1.461 2.246 -8.401 1.00 95.44 743 ALA A N 1
ATOM 5792 C CA . ALA A 1 743 ? 1.859 2.567 -7.039 1.00 95.44 743 ALA A CA 1
ATOM 5793 C C . ALA A 1 743 ? 1.305 1.530 -6.067 1.00 95.44 743 ALA A C 1
ATOM 5795 O O . ALA A 1 743 ? 0.090 1.375 -5.927 1.00 95.44 743 ALA A O 1
ATOM 5796 N N . SER A 1 744 ? 2.200 0.824 -5.383 1.00 94.06 744 SER A N 1
ATOM 5797 C CA . SER A 1 744 ? 1.836 -0.054 -4.273 1.00 94.06 744 SER A CA 1
ATOM 5798 C C . SER A 1 744 ? 1.799 0.738 -2.971 1.00 94.06 744 SER A C 1
ATOM 5800 O O . SER A 1 744 ? 2.636 1.612 -2.741 1.00 94.06 744 SER A O 1
ATOM 5802 N N . THR A 1 745 ? 0.819 0.457 -2.118 1.00 92.56 745 THR A N 1
ATOM 5803 C CA . THR A 1 745 ? 0.638 1.193 -0.863 1.00 92.56 745 THR A CA 1
ATOM 5804 C C . THR A 1 745 ? 0.605 0.262 0.342 1.00 92.56 745 THR A C 1
ATOM 5806 O O . THR A 1 745 ? 0.229 -0.913 0.252 1.00 92.56 745 THR A O 1
ATOM 5809 N N . PHE A 1 746 ? 0.947 0.807 1.506 1.00 88.81 746 PHE A N 1
ATOM 5810 C CA . PHE A 1 746 ? 0.780 0.123 2.782 1.00 88.81 746 PHE A CA 1
ATOM 5811 C C . PHE A 1 746 ? -0.652 0.317 3.302 1.00 88.81 746 PHE A C 1
ATOM 5813 O O . PHE A 1 746 ? -0.916 1.246 4.063 1.00 88.81 746 PHE A O 1
ATOM 5820 N N . GLY A 1 747 ? -1.589 -0.524 2.849 1.00 85.50 747 GLY A N 1
ATOM 5821 C CA . GLY A 1 747 ? -2.960 -0.604 3.376 1.00 85.50 747 GLY A CA 1
ATOM 5822 C C . GLY A 1 747 ? -4.059 -0.102 2.435 1.00 85.50 747 GLY A C 1
ATOM 5823 O O . GLY A 1 747 ? -5.237 -0.226 2.769 1.00 85.50 747 GLY A O 1
ATOM 5824 N N . ARG A 1 748 ? -3.702 0.437 1.262 1.00 87.94 748 ARG A N 1
ATOM 5825 C CA . ARG A 1 748 ? -4.640 0.930 0.235 1.00 87.94 748 ARG A CA 1
ATOM 5826 C C . ARG A 1 748 ? -4.499 0.185 -1.100 1.00 87.94 748 ARG A C 1
ATOM 5828 O O . ARG A 1 748 ? -4.937 0.705 -2.122 1.00 87.94 748 ARG A O 1
ATOM 5835 N N . GLY A 1 749 ? -3.887 -1.002 -1.120 1.00 88.62 749 GLY A N 1
ATOM 5836 C CA . GLY A 1 749 ? -3.731 -1.829 -2.318 1.00 88.62 749 GLY A CA 1
ATOM 5837 C C . GLY A 1 749 ? -2.783 -1.228 -3.360 1.00 88.62 749 GLY A C 1
ATOM 5838 O O . GLY A 1 749 ? -1.828 -0.524 -3.020 1.00 88.62 749 GLY A O 1
ATOM 5839 N N . VAL A 1 750 ? -3.041 -1.528 -4.635 1.00 89.94 750 VAL A N 1
ATOM 5840 C CA . VAL A 1 750 ? -2.277 -1.005 -5.778 1.00 89.94 750 VAL A CA 1
ATOM 5841 C C . VAL A 1 750 ? -3.130 0.011 -6.536 1.00 89.94 750 VAL A C 1
ATOM 5843 O O . VAL A 1 750 ? -4.346 -0.144 -6.657 1.00 89.94 750 VAL A O 1
ATOM 5846 N N . TRP A 1 751 ? -2.495 1.060 -7.042 1.00 91.44 751 TRP A N 1
ATOM 5847 C CA . TRP A 1 751 ? -3.119 2.124 -7.821 1.00 91.44 751 TRP A CA 1
ATOM 5848 C C . TRP A 1 751 ? -2.415 2.269 -9.161 1.00 91.44 751 TRP A C 1
ATOM 5850 O O . TRP A 1 751 ? -1.228 1.968 -9.271 1.00 91.44 751 TRP A O 1
ATOM 5860 N N . GLN A 1 752 ? -3.139 2.750 -10.163 1.00 91.06 752 GLN A N 1
ATOM 5861 C CA . GLN A 1 752 ? -2.601 3.044 -11.484 1.00 91.06 752 GLN A CA 1
ATOM 5862 C C . GLN A 1 752 ? -2.985 4.454 -11.913 1.00 91.06 752 GLN A C 1
ATOM 5864 O O . GLN A 1 752 ? -4.106 4.897 -11.665 1.00 91.06 752 GLN A O 1
ATOM 5869 N N . VAL A 1 753 ? -2.074 5.132 -12.601 1.00 92.00 753 VAL A N 1
ATOM 5870 C CA . VAL A 1 753 ? -2.353 6.381 -13.308 1.00 92.00 753 VAL A CA 1
ATOM 5871 C C . VAL A 1 753 ? -1.790 6.316 -14.722 1.00 92.00 753 VAL A C 1
ATOM 5873 O O . VAL A 1 753 ? -0.654 5.894 -14.934 1.00 92.00 753 VAL A O 1
ATOM 5876 N N . GLU A 1 754 ? -2.584 6.726 -15.706 1.00 89.50 754 GLU A N 1
ATOM 5877 C CA . GLU A 1 754 ? -2.098 6.928 -17.069 1.00 89.50 754 GLU A CA 1
ATOM 5878 C C . GLU A 1 754 ? -1.296 8.238 -17.142 1.00 89.50 754 GLU A C 1
ATOM 5880 O O . GLU A 1 754 ? -1.739 9.284 -16.664 1.00 89.50 754 GLU A O 1
ATOM 5885 N N . LEU A 1 755 ? -0.103 8.192 -17.730 1.00 88.56 755 LEU A N 1
ATOM 5886 C CA . LEU A 1 755 ? 0.766 9.362 -17.884 1.00 88.56 755 LEU A CA 1
ATOM 5887 C C . LEU A 1 755 ? 0.443 10.109 -19.184 1.00 88.56 755 LEU A C 1
ATOM 5889 O O . LEU A 1 755 ? -0.269 9.588 -20.031 1.00 88.56 755 LEU A O 1
ATOM 5893 N N . GLU A 1 756 ? 0.942 11.322 -19.385 1.00 83.94 756 GLU A N 1
ATOM 5894 C CA . GLU A 1 756 ? 0.789 12.020 -20.669 1.00 83.94 756 GLU A CA 1
ATOM 5895 C C . GLU A 1 756 ? 1.893 11.637 -21.671 1.00 83.94 756 GLU A C 1
ATOM 5897 O O . GLU A 1 756 ? 2.904 11.024 -21.319 1.00 83.94 756 GLU A O 1
ATOM 5902 N N . GLY A 1 757 ? 1.680 11.980 -22.944 1.00 86.25 757 GLY A N 1
ATOM 5903 C CA . GLY A 1 757 ? 2.641 11.748 -24.025 1.00 86.25 757 GLY A CA 1
ATOM 5904 C C . GLY A 1 757 ? 2.630 10.335 -24.617 1.00 86.25 757 GLY A C 1
ATOM 5905 O O . GLY A 1 757 ? 1.889 9.448 -24.183 1.00 86.25 757 GLY A O 1
ATOM 5906 N N . ASP A 1 758 ? 3.453 10.157 -25.649 1.00 90.62 758 ASP A N 1
ATOM 5907 C CA . ASP A 1 758 ? 3.624 8.896 -26.375 1.00 90.62 758 ASP A CA 1
ATOM 5908 C C . ASP A 1 758 ? 4.394 7.843 -25.555 1.00 90.62 758 ASP A C 1
ATOM 5910 O O . ASP A 1 758 ? 5.030 8.138 -24.543 1.00 90.62 758 ASP A O 1
ATOM 5914 N N . ILE A 1 759 ? 4.307 6.582 -25.978 1.00 91.56 759 ILE A N 1
ATOM 5915 C CA . ILE A 1 759 ? 5.003 5.450 -25.362 1.00 91.56 759 ILE A CA 1
ATOM 5916 C C . ILE A 1 759 ? 6.416 5.354 -25.944 1.00 91.56 759 ILE A C 1
ATOM 5918 O O . ILE A 1 759 ? 6.564 5.211 -27.153 1.00 91.56 759 ILE A O 1
ATOM 5922 N N . TYR A 1 760 ? 7.450 5.337 -25.101 1.00 92.12 760 TYR A N 1
ATOM 5923 C CA . TYR A 1 760 ? 8.843 5.187 -25.541 1.00 92.12 760 TYR A CA 1
ATOM 5924 C C . TYR A 1 760 ? 9.460 3.875 -25.046 1.00 92.12 760 TYR A C 1
ATOM 5926 O O . TYR A 1 760 ? 9.683 3.692 -23.849 1.00 92.12 760 TYR A O 1
ATOM 5934 N N . ILE A 1 761 ? 9.797 2.976 -25.972 1.00 91.81 761 ILE A N 1
ATOM 5935 C CA . ILE A 1 761 ? 10.410 1.673 -25.686 1.00 91.81 761 ILE A CA 1
ATOM 5936 C C . ILE A 1 761 ? 11.926 1.779 -25.883 1.00 91.81 761 ILE A C 1
ATOM 5938 O O . ILE A 1 761 ? 12.390 1.977 -27.003 1.00 91.81 761 ILE A O 1
ATOM 5942 N N . LYS A 1 762 ? 12.709 1.659 -24.802 1.00 86.69 762 LYS A N 1
ATOM 5943 C CA . LYS A 1 762 ? 14.194 1.706 -24.828 1.00 86.69 762 LYS A CA 1
ATOM 5944 C C . LYS A 1 762 ? 14.867 0.405 -24.412 1.00 86.69 762 LYS A C 1
ATOM 5946 O O . LYS A 1 762 ? 16.086 0.323 -24.337 1.00 86.69 762 LYS A O 1
ATOM 5951 N N . GLU A 1 763 ? 14.066 -0.602 -24.116 1.00 87.44 763 GLU A N 1
ATOM 5952 C CA . GLU A 1 763 ? 14.545 -1.920 -23.756 1.00 87.44 763 GLU A CA 1
ATOM 5953 C C . GLU A 1 763 ? 13.515 -2.974 -24.147 1.00 87.44 763 GLU A C 1
ATOM 5955 O O . GLU A 1 763 ? 12.388 -2.627 -24.501 1.00 87.44 763 GLU A O 1
ATOM 5960 N N . ILE A 1 764 ? 13.893 -4.251 -24.064 1.00 90.12 764 ILE A N 1
ATOM 5961 C CA . ILE A 1 764 ? 12.985 -5.363 -24.357 1.00 90.12 764 ILE A CA 1
ATOM 5962 C C . ILE A 1 764 ? 11.723 -5.238 -23.501 1.00 90.12 764 ILE A C 1
ATOM 5964 O O . ILE A 1 764 ? 11.793 -5.242 -22.274 1.00 90.12 764 ILE A O 1
ATOM 5968 N N . THR A 1 765 ? 10.582 -5.117 -24.168 1.00 90.75 765 THR A N 1
ATOM 5969 C CA . THR A 1 765 ? 9.257 -4.976 -23.570 1.00 90.75 765 THR A CA 1
ATOM 5970 C C . THR A 1 765 ? 8.321 -5.946 -24.270 1.00 90.75 765 THR A C 1
ATOM 5972 O O . THR A 1 765 ? 8.215 -5.925 -25.493 1.00 90.75 765 THR A O 1
ATOM 5975 N N . SER A 1 766 ? 7.636 -6.791 -23.504 1.00 89.56 766 SER A N 1
ATOM 5976 C CA . SER A 1 766 ? 6.579 -7.658 -24.032 1.00 89.56 766 SER A CA 1
ATOM 5977 C C . SER A 1 766 ? 5.214 -7.037 -23.762 1.00 89.56 766 SER A C 1
ATOM 5979 O O . SER A 1 766 ? 5.003 -6.488 -22.679 1.00 89.56 766 SER A O 1
ATOM 5981 N N . ILE A 1 767 ? 4.297 -7.123 -24.724 1.00 86.62 767 ILE A N 1
ATOM 5982 C CA . ILE A 1 767 ? 2.929 -6.610 -24.575 1.00 86.62 767 ILE A CA 1
ATOM 5983 C C . ILE A 1 767 ? 1.959 -7.761 -24.232 1.00 86.62 767 ILE A C 1
ATOM 5985 O O . ILE A 1 767 ? 2.008 -8.800 -24.895 1.00 86.62 767 ILE A O 1
ATOM 5989 N N . PRO A 1 768 ? 1.061 -7.604 -23.237 1.00 85.62 768 PRO A N 1
ATOM 5990 C CA . PRO A 1 768 ? -0.017 -8.558 -22.972 1.00 85.62 768 PRO A CA 1
ATOM 5991 C C . PRO A 1 768 ? -0.979 -8.731 -24.154 1.00 85.62 768 PRO A C 1
ATOM 5993 O O . PRO A 1 768 ? -1.198 -7.822 -24.955 1.00 85.62 768 PRO A O 1
ATOM 5996 N N . THR A 1 769 ? -1.649 -9.878 -24.230 1.00 82.12 769 THR A N 1
ATOM 5997 C CA . THR A 1 769 ? -2.739 -10.051 -25.199 1.00 82.12 769 THR A CA 1
ATOM 5998 C C . THR A 1 769 ? -3.958 -9.189 -24.836 1.00 82.12 769 THR A C 1
ATOM 6000 O O . THR A 1 769 ? -4.163 -8.875 -23.665 1.00 82.12 769 THR A O 1
ATOM 6003 N N . ASN A 1 770 ? -4.774 -8.819 -25.827 1.00 82.56 770 ASN A N 1
ATOM 6004 C CA . ASN A 1 770 ? -5.915 -7.899 -25.700 1.00 82.56 770 ASN A CA 1
ATOM 6005 C C . ASN A 1 770 ? -5.536 -6.485 -25.221 1.00 82.56 770 ASN A C 1
ATOM 6007 O O . ASN A 1 770 ? -6.295 -5.835 -24.499 1.00 82.56 770 ASN A O 1
ATOM 6011 N N . THR A 1 771 ? -4.362 -5.991 -25.619 1.00 84.06 771 THR A N 1
ATOM 6012 C CA . THR A 1 771 ? -3.911 -4.643 -25.254 1.00 84.06 771 THR A CA 1
ATOM 6013 C C . THR A 1 771 ? -4.486 -3.606 -26.213 1.00 84.06 771 THR A C 1
ATOM 6015 O O . THR A 1 771 ? -4.358 -3.733 -27.429 1.00 84.06 771 THR A O 1
ATOM 6018 N N . THR A 1 772 ? -5.070 -2.537 -25.666 1.00 86.19 772 THR A N 1
ATOM 6019 C CA . THR A 1 772 ? -5.470 -1.363 -26.455 1.00 86.19 772 THR A CA 1
ATOM 6020 C C . THR A 1 772 ? -4.360 -0.315 -26.456 1.00 86.19 772 THR A C 1
ATOM 6022 O O . THR A 1 772 ? -3.910 0.117 -25.396 1.00 86.19 772 THR A O 1
ATOM 6025 N N . ILE A 1 773 ? -3.937 0.118 -27.641 1.00 85.94 773 ILE A N 1
ATOM 6026 C CA . ILE A 1 773 ? -2.930 1.156 -27.852 1.00 85.94 773 ILE A CA 1
ATOM 6027 C C . ILE A 1 773 ? -3.635 2.486 -28.133 1.00 85.94 773 ILE A C 1
ATOM 6029 O O . ILE A 1 773 ? -4.130 2.743 -29.232 1.00 85.94 773 ILE A O 1
ATOM 6033 N N . SER A 1 774 ? -3.678 3.344 -27.113 1.00 87.31 774 SER A N 1
ATOM 6034 C CA . SER A 1 774 ? -4.302 4.676 -27.154 1.00 87.31 774 SER A CA 1
ATOM 6035 C C . SER A 1 774 ? -3.337 5.808 -27.547 1.00 87.31 774 SER A C 1
ATOM 6037 O O . SER A 1 774 ? -3.759 6.954 -27.739 1.00 87.31 774 SER A O 1
ATOM 6039 N N . LYS A 1 775 ? -2.042 5.509 -27.687 1.00 90.38 775 LYS A N 1
ATOM 6040 C CA . LYS A 1 775 ? -0.932 6.461 -27.886 1.00 90.38 775 LYS A CA 1
ATOM 6041 C C . LYS A 1 775 ? -0.005 5.984 -28.995 1.00 90.38 775 LYS A C 1
ATOM 6043 O O . LYS A 1 775 ? -0.049 4.807 -29.344 1.00 90.38 775 LYS A O 1
ATOM 6048 N N . ASN A 1 776 ? 0.832 6.864 -29.549 1.00 92.50 776 ASN A N 1
ATOM 6049 C CA . ASN A 1 776 ? 1.868 6.359 -30.446 1.00 92.50 776 ASN A CA 1
ATOM 6050 C C . ASN A 1 776 ? 2.882 5.564 -29.629 1.00 92.50 776 ASN A C 1
ATOM 6052 O O . ASN A 1 776 ? 3.168 5.904 -28.480 1.00 92.50 776 ASN A O 1
ATOM 6056 N N . ILE A 1 777 ? 3.435 4.521 -30.234 1.00 93.44 777 ILE A N 1
ATOM 6057 C CA . ILE A 1 777 ? 4.567 3.790 -29.675 1.00 93.44 777 ILE A CA 1
ATOM 6058 C C . ILE A 1 777 ? 5.802 4.177 -30.465 1.00 93.44 777 ILE A C 1
ATOM 6060 O O . ILE A 1 777 ? 5.788 4.107 -31.685 1.00 93.44 777 ILE A O 1
ATOM 6064 N N . VAL A 1 778 ? 6.876 4.550 -29.787 1.00 94.69 778 VAL A N 1
ATOM 6065 C CA . VAL A 1 778 ? 8.165 4.880 -30.384 1.00 94.69 778 VAL A CA 1
ATOM 6066 C C . VAL A 1 778 ? 9.217 3.942 -29.805 1.00 94.69 778 VAL A C 1
ATOM 6068 O O . VAL A 1 778 ? 9.544 3.998 -28.620 1.00 94.69 778 VAL A O 1
ATOM 6071 N N . ILE A 1 779 ? 9.755 3.062 -30.640 1.00 94.75 779 ILE A N 1
ATOM 6072 C CA . ILE A 1 779 ? 10.798 2.108 -30.275 1.00 94.75 779 ILE A CA 1
ATOM 6073 C C . ILE A 1 779 ? 12.143 2.769 -30.566 1.00 94.75 779 ILE A C 1
ATOM 6075 O O . ILE A 1 779 ? 12.523 2.951 -31.723 1.00 94.75 779 ILE A O 1
ATOM 6079 N N . CYS A 1 780 ? 12.823 3.201 -29.507 1.00 92.00 780 CYS A N 1
ATOM 6080 C CA . CYS A 1 780 ? 14.098 3.905 -29.574 1.00 92.00 780 CYS A CA 1
ATOM 6081 C C . CYS A 1 780 ? 15.274 2.933 -29.786 1.00 92.00 780 CYS A C 1
ATOM 6083 O O . CYS A 1 780 ? 15.130 1.722 -29.646 1.00 92.00 780 CYS A O 1
ATOM 6085 N N . ASN A 1 781 ? 16.469 3.484 -30.022 1.00 88.25 781 ASN A N 1
ATOM 6086 C CA . ASN A 1 781 ? 17.723 2.728 -30.044 1.00 88.25 781 ASN A CA 1
ATOM 6087 C C . ASN A 1 781 ? 17.894 1.848 -28.787 1.00 88.25 781 ASN A C 1
ATOM 6089 O O . ASN A 1 781 ? 17.763 2.352 -27.668 1.00 88.25 781 ASN A O 1
ATOM 6093 N N . GLY A 1 782 ? 18.177 0.556 -28.982 1.00 86.44 782 GLY A N 1
ATOM 6094 C CA . GLY A 1 782 ? 18.307 -0.453 -27.922 1.00 86.44 782 GLY A CA 1
ATOM 6095 C C . GLY A 1 782 ? 16.973 -1.007 -27.404 1.00 86.44 782 GLY A C 1
ATOM 6096 O O . GLY A 1 782 ? 16.961 -1.961 -26.624 1.00 86.44 782 GLY A O 1
ATOM 6097 N N . GLY A 1 783 ? 15.848 -0.433 -27.839 1.00 91.00 783 GLY A N 1
ATOM 6098 C CA . GLY A 1 783 ? 14.509 -0.909 -27.527 1.00 91.00 783 GLY A CA 1
ATOM 6099 C C . GLY A 1 783 ? 14.069 -2.052 -28.428 1.00 91.00 783 GLY A C 1
ATOM 6100 O O . GLY A 1 783 ? 14.268 -2.014 -29.639 1.00 91.00 783 GLY A O 1
ATOM 6101 N N . GLU A 1 784 ? 13.407 -3.041 -27.832 1.00 93.75 784 GLU A N 1
ATOM 6102 C CA . GLU A 1 784 ? 12.735 -4.113 -28.561 1.00 93.75 784 GLU A CA 1
ATOM 6103 C C . GLU A 1 784 ? 11.300 -4.224 -28.049 1.00 93.75 784 GLU A C 1
ATOM 6105 O O . GLU A 1 784 ? 11.077 -4.375 -26.848 1.00 93.75 784 GLU A O 1
ATOM 6110 N N . LEU A 1 785 ? 10.324 -4.152 -28.948 1.00 93.38 785 LEU A N 1
ATOM 6111 C CA . LEU A 1 785 ? 8.933 -4.435 -28.630 1.00 93.38 785 LEU A CA 1
ATOM 6112 C C . LEU A 1 785 ? 8.572 -5.827 -29.133 1.00 93.38 785 LEU A C 1
ATOM 6114 O O . LEU A 1 785 ? 8.619 -6.084 -30.334 1.00 93.38 785 LEU A O 1
ATOM 6118 N N . ASN A 1 786 ? 8.200 -6.709 -28.215 1.00 91.19 786 ASN A N 1
ATOM 6119 C CA . ASN A 1 786 ? 7.775 -8.064 -28.516 1.00 91.19 786 ASN A CA 1
ATOM 6120 C C . ASN A 1 786 ? 6.252 -8.175 -28.380 1.00 91.19 786 ASN A C 1
ATOM 6122 O O . ASN A 1 786 ? 5.686 -7.966 -27.304 1.00 91.19 786 ASN A O 1
ATOM 6126 N N . ILE A 1 787 ? 5.601 -8.501 -29.491 1.00 88.81 787 ILE A N 1
ATOM 6127 C CA . ILE A 1 787 ? 4.146 -8.638 -29.613 1.00 88.81 787 ILE A CA 1
ATOM 6128 C C . ILE A 1 787 ? 3.742 -10.067 -30.009 1.00 88.81 787 ILE A C 1
ATOM 6130 O O . ILE A 1 787 ? 2.660 -10.289 -30.550 1.00 88.81 787 ILE A O 1
ATOM 6134 N N . ASN A 1 788 ? 4.609 -11.055 -29.769 1.00 85.88 788 ASN A N 1
ATOM 6135 C CA . ASN A 1 788 ? 4.303 -12.460 -30.029 1.00 85.88 788 ASN A CA 1
ATOM 6136 C C . ASN A 1 788 ? 3.043 -12.891 -29.258 1.00 85.88 788 ASN A C 1
ATOM 6138 O O . ASN A 1 788 ? 2.977 -12.733 -28.039 1.00 85.88 788 ASN A O 1
ATOM 6142 N N . ASN A 1 789 ? 2.069 -13.482 -29.961 1.00 79.69 789 ASN A N 1
ATOM 6143 C CA . ASN A 1 789 ? 0.766 -13.902 -29.422 1.00 79.69 789 ASN A CA 1
ATOM 6144 C C . ASN A 1 789 ? -0.102 -12.763 -28.836 1.00 79.69 789 ASN A C 1
ATOM 6146 O O . ASN A 1 789 ? -1.042 -13.022 -28.074 1.00 79.69 789 ASN A O 1
ATOM 6150 N N . ALA A 1 790 ? 0.213 -11.499 -29.137 1.00 82.75 790 ALA A N 1
ATOM 6151 C CA . ALA A 1 790 ? -0.564 -10.362 -28.661 1.00 82.75 790 ALA A CA 1
ATOM 6152 C C . ALA A 1 790 ? -1.705 -10.033 -29.632 1.00 82.75 790 ALA A C 1
ATOM 6154 O O . ALA A 1 790 ? -1.486 -9.855 -30.829 1.00 82.75 790 ALA A O 1
ATOM 6155 N N . LEU A 1 791 ? -2.919 -9.889 -29.101 1.00 84.69 791 LEU A N 1
ATOM 6156 C CA . LEU A 1 791 ? -4.032 -9.255 -29.805 1.00 84.69 791 LEU A CA 1
ATOM 6157 C C . LEU A 1 791 ? -4.016 -7.761 -29.458 1.00 84.69 791 LEU A C 1
ATOM 6159 O O . LEU A 1 791 ? -4.256 -7.391 -28.307 1.00 84.69 791 LEU A O 1
ATOM 6163 N N . LEU A 1 792 ? -3.671 -6.916 -30.423 1.00 85.81 792 LEU A N 1
ATOM 6164 C CA . LEU A 1 792 ? -3.537 -5.474 -30.253 1.00 85.81 792 LEU A CA 1
ATOM 6165 C C . LEU A 1 792 ? -4.725 -4.764 -30.883 1.00 85.81 792 LEU A C 1
ATOM 6167 O O . LEU A 1 792 ? -4.970 -4.938 -32.070 1.00 85.81 792 LEU A O 1
ATOM 6171 N N . THR A 1 793 ? -5.406 -3.919 -30.117 1.00 85.94 793 THR A N 1
ATOM 6172 C CA . THR A 1 793 ? -6.399 -2.977 -30.644 1.00 85.94 793 THR A CA 1
ATOM 6173 C C . THR A 1 793 ? -5.768 -1.595 -30.715 1.00 85.94 793 THR A C 1
ATOM 6175 O O . THR A 1 793 ? -5.421 -1.031 -29.681 1.00 85.94 793 THR A O 1
ATOM 6178 N N . ILE A 1 794 ? -5.591 -1.028 -31.904 1.00 84.75 794 ILE A N 1
ATOM 6179 C CA . ILE A 1 794 ? -4.966 0.286 -32.079 1.00 84.75 794 ILE A CA 1
ATOM 6180 C C . ILE A 1 794 ? -6.039 1.332 -32.380 1.00 84.75 794 ILE A C 1
ATOM 6182 O O . ILE A 1 794 ? -6.800 1.196 -33.339 1.00 84.75 794 ILE A O 1
ATOM 6186 N N . ASN A 1 795 ? -6.082 2.382 -31.556 1.00 87.25 795 ASN A N 1
ATOM 6187 C CA . ASN A 1 795 ? -7.034 3.479 -31.712 1.00 87.25 795 ASN A CA 1
ATOM 6188 C C . ASN A 1 795 ? -6.739 4.330 -32.960 1.00 87.25 795 ASN A C 1
ATOM 6190 O O . ASN A 1 795 ? -5.612 4.385 -33.462 1.00 87.25 795 ASN A O 1
ATOM 6194 N N . ASP A 1 796 ? -7.755 5.071 -33.408 1.00 85.06 796 ASP A N 1
ATOM 6195 C CA . ASP A 1 796 ? -7.672 5.954 -34.570 1.00 85.06 796 ASP A CA 1
ATOM 6196 C C . ASP A 1 796 ? -6.508 6.952 -34.461 1.00 85.06 796 ASP A C 1
ATOM 6198 O O . ASP A 1 796 ? -6.256 7.564 -33.416 1.00 85.06 796 ASP A O 1
ATOM 6202 N N . ASN A 1 797 ? -5.831 7.158 -35.590 1.00 85.88 797 ASN A N 1
ATOM 6203 C CA . ASN A 1 797 ? -4.727 8.094 -35.794 1.00 85.88 797 ASN A CA 1
ATOM 6204 C C . ASN A 1 797 ? -3.459 7.793 -34.973 1.00 85.88 797 ASN A C 1
ATOM 6206 O O . ASN A 1 797 ? -2.593 8.662 -34.849 1.00 85.88 797 ASN A O 1
ATOM 6210 N N . LYS A 1 798 ? -3.324 6.586 -34.410 1.00 89.31 798 LYS A N 1
ATOM 6211 C CA . LYS A 1 798 ? -2.104 6.140 -33.714 1.00 89.31 798 LYS A CA 1
ATOM 6212 C C . LYS A 1 798 ? -1.165 5.386 -34.646 1.00 89.31 798 LYS A C 1
ATOM 6214 O O . LYS A 1 798 ? -1.583 4.906 -35.694 1.00 89.31 798 LYS A O 1
ATOM 6219 N N . GLN A 1 799 ? 0.107 5.297 -34.274 1.00 89.19 799 GLN A N 1
ATOM 6220 C CA . GLN A 1 799 ? 1.144 4.605 -35.045 1.00 89.19 799 GLN A CA 1
ATOM 6221 C C . GLN A 1 799 ? 2.195 3.957 -34.142 1.00 89.19 799 GLN A C 1
ATOM 6223 O O . GLN A 1 799 ? 2.379 4.359 -32.991 1.00 89.19 799 GLN A O 1
ATOM 6228 N N . ILE A 1 800 ? 2.911 2.979 -34.695 1.00 91.62 800 ILE A N 1
ATOM 6229 C CA . ILE A 1 800 ? 4.121 2.407 -34.093 1.00 91.62 800 ILE A CA 1
ATOM 6230 C C . ILE A 1 800 ? 5.319 2.893 -34.906 1.00 91.62 800 ILE A C 1
ATOM 6232 O O . ILE A 1 800 ? 5.376 2.646 -36.097 1.00 91.62 800 ILE A O 1
ATOM 6236 N N . ILE A 1 801 ? 6.280 3.568 -34.293 1.00 93.06 801 ILE A N 1
ATOM 6237 C CA . ILE A 1 801 ? 7.444 4.167 -34.946 1.00 93.06 801 ILE A CA 1
ATOM 6238 C C . ILE A 1 801 ? 8.694 3.436 -34.464 1.00 93.06 801 ILE A C 1
ATOM 6240 O O . ILE A 1 801 ? 8.993 3.433 -33.274 1.00 93.06 801 ILE A O 1
ATOM 6244 N N . ILE A 1 802 ? 9.451 2.842 -35.375 1.00 93.38 802 ILE A N 1
ATOM 6245 C CA . ILE A 1 802 ? 10.713 2.160 -35.102 1.00 93.38 802 ILE A CA 1
ATOM 6246 C C . ILE A 1 802 ? 11.843 3.096 -35.525 1.00 93.38 802 ILE A C 1
ATOM 6248 O O . ILE A 1 802 ? 12.038 3.349 -36.714 1.00 93.38 802 ILE A O 1
ATOM 6252 N N . LYS A 1 803 ? 12.561 3.643 -34.542 1.00 91.25 803 LYS A N 1
ATOM 6253 C CA . LYS A 1 803 ? 13.723 4.516 -34.753 1.00 91.25 803 LYS A CA 1
ATOM 6254 C C . LYS A 1 803 ? 14.969 3.686 -35.085 1.00 91.25 803 LYS A C 1
ATOM 6256 O O . LYS A 1 803 ? 14.984 2.470 -34.908 1.00 91.25 803 LYS A O 1
ATOM 6261 N N . ASN A 1 804 ? 16.044 4.358 -35.498 1.00 88.12 804 ASN A N 1
ATOM 6262 C CA . ASN A 1 804 ? 17.361 3.739 -35.674 1.00 88.12 804 ASN A CA 1
ATOM 6263 C C . ASN A 1 804 ? 17.786 2.940 -34.422 1.00 88.12 804 ASN A C 1
ATOM 6265 O O . ASN A 1 804 ? 17.790 3.488 -33.314 1.00 88.12 804 ASN A O 1
ATOM 6269 N N . GLY A 1 805 ? 18.137 1.664 -34.604 1.00 88.38 805 GLY A N 1
ATOM 6270 C CA . GLY A 1 805 ? 18.519 0.733 -33.540 1.00 88.38 805 GLY A CA 1
ATOM 6271 C C . GLY A 1 805 ? 17.355 0.214 -32.688 1.00 88.38 805 GLY A C 1
ATOM 6272 O O . GLY A 1 805 ? 17.598 -0.485 -31.707 1.00 88.38 805 GLY A O 1
ATOM 6273 N N . GLY A 1 806 ? 16.114 0.592 -33.006 1.00 93.38 806 GLY A N 1
ATOM 6274 C CA . GLY A 1 806 ? 14.903 0.042 -32.404 1.00 93.38 806 GLY A CA 1
ATOM 6275 C C . GLY A 1 806 ? 14.398 -1.175 -33.177 1.00 93.38 806 GLY A C 1
ATOM 6276 O O . GLY A 1 806 ? 14.631 -1.289 -34.382 1.00 93.38 806 GLY A O 1
ATOM 6277 N N . LYS A 1 807 ? 13.684 -2.069 -32.489 1.00 95.12 807 LYS A N 1
ATOM 6278 C CA . LYS A 1 807 ? 13.232 -3.345 -33.053 1.00 95.12 807 LYS A CA 1
ATOM 6279 C C . LYS A 1 807 ? 11.792 -3.702 -32.677 1.00 95.12 807 LYS A C 1
ATOM 6281 O O . LYS A 1 807 ? 11.429 -3.652 -31.506 1.00 95.12 807 LYS A O 1
ATOM 6286 N N . LEU A 1 808 ? 10.977 -4.113 -33.647 1.00 94.38 808 LEU A N 1
ATOM 6287 C CA . LEU A 1 808 ? 9.648 -4.704 -33.422 1.00 94.38 808 LEU A CA 1
ATOM 6288 C C . LEU A 1 808 ? 9.657 -6.176 -33.844 1.00 94.38 808 LEU A C 1
ATOM 6290 O O . LEU A 1 808 ? 10.054 -6.486 -34.967 1.00 94.38 808 LEU A O 1
ATOM 6294 N N . VAL A 1 809 ? 9.194 -7.065 -32.964 1.00 92.50 809 VAL A N 1
ATOM 6295 C CA . VAL A 1 809 ? 9.114 -8.514 -33.203 1.00 92.50 809 VAL A CA 1
ATOM 6296 C C . VAL A 1 809 ? 7.690 -9.016 -32.969 1.00 92.50 809 VAL A C 1
ATOM 6298 O O . VAL A 1 809 ? 7.151 -8.841 -31.878 1.00 92.50 809 VAL A O 1
ATOM 6301 N N . GLY A 1 810 ? 7.103 -9.672 -33.970 1.00 87.25 810 GLY A N 1
ATOM 6302 C CA . GLY A 1 810 ? 5.800 -10.337 -33.898 1.00 87.25 810 GLY A CA 1
ATOM 6303 C C . GLY A 1 810 ? 5.806 -11.726 -34.541 1.00 87.25 810 GLY A C 1
ATOM 6304 O O . GLY A 1 810 ? 6.542 -11.986 -35.494 1.00 87.25 810 GLY A O 1
ATOM 6305 N N . GLY A 1 811 ? 4.978 -12.623 -34.006 1.00 79.25 811 GLY A N 1
ATOM 6306 C CA . GLY A 1 811 ? 4.967 -14.055 -34.314 1.00 79.25 811 GLY A CA 1
ATOM 6307 C C . GLY A 1 811 ? 3.577 -14.583 -34.678 1.00 79.25 811 GLY A C 1
ATOM 6308 O O . GLY A 1 811 ? 2.633 -13.804 -34.832 1.00 79.25 811 GLY A O 1
ATOM 6309 N N . THR A 1 812 ? 3.463 -15.912 -34.801 1.00 63.56 812 THR A N 1
ATOM 6310 C CA . THR A 1 812 ? 2.193 -16.616 -35.027 1.00 63.56 812 THR A CA 1
ATOM 6311 C C . THR A 1 812 ? 1.216 -16.186 -33.931 1.00 63.56 812 THR A C 1
ATOM 6313 O O . THR A 1 812 ? 1.611 -16.104 -32.774 1.00 63.56 812 THR A O 1
ATOM 6316 N N . ASP A 1 813 ? -0.005 -15.806 -34.304 1.00 69.06 813 ASP A N 1
ATOM 6317 C CA . ASP A 1 813 ? -1.060 -15.278 -33.415 1.00 69.06 813 ASP A CA 1
ATOM 6318 C C . ASP A 1 813 ? -0.920 -13.812 -32.958 1.00 69.06 813 ASP A C 1
ATOM 6320 O O . ASP A 1 813 ? -1.790 -13.316 -32.239 1.00 69.06 813 ASP A O 1
ATOM 6324 N N . ALA A 1 814 ? 0.110 -13.072 -33.390 1.00 78.56 814 ALA A N 1
ATOM 6325 C CA . ALA A 1 814 ? 0.090 -11.615 -33.251 1.00 78.56 814 ALA A CA 1
ATOM 6326 C C . ALA A 1 814 ? -0.980 -11.031 -34.187 1.00 78.56 814 ALA A C 1
ATOM 6328 O O . ALA A 1 814 ? -0.900 -11.209 -35.405 1.00 78.56 814 ALA A O 1
ATOM 6329 N N . ALA A 1 815 ? -1.972 -10.335 -33.637 1.00 78.75 815 ALA A N 1
ATOM 6330 C CA . ALA A 1 815 ? -3.059 -9.745 -34.407 1.00 78.75 815 ALA A CA 1
ATOM 6331 C C . ALA A 1 815 ? -3.152 -8.243 -34.159 1.00 78.75 815 ALA A C 1
ATOM 6333 O O . ALA A 1 815 ? -3.137 -7.791 -33.017 1.00 78.75 815 ALA A O 1
ATOM 6334 N N . PHE A 1 816 ? -3.293 -7.487 -35.237 1.00 82.12 816 PHE A N 1
ATOM 6335 C CA . PHE A 1 816 ? -3.550 -6.061 -35.224 1.00 82.12 816 PHE A CA 1
ATOM 6336 C C . PHE A 1 816 ? -4.997 -5.838 -35.633 1.00 82.12 816 PHE A C 1
ATOM 6338 O O . PHE A 1 816 ? -5.368 -6.061 -36.787 1.00 82.12 816 PHE A O 1
ATOM 6345 N N . TYR A 1 817 ? -5.784 -5.408 -34.660 1.00 77.94 817 TYR A N 1
ATOM 6346 C CA . TYR A 1 817 ? -7.113 -4.875 -34.851 1.00 77.94 817 TYR A CA 1
ATOM 6347 C C . TYR A 1 817 ? -7.020 -3.361 -34.822 1.00 77.94 817 TYR A C 1
ATOM 6349 O O . TYR A 1 817 ? -6.431 -2.796 -33.897 1.00 77.94 817 TYR A O 1
ATOM 6357 N N . SER A 1 818 ? -7.573 -2.679 -35.811 1.00 69.50 818 SER A N 1
ATOM 6358 C CA . SER A 1 818 ? -7.606 -1.222 -35.783 1.00 69.50 818 SER A CA 1
ATOM 6359 C C . SER A 1 818 ? -8.999 -0.675 -36.027 1.00 69.50 818 SER A C 1
ATOM 6361 O O . SER A 1 818 ? -9.861 -1.306 -36.637 1.00 69.50 818 SER A O 1
ATOM 6363 N N . SER A 1 819 ? -9.242 0.534 -35.536 1.00 62.75 819 SER A N 1
ATOM 6364 C CA . SER A 1 819 ? -10.367 1.342 -35.997 1.00 62.75 819 SER A CA 1
ATOM 6365 C C . SER A 1 819 ? -10.067 1.908 -37.400 1.00 62.75 819 SER A C 1
ATOM 6367 O O . SER A 1 819 ? -8.951 1.766 -37.908 1.00 62.75 819 SER A O 1
ATOM 6369 N N . ASN A 1 820 ? -11.074 2.484 -38.068 1.00 64.38 820 ASN A N 1
ATOM 6370 C CA . ASN A 1 820 ? -11.064 2.785 -39.512 1.00 64.38 820 ASN A CA 1
ATOM 6371 C C . ASN A 1 820 ? -9.961 3.754 -39.999 1.00 64.38 820 ASN A C 1
ATOM 6373 O O . ASN A 1 820 ? -9.840 3.949 -41.209 1.00 64.38 820 ASN A O 1
ATOM 6377 N N . SER A 1 821 ? -9.182 4.387 -39.111 1.00 73.50 821 SER A N 1
ATOM 6378 C CA . SER A 1 821 ? -8.120 5.334 -39.480 1.00 73.50 821 SER A CA 1
ATOM 6379 C C . SER A 1 821 ? -6.805 5.132 -38.708 1.00 73.50 821 SER A C 1
ATOM 6381 O O . SER A 1 821 ? -6.281 6.073 -38.112 1.00 73.50 821 SER A O 1
ATOM 6383 N N . TRP A 1 822 ? -6.257 3.915 -38.674 1.00 80.25 822 TRP A N 1
ATOM 6384 C CA . TRP A 1 822 ? -4.908 3.646 -38.140 1.00 80.25 822 TRP A CA 1
ATOM 6385 C C . TRP A 1 822 ? -3.794 4.143 -39.082 1.00 80.25 822 TRP A C 1
ATOM 6387 O O . TRP A 1 822 ? -3.893 3.978 -40.295 1.00 80.25 822 TRP A O 1
ATOM 6397 N N . ASN A 1 823 ? -2.717 4.730 -38.532 1.00 80.56 823 ASN A N 1
ATOM 6398 C CA . ASN A 1 823 ? -1.594 5.281 -39.313 1.00 80.56 823 ASN A CA 1
ATOM 6399 C C . ASN A 1 823 ? -0.464 4.264 -39.589 1.00 80.56 823 ASN A C 1
ATOM 6401 O O . ASN A 1 823 ? 0.529 4.610 -40.230 1.00 80.56 823 ASN A O 1
ATOM 6405 N N . GLY A 1 824 ? -0.598 3.019 -39.120 1.00 82.31 824 GLY A N 1
ATOM 6406 C CA . GLY A 1 824 ? 0.341 1.935 -39.410 1.00 82.31 824 GLY A CA 1
ATOM 6407 C C . GLY A 1 824 ? 1.616 1.926 -38.557 1.00 82.31 824 GLY A C 1
ATOM 6408 O O . GLY A 1 824 ? 1.710 2.538 -37.487 1.00 82.31 824 GLY A O 1
ATOM 6409 N N . ILE A 1 825 ? 2.607 1.177 -39.038 1.00 87.25 825 ILE A N 1
ATOM 6410 C CA . ILE A 1 825 ? 3.958 1.040 -38.491 1.00 87.25 825 ILE A CA 1
ATOM 6411 C C . ILE A 1 825 ? 4.909 1.873 -39.362 1.00 87.25 825 ILE A C 1
ATOM 6413 O O . ILE A 1 825 ? 4.944 1.711 -40.573 1.00 87.25 825 ILE A O 1
ATOM 6417 N N . VAL A 1 826 ? 5.719 2.746 -38.781 1.00 87.69 826 VAL A N 1
ATOM 6418 C CA . VAL A 1 826 ? 6.736 3.537 -39.478 1.00 87.69 826 VAL A CA 1
ATOM 6419 C C . VAL A 1 826 ? 8.115 3.004 -39.106 1.00 87.69 826 VAL A C 1
ATOM 6421 O O . VAL A 1 826 ? 8.469 3.006 -37.934 1.00 87.69 826 VAL A O 1
ATOM 6424 N N . VAL A 1 827 ? 8.909 2.568 -40.083 1.00 86.81 827 VAL A N 1
ATOM 6425 C CA . VAL A 1 827 ? 10.296 2.119 -39.886 1.00 86.81 827 VAL A CA 1
ATOM 6426 C C . VAL A 1 827 ? 11.243 3.191 -40.419 1.00 86.81 827 VAL A C 1
ATOM 6428 O O . VAL A 1 827 ? 11.280 3.459 -41.621 1.00 86.81 827 VAL A O 1
ATOM 6431 N N . GLU A 1 828 ? 12.002 3.827 -39.533 1.00 86.75 828 GLU A N 1
ATOM 6432 C CA . GLU A 1 828 ? 13.055 4.776 -39.903 1.00 86.75 828 GLU A CA 1
ATOM 6433 C C . GLU A 1 828 ? 14.366 4.049 -40.262 1.00 86.75 828 GLU A C 1
ATOM 6435 O O . GLU A 1 828 ? 14.535 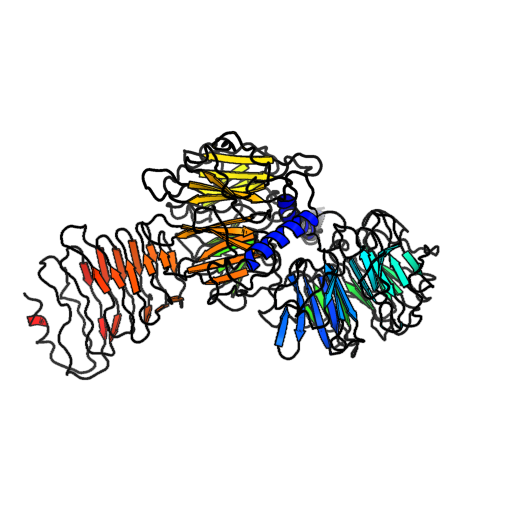2.873 -39.925 1.00 86.75 828 GLU A O 1
ATOM 6440 N N . PRO A 1 829 ? 15.328 4.715 -40.933 1.00 81.06 829 PRO A N 1
ATOM 6441 C CA . PRO A 1 829 ? 16.607 4.100 -41.282 1.00 81.06 829 PRO A CA 1
ATOM 6442 C C . PRO A 1 829 ? 17.332 3.523 -40.063 1.00 81.06 829 PRO A C 1
ATOM 6444 O O . PRO A 1 829 ? 17.422 4.170 -39.019 1.00 81.06 829 PRO A O 1
ATOM 6447 N N . GLY A 1 830 ? 17.856 2.305 -40.210 1.00 80.94 830 GLY A N 1
ATOM 6448 C CA . GLY A 1 830 ? 18.496 1.545 -39.136 1.00 80.94 830 GLY A CA 1
ATOM 6449 C C . GLY A 1 830 ? 17.533 0.898 -38.132 1.00 80.94 830 GLY A C 1
ATOM 6450 O O . GLY A 1 830 ? 17.999 0.290 -37.172 1.00 80.94 830 GLY A O 1
ATOM 6451 N N . GLY A 1 831 ? 16.215 1.029 -38.313 1.00 88.81 831 GLY A N 1
ATOM 6452 C CA . GLY A 1 831 ? 15.211 0.280 -37.554 1.00 88.81 831 GLY A CA 1
ATOM 6453 C C . GLY A 1 831 ? 15.056 -1.165 -38.042 1.00 88.81 831 GLY A C 1
ATOM 6454 O O . GLY A 1 831 ? 15.333 -1.470 -39.206 1.00 88.81 831 GLY A O 1
ATOM 6455 N N . GLU A 1 832 ? 14.591 -2.051 -37.162 1.00 91.25 832 GLU A N 1
ATOM 6456 C CA . GLU A 1 832 ? 14.377 -3.471 -37.452 1.00 91.25 832 GLU A CA 1
ATOM 6457 C C . GLU A 1 832 ? 12.910 -3.885 -37.233 1.00 91.25 832 GLU A C 1
ATOM 6459 O O . GLU A 1 832 ? 12.319 -3.633 -36.182 1.00 91.25 832 GLU A O 1
ATOM 6464 N N . LEU A 1 833 ? 12.312 -4.542 -38.227 1.00 90.31 833 LEU A N 1
ATOM 6465 C CA . LEU A 1 833 ? 10.953 -5.081 -38.167 1.00 90.31 833 LEU A CA 1
ATOM 6466 C C . LEU A 1 833 ? 10.965 -6.564 -38.535 1.00 90.31 833 LEU A C 1
ATOM 6468 O O . LEU A 1 833 ? 11.314 -6.918 -39.658 1.00 90.31 833 LEU A O 1
ATOM 6472 N N . ILE A 1 834 ? 10.528 -7.421 -37.614 1.00 90.19 834 ILE A N 1
ATOM 6473 C CA . ILE A 1 834 ? 10.375 -8.861 -37.834 1.00 90.19 834 ILE A CA 1
ATOM 6474 C C . ILE A 1 834 ? 8.938 -9.258 -37.510 1.00 90.19 834 ILE A C 1
ATOM 6476 O O . ILE A 1 834 ? 8.528 -9.215 -36.355 1.00 90.19 834 ILE A O 1
ATOM 6480 N N . LEU A 1 835 ? 8.182 -9.693 -38.513 1.00 86.88 835 LEU A N 1
ATOM 6481 C CA . LEU A 1 835 ? 6.832 -10.234 -38.372 1.00 86.88 835 LEU A CA 1
ATOM 6482 C C . LEU A 1 835 ? 6.771 -11.615 -39.036 1.00 86.88 835 LEU A C 1
ATOM 6484 O O . LEU A 1 835 ? 7.157 -11.764 -40.195 1.00 86.88 835 LEU A O 1
ATOM 6488 N N . ASN A 1 836 ? 6.288 -12.632 -38.326 1.00 85.69 836 ASN A N 1
ATOM 6489 C CA . ASN A 1 836 ? 6.120 -13.981 -38.870 1.00 85.69 836 ASN A CA 1
ATOM 6490 C C . ASN A 1 836 ? 4.797 -14.604 -38.413 1.00 85.69 836 ASN A C 1
ATOM 6492 O O . ASN A 1 836 ? 4.678 -14.960 -37.250 1.00 85.69 836 ASN A O 1
ATOM 6496 N N . GLY A 1 837 ? 3.824 -14.797 -39.306 1.00 80.62 837 GLY A N 1
ATOM 6497 C CA . GLY A 1 837 ? 2.545 -15.431 -38.954 1.00 80.62 837 GLY A CA 1
ATOM 6498 C C . GLY A 1 837 ? 1.506 -14.490 -38.334 1.00 80.62 837 GLY A C 1
ATOM 6499 O O . GLY A 1 837 ? 0.616 -14.957 -37.627 1.00 80.62 837 GLY A O 1
ATOM 6500 N N . CYS A 1 838 ? 1.625 -13.178 -38.557 1.00 82.75 838 CYS A N 1
ATOM 6501 C CA . CYS A 1 838 ? 0.746 -12.171 -37.963 1.00 82.75 838 CYS A CA 1
ATOM 6502 C C . CYS A 1 838 ? -0.569 -11.991 -38.743 1.00 82.75 838 CYS A C 1
ATOM 6504 O O . CYS A 1 838 ? -0.706 -12.435 -39.884 1.00 82.75 838 CYS A O 1
ATOM 6506 N N . TYR A 1 839 ? -1.530 -11.298 -38.143 1.00 82.44 839 TYR A N 1
ATOM 6507 C CA . TYR A 1 839 ? -2.848 -11.019 -38.710 1.00 82.44 839 TYR A CA 1
ATOM 6508 C C . TYR A 1 839 ? -3.187 -9.523 -38.637 1.00 82.44 839 TYR A C 1
ATOM 6510 O O . TYR A 1 839 ? -2.908 -8.885 -37.627 1.00 82.44 839 TYR A O 1
ATOM 6518 N N . PHE A 1 840 ? -3.814 -8.971 -39.678 1.00 80.56 840 PHE A N 1
ATOM 6519 C CA . PHE A 1 840 ? -4.262 -7.574 -39.761 1.00 80.56 840 PHE A CA 1
ATOM 6520 C C . PHE A 1 840 ? -5.710 -7.500 -40.278 1.00 80.56 840 PHE A C 1
ATOM 6522 O O . PHE A 1 840 ? -6.021 -8.153 -41.277 1.00 80.56 840 PHE A O 1
ATOM 6529 N N . ASP A 1 841 ? -6.575 -6.696 -39.645 1.00 71.81 841 ASP A N 1
ATOM 6530 C CA . ASP A 1 841 ? -8.022 -6.620 -39.941 1.00 71.81 841 ASP A CA 1
ATOM 6531 C C . ASP A 1 841 ? -8.480 -5.445 -40.847 1.00 71.81 841 ASP A C 1
ATOM 6533 O O . ASP A 1 841 ? -9.672 -5.346 -41.150 1.00 71.81 841 ASP A O 1
ATOM 6537 N N . GLN A 1 842 ? -7.573 -4.552 -41.274 1.00 64.25 842 GLN A N 1
ATOM 6538 C CA . GLN A 1 842 ? -7.905 -3.206 -41.788 1.00 64.25 842 GLN A CA 1
ATOM 6539 C C . GLN A 1 842 ? -7.319 -2.799 -43.158 1.00 64.25 842 GLN A C 1
ATOM 6541 O O . GLN A 1 842 ? -6.524 -3.503 -43.782 1.00 64.25 842 GLN A O 1
ATOM 6546 N N . THR A 1 843 ? -7.766 -1.615 -43.619 1.00 50.84 843 THR A N 1
ATOM 6547 C CA . THR A 1 843 ? -7.865 -1.168 -45.023 1.00 50.84 843 THR A CA 1
ATOM 6548 C C . THR A 1 843 ? -6.868 -0.125 -45.545 1.00 50.84 843 THR A C 1
ATOM 6550 O O . THR A 1 843 ? -7.010 0.305 -46.689 1.00 50.84 843 THR A O 1
ATOM 6553 N N . SER A 1 844 ? -5.866 0.314 -44.779 1.00 47.75 844 SER A N 1
ATOM 6554 C CA . SER A 1 844 ? -4.813 1.195 -45.316 1.00 47.75 844 SER A CA 1
ATOM 6555 C C . SER A 1 844 ? -3.493 1.108 -44.543 1.00 47.75 844 SER A C 1
ATOM 6557 O O . SER A 1 844 ? -3.487 1.133 -43.321 1.00 47.75 844 SER A O 1
ATOM 6559 N N . ILE A 1 845 ? -2.403 1.004 -45.321 1.00 53.62 845 ILE A N 1
ATOM 6560 C CA . ILE A 1 845 ? -0.952 1.044 -45.022 1.00 53.62 845 ILE A CA 1
ATOM 6561 C C . ILE A 1 845 ? -0.528 0.527 -43.626 1.00 53.62 845 ILE A C 1
ATOM 6563 O O . ILE A 1 845 ? -0.431 1.310 -42.685 1.00 53.62 845 ILE A O 1
ATOM 6567 N N . PRO A 1 846 ? -0.139 -0.757 -43.485 1.00 61.31 846 PRO A N 1
ATOM 6568 C CA . PRO A 1 846 ? 0.355 -1.273 -42.211 1.00 61.31 846 PRO A CA 1
ATOM 6569 C C . PRO A 1 846 ? 1.815 -0.894 -41.944 1.00 61.31 846 PRO A C 1
ATOM 6571 O O . PRO A 1 846 ? 2.225 -0.920 -40.792 1.00 61.31 846 PRO A O 1
ATOM 6574 N N . ILE A 1 847 ? 2.620 -0.586 -42.975 1.00 70.44 847 ILE A N 1
ATOM 6575 C CA . ILE A 1 847 ? 4.065 -0.343 -42.838 1.00 70.44 847 ILE A CA 1
ATOM 6576 C C . ILE A 1 847 ? 4.536 0.748 -43.821 1.00 70.44 847 ILE A C 1
ATOM 6578 O O . ILE A 1 847 ? 4.390 0.599 -45.036 1.00 70.44 847 ILE A O 1
ATOM 6582 N N . THR A 1 848 ? 5.144 1.817 -43.305 1.00 71.44 848 THR A N 1
ATOM 6583 C CA . THR A 1 848 ? 5.801 2.901 -44.053 1.00 71.44 848 THR A CA 1
ATOM 6584 C C . THR A 1 848 ? 7.294 2.907 -43.745 1.00 71.44 848 THR A C 1
ATOM 6586 O O . THR A 1 848 ? 7.679 2.893 -42.581 1.00 71.44 848 THR A O 1
ATOM 6589 N N . ILE A 1 849 ? 8.146 2.981 -44.769 1.00 67.19 849 ILE A N 1
ATOM 6590 C CA . ILE A 1 849 ? 9.603 3.052 -44.595 1.00 67.19 849 ILE A CA 1
ATOM 6591 C C . ILE A 1 849 ? 10.082 4.473 -44.903 1.00 67.19 849 ILE A C 1
ATOM 6593 O O . ILE A 1 849 ? 9.907 4.975 -46.019 1.00 67.19 849 ILE A O 1
ATOM 6597 N N . GLY A 1 850 ? 10.680 5.131 -43.912 1.00 60.06 850 GLY A N 1
ATOM 6598 C CA . GLY A 1 850 ? 11.239 6.475 -44.048 1.00 60.06 850 GLY A CA 1
ATOM 6599 C C . GLY A 1 850 ? 12.720 6.468 -44.439 1.00 60.06 850 GLY A C 1
ATOM 6600 O O . GLY A 1 850 ? 13.469 5.585 -44.033 1.00 60.06 850 GLY A O 1
ATOM 6601 N N . GLY A 1 851 ? 13.164 7.497 -45.172 1.00 54.94 851 GLY A N 1
ATOM 6602 C CA . GLY A 1 851 ? 14.553 7.975 -45.127 1.00 54.94 851 GLY A CA 1
ATOM 6603 C C . GLY A 1 851 ? 15.305 8.141 -46.450 1.00 54.94 851 GLY A C 1
ATOM 6604 O O . GLY A 1 851 ? 14.983 7.523 -47.459 1.00 54.94 851 GLY A O 1
ATOM 6605 N N . ASP A 1 852 ? 16.373 8.939 -46.365 1.00 49.62 852 ASP A N 1
ATOM 6606 C CA . ASP A 1 852 ? 17.291 9.368 -47.431 1.00 49.62 852 ASP A CA 1
ATOM 6607 C C . ASP A 1 852 ? 18.407 8.332 -47.722 1.00 49.62 852 ASP A C 1
ATOM 6609 O O . ASP A 1 852 ? 18.718 7.493 -46.867 1.00 49.62 852 ASP A O 1
ATOM 6613 N N . ALA A 1 853 ? 19.026 8.392 -48.908 1.00 46.00 853 ALA A N 1
ATOM 6614 C CA . ALA A 1 853 ? 19.890 7.343 -49.492 1.00 46.00 853 ALA A CA 1
ATOM 6615 C C . ALA A 1 853 ? 21.261 7.100 -48.802 1.00 46.00 853 ALA A C 1
ATOM 6617 O O . ALA A 1 853 ? 22.044 6.278 -49.272 1.00 46.00 853 ALA A O 1
ATOM 6618 N N . PHE A 1 854 ? 21.578 7.799 -47.705 1.00 47.16 854 PHE A N 1
ATOM 6619 C CA . PHE A 1 854 ? 22.934 7.860 -47.123 1.00 47.16 854 PHE A CA 1
ATOM 6620 C C . PHE A 1 854 ? 23.068 7.317 -45.680 1.00 47.16 854 PHE A C 1
ATOM 6622 O O . PHE A 1 854 ? 24.109 7.500 -45.052 1.00 47.16 854 PHE A O 1
ATOM 6629 N N . ILE A 1 855 ? 22.042 6.655 -45.133 1.00 55.09 855 ILE A N 1
ATOM 6630 C CA . ILE A 1 855 ? 21.995 6.131 -43.745 1.00 55.09 855 ILE A CA 1
ATOM 6631 C C . ILE A 1 855 ? 21.774 4.605 -43.794 1.00 55.09 855 ILE A C 1
ATOM 6633 O O . ILE A 1 855 ? 21.036 4.180 -44.689 1.00 55.09 855 ILE A O 1
ATOM 6637 N N . PRO A 1 856 ? 22.356 3.782 -42.882 1.00 57.41 856 PRO A N 1
ATOM 6638 C CA . PRO A 1 856 ? 22.164 2.326 -42.859 1.00 57.41 856 PRO A CA 1
ATOM 6639 C C . PRO A 1 856 ? 20.706 1.911 -43.096 1.00 57.41 856 PRO A C 1
ATOM 6641 O O . PRO A 1 856 ? 19.782 2.460 -42.491 1.00 57.41 856 PRO A O 1
ATOM 6644 N N . SER A 1 857 ? 20.508 0.972 -44.024 1.00 62.41 857 SER A N 1
ATOM 6645 C CA . SER A 1 857 ? 19.183 0.505 -44.437 1.00 62.41 857 SER A CA 1
ATOM 6646 C C . SER A 1 857 ? 18.438 -0.153 -43.271 1.00 62.41 857 SER A C 1
ATOM 6648 O O . SER A 1 857 ? 19.062 -0.880 -42.496 1.00 62.41 857 SER A O 1
ATOM 6650 N N . PRO A 1 858 ? 17.125 0.099 -43.119 1.00 69.69 858 PRO A N 1
ATOM 6651 C CA . PRO A 1 858 ? 16.312 -0.652 -42.172 1.00 69.69 858 PRO A CA 1
ATOM 6652 C C . PRO A 1 858 ? 16.299 -2.141 -42.549 1.00 69.69 858 PRO A C 1
ATOM 6654 O O . PRO A 1 858 ? 16.373 -2.482 -43.729 1.00 69.69 858 PRO A O 1
ATOM 6657 N N . SER A 1 859 ? 16.204 -3.018 -41.549 1.00 77.81 859 SER A N 1
ATOM 6658 C CA . SER A 1 859 ? 16.100 -4.472 -41.732 1.00 77.81 859 SER A CA 1
ATOM 6659 C C . SER A 1 859 ? 14.645 -4.890 -41.564 1.00 77.81 859 SER A C 1
ATOM 6661 O O . SER A 1 859 ? 14.067 -4.693 -40.494 1.00 77.81 859 SER A O 1
ATOM 6663 N N . ILE A 1 860 ? 14.021 -5.422 -42.614 1.00 78.25 860 ILE A N 1
ATOM 6664 C CA . ILE A 1 860 ? 12.591 -5.751 -42.591 1.00 78.25 860 ILE A CA 1
ATOM 6665 C C . ILE A 1 860 ? 12.382 -7.185 -43.061 1.00 78.25 860 ILE A C 1
ATOM 6667 O O . ILE A 1 860 ? 12.781 -7.550 -44.164 1.00 78.25 860 ILE A O 1
ATOM 6671 N N . SER A 1 861 ? 11.703 -7.979 -42.239 1.00 80.56 861 SER A N 1
ATOM 6672 C CA . SER A 1 861 ? 11.280 -9.343 -42.541 1.00 80.56 861 SER A CA 1
ATOM 6673 C C . SER A 1 861 ? 9.809 -9.513 -42.175 1.00 80.56 861 SER A C 1
ATOM 6675 O O . SER A 1 861 ? 9.453 -9.474 -41.000 1.00 80.56 861 SER A O 1
ATOM 6677 N N . VAL A 1 862 ? 8.942 -9.680 -43.174 1.00 77.50 862 VAL A N 1
ATOM 6678 C CA . VAL A 1 862 ? 7.505 -9.933 -42.988 1.00 77.50 862 VAL A CA 1
ATOM 6679 C C . VAL A 1 862 ? 7.149 -11.233 -43.694 1.00 77.50 862 VAL A C 1
ATOM 6681 O O . VAL A 1 862 ? 7.190 -11.326 -44.918 1.00 77.50 862 VAL A O 1
ATOM 6684 N N . THR A 1 863 ? 6.822 -12.264 -42.925 1.00 75.94 863 THR A N 1
ATOM 6685 C CA . THR A 1 863 ? 6.624 -13.622 -43.440 1.00 75.94 863 THR A CA 1
ATOM 6686 C C . THR A 1 863 ? 5.313 -14.224 -42.947 1.00 75.94 863 THR A C 1
ATOM 6688 O O . THR A 1 863 ? 4.872 -13.927 -41.840 1.00 75.94 863 THR A O 1
ATOM 6691 N N . ASN A 1 864 ? 4.645 -15.044 -43.761 1.00 76.38 864 ASN A N 1
ATOM 6692 C CA . ASN A 1 864 ? 3.437 -15.795 -43.374 1.00 76.38 864 ASN A CA 1
ATOM 6693 C C . ASN A 1 864 ? 2.275 -14.958 -42.787 1.00 76.38 864 ASN A C 1
ATOM 6695 O O . ASN A 1 864 ? 1.436 -15.498 -42.068 1.00 76.38 864 ASN A O 1
ATOM 6699 N N . CYS A 1 865 ? 2.216 -13.647 -43.037 1.00 75.81 865 CYS A N 1
ATOM 6700 C CA . CYS A 1 865 ? 1.202 -12.771 -42.446 1.00 75.81 865 CYS A CA 1
ATOM 6701 C C . CYS A 1 865 ? -0.088 -12.747 -43.281 1.00 75.81 865 CYS A C 1
ATOM 6703 O O . CYS A 1 865 ? -0.038 -12.796 -44.511 1.00 75.81 865 CYS A O 1
ATOM 6705 N N . ASN A 1 866 ? -1.240 -12.628 -42.619 1.00 75.06 866 ASN A N 1
ATOM 6706 C CA . ASN A 1 866 ? -2.557 -12.507 -43.242 1.00 75.06 866 ASN A CA 1
ATOM 6707 C C . ASN A 1 866 ? -3.084 -11.072 -43.122 1.00 75.06 866 ASN A C 1
ATOM 6709 O O . ASN A 1 866 ? -3.132 -10.516 -42.026 1.00 75.06 866 ASN A O 1
ATOM 6713 N N . PHE A 1 867 ? -3.542 -10.507 -44.234 1.00 74.00 867 PHE A N 1
ATOM 6714 C CA . PHE A 1 867 ? -4.132 -9.172 -44.307 1.00 74.00 867 PHE A CA 1
ATOM 6715 C C . PHE A 1 867 ? -5.570 -9.270 -44.834 1.00 74.00 867 PHE A C 1
ATOM 6717 O O . PHE A 1 867 ? -5.791 -9.648 -45.989 1.00 74.00 867 PHE A O 1
ATOM 6724 N N . LEU A 1 868 ? -6.558 -8.927 -44.007 1.00 66.81 868 LEU A N 1
ATOM 6725 C CA . LEU A 1 868 ? -7.955 -8.790 -44.426 1.00 66.81 868 LEU A CA 1
ATOM 6726 C C . LEU A 1 868 ? -8.226 -7.355 -44.846 1.00 66.81 868 LEU A C 1
ATOM 6728 O O . LEU A 1 868 ? -8.055 -6.429 -44.063 1.00 66.81 868 LEU A O 1
ATOM 6732 N N . ASN A 1 869 ? -8.639 -7.175 -46.097 1.00 57.50 869 ASN A N 1
ATOM 6733 C CA . ASN A 1 869 ? -8.763 -5.860 -46.698 1.00 57.50 869 ASN A CA 1
ATOM 6734 C C . ASN A 1 869 ? -10.202 -5.591 -47.161 1.00 57.50 869 ASN A C 1
ATOM 6736 O O . ASN A 1 869 ? -10.634 -6.149 -48.160 1.00 57.50 869 ASN A O 1
ATOM 6740 N N . ASN A 1 870 ? -10.925 -4.705 -46.472 1.00 48.12 870 ASN A N 1
ATOM 6741 C CA . ASN A 1 870 ? -12.286 -4.259 -46.819 1.00 48.12 870 ASN A CA 1
ATOM 6742 C C . ASN A 1 870 ? -12.354 -3.063 -47.808 1.00 48.12 870 ASN A C 1
ATOM 6744 O O . ASN A 1 870 ? -13.455 -2.666 -48.187 1.00 48.12 870 ASN A O 1
ATOM 6748 N N . THR A 1 871 ? -11.231 -2.464 -48.249 1.00 45.34 871 THR A N 1
ATOM 6749 C CA . THR A 1 871 ? -11.213 -1.430 -49.310 1.00 45.34 871 THR A CA 1
ATOM 6750 C C . THR A 1 871 ? -10.013 -1.579 -50.250 1.00 45.34 871 THR A C 1
ATOM 6752 O O . THR A 1 871 ? -9.065 -2.307 -50.002 1.00 45.34 871 THR A O 1
ATOM 6755 N N . ALA A 1 872 ? -10.088 -0.959 -51.419 1.00 40.62 872 ALA A N 1
ATOM 6756 C CA . ALA A 1 872 ? -9.312 -1.330 -52.597 1.00 40.62 872 ALA A CA 1
ATOM 6757 C C . ALA A 1 872 ? -7.796 -1.016 -52.612 1.00 40.62 872 ALA A C 1
ATOM 6759 O O . ALA A 1 872 ? -7.177 -1.125 -53.670 1.00 40.62 872 ALA A O 1
ATOM 6760 N N . ILE A 1 873 ? -7.182 -0.582 -51.506 1.00 42.53 873 ILE A N 1
ATOM 6761 C CA . ILE A 1 873 ? -5.791 -0.096 -51.511 1.00 42.53 873 ILE A CA 1
ATOM 6762 C C . ILE A 1 873 ? -5.030 -0.622 -50.286 1.00 42.53 873 ILE A C 1
ATOM 6764 O O . ILE A 1 873 ? -5.076 -0.036 -49.212 1.00 42.53 873 ILE A O 1
ATOM 6768 N N . GLY A 1 874 ? -4.284 -1.713 -50.463 1.00 41.84 874 GLY A N 1
ATOM 6769 C CA . GLY A 1 874 ? -3.239 -2.138 -49.529 1.00 41.84 874 GLY A CA 1
ATOM 6770 C C . GLY A 1 874 ? -1.866 -1.966 -50.179 1.00 41.84 874 GLY A C 1
ATOM 6771 O O . GLY A 1 874 ? -1.533 -2.708 -51.098 1.00 41.84 874 GLY A O 1
ATOM 6772 N N . THR A 1 875 ? -1.065 -0.999 -49.729 1.00 46.66 875 THR A N 1
ATOM 6773 C CA . THR A 1 875 ? 0.294 -0.747 -50.246 1.00 46.66 875 THR A CA 1
ATOM 6774 C C . THR A 1 875 ? 1.315 -0.766 -49.112 1.00 46.66 875 THR A C 1
ATOM 6776 O O . THR A 1 875 ? 1.181 -0.001 -48.160 1.00 46.66 875 THR A O 1
ATOM 6779 N N . ILE A 1 876 ? 2.349 -1.610 -49.226 1.00 52.50 876 ILE A N 1
ATOM 6780 C CA . ILE A 1 876 ? 3.617 -1.441 -48.499 1.00 52.50 876 ILE A CA 1
ATOM 6781 C C . ILE A 1 876 ? 4.453 -0.476 -49.340 1.00 52.50 876 ILE A C 1
ATOM 6783 O O . ILE A 1 876 ? 4.770 -0.781 -50.491 1.00 52.50 876 ILE A O 1
ATOM 6787 N N . THR A 1 877 ? 4.768 0.697 -48.797 1.00 48.91 877 THR A N 1
ATOM 6788 C CA . THR A 1 877 ? 5.538 1.718 -49.521 1.00 48.91 877 THR A CA 1
ATOM 6789 C C . THR A 1 877 ? 7.014 1.569 -49.173 1.00 48.91 877 THR A C 1
ATOM 6791 O O . THR A 1 877 ? 7.426 1.876 -48.052 1.00 48.91 877 THR A O 1
ATOM 6794 N N . ILE A 1 878 ? 7.807 1.096 -50.138 1.00 52.06 878 ILE A N 1
ATOM 6795 C CA . ILE A 1 878 ? 9.256 0.917 -50.001 1.00 52.06 878 ILE A CA 1
ATOM 6796 C C . ILE A 1 878 ? 9.955 2.018 -50.792 1.00 52.06 878 ILE A C 1
ATOM 6798 O O . ILE A 1 878 ? 10.027 1.980 -52.019 1.00 52.06 878 ILE A O 1
ATOM 6802 N N . ASN A 1 879 ? 10.500 2.998 -50.079 1.00 46.81 879 ASN A N 1
ATOM 6803 C CA . ASN A 1 879 ? 11.331 4.028 -50.684 1.00 46.81 879 ASN A CA 1
ATOM 6804 C C . ASN A 1 879 ? 12.798 3.561 -50.688 1.00 46.81 879 ASN A C 1
ATOM 6806 O O . ASN A 1 879 ? 13.521 3.812 -49.729 1.00 46.81 879 ASN A O 1
ATOM 6810 N N . ASN A 1 880 ? 13.210 2.892 -51.775 1.00 47.53 880 ASN A N 1
ATOM 6811 C CA . ASN A 1 880 ? 14.601 2.752 -52.240 1.00 47.53 880 ASN A CA 1
ATOM 6812 C C . ASN A 1 880 ? 15.614 2.134 -51.231 1.00 47.53 880 ASN A C 1
ATOM 6814 O O . ASN A 1 880 ? 16.389 2.871 -50.617 1.00 47.53 880 ASN A O 1
ATOM 6818 N N . ARG A 1 881 ? 15.615 0.799 -51.019 1.00 55.53 881 ARG A N 1
ATOM 6819 C CA . ARG A 1 881 ? 16.469 0.131 -49.998 1.00 55.53 881 ARG A CA 1
ATOM 6820 C C . ARG A 1 881 ? 16.909 -1.305 -50.340 1.00 55.53 881 ARG A C 1
ATOM 6822 O O . ARG A 1 881 ? 16.182 -2.027 -51.018 1.00 55.53 881 ARG A O 1
ATOM 6829 N N . ASP A 1 882 ? 18.038 -1.697 -49.742 1.00 53.06 882 ASP A N 1
ATOM 6830 C CA . ASP A 1 882 ? 18.533 -3.073 -49.549 1.00 53.06 882 ASP A CA 1
ATOM 6831 C C . ASP A 1 882 ? 17.953 -3.686 -48.247 1.00 53.06 882 ASP A C 1
ATOM 6833 O O . ASP A 1 882 ? 17.660 -2.940 -47.311 1.00 53.06 882 ASP A O 1
ATOM 6837 N N . ASN A 1 883 ? 17.859 -5.022 -48.137 1.00 60.00 883 ASN A N 1
ATOM 6838 C CA . ASN A 1 883 ? 17.457 -5.792 -46.930 1.00 60.00 883 ASN A CA 1
ATOM 6839 C C . ASN A 1 883 ? 15.963 -5.771 -46.524 1.00 60.00 883 ASN A C 1
ATOM 6841 O O . ASN A 1 883 ? 15.630 -5.786 -45.335 1.00 60.00 883 ASN A O 1
ATOM 6845 N N . VAL A 1 884 ? 15.050 -5.810 -47.499 1.00 63.94 884 VAL A N 1
ATOM 6846 C CA . VAL A 1 884 ? 13.616 -6.062 -47.259 1.00 63.94 884 VAL A CA 1
ATOM 6847 C C . VAL A 1 884 ? 13.246 -7.464 -47.753 1.00 63.94 884 VAL A C 1
ATOM 6849 O O . VAL A 1 884 ? 13.427 -7.770 -48.928 1.00 63.94 884 VAL A O 1
ATOM 6852 N N . THR A 1 885 ? 12.713 -8.308 -46.866 1.00 61.84 885 THR A N 1
ATOM 6853 C CA . THR A 1 885 ? 12.182 -9.647 -47.180 1.00 61.84 885 THR A CA 1
ATOM 6854 C C . THR A 1 885 ? 10.684 -9.693 -46.891 1.00 61.84 885 THR A C 1
ATOM 6856 O O . THR A 1 885 ? 10.259 -9.475 -45.755 1.00 61.84 885 THR A O 1
ATOM 6859 N N . ILE A 1 886 ? 9.876 -10.010 -47.904 1.00 65.81 886 ILE A N 1
ATOM 6860 C CA . ILE A 1 886 ? 8.437 -10.268 -47.760 1.00 65.81 886 ILE A CA 1
ATOM 6861 C C . ILE A 1 886 ? 8.149 -11.632 -48.388 1.00 65.81 886 ILE A C 1
ATOM 6863 O O . ILE A 1 886 ? 8.373 -11.799 -49.583 1.00 65.81 886 ILE A O 1
ATOM 6867 N N . ASN A 1 887 ? 7.675 -12.608 -47.605 1.00 63.69 887 ASN A N 1
ATOM 6868 C CA . ASN A 1 887 ? 7.476 -13.980 -48.098 1.00 63.69 887 ASN A CA 1
ATOM 6869 C C . ASN A 1 887 ? 6.180 -14.634 -47.581 1.00 63.69 887 ASN A C 1
ATOM 6871 O O . ASN A 1 887 ? 5.768 -14.404 -46.443 1.00 63.69 887 ASN A O 1
ATOM 6875 N N . SER A 1 888 ? 5.539 -15.461 -48.411 1.00 65.06 888 SER A N 1
ATOM 6876 C CA . SER A 1 888 ? 4.398 -16.327 -48.054 1.00 65.06 888 SER A CA 1
ATOM 6877 C C . SER A 1 888 ? 3.218 -15.623 -47.348 1.00 65.06 888 SER A C 1
ATOM 6879 O O . SER A 1 888 ? 2.485 -16.245 -46.580 1.00 65.06 888 SER A O 1
ATOM 6881 N N . CYS A 1 889 ? 3.027 -14.319 -47.565 1.00 63.88 889 CYS A N 1
ATOM 6882 C CA . CYS A 1 889 ? 1.916 -13.551 -46.992 1.00 63.88 889 CYS A CA 1
ATOM 6883 C C . CYS A 1 889 ? 0.631 -13.718 -47.826 1.00 63.88 889 CYS A C 1
ATOM 6885 O O . CYS A 1 889 ? 0.697 -13.977 -49.029 1.00 63.88 889 CYS A O 1
ATOM 6887 N N . LYS A 1 890 ? -0.544 -13.567 -47.202 1.00 64.38 890 LYS A N 1
ATOM 6888 C CA . LYS A 1 890 ? -1.858 -13.691 -47.857 1.00 64.38 890 LYS A CA 1
ATOM 6889 C C . LYS A 1 890 ? -2.674 -12.414 -47.705 1.00 64.38 890 LYS A C 1
ATOM 6891 O O . LYS A 1 890 ? -2.722 -11.827 -46.627 1.00 64.38 890 LYS A O 1
ATOM 6896 N N . TRP A 1 891 ? -3.389 -12.046 -48.765 1.00 65.75 891 TRP A N 1
ATOM 6897 C CA . TRP A 1 891 ? -4.332 -10.928 -48.781 1.00 65.75 891 TRP A CA 1
ATOM 6898 C C . TRP A 1 891 ? -5.717 -11.438 -49.180 1.00 65.75 891 TRP A C 1
ATOM 6900 O O . TRP A 1 891 ? -5.853 -12.109 -50.204 1.00 65.75 891 TRP A O 1
ATOM 6910 N N . SER A 1 892 ? -6.740 -11.125 -48.387 1.00 56.41 892 SER A N 1
ATOM 6911 C CA . SER A 1 892 ? -8.135 -11.528 -48.628 1.00 56.41 892 SER A CA 1
ATOM 6912 C C . SER A 1 892 ? -9.048 -10.307 -48.730 1.00 56.41 892 SER A C 1
ATOM 6914 O O . SER A 1 892 ? -8.943 -9.399 -47.906 1.00 56.41 892 SER A O 1
ATOM 6916 N N . TYR A 1 893 ? -9.941 -10.294 -49.727 1.00 55.72 893 TYR A N 1
ATOM 6917 C CA . TYR A 1 893 ? -10.795 -9.151 -50.074 1.00 55.72 893 TYR A CA 1
ATOM 6918 C C . TYR A 1 893 ? -12.284 -9.543 -50.141 1.00 55.72 893 TYR A C 1
ATOM 6920 O O . TYR A 1 893 ? -12.614 -10.463 -50.893 1.00 55.72 893 TYR A O 1
ATOM 6928 N N . PRO A 1 894 ? -13.204 -8.845 -49.448 1.00 49.47 894 PRO A N 1
ATOM 6929 C CA . PRO A 1 894 ? -14.641 -9.043 -49.579 1.00 49.47 894 PRO A CA 1
ATOM 6930 C C . PRO A 1 894 ? -15.240 -8.020 -50.566 1.00 49.47 894 PRO A C 1
ATOM 6932 O O . PRO A 1 894 ? -15.683 -6.946 -50.169 1.00 49.47 894 PRO A O 1
ATOM 6935 N N . GLY A 1 895 ? -15.266 -8.320 -51.873 1.00 46.66 895 GLY A N 1
ATOM 6936 C CA . GLY A 1 895 ? -15.977 -7.474 -52.855 1.00 46.66 895 GLY A CA 1
ATOM 6937 C C . GLY A 1 895 ? -15.497 -7.543 -54.313 1.00 46.66 895 GLY A C 1
ATOM 6938 O O . GLY A 1 895 ? -14.382 -7.954 -54.603 1.00 46.66 895 GLY A O 1
ATOM 6939 N N . SER A 1 896 ? -16.359 -7.154 -55.261 1.00 43.00 896 SER A N 1
ATOM 6940 C CA . SER A 1 896 ? -16.201 -7.392 -56.708 1.00 43.00 896 SER A CA 1
ATOM 6941 C C . SER A 1 896 ? -15.055 -6.641 -57.413 1.00 43.00 896 SER A C 1
ATOM 6943 O O . SER A 1 896 ? -14.794 -5.475 -57.132 1.00 43.00 896 SER A O 1
ATOM 6945 N N . LEU A 1 897 ? -14.520 -7.315 -58.440 1.00 41.00 897 LEU A N 1
ATOM 6946 C CA . LEU A 1 897 ? -13.473 -7.061 -59.454 1.00 41.00 897 LEU A CA 1
ATOM 6947 C C . LEU A 1 897 ? -13.049 -5.628 -59.887 1.00 41.00 897 LEU A C 1
ATOM 6949 O O . LEU A 1 897 ? -12.096 -5.517 -60.654 1.00 41.00 897 LEU A O 1
ATOM 6953 N N . SER A 1 898 ? -13.701 -4.527 -59.497 1.00 40.91 898 SER A N 1
ATOM 6954 C CA . SER A 1 898 ? -13.502 -3.231 -60.181 1.00 40.91 898 SER A CA 1
ATOM 6955 C C . SER A 1 898 ? -12.444 -2.293 -59.593 1.00 40.91 898 SER A C 1
ATOM 6957 O O . SER A 1 898 ? -12.337 -1.162 -60.064 1.00 40.91 898 SER A O 1
ATOM 6959 N N . VAL A 1 899 ? -11.656 -2.697 -58.594 1.00 40.44 899 VAL A N 1
ATOM 6960 C CA . VAL A 1 899 ? -10.653 -1.793 -58.003 1.00 40.44 899 VAL A CA 1
ATOM 6961 C C . VAL A 1 899 ? -9.347 -2.517 -57.670 1.00 40.44 899 VAL A C 1
ATOM 6963 O O . VAL A 1 899 ? -8.921 -2.585 -56.525 1.00 40.44 899 VAL A O 1
ATOM 6966 N N . PHE A 1 900 ? -8.698 -3.076 -58.692 1.00 39.56 900 PHE A N 1
ATOM 6967 C CA . PHE A 1 900 ? -7.407 -3.749 -58.540 1.00 39.56 900 PHE A CA 1
ATOM 6968 C C . PHE A 1 900 ? -6.331 -3.016 -59.344 1.00 39.56 900 PHE A C 1
ATOM 6970 O O . PHE A 1 900 ? -6.117 -3.294 -60.520 1.00 39.56 900 PHE A O 1
ATOM 6977 N N . ASN A 1 901 ? -5.678 -2.026 -58.732 1.00 37.09 901 ASN A N 1
ATOM 6978 C CA . ASN A 1 901 ? -4.444 -1.447 -59.260 1.00 37.09 901 ASN A CA 1
ATOM 6979 C C . ASN A 1 901 ? -3.586 -0.898 -58.113 1.00 37.09 901 ASN A C 1
ATOM 6981 O O . ASN A 1 901 ? -4.027 0.005 -57.409 1.00 37.09 901 ASN A O 1
ATOM 6985 N N . LYS A 1 902 ? -2.338 -1.391 -58.049 1.00 39.38 902 LYS A N 1
ATOM 6986 C CA . LYS A 1 902 ? -1.235 -1.079 -57.112 1.00 39.38 902 LYS A CA 1
ATOM 6987 C C . LYS A 1 902 ? -1.136 -1.987 -55.881 1.00 39.38 902 LYS A C 1
ATOM 6989 O O . LYS A 1 902 ? -1.433 -1.585 -54.765 1.00 39.38 902 LYS A O 1
ATOM 6994 N N . ALA A 1 903 ? -0.620 -3.194 -56.102 1.00 41.62 903 ALA A N 1
ATOM 6995 C CA . ALA A 1 903 ? 0.163 -3.897 -55.093 1.00 41.62 903 ALA A CA 1
ATOM 6996 C C . ALA A 1 903 ? 1.634 -3.505 -55.313 1.00 41.62 903 ALA A C 1
ATOM 6998 O O . ALA A 1 903 ? 2.129 -3.672 -56.424 1.00 41.62 903 ALA A O 1
ATOM 6999 N N . ILE A 1 904 ? 2.275 -2.958 -54.275 1.00 42.50 904 ILE A N 1
ATOM 7000 C CA . ILE A 1 904 ? 3.707 -2.614 -54.206 1.00 42.50 904 ILE A CA 1
ATOM 7001 C C . ILE A 1 904 ? 4.167 -1.606 -55.294 1.00 42.50 904 ILE A C 1
ATOM 7003 O O . ILE A 1 904 ? 4.572 -1.984 -56.388 1.00 42.50 904 ILE A O 1
ATOM 7007 N N . ASP A 1 905 ? 4.158 -0.301 -54.991 1.00 37.53 905 ASP A N 1
ATOM 7008 C CA . ASP A 1 905 ? 4.885 0.695 -55.803 1.00 37.53 905 ASP A CA 1
ATOM 7009 C C . ASP A 1 905 ? 6.365 0.707 -55.346 1.00 37.53 905 ASP A C 1
ATOM 7011 O O . ASP A 1 905 ? 6.732 1.417 -54.410 1.00 37.53 905 ASP A O 1
ATOM 7015 N N . CYS A 1 906 ? 7.216 -0.109 -55.980 1.00 37.88 906 CYS A N 1
ATOM 7016 C CA . CYS A 1 906 ? 8.676 -0.056 -55.823 1.00 37.88 906 CYS A CA 1
ATOM 7017 C C . CYS A 1 906 ? 9.257 1.038 -56.729 1.00 37.88 906 CYS A C 1
ATOM 7019 O O . CYS A 1 906 ? 9.168 0.947 -57.953 1.00 37.88 906 CYS A O 1
ATOM 7021 N N . TYR A 1 907 ? 9.889 2.062 -56.156 1.00 36.75 907 TYR A N 1
ATOM 7022 C CA . TYR A 1 907 ? 10.658 3.038 -56.931 1.00 36.75 907 TYR A CA 1
ATOM 7023 C C . TYR A 1 907 ? 12.150 2.658 -56.930 1.00 36.75 907 TYR A C 1
ATOM 7025 O O . TYR A 1 907 ? 12.848 2.908 -55.954 1.00 36.75 907 TYR A O 1
ATOM 7033 N N . ASN A 1 908 ? 12.616 2.087 -58.050 1.00 35.19 908 ASN A N 1
ATOM 7034 C CA . ASN A 1 908 ? 14.021 1.940 -58.474 1.00 35.19 908 ASN A CA 1
ATOM 7035 C C . ASN A 1 908 ? 15.039 1.361 -57.455 1.00 35.19 908 ASN A C 1
ATOM 7037 O O . ASN A 1 908 ? 16.052 2.009 -57.202 1.00 35.19 908 ASN A O 1
ATOM 7041 N N . SER A 1 909 ? 14.879 0.119 -56.981 1.00 38.16 909 SER A N 1
ATOM 7042 C CA . SER A 1 909 ? 16.032 -0.669 -56.490 1.00 38.16 909 SER A CA 1
ATOM 7043 C C . SER A 1 909 ? 15.981 -2.117 -56.997 1.00 38.16 909 SER A C 1
ATOM 7045 O O . SER A 1 909 ? 14.906 -2.702 -57.099 1.00 38.16 909 SER A O 1
ATOM 7047 N N . ASN A 1 910 ? 17.140 -2.688 -57.352 1.00 40.34 910 ASN A N 1
ATOM 7048 C CA . ASN A 1 910 ? 17.282 -4.055 -57.887 1.00 40.34 910 ASN A CA 1
ATOM 7049 C C . ASN A 1 910 ? 17.392 -5.120 -56.769 1.00 40.34 910 ASN A C 1
ATOM 7051 O O . ASN A 1 910 ? 17.700 -6.275 -57.052 1.00 40.34 910 ASN A O 1
ATOM 7055 N N . ASP A 1 911 ? 17.153 -4.734 -55.511 1.00 39.84 911 ASP A N 1
ATOM 7056 C CA . ASP A 1 911 ? 17.636 -5.446 -54.317 1.00 39.84 911 ASP A CA 1
ATOM 7057 C C . ASP A 1 911 ? 16.506 -5.925 -53.379 1.00 39.84 911 ASP A C 1
ATOM 7059 O O . ASP A 1 911 ? 16.746 -6.312 -52.233 1.00 39.84 911 ASP A O 1
ATOM 7063 N N . ILE A 1 912 ? 15.256 -5.923 -53.858 1.00 44.97 912 ILE A N 1
ATOM 7064 C CA . ILE A 1 912 ? 14.099 -6.478 -53.138 1.00 44.97 912 ILE A CA 1
ATOM 7065 C C . ILE A 1 912 ? 13.906 -7.938 -53.574 1.00 44.97 912 ILE A C 1
ATOM 7067 O O . ILE A 1 912 ? 13.539 -8.211 -54.716 1.00 44.97 912 ILE A O 1
ATOM 7071 N N . LEU A 1 913 ? 14.130 -8.886 -52.659 1.00 40.72 913 LEU A N 1
ATOM 7072 C CA . LEU A 1 913 ? 13.844 -10.308 -52.873 1.00 40.72 913 LEU A CA 1
ATOM 7073 C C . LEU A 1 913 ? 12.362 -10.584 -52.575 1.00 40.72 913 LEU A C 1
ATOM 7075 O O . LEU A 1 913 ? 11.969 -10.748 -51.419 1.00 40.72 913 LEU A O 1
ATOM 7079 N N . ILE A 1 914 ? 11.548 -10.635 -53.628 1.00 46.59 914 ILE A N 1
ATOM 7080 C CA . ILE A 1 914 ? 10.189 -11.191 -53.602 1.00 46.59 914 ILE A CA 1
ATOM 7081 C C . ILE A 1 914 ? 10.285 -12.590 -54.223 1.00 46.59 914 ILE A C 1
ATOM 7083 O O . ILE A 1 914 ? 10.678 -12.712 -55.382 1.00 46.59 914 ILE A O 1
ATOM 7087 N N . ASP A 1 915 ? 9.991 -13.651 -53.467 1.00 38.12 915 ASP A N 1
ATOM 7088 C CA . ASP A 1 915 ? 9.915 -15.003 -54.038 1.00 38.12 915 ASP A CA 1
ATOM 7089 C C . ASP A 1 915 ? 8.566 -15.166 -54.758 1.00 38.12 915 ASP A C 1
ATOM 7091 O O . ASP A 1 915 ? 7.507 -15.229 -54.129 1.00 38.12 915 ASP A O 1
ATOM 7095 N N . ASP A 1 916 ? 8.606 -15.191 -56.091 1.00 40.56 916 ASP A N 1
ATOM 7096 C CA . ASP A 1 916 ? 7.430 -15.250 -56.972 1.00 40.56 916 ASP A CA 1
ATOM 7097 C C . ASP A 1 916 ? 6.599 -16.544 -56.816 1.00 40.56 916 ASP A C 1
ATOM 7099 O O . ASP A 1 916 ? 5.482 -16.619 -57.335 1.00 40.56 916 ASP A O 1
ATOM 7103 N N . ASN A 1 917 ? 7.103 -17.575 -56.125 1.00 37.81 917 ASN A N 1
ATOM 7104 C CA . ASN A 1 917 ? 6.466 -18.898 -56.108 1.00 37.81 917 ASN A CA 1
ATOM 7105 C C . ASN A 1 917 ? 5.357 -19.095 -55.057 1.00 37.81 917 ASN A C 1
ATOM 7107 O O . ASN A 1 917 ? 4.640 -20.087 -55.158 1.00 37.81 917 ASN A O 1
ATOM 7111 N N . ASP A 1 918 ? 5.159 -18.174 -54.103 1.00 37.16 918 ASP A N 1
ATOM 7112 C CA . ASP A 1 918 ? 4.215 -18.369 -52.980 1.00 37.16 918 ASP A CA 1
ATOM 7113 C C . ASP A 1 918 ? 3.247 -17.192 -52.719 1.00 37.16 918 ASP A C 1
ATOM 7115 O O . ASP A 1 918 ? 2.560 -17.145 -51.691 1.00 37.16 918 ASP A O 1
ATOM 7119 N N . PHE A 1 919 ? 3.123 -16.249 -53.660 1.00 39.56 919 PHE A N 1
ATOM 7120 C CA . PHE A 1 919 ? 2.169 -15.134 -53.570 1.00 39.56 919 PHE A CA 1
ATOM 7121 C C . PHE A 1 919 ? 0.732 -15.602 -53.892 1.00 39.56 919 PHE A C 1
ATOM 7123 O O . PHE A 1 919 ? 0.241 -15.487 -55.015 1.00 39.56 919 PHE A O 1
ATOM 7130 N N . ASN A 1 920 ? 0.036 -16.166 -52.901 1.00 38.34 920 ASN A N 1
ATOM 7131 C CA . ASN A 1 920 ? -1.344 -16.643 -53.053 1.00 38.34 920 ASN A CA 1
ATOM 7132 C C . ASN A 1 920 ? -2.363 -15.515 -52.812 1.00 38.34 920 ASN A C 1
ATOM 7134 O O . ASN A 1 920 ? -2.718 -15.209 -51.672 1.00 38.34 920 ASN A O 1
ATOM 7138 N N . ILE A 1 921 ? -2.881 -14.929 -53.894 1.00 39.91 921 ILE A N 1
ATOM 7139 C CA . ILE A 1 921 ? -4.053 -14.042 -53.862 1.00 39.91 921 ILE A CA 1
ATOM 7140 C C . ILE A 1 921 ? -5.301 -14.918 -54.021 1.00 39.91 921 ILE A C 1
ATOM 7142 O O . ILE A 1 921 ? -5.539 -15.478 -55.089 1.00 39.91 921 ILE A O 1
ATOM 7146 N N . ILE A 1 922 ? -6.091 -15.064 -52.956 1.00 38.62 922 ILE A N 1
ATOM 7147 C CA . ILE A 1 922 ? -7.326 -15.858 -52.972 1.00 38.62 922 ILE A CA 1
ATOM 7148 C C . ILE A 1 922 ? -8.495 -14.903 -53.218 1.00 38.62 922 ILE A C 1
ATOM 7150 O O . ILE A 1 922 ? -8.852 -14.113 -52.346 1.00 38.62 922 ILE A O 1
ATOM 7154 N N . THR A 1 923 ? -9.095 -14.970 -54.406 1.00 37.19 923 THR A N 1
ATOM 7155 C CA . THR A 1 923 ? -10.334 -14.253 -54.728 1.00 37.19 923 THR A CA 1
ATOM 7156 C C . THR A 1 923 ? -11.521 -15.202 -54.588 1.00 37.19 923 THR A C 1
ATOM 7158 O O . THR A 1 923 ? -11.480 -16.327 -55.078 1.00 37.19 923 THR A O 1
ATOM 7161 N N . GLU A 1 924 ? -12.621 -14.763 -53.969 1.00 36.59 924 GLU A N 1
ATOM 7162 C CA . GLU A 1 924 ? -13.833 -15.594 -53.805 1.00 36.59 924 GLU A CA 1
ATOM 7163 C C . GLU A 1 924 ? -14.573 -15.895 -55.126 1.00 36.59 924 GLU A C 1
ATOM 7165 O O . GLU A 1 924 ? -15.591 -16.584 -55.142 1.00 36.59 924 GLU A O 1
ATOM 7170 N N . THR A 1 925 ? -14.067 -15.416 -56.266 1.00 40.66 925 THR A N 1
ATOM 7171 C CA . THR A 1 925 ? -14.588 -15.748 -57.596 1.00 40.66 925 THR A CA 1
ATOM 7172 C C . THR A 1 925 ? -13.446 -16.080 -58.556 1.00 40.66 925 THR A C 1
ATOM 7174 O O . THR A 1 925 ? -12.397 -15.437 -58.524 1.00 40.66 925 THR A O 1
ATOM 7177 N N . ASN A 1 926 ? -13.649 -17.106 -59.396 1.00 39.78 926 ASN A N 1
ATOM 7178 C CA . ASN A 1 926 ? -12.720 -17.534 -60.447 1.00 39.78 926 ASN A CA 1
ATOM 7179 C C . ASN A 1 926 ? -12.516 -16.395 -61.462 1.00 39.78 926 ASN A C 1
ATOM 7181 O O . ASN A 1 926 ? -13.329 -16.238 -62.374 1.00 39.78 926 ASN A O 1
ATOM 7185 N N . ALA A 1 927 ? -11.448 -15.611 -61.318 1.00 40.22 927 ALA A N 1
ATOM 7186 C CA . ALA A 1 927 ? -11.059 -14.591 -62.284 1.00 40.22 927 ALA A CA 1
ATOM 7187 C C . ALA A 1 927 ? -9.563 -14.680 -62.616 1.00 40.22 927 ALA A C 1
ATOM 7189 O O . ALA A 1 927 ? -8.732 -15.050 -61.793 1.00 40.22 927 ALA A O 1
ATOM 7190 N N . ASP A 1 928 ? -9.276 -14.384 -63.878 1.00 41.94 928 ASP A N 1
ATOM 7191 C CA . ASP A 1 928 ? -8.052 -14.658 -64.625 1.00 41.94 928 ASP A CA 1
ATOM 7192 C C . ASP A 1 928 ? -6.811 -13.931 -64.051 1.00 41.94 928 ASP A C 1
ATOM 7194 O O . ASP A 1 928 ? -6.736 -12.703 -64.027 1.00 41.94 928 ASP A O 1
ATOM 7198 N N . ILE A 1 929 ? -5.824 -14.710 -63.594 1.00 42.94 929 ILE A N 1
ATOM 7199 C CA . ILE A 1 929 ? -4.593 -14.282 -62.889 1.00 42.94 929 ILE A CA 1
ATOM 7200 C C . ILE A 1 929 ? -3.547 -13.668 -63.854 1.00 42.94 929 ILE A C 1
ATOM 7202 O O . ILE A 1 929 ? -2.502 -13.153 -63.453 1.00 42.94 929 ILE A O 1
ATOM 7206 N N . SER A 1 930 ? -3.824 -13.659 -65.156 1.00 38.12 930 SER A N 1
ATOM 7207 C CA . SER A 1 930 ? -2.855 -13.334 -66.210 1.00 38.12 930 SER A CA 1
ATOM 7208 C C . SER A 1 930 ? -2.422 -11.854 -66.296 1.00 38.12 930 SER A C 1
ATOM 7210 O O . SER A 1 930 ? -1.386 -11.566 -66.896 1.00 38.12 930 SER A O 1
ATOM 7212 N N . ALA A 1 931 ? -3.117 -10.911 -65.647 1.00 38.25 931 ALA A N 1
ATOM 7213 C CA . ALA A 1 931 ? -2.732 -9.488 -65.622 1.00 38.25 931 ALA A CA 1
ATOM 7214 C C . ALA A 1 931 ? -1.705 -9.116 -64.525 1.00 38.25 931 ALA A C 1
ATOM 7216 O O . ALA A 1 931 ? -1.135 -8.023 -64.562 1.00 38.25 931 ALA A O 1
ATOM 7217 N N . ILE A 1 932 ? -1.442 -10.014 -63.566 1.00 41.94 932 ILE A N 1
ATOM 7218 C CA . ILE A 1 932 ? -0.614 -9.743 -62.373 1.00 41.94 932 ILE A CA 1
ATOM 7219 C C . ILE A 1 932 ? 0.892 -9.813 -62.689 1.00 41.94 932 ILE A C 1
ATOM 7221 O O . ILE A 1 932 ? 1.675 -9.007 -62.192 1.00 41.94 932 ILE A O 1
ATOM 7225 N N . PHE A 1 933 ? 1.306 -10.685 -63.610 1.00 40.38 933 PHE A N 1
ATOM 7226 C CA . PHE A 1 933 ? 2.727 -10.913 -63.911 1.00 40.38 933 PHE A CA 1
ATOM 7227 C C . PHE A 1 933 ? 3.395 -9.851 -64.805 1.00 40.38 933 PHE A C 1
ATOM 7229 O O . PHE A 1 933 ? 4.609 -9.893 -65.003 1.00 40.38 933 PHE A O 1
ATOM 7236 N N . TYR A 1 934 ? 2.657 -8.876 -65.351 1.00 36.28 934 TYR A N 1
ATOM 7237 C CA . TYR A 1 934 ? 3.235 -7.917 -66.306 1.00 36.28 934 TYR A CA 1
ATOM 7238 C C . TYR A 1 934 ? 3.981 -6.740 -65.648 1.00 36.28 934 TYR A C 1
ATOM 7240 O O . TYR A 1 934 ? 4.781 -6.084 -66.313 1.00 36.28 934 TYR A O 1
ATOM 7248 N N . ARG A 1 935 ? 3.764 -6.461 -64.351 1.00 34.59 935 ARG A N 1
ATOM 7249 C CA . ARG A 1 935 ? 4.449 -5.355 -63.643 1.00 34.59 935 ARG A CA 1
ATOM 7250 C C . ARG A 1 935 ? 5.619 -5.771 -62.750 1.00 34.59 935 ARG A C 1
ATOM 7252 O O . ARG A 1 935 ? 6.444 -4.916 -62.473 1.00 34.59 935 ARG A O 1
ATOM 7259 N N . LEU A 1 936 ? 5.748 -7.050 -62.388 1.00 37.81 936 LEU A N 1
ATOM 7260 C CA . LEU A 1 936 ? 6.876 -7.562 -61.589 1.00 37.81 936 LEU A CA 1
ATOM 7261 C C . LEU A 1 936 ? 8.178 -7.740 -62.394 1.00 37.81 936 LEU A C 1
ATOM 7263 O O . LEU A 1 936 ? 9.228 -8.010 -61.829 1.00 37.81 936 LEU A O 1
ATOM 7267 N N . ARG A 1 937 ? 8.134 -7.582 -63.724 1.00 30.19 937 ARG A N 1
ATOM 7268 C CA . ARG A 1 937 ? 9.284 -7.815 -64.614 1.00 30.19 937 ARG A CA 1
ATOM 7269 C C . ARG A 1 937 ? 10.058 -6.557 -65.023 1.00 30.19 937 ARG A C 1
ATOM 7271 O O . ARG A 1 937 ? 10.782 -6.617 -66.019 1.00 30.19 937 ARG A O 1
ATOM 7278 N N . LYS A 1 938 ? 9.890 -5.428 -64.330 1.00 30.23 938 LYS A N 1
ATOM 7279 C CA . LYS A 1 938 ? 10.583 -4.183 -64.679 1.00 30.23 938 LYS A CA 1
ATOM 7280 C C . LYS A 1 938 ? 11.266 -3.518 -63.506 1.00 30.23 938 LYS A C 1
ATOM 7282 O O . LYS A 1 938 ? 10.582 -3.351 -62.478 1.00 30.23 938 LYS A O 1
#